Protein AF-A0A8H5HZA4-F1 (afdb_monomer_lite)

Radius of gyration: 41.43 Å; chains: 1; bounding box: 137×129×101 Å

Foldseek 3Di:
DPCPVVVVVVVVPPPPDPFAADFPLGFDADFLLQDPLNQAWEFVLCPTNFLCCNQVPCLAFPVCQFFAAADTALRHWWYFHAFDQAAPPHPDDDDDPVCNVVPPDPNRSVSNVRSQQDFRDQDPDPDPPPHFKTKTAGNDQDPWDKAFLDFFPCLCVPAPVNYQQQLSVLQLWAFFQDDDPPPPDDRDSPDDPPPVSVCSNVSVSCDLQSRIAIWGGQDDADPVPRRRGIDGKIWTWFWFQFVNFTAAIATLQQKIFGGKHADPPDPLQIKTKMKGQRFGGNRVQPHTSFDFLLQQLQCQQVQLLCVLLVAFAKHWGTKIWRQVHWDDDVHIGTTMITIIMDSDLAFLRSLCSQQPDPPRYDPPRNRDHHHHHVLSSLSVQCCCCCRVLNPPDDPFAARLLVLLQSLLLLLLLNLLSCLLFQKFQQTLIRSQQHSRNHRGDRDLIFHFFQQDQQDHSHPVPPVSCRGSVNVLVSSLVSSLSSQLSCQLQNLLCVVVVTHQDRPNCVPADPVSSVVSSVVSSVPRSVVSVCSSVVSNCVSNQVLVCLLLLFPDRDPCCCVQAVVLVSVLSNQQRFTPQVLSLLSLLDDPCCCVVDVCPQVLSLVVRNVRRPPVSNVVGDSVVSSVSSVVNSVSSVVVRVVRVVVVCVVVDPPDDPVVSSVSSSVSNLSSGFLADPGPVVSVVLSVLCRVDSSSSSSNSVNSSVCSNNRSDCALVVVVSNDPPPPPPPPDDDDPGDPSSQVSQLNSQHDPPNPPDPVDDPDPCPPPVVVVVPPDDDDDDDDDDDDDDDDDDDDDDDDDDDDDDDDDDDDDDPPDDDPVDDDPDDDPPDDDDDDDPDDDDDDDDDDDDDDDDDDDDDDDDDDDDDDVVVPPPPPDDDDDDDDDDDDDDDDDDDDDDPDPDDPPPCPVVPDDDDDPDDFDWDADPVGDIDGDDDDDDPDDDDDPVVVVVVDDDDPDDPDDDDDDDDDDDDPDFQDDDPNATLHDLVLLQVLLVQCQVVPPVSLVVQCVPPRHLSSNLSSLLNNLNNLLVVLVVLVVVVVPPPDDDDDDDDDDDDDDDDDDDDDDDDDDDDDDDDDDDDDDDDDDDQDPSNVSSVVSNVSSVCSNVVSVVVSVVSSVVVVVVVVVVVVVVVVPPPDDDDDDDDDDDDDDDDPVSVVVVVVVLVVVCVVPVDDDDPPDPPDDDDDDDDDDDDDDDDDDDDADWDADPVGDIDGDDDPVVVVVVVVVVVCVVVVND

InterPro domains:
  IPR003846 Protein adenylyltransferase SelO [PF02696] (229-690)
  IPR003846 Protein adenylyltransferase SelO [PTHR32057] (58-717)
  IPR019325 NEDD4/Bsd2 [PF10176] (976-1119)

Structure (mmCIF, N/CA/C/O backbone):
data_AF-A0A8H5HZA4-F1
#
_entry.id   AF-A0A8H5HZA4-F1
#
loop_
_atom_site.group_PDB
_atom_site.id
_atom_site.type_symbol
_atom_site.label_atom_id
_atom_site.label_alt_id
_atom_site.label_comp_id
_atom_site.label_asym_id
_atom_site.label_entity_id
_atom_site.label_seq_id
_atom_site.pdbx_PDB_ins_code
_atom_site.Cartn_x
_atom_site.Cartn_y
_atom_site.Cartn_z
_atom_site.occupancy
_atom_site.B_iso_or_equiv
_atom_site.auth_seq_id
_atom_site.auth_comp_id
_atom_site.auth_asym_id
_atom_site.auth_atom_id
_atom_site.pdbx_PDB_model_num
ATOM 1 N N . MET A 1 1 ? -32.537 -18.178 17.144 1.00 32.25 1 MET A N 1
ATOM 2 C CA . MET A 1 1 ? -31.673 -18.710 16.037 1.00 32.25 1 MET A CA 1
ATOM 3 C C . MET A 1 1 ? -32.353 -19.145 14.684 1.00 32.25 1 MET A C 1
ATOM 5 O O . MET A 1 1 ? -32.211 -20.299 14.296 1.00 32.25 1 MET A O 1
ATOM 9 N N . ARG A 1 2 ? -33.043 -18.310 13.860 1.00 21.94 2 ARG A N 1
ATOM 10 C CA . ARG A 1 2 ? -33.534 -18.752 12.497 1.00 21.94 2 ARG A CA 1
ATOM 11 C C . ARG A 1 2 ? -33.494 -17.719 11.341 1.00 21.94 2 ARG A C 1
ATOM 13 O O . ARG A 1 2 ? -34.143 -17.915 10.312 1.00 21.94 2 ARG A O 1
ATOM 20 N N . LEU A 1 3 ? -32.739 -16.624 11.480 1.00 23.77 3 LEU A N 1
ATOM 21 C CA . LEU A 1 3 ? -32.704 -15.520 10.496 1.00 23.77 3 LEU A CA 1
ATOM 22 C C . LEU A 1 3 ? -31.346 -15.308 9.792 1.00 23.77 3 LEU A C 1
ATOM 24 O O . LEU A 1 3 ? -31.331 -14.764 8.689 1.00 23.77 3 LEU A O 1
ATOM 28 N N . SER A 1 4 ? -30.231 -15.788 10.354 1.00 31.36 4 SER A N 1
ATOM 29 C CA . SER A 1 4 ? -28.880 -15.654 9.776 1.00 31.36 4 SER A CA 1
ATOM 30 C C . SER A 1 4 ? -28.693 -16.462 8.483 1.00 31.36 4 SER A C 1
ATOM 32 O O . SER A 1 4 ? -28.265 -15.914 7.469 1.00 31.36 4 SER A O 1
ATOM 34 N N . SER A 1 5 ? -29.116 -17.729 8.447 1.00 27.75 5 SER A N 1
ATOM 35 C CA . SER A 1 5 ? -29.052 -18.569 7.234 1.00 27.75 5 SER A CA 1
ATOM 36 C C . SER A 1 5 ? -29.871 -18.006 6.059 1.00 27.75 5 SER A C 1
ATOM 38 O O . SER A 1 5 ? -29.508 -18.175 4.893 1.00 27.75 5 SER A O 1
ATOM 40 N N . ARG A 1 6 ? -30.939 -17.249 6.350 1.00 26.78 6 ARG A N 1
ATOM 41 C CA . ARG A 1 6 ? -31.723 -16.520 5.340 1.00 26.78 6 ARG A CA 1
ATOM 42 C C . ARG A 1 6 ? -31.057 -15.232 4.841 1.00 26.78 6 ARG A C 1
ATOM 44 O O . ARG A 1 6 ? -31.402 -14.817 3.736 1.00 26.78 6 ARG A O 1
ATOM 51 N N . LYS A 1 7 ? -30.098 -14.629 5.567 1.00 32.81 7 LYS A N 1
ATOM 52 C CA . LYS A 1 7 ? -29.200 -13.603 4.989 1.00 32.81 7 LYS A CA 1
ATOM 53 C C . LYS A 1 7 ? -28.336 -14.252 3.901 1.00 32.81 7 LYS A C 1
ATOM 55 O O . LYS A 1 7 ? -28.416 -13.810 2.762 1.00 32.81 7 LYS A O 1
ATOM 60 N N . TRP A 1 8 ? -27.630 -15.348 4.198 1.00 32.84 8 TRP A N 1
ATOM 61 C CA . TRP A 1 8 ? -26.785 -16.065 3.223 1.00 32.84 8 TRP A CA 1
ATOM 62 C C . TRP A 1 8 ? -27.542 -16.484 1.950 1.00 32.84 8 TRP A C 1
ATOM 64 O O . TRP A 1 8 ? -27.091 -16.210 0.837 1.00 32.84 8 TRP A O 1
ATOM 74 N N . GLN A 1 9 ? -28.748 -17.052 2.080 1.00 28.55 9 GLN A N 1
ATOM 75 C CA . GLN A 1 9 ? -29.574 -17.382 0.908 1.00 28.55 9 GLN A CA 1
ATOM 76 C C . GLN A 1 9 ? -30.114 -16.155 0.147 1.00 28.55 9 GLN A C 1
ATOM 78 O O . GLN A 1 9 ? -30.371 -16.265 -1.051 1.00 28.55 9 GLN A O 1
ATOM 83 N N . LYS A 1 10 ? -30.269 -14.987 0.791 1.00 26.47 10 LYS A N 1
ATOM 84 C CA . LYS A 1 10 ? -30.625 -13.737 0.095 1.00 26.47 10 LYS A CA 1
ATOM 85 C C . LYS A 1 10 ? -29.431 -13.034 -0.542 1.00 26.47 10 LYS A C 1
ATOM 87 O O . LYS A 1 10 ? -29.624 -12.451 -1.600 1.00 26.47 10 LYS A O 1
ATOM 92 N N . VAL A 1 11 ? -28.224 -13.118 0.021 1.00 33.41 11 VAL A N 1
ATOM 93 C CA . VAL A 1 11 ? -26.993 -12.600 -0.614 1.00 33.41 11 VAL A CA 1
ATOM 94 C C . VAL A 1 11 ? -26.768 -13.295 -1.963 1.00 33.41 11 VAL A C 1
ATOM 96 O O . VAL A 1 11 ? -26.573 -12.619 -2.970 1.00 33.41 11 VAL A O 1
ATOM 99 N N . ARG A 1 12 ? -27.010 -14.616 -2.035 1.00 33.62 12 ARG A N 1
ATOM 100 C CA . ARG A 1 12 ? -27.085 -15.384 -3.298 1.00 33.62 12 ARG A CA 1
ATOM 101 C C . ARG A 1 12 ? -28.128 -14.886 -4.322 1.00 33.62 12 ARG A C 1
ATOM 103 O O . ARG A 1 12 ? -28.130 -15.377 -5.445 1.00 33.62 12 ARG A O 1
ATOM 110 N N . MET A 1 13 ? -29.006 -13.940 -3.971 1.00 31.75 13 MET A N 1
ATOM 111 C CA . MET A 1 13 ? -30.012 -13.336 -4.858 1.00 31.75 13 MET A CA 1
ATOM 112 C C . MET A 1 13 ? -30.105 -11.797 -4.743 1.00 31.75 13 MET A C 1
ATOM 114 O O . MET A 1 13 ? -31.182 -11.227 -4.916 1.00 31.75 13 MET A O 1
ATOM 118 N N . VAL A 1 14 ? -28.979 -11.100 -4.526 1.00 32.34 14 VAL A N 1
ATOM 119 C CA . VAL A 1 14 ? -28.851 -9.660 -4.868 1.00 32.34 14 VAL A CA 1
ATOM 120 C C . VAL A 1 14 ? -27.739 -9.424 -5.901 1.00 32.34 14 VAL A C 1
ATOM 122 O O . VAL A 1 14 ? -27.047 -8.410 -5.896 1.00 32.34 14 VAL A O 1
ATOM 125 N N . ALA A 1 15 ? -27.612 -10.344 -6.861 1.00 35.81 15 ALA A N 1
ATOM 126 C CA . ALA A 1 15 ? -26.884 -10.122 -8.110 1.00 35.81 15 ALA A CA 1
ATOM 127 C C . ALA A 1 15 ? -27.676 -9.161 -9.024 1.00 35.81 15 ALA A C 1
ATOM 129 O O . ALA A 1 15 ? -28.201 -9.560 -10.060 1.00 35.81 15 ALA A O 1
ATOM 130 N N . ASN A 1 16 ? -27.829 -7.902 -8.597 1.00 36.34 16 ASN A N 1
ATOM 131 C CA . ASN A 1 16 ? -28.676 -6.911 -9.262 1.00 36.34 16 ASN A CA 1
ATOM 132 C C . ASN A 1 16 ? -27.873 -5.734 -9.840 1.00 36.34 16 ASN A C 1
ATOM 134 O O . ASN A 1 16 ? -28.154 -4.565 -9.582 1.00 36.34 16 ASN A O 1
ATOM 138 N N . SER A 1 17 ? -26.883 -6.065 -10.668 1.00 41.50 17 SER A N 1
ATOM 139 C CA . SER A 1 17 ? -26.506 -5.234 -11.810 1.00 41.50 17 SER A CA 1
ATOM 140 C C . SER A 1 17 ? -26.549 -6.111 -13.062 1.00 41.50 17 SER A C 1
ATOM 142 O O . SER A 1 17 ? -26.114 -7.260 -13.046 1.00 41.50 17 SER A O 1
ATOM 144 N N . SER A 1 18 ? -27.097 -5.597 -14.163 1.00 49.00 18 SER A N 1
ATOM 145 C CA . SER A 1 18 ? -27.238 -6.329 -15.433 1.00 49.00 18 SER A CA 1
ATOM 146 C C . SER A 1 18 ? -25.932 -6.381 -16.245 1.00 49.00 18 SER A C 1
ATOM 148 O O . SER A 1 18 ? -25.948 -6.431 -17.476 1.00 49.00 18 SER A O 1
ATOM 150 N N . ALA A 1 19 ? -24.785 -6.339 -15.562 1.00 64.00 19 ALA A N 1
ATOM 151 C CA . ALA A 1 19 ? -23.471 -6.344 -16.184 1.00 64.00 19 ALA A CA 1
ATOM 152 C C . ALA A 1 19 ? -23.151 -7.730 -16.762 1.00 64.00 19 ALA A C 1
ATOM 154 O O . ALA A 1 19 ? -23.230 -8.748 -16.073 1.00 64.00 19 ALA A O 1
ATOM 155 N N . LYS A 1 20 ? -22.744 -7.769 -18.036 1.00 84.25 20 LYS A N 1
ATOM 156 C CA . LYS A 1 20 ? -22.230 -8.988 -18.666 1.00 84.25 20 LYS A CA 1
ATOM 157 C C . LYS A 1 20 ? -20.977 -9.455 -17.912 1.00 84.25 20 LYS A C 1
ATOM 159 O O . LYS A 1 20 ? -20.039 -8.678 -17.746 1.00 84.25 20 LYS A O 1
ATOM 164 N N . LYS A 1 21 ? -20.974 -10.717 -17.479 1.00 90.50 21 LYS A N 1
ATOM 165 C CA . LYS A 1 21 ? -19.803 -11.395 -16.911 1.00 90.50 21 LYS A CA 1
ATOM 166 C C . LYS A 1 21 ? -18.845 -11.856 -18.017 1.00 90.50 21 LYS A C 1
ATOM 168 O O . LYS A 1 21 ? -19.286 -12.200 -19.117 1.00 90.50 21 LYS A O 1
ATOM 173 N N . PHE A 1 22 ? -17.546 -11.863 -17.724 1.00 91.88 22 PHE A N 1
ATOM 174 C CA . PHE A 1 22 ? -16.477 -12.278 -18.636 1.00 91.88 22 PHE A CA 1
ATOM 175 C C . PHE A 1 22 ? -15.438 -13.128 -17.897 1.00 91.88 22 PHE A C 1
ATOM 177 O O . PHE A 1 22 ? -14.946 -12.706 -16.852 1.00 91.88 22 PHE A O 1
ATOM 184 N N . ARG A 1 23 ? -15.041 -14.275 -18.466 1.00 91.88 23 ARG A N 1
ATOM 185 C CA . ARG A 1 23 ? -13.844 -15.016 -18.020 1.00 91.88 23 ARG A CA 1
ATOM 186 C C . ARG A 1 23 ? -12.604 -14.115 -18.073 1.00 91.88 23 ARG A C 1
ATOM 188 O O . ARG A 1 23 ? -12.575 -13.173 -18.866 1.00 91.88 23 ARG A O 1
ATOM 195 N N . ILE A 1 24 ? -11.578 -14.407 -17.275 1.00 92.62 24 ILE A N 1
ATOM 196 C CA . ILE A 1 24 ? -10.406 -13.530 -17.106 1.00 92.62 24 ILE A CA 1
ATOM 197 C C . ILE A 1 24 ? -9.680 -13.194 -18.427 1.00 92.62 24 ILE A C 1
ATOM 199 O O . ILE A 1 24 ? -9.264 -12.053 -18.612 1.00 92.62 24 ILE A O 1
ATOM 203 N N . SER A 1 25 ? -9.611 -14.119 -19.392 1.00 88.62 25 SER A N 1
ATOM 204 C CA . SER A 1 25 ? -9.053 -13.875 -20.738 1.00 88.62 25 SER A CA 1
ATOM 205 C C . SER A 1 25 ? -9.931 -13.017 -21.658 1.00 88.62 25 SER A C 1
ATOM 207 O O . SER A 1 25 ? -9.454 -12.503 -22.670 1.00 88.62 25 SER A O 1
ATOM 209 N N . LEU A 1 26 ? -11.211 -12.861 -21.315 1.00 88.56 26 LEU A N 1
ATOM 210 C CA . LEU A 1 26 ? -12.222 -12.119 -22.068 1.00 88.56 26 LEU A CA 1
ATOM 211 C C . LEU A 1 26 ? -12.581 -10.775 -21.417 1.00 88.56 26 LEU A C 1
ATOM 213 O O . LEU A 1 26 ? -13.453 -10.075 -21.935 1.00 88.56 26 LEU A O 1
ATOM 217 N N . LEU A 1 27 ? -11.930 -10.411 -20.306 1.00 89.38 27 LEU A N 1
ATOM 218 C CA . LEU A 1 27 ? -12.060 -9.085 -19.709 1.00 89.38 27 LEU A CA 1
ATOM 219 C C . LEU A 1 27 ? -11.682 -7.991 -20.730 1.00 89.38 27 LEU A C 1
ATOM 221 O O . LEU A 1 27 ? -10.754 -8.177 -21.524 1.00 89.38 27 LEU A O 1
ATOM 225 N N . PRO A 1 28 ? -12.380 -6.842 -20.726 1.00 87.38 28 PRO A N 1
ATOM 226 C CA . PRO A 1 28 ? -12.023 -5.723 -21.585 1.00 87.38 28 PRO A CA 1
ATOM 227 C C . PRO A 1 28 ? -10.636 -5.180 -21.218 1.00 87.38 28 PRO A C 1
ATOM 229 O O . PRO A 1 28 ? -10.328 -4.979 -20.048 1.00 87.38 28 PRO A O 1
ATOM 232 N N . ILE A 1 29 ? -9.823 -4.884 -22.230 1.00 85.62 29 ILE A N 1
ATOM 233 C CA . ILE A 1 29 ? -8.587 -4.105 -22.077 1.00 85.62 29 ILE A CA 1
ATOM 234 C C . ILE A 1 29 ? -8.968 -2.617 -22.195 1.00 85.62 29 ILE A C 1
ATOM 236 O O . ILE A 1 29 ? -9.758 -2.287 -23.088 1.00 85.62 29 ILE A O 1
ATOM 240 N N . PRO A 1 30 ? -8.447 -1.699 -21.360 1.00 87.62 30 PRO A N 1
ATOM 241 C CA . PRO A 1 30 ? -8.616 -0.270 -21.607 1.00 87.62 30 PRO A CA 1
ATOM 242 C C . PRO A 1 30 ? -7.850 0.157 -22.881 1.00 87.62 30 PRO A C 1
ATOM 244 O O . PRO A 1 30 ? -6.928 -0.543 -23.311 1.00 87.62 30 PRO A O 1
ATOM 247 N N . PRO A 1 31 ? -8.210 1.290 -23.515 1.00 85.12 31 PRO A N 1
ATOM 248 C CA . PRO A 1 31 ? -7.537 1.770 -24.723 1.00 85.12 31 PRO A CA 1
ATOM 249 C C . PRO A 1 31 ? -6.045 2.032 -24.481 1.00 85.12 31 PRO A C 1
ATOM 251 O O . PRO A 1 31 ? -5.623 2.306 -23.357 1.00 85.12 31 PRO A O 1
ATOM 254 N N . SER A 1 32 ? -5.233 2.034 -25.544 1.00 84.94 32 SER A N 1
ATOM 255 C CA . SER A 1 32 ? -3.780 2.257 -25.427 1.00 84.94 32 SER A CA 1
ATOM 256 C C . SER A 1 32 ? -3.419 3.584 -24.743 1.00 84.94 32 SER A C 1
ATOM 258 O O . SER A 1 32 ? -2.400 3.673 -24.065 1.00 84.94 32 SER A O 1
ATOM 260 N N . SER A 1 33 ? -4.285 4.597 -24.830 1.00 85.94 33 SER A N 1
ATOM 261 C CA . SER A 1 33 ? -4.158 5.871 -24.106 1.00 85.94 33 SER A CA 1
ATOM 262 C C . SER A 1 33 ? -4.417 5.783 -22.585 1.00 85.94 33 SER A C 1
ATOM 264 O O . SER A 1 33 ? -4.350 6.798 -21.890 1.00 85.94 33 SER A O 1
ATOM 266 N N . GLN A 1 34 ? -4.732 4.600 -22.053 1.00 87.62 34 GLN A N 1
ATOM 267 C CA . GLN A 1 34 ? -4.917 4.277 -20.630 1.00 87.62 34 GLN A CA 1
ATOM 268 C C . GLN A 1 34 ? -4.023 3.103 -20.164 1.00 87.62 34 GLN A C 1
ATOM 270 O O . GLN A 1 34 ? -4.008 2.789 -18.978 1.00 87.62 34 GLN A O 1
ATOM 275 N N . LEU A 1 35 ? -3.215 2.503 -21.049 1.00 89.19 35 LEU A N 1
ATOM 276 C CA . LEU A 1 35 ? -2.254 1.448 -20.701 1.00 89.19 35 LEU A CA 1
ATOM 277 C C . LEU A 1 35 ? -0.855 2.014 -20.425 1.00 89.19 35 LEU A C 1
ATOM 279 O O . LEU A 1 35 ? -0.213 2.585 -21.307 1.00 89.19 35 LEU A O 1
ATOM 283 N N . LEU A 1 36 ? -0.338 1.777 -19.219 1.00 93.00 36 LEU A N 1
ATOM 284 C CA . LEU A 1 36 ? 0.992 2.227 -18.793 1.00 93.00 36 LEU A CA 1
ATOM 285 C C . LEU A 1 36 ? 2.112 1.769 -19.745 1.00 93.00 36 LEU A C 1
ATOM 287 O O . LEU A 1 36 ? 2.979 2.566 -20.107 1.00 93.00 36 LEU A O 1
ATOM 291 N N . ILE A 1 37 ? 2.033 0.523 -20.225 1.00 92.44 37 ILE A N 1
ATOM 292 C CA . ILE A 1 37 ? 3.007 -0.097 -21.141 1.00 92.44 37 ILE A CA 1
ATOM 293 C C . ILE A 1 37 ? 3.097 0.554 -22.537 1.00 92.44 37 ILE A C 1
ATOM 295 O O . ILE A 1 37 ? 3.925 0.152 -23.352 1.00 92.44 37 ILE A O 1
ATOM 299 N N . HIS A 1 38 ? 2.258 1.551 -22.838 1.00 90.62 38 HIS A N 1
ATOM 300 C CA . HIS A 1 38 ? 2.288 2.311 -24.098 1.00 90.62 38 HIS A CA 1
ATOM 301 C C . HIS A 1 38 ? 2.582 3.803 -23.913 1.00 90.62 38 HIS A C 1
ATOM 303 O O . HIS A 1 38 ? 2.677 4.527 -24.901 1.00 90.62 38 HIS A O 1
ATOM 309 N N . ASN A 1 39 ? 2.718 4.264 -22.666 1.00 93.56 39 ASN A N 1
ATOM 310 C CA . ASN A 1 39 ? 2.882 5.681 -22.337 1.00 93.56 39 ASN A CA 1
ATOM 311 C C . ASN A 1 39 ? 4.124 5.962 -21.471 1.00 93.56 39 ASN A C 1
ATOM 313 O O . ASN A 1 39 ? 4.565 7.105 -21.420 1.00 93.56 39 ASN A O 1
ATOM 317 N N . LEU A 1 40 ? 4.714 4.944 -20.830 1.00 96.44 40 LEU A N 1
ATOM 318 C CA . LEU A 1 40 ? 6.017 5.029 -20.156 1.00 96.44 40 LEU A CA 1
ATOM 319 C C . LEU A 1 40 ? 7.112 4.294 -20.949 1.00 96.44 40 LEU A C 1
ATOM 321 O O . LEU A 1 40 ? 6.820 3.449 -21.793 1.00 96.44 40 LEU A O 1
ATOM 325 N N . VAL A 1 41 ? 8.383 4.598 -20.663 1.00 96.94 41 VAL A N 1
ATOM 326 C CA . VAL A 1 41 ? 9.540 4.010 -21.369 1.00 96.94 41 VAL A CA 1
ATOM 327 C C . VAL A 1 41 ? 9.850 2.590 -20.847 1.00 96.94 41 VAL A C 1
ATOM 329 O O . VAL A 1 41 ? 10.160 2.455 -19.656 1.00 96.94 41 VAL A O 1
ATOM 332 N N . PRO A 1 42 ? 9.807 1.548 -21.701 1.00 95.94 42 PRO A N 1
ATOM 333 C CA . PRO A 1 42 ? 10.172 0.171 -21.355 1.00 95.94 42 PRO A CA 1
ATOM 334 C C . PRO A 1 42 ? 11.689 -0.067 -21.353 1.00 95.94 42 PRO A C 1
ATOM 336 O O . PRO A 1 42 ? 12.437 0.585 -22.078 1.00 95.94 42 PRO A O 1
ATOM 339 N N . ASP A 1 43 ? 12.127 -1.087 -20.617 1.00 95.88 43 ASP A N 1
ATOM 340 C CA . ASP A 1 43 ? 13.478 -1.647 -20.694 1.00 95.88 43 ASP A CA 1
ATOM 341 C C . ASP A 1 43 ? 13.796 -2.189 -22.099 1.00 95.88 43 ASP A C 1
ATOM 343 O O . ASP A 1 43 ? 13.157 -3.114 -22.610 1.00 95.88 43 ASP A O 1
ATOM 347 N N . HIS A 1 44 ? 14.855 -1.657 -22.708 1.00 92.81 44 HIS A N 1
ATOM 348 C CA . HIS A 1 44 ? 15.304 -2.064 -24.039 1.00 92.81 44 HIS A CA 1
ATOM 349 C C . HIS A 1 44 ? 15.714 -3.547 -24.128 1.00 92.81 44 HIS A C 1
ATOM 351 O O . HIS A 1 44 ? 15.589 -4.147 -25.196 1.00 92.81 44 HIS A O 1
ATOM 357 N N . ALA A 1 45 ? 16.168 -4.163 -23.029 1.00 93.00 45 ALA A N 1
ATOM 358 C CA . ALA A 1 45 ? 16.624 -5.555 -23.029 1.00 93.00 45 ALA A CA 1
ATOM 359 C C . ALA A 1 45 ? 15.474 -6.587 -23.037 1.00 93.00 45 ALA A C 1
ATOM 361 O O . ALA A 1 45 ? 15.665 -7.709 -23.503 1.00 93.00 45 ALA A O 1
ATOM 362 N N . THR A 1 46 ? 14.273 -6.212 -22.586 1.00 91.94 46 THR A N 1
ATOM 363 C CA . THR A 1 46 ? 13.045 -7.034 -22.626 1.00 91.94 46 THR A CA 1
ATOM 364 C C . THR A 1 46 ? 12.151 -6.703 -23.828 1.00 91.94 46 THR A C 1
ATOM 366 O O . THR A 1 46 ? 10.946 -6.917 -23.801 1.00 91.94 46 THR A O 1
ATOM 369 N N . GLY A 1 47 ? 12.752 -6.236 -24.928 1.00 79.81 47 GLY A N 1
ATOM 370 C CA . GLY A 1 47 ? 12.077 -5.982 -26.210 1.00 79.81 47 GLY A CA 1
ATOM 371 C C . GLY A 1 47 ? 11.743 -4.513 -26.480 1.00 79.81 47 GLY A C 1
ATOM 372 O O . GLY A 1 47 ? 11.332 -4.181 -27.595 1.00 79.81 47 GLY A O 1
ATOM 373 N N . GLY A 1 48 ? 11.965 -3.623 -25.506 1.00 86.94 48 GLY A N 1
ATOM 374 C CA . GLY A 1 48 ? 11.662 -2.202 -25.637 1.00 86.94 48 GLY A CA 1
ATOM 375 C C . GLY A 1 48 ? 10.183 -1.971 -25.951 1.00 86.94 48 GLY A C 1
ATOM 376 O O . GLY A 1 48 ? 9.306 -2.571 -25.341 1.00 86.94 48 GLY A O 1
ATOM 377 N N . THR A 1 49 ? 9.895 -1.099 -26.918 1.00 81.56 49 THR A N 1
ATOM 378 C CA . THR A 1 49 ? 8.522 -0.720 -27.298 1.00 81.56 49 THR A CA 1
ATOM 379 C C . THR A 1 49 ? 7.772 -1.769 -28.130 1.00 81.56 49 THR A C 1
ATOM 381 O O . THR A 1 49 ? 6.597 -1.563 -28.424 1.00 81.56 49 THR A O 1
ATOM 384 N N . SER A 1 50 ? 8.408 -2.885 -28.512 1.00 87.31 50 SER A N 1
ATOM 385 C CA . SER A 1 50 ? 7.772 -3.952 -29.296 1.00 87.31 50 SER A CA 1
ATOM 386 C C . SER A 1 50 ? 7.478 -5.175 -28.430 1.00 87.31 50 SER A C 1
ATOM 388 O O . SER A 1 50 ? 8.337 -6.026 -28.185 1.00 87.31 50 SER A O 1
ATOM 390 N N . VAL A 1 51 ? 6.211 -5.311 -28.039 1.00 89.06 51 VAL A N 1
ATOM 391 C CA . VAL A 1 51 ? 5.690 -6.507 -27.362 1.00 89.06 51 VAL A CA 1
ATOM 392 C C . VAL A 1 51 ? 5.872 -7.764 -28.222 1.00 89.06 51 VAL A C 1
ATOM 394 O O . VAL A 1 51 ? 6.172 -8.835 -27.700 1.00 89.06 51 VAL A O 1
ATOM 397 N N . SER A 1 52 ? 5.787 -7.652 -29.549 1.00 88.88 52 SER A N 1
ATOM 398 C CA . SER A 1 52 ? 6.053 -8.784 -30.450 1.00 88.88 52 SER A CA 1
ATOM 399 C C . SER A 1 52 ? 7.527 -9.210 -30.390 1.00 88.88 52 SER A C 1
ATOM 401 O O . SER A 1 52 ? 7.834 -10.395 -30.448 1.00 88.88 52 SER A O 1
ATOM 403 N N . THR A 1 53 ? 8.456 -8.269 -30.182 1.00 91.31 53 THR A N 1
ATOM 404 C CA . THR A 1 53 ? 9.879 -8.581 -29.956 1.00 91.31 53 THR A CA 1
ATOM 405 C C . THR A 1 53 ? 10.110 -9.274 -28.610 1.00 91.31 53 THR A C 1
ATOM 407 O O . THR A 1 53 ? 10.909 -10.210 -28.551 1.00 91.31 53 THR A O 1
ATOM 410 N N . PHE A 1 54 ? 9.394 -8.885 -27.549 1.00 94.25 54 PHE A N 1
ATOM 411 C CA . PHE A 1 54 ? 9.416 -9.617 -26.277 1.00 94.25 54 PHE A CA 1
ATOM 412 C C . PHE A 1 54 ? 8.952 -11.071 -26.463 1.00 94.25 54 PHE A C 1
ATOM 414 O O . PHE A 1 54 ? 9.695 -12.011 -26.175 1.00 94.25 54 PHE A O 1
ATOM 421 N N . ILE A 1 55 ? 7.755 -11.260 -27.023 1.00 92.00 55 ILE A N 1
ATOM 422 C CA . ILE A 1 55 ? 7.119 -12.576 -27.142 1.00 92.00 55 ILE A CA 1
ATOM 423 C C . ILE A 1 55 ? 7.874 -13.496 -28.112 1.00 92.00 55 ILE A C 1
ATOM 425 O O . ILE A 1 55 ? 8.179 -14.637 -27.768 1.00 92.00 55 ILE A O 1
ATOM 429 N N . ASP A 1 56 ? 8.183 -13.012 -29.317 1.00 90.62 56 ASP A N 1
ATOM 430 C CA . ASP A 1 56 ? 8.663 -13.858 -30.416 1.00 90.62 56 ASP A CA 1
ATOM 431 C C . ASP A 1 56 ? 10.204 -13.933 -30.500 1.00 90.62 56 ASP A C 1
ATOM 433 O O . ASP A 1 56 ? 10.734 -14.708 -31.297 1.00 90.62 56 ASP A O 1
ATOM 437 N N . LYS A 1 57 ? 10.945 -13.159 -29.682 1.00 92.69 57 LYS A N 1
ATOM 438 C CA . LYS A 1 57 ? 12.421 -13.237 -29.589 1.00 92.69 57 LYS A CA 1
ATOM 439 C C . LYS A 1 57 ? 12.954 -13.357 -28.163 1.00 92.69 57 LYS A C 1
ATOM 441 O O . LYS A 1 57 ? 13.805 -14.210 -27.930 1.00 92.69 57 LYS A O 1
ATOM 446 N N . VAL A 1 58 ? 12.507 -12.535 -27.207 1.00 95.06 58 VAL A N 1
ATOM 447 C CA . VAL A 1 58 ? 13.082 -12.560 -25.843 1.00 95.06 58 VAL A CA 1
ATOM 448 C C . VAL A 1 58 ? 12.739 -13.869 -25.135 1.00 95.06 58 VAL A C 1
ATOM 450 O O . VAL A 1 58 ? 13.660 -14.571 -24.727 1.00 95.06 58 VAL A O 1
ATOM 453 N N . LEU A 1 59 ? 11.457 -14.256 -25.088 1.00 95.00 59 LEU A N 1
ATOM 454 C CA . LEU A 1 59 ? 11.027 -15.530 -24.485 1.00 95.00 59 LEU A CA 1
ATOM 455 C C . LEU A 1 59 ? 11.597 -16.768 -25.202 1.00 95.00 59 LEU A C 1
ATOM 457 O O . LEU A 1 59 ? 11.666 -17.838 -24.609 1.00 95.00 59 LEU A O 1
ATOM 461 N N . VAL A 1 60 ? 11.981 -16.634 -26.478 1.00 93.88 60 VAL A N 1
ATOM 462 C CA . VAL A 1 60 ? 12.494 -17.735 -27.310 1.00 93.88 60 VAL A CA 1
ATOM 463 C C . VAL A 1 60 ? 14.006 -17.913 -27.154 1.00 93.88 60 VAL A C 1
ATOM 465 O O . VAL A 1 60 ? 14.458 -19.045 -26.992 1.00 93.88 60 VAL A O 1
ATOM 468 N N . SER A 1 61 ? 14.773 -16.818 -27.221 1.00 92.75 61 SER A N 1
ATOM 469 C CA . SER A 1 61 ? 16.234 -16.842 -27.400 1.00 92.75 61 SER A CA 1
ATOM 470 C C . SER A 1 61 ? 17.043 -16.358 -26.194 1.00 92.75 61 SER A C 1
ATOM 472 O O . SER A 1 61 ? 18.194 -16.759 -26.071 1.00 92.75 61 SER A O 1
ATOM 474 N N . ASN A 1 62 ? 16.498 -15.472 -25.349 1.00 94.50 62 ASN A N 1
ATOM 475 C CA . ASN A 1 62 ? 17.213 -14.887 -24.200 1.00 94.50 62 ASN A CA 1
ATOM 476 C C . ASN A 1 62 ? 16.332 -14.753 -22.928 1.00 94.50 62 ASN A C 1
ATOM 478 O O . ASN A 1 62 ? 16.393 -13.711 -22.261 1.00 94.50 62 ASN A O 1
ATOM 482 N N . PRO A 1 63 ? 15.474 -15.733 -22.575 1.00 95.31 63 PRO A N 1
ATOM 483 C CA . PRO A 1 63 ? 14.521 -15.605 -21.467 1.00 95.31 63 PRO A CA 1
ATOM 484 C C . PRO A 1 63 ? 15.171 -15.344 -20.099 1.00 95.31 63 PRO A C 1
ATOM 486 O O . PRO A 1 63 ? 14.525 -14.801 -19.204 1.00 95.31 63 PRO A O 1
ATOM 489 N N . SER A 1 64 ? 16.460 -15.631 -19.906 1.00 94.88 64 SER A N 1
ATOM 490 C CA . SER A 1 64 ? 17.149 -15.294 -18.658 1.00 94.88 64 SER A CA 1
ATOM 491 C C . SER A 1 64 ? 17.230 -13.782 -18.376 1.00 94.88 64 SER A C 1
ATOM 493 O O . SER A 1 64 ? 17.448 -13.399 -17.224 1.00 94.88 64 SER A O 1
ATOM 495 N N . ILE A 1 65 ? 17.041 -12.901 -19.371 1.00 94.88 65 ILE A N 1
ATOM 496 C CA . ILE A 1 65 ? 17.153 -11.436 -19.202 1.00 94.88 65 ILE A CA 1
ATOM 497 C C . ILE A 1 65 ? 16.041 -10.827 -18.327 1.00 94.88 65 ILE A C 1
ATOM 499 O O . ILE A 1 65 ? 16.221 -9.744 -17.762 1.00 94.88 65 ILE A O 1
ATOM 503 N N . GLN A 1 66 ? 14.917 -11.540 -18.184 1.00 94.44 66 GLN A N 1
ATOM 504 C CA . GLN A 1 66 ? 13.834 -11.222 -17.244 1.00 94.44 66 GLN A CA 1
ATOM 505 C C . GLN A 1 66 ? 13.996 -11.914 -15.874 1.00 94.44 66 GLN A C 1
ATOM 507 O O . GLN A 1 66 ? 13.303 -11.548 -14.935 1.00 94.44 66 GLN A O 1
ATOM 512 N N . ARG A 1 67 ? 14.915 -12.884 -15.723 1.00 93.44 67 ARG A N 1
ATOM 513 C CA . ARG A 1 67 ? 15.118 -13.664 -14.477 1.00 93.44 67 ARG A CA 1
ATOM 514 C C . ARG A 1 67 ? 16.375 -13.266 -13.693 1.00 93.44 67 ARG A C 1
ATOM 516 O O . ARG A 1 67 ? 16.424 -13.415 -12.468 1.00 93.44 67 ARG A O 1
ATOM 523 N N . ARG A 1 68 ? 17.407 -12.791 -14.397 1.00 90.69 68 ARG A N 1
ATOM 524 C CA . ARG A 1 68 ? 18.668 -12.302 -13.823 1.00 90.69 68 ARG A CA 1
ATOM 525 C C . ARG A 1 68 ? 18.473 -10.899 -13.252 1.00 90.69 68 ARG A C 1
ATOM 527 O O . ARG A 1 68 ? 18.043 -9.999 -13.969 1.00 90.69 68 ARG A O 1
ATOM 534 N N . ALA A 1 69 ? 18.834 -10.712 -11.983 1.00 90.19 69 ALA A N 1
ATOM 535 C CA . ALA A 1 69 ? 18.830 -9.390 -11.369 1.00 90.19 69 ALA A CA 1
ATOM 536 C C . ALA A 1 69 ? 19.879 -8.488 -12.036 1.00 90.19 69 ALA A C 1
ATOM 538 O O . ALA A 1 69 ? 21.020 -8.910 -12.236 1.00 90.19 69 ALA A O 1
ATOM 539 N N . ARG A 1 70 ? 19.491 -7.262 -12.398 1.00 91.44 70 ARG A N 1
ATOM 540 C CA . ARG A 1 70 ? 20.347 -6.325 -13.138 1.00 91.44 70 ARG A CA 1
ATOM 541 C C . ARG A 1 70 ? 19.936 -4.874 -12.923 1.00 91.44 70 ARG A C 1
ATOM 543 O O . ARG A 1 70 ? 18.782 -4.568 -12.626 1.00 91.44 70 ARG A O 1
ATOM 550 N N . LEU A 1 71 ? 20.882 -3.973 -13.162 1.00 90.38 71 LEU A N 1
ATOM 551 C CA . LEU A 1 71 ? 20.551 -2.575 -13.403 1.00 90.38 71 LEU A CA 1
ATOM 552 C C . LEU A 1 71 ? 19.921 -2.462 -14.797 1.00 90.38 71 LEU A C 1
ATOM 554 O O . LEU A 1 71 ? 20.450 -3.006 -15.768 1.00 90.38 71 LEU A O 1
ATOM 558 N N . VAL A 1 72 ? 18.778 -1.786 -14.882 1.00 92.25 72 VAL A N 1
ATOM 559 C CA . VAL A 1 72 ? 18.198 -1.336 -16.155 1.00 92.25 72 VAL A CA 1
ATOM 560 C C . VAL A 1 72 ? 18.811 0.014 -16.548 1.00 92.25 72 VAL A C 1
ATOM 562 O O . VAL A 1 72 ? 19.641 0.569 -15.821 1.00 92.25 72 VAL A O 1
ATOM 565 N N . SER A 1 73 ? 18.439 0.555 -17.703 1.00 92.56 73 SER A N 1
ATOM 566 C CA . SER A 1 73 ? 18.916 1.873 -18.122 1.00 92.56 73 SER A CA 1
ATOM 567 C C . SER A 1 73 ? 18.213 3.016 -17.354 1.00 92.56 73 SER A C 1
ATOM 569 O O . SER A 1 73 ? 17.076 2.833 -16.903 1.00 92.56 73 SER A O 1
ATOM 571 N N . PRO A 1 74 ? 18.858 4.186 -17.150 1.00 92.94 74 PRO A N 1
ATOM 572 C CA . PRO A 1 74 ? 18.311 5.281 -16.335 1.00 92.94 74 PRO A CA 1
ATOM 573 C C . PRO A 1 74 ? 16.947 5.822 -16.786 1.00 92.94 74 PRO A C 1
ATOM 575 O O . PRO A 1 74 ? 16.186 6.329 -15.964 1.00 92.94 74 PRO A O 1
ATOM 578 N N . GLU A 1 75 ? 16.620 5.693 -18.068 1.00 94.62 75 GLU A N 1
ATOM 579 C CA . GLU A 1 75 ? 15.365 6.124 -18.680 1.00 94.62 75 GLU A CA 1
ATOM 580 C C . GLU A 1 75 ? 14.192 5.144 -18.484 1.00 94.62 75 GLU A C 1
ATOM 582 O O . GLU A 1 75 ? 13.033 5.540 -18.639 1.00 94.62 75 GLU A O 1
ATOM 587 N N . THR A 1 76 ? 14.473 3.887 -18.116 1.00 96.06 76 THR A N 1
ATOM 588 C CA . THR A 1 76 ? 13.487 2.800 -17.971 1.00 96.06 76 THR A CA 1
ATOM 589 C C . THR A 1 76 ? 12.499 3.049 -16.823 1.00 96.06 76 THR A C 1
ATOM 591 O O . THR A 1 76 ? 12.909 3.415 -15.722 1.00 96.06 76 THR A O 1
ATOM 594 N N . HIS A 1 77 ? 11.216 2.728 -17.027 1.00 97.94 77 HIS A N 1
ATOM 595 C CA . HIS A 1 77 ? 10.167 2.731 -15.989 1.00 97.94 77 HIS A CA 1
ATOM 596 C C . HIS A 1 77 ? 9.690 1.322 -15.593 1.00 97.94 77 HIS A C 1
ATOM 598 O O . HIS A 1 77 ? 9.251 1.108 -14.463 1.00 97.94 77 HIS A O 1
ATOM 604 N N . PHE A 1 78 ? 9.748 0.357 -16.512 1.00 97.81 78 PHE A N 1
ATOM 605 C CA . PHE A 1 78 ? 9.317 -1.027 -16.298 1.00 97.81 78 PHE A CA 1
ATOM 606 C C . PHE A 1 78 ? 10.073 -1.985 -17.227 1.00 97.81 78 PHE A C 1
ATOM 608 O O . PHE A 1 78 ? 10.585 -1.566 -18.264 1.00 97.81 78 PHE A O 1
ATOM 615 N N . SER A 1 79 ? 10.103 -3.272 -16.885 1.00 97.69 79 SER A N 1
ATOM 616 C CA . SER A 1 79 ? 10.541 -4.346 -17.793 1.00 97.69 79 SER A CA 1
ATOM 617 C C . SER A 1 79 ? 9.372 -5.258 -18.131 1.00 97.69 79 SER A C 1
ATOM 619 O O . SER A 1 79 ? 8.563 -5.538 -17.243 1.00 97.69 79 SER A O 1
ATOM 621 N N . HIS A 1 80 ? 9.303 -5.768 -19.363 1.00 97.38 80 HIS A N 1
ATOM 622 C CA . HIS A 1 80 ? 8.375 -6.854 -19.682 1.00 97.38 80 HIS A CA 1
ATOM 623 C C . HIS A 1 80 ? 8.870 -8.153 -19.039 1.00 97.38 80 HIS A C 1
ATOM 625 O O . HIS A 1 80 ? 10.031 -8.536 -19.193 1.00 97.38 80 HIS A O 1
ATOM 631 N N . VAL A 1 81 ? 7.996 -8.791 -18.259 1.00 96.88 81 VAL A N 1
ATOM 632 C CA . VAL A 1 81 ? 8.317 -9.973 -17.451 1.00 96.88 81 VAL A CA 1
ATOM 633 C C . VAL A 1 81 ? 7.088 -10.860 -17.373 1.00 96.88 81 VAL A C 1
ATOM 635 O O . VAL A 1 81 ? 6.032 -10.416 -16.945 1.00 96.88 81 VAL A O 1
ATOM 638 N N . THR A 1 82 ? 7.226 -12.124 -17.748 1.00 96.81 82 THR A N 1
ATOM 639 C CA . THR A 1 82 ? 6.175 -13.142 -17.586 1.00 96.81 82 THR A CA 1
ATOM 640 C C . THR A 1 82 ? 6.221 -13.756 -16.179 1.00 96.81 82 THR A C 1
ATOM 642 O O . THR A 1 82 ? 7.317 -13.927 -15.642 1.00 96.81 82 THR A O 1
ATOM 645 N N . PRO A 1 83 ? 5.087 -14.127 -15.557 1.00 96.31 83 PRO A N 1
ATOM 646 C CA . PRO A 1 83 ? 5.085 -14.999 -14.378 1.00 96.31 83 PRO A CA 1
ATOM 647 C C . PRO A 1 83 ? 5.867 -16.301 -14.619 1.00 96.31 83 PRO A C 1
ATOM 649 O O . PRO A 1 83 ? 5.751 -16.890 -15.691 1.00 96.31 83 PRO A O 1
ATOM 652 N N . LEU A 1 84 ? 6.656 -16.734 -13.632 1.00 94.75 84 LEU A N 1
ATOM 653 C CA . LEU A 1 84 ? 7.333 -18.038 -13.601 1.00 94.75 84 LEU A CA 1
ATOM 654 C C . LEU A 1 84 ? 7.651 -18.421 -12.140 1.00 94.75 84 LEU A C 1
ATOM 656 O O . LEU A 1 84 ? 8.796 -18.276 -11.699 1.00 94.75 84 LEU A O 1
ATOM 660 N N . PRO A 1 85 ? 6.648 -18.856 -11.355 1.00 93.94 85 PRO A N 1
ATOM 661 C CA . PRO A 1 85 ? 6.870 -19.320 -9.991 1.00 93.94 85 PRO A CA 1
ATOM 662 C C . PRO A 1 85 ? 7.590 -20.673 -10.020 1.00 93.94 85 PRO A C 1
ATOM 664 O O . PRO A 1 85 ? 6.996 -21.697 -10.341 1.00 93.94 85 PRO A O 1
ATOM 667 N N . LEU A 1 86 ? 8.883 -20.657 -9.705 1.00 91.50 86 LEU A N 1
ATOM 668 C CA . LEU A 1 86 ? 9.744 -21.829 -9.552 1.00 91.50 86 LEU A CA 1
ATOM 669 C C . LEU A 1 86 ? 10.665 -21.603 -8.350 1.00 91.50 86 LEU A C 1
ATOM 671 O O . LEU A 1 86 ? 11.057 -20.464 -8.083 1.00 91.50 86 LEU A O 1
ATOM 675 N N . ALA A 1 87 ? 11.049 -22.682 -7.667 1.00 90.19 87 ALA A N 1
ATOM 676 C CA . ALA A 1 87 ? 12.049 -22.631 -6.603 1.00 90.19 87 ALA A CA 1
ATOM 677 C C . ALA A 1 87 ? 13.375 -22.025 -7.108 1.00 90.19 87 ALA A C 1
ATOM 679 O O . ALA A 1 87 ? 13.794 -22.268 -8.244 1.00 90.19 87 ALA A O 1
ATOM 680 N N . PHE A 1 88 ? 14.042 -21.242 -6.255 1.00 88.44 88 PHE A N 1
ATOM 681 C CA . PHE A 1 88 ? 15.330 -20.617 -6.555 1.00 88.44 88 PHE A CA 1
ATOM 682 C C . PHE A 1 88 ? 16.375 -20.978 -5.477 1.00 88.44 88 PHE A C 1
ATOM 684 O O . PHE A 1 88 ? 16.045 -20.864 -4.297 1.00 88.44 88 PHE A O 1
ATOM 691 N N . PRO A 1 89 ? 17.628 -21.345 -5.828 1.00 89.19 89 PRO A N 1
ATOM 692 C CA . PRO A 1 89 ? 18.206 -21.423 -7.176 1.00 89.19 89 PRO A CA 1
ATOM 693 C C . PRO A 1 89 ? 17.498 -22.444 -8.074 1.00 89.19 89 PRO A C 1
ATOM 695 O O . PRO A 1 89 ? 17.047 -23.483 -7.605 1.00 89.19 89 PRO A O 1
ATOM 698 N N . TYR A 1 90 ? 17.371 -22.126 -9.367 1.00 89.81 90 TYR A N 1
ATOM 699 C CA . TYR A 1 90 ? 16.692 -23.009 -10.317 1.00 89.81 90 TYR A CA 1
ATOM 700 C C . TYR A 1 90 ? 17.437 -24.343 -10.419 1.00 89.81 90 TYR A C 1
ATOM 702 O O . TYR A 1 90 ? 18.621 -24.357 -10.766 1.00 89.81 90 TYR A O 1
ATOM 710 N N . ASN A 1 91 ? 16.745 -25.454 -10.158 1.00 85.94 91 ASN A N 1
ATOM 711 C CA . ASN A 1 91 ? 17.310 -26.788 -10.329 1.00 85.94 91 ASN A CA 1
ATOM 712 C C . ASN A 1 91 ? 17.382 -27.141 -11.825 1.00 85.94 91 ASN A C 1
ATOM 714 O O . ASN A 1 91 ? 16.432 -27.663 -12.410 1.00 85.94 91 ASN A O 1
ATOM 718 N N . ILE A 1 92 ? 18.501 -26.782 -12.454 1.00 87.69 92 ILE A N 1
ATOM 719 C CA . ILE A 1 92 ? 18.803 -27.088 -13.853 1.00 87.69 92 ILE A CA 1
ATOM 720 C C . ILE A 1 92 ? 19.687 -28.335 -13.869 1.00 87.69 92 ILE A C 1
ATOM 722 O O . ILE A 1 92 ? 20.889 -28.251 -13.614 1.00 87.69 92 ILE A O 1
ATOM 726 N N . GLU A 1 93 ? 19.087 -29.486 -14.169 1.00 83.12 93 GLU A N 1
ATOM 727 C CA . GLU A 1 93 ? 19.826 -30.737 -14.343 1.00 83.12 93 GLU A CA 1
ATOM 728 C C . GLU A 1 93 ? 20.880 -30.602 -15.461 1.00 83.12 93 GLU A C 1
ATOM 730 O O . GLU A 1 93 ? 20.616 -29.960 -16.487 1.00 83.12 93 GLU A O 1
ATOM 735 N N . PRO A 1 94 ? 22.086 -31.175 -15.289 1.00 74.12 94 PRO A N 1
ATOM 736 C CA . PRO A 1 94 ? 23.085 -31.192 -16.348 1.00 74.12 94 PRO A CA 1
ATOM 737 C C . PRO A 1 94 ? 22.598 -32.051 -17.530 1.00 74.12 94 PRO A C 1
ATOM 739 O O . PRO A 1 94 ? 21.902 -33.043 -17.307 1.00 74.12 94 PRO A O 1
ATOM 742 N N . PRO A 1 95 ? 22.980 -31.725 -18.781 1.00 75.75 95 PRO A N 1
ATOM 743 C CA . PRO A 1 95 ? 22.663 -32.568 -19.931 1.00 75.75 95 PRO A CA 1
ATOM 744 C C . PRO A 1 95 ? 23.189 -33.993 -19.722 1.00 75.75 95 PRO A C 1
ATOM 746 O O . PRO A 1 95 ? 24.276 -34.183 -19.165 1.00 75.75 95 PRO A O 1
ATOM 749 N N . SER A 1 96 ? 22.435 -34.985 -20.204 1.00 77.00 96 SER A N 1
ATOM 750 C CA . SER A 1 96 ? 22.848 -36.395 -20.171 1.00 77.00 96 SER A CA 1
ATOM 751 C C . SER A 1 96 ? 24.205 -36.596 -20.872 1.00 77.00 96 SER A C 1
ATOM 753 O O . SER A 1 96 ? 24.562 -35.769 -21.710 1.00 77.00 96 SER A O 1
ATOM 755 N N . PRO A 1 97 ? 24.989 -37.661 -20.593 1.00 71.56 97 PRO A N 1
ATOM 756 C CA . PRO A 1 97 ? 26.316 -37.836 -21.198 1.00 71.56 97 PRO A CA 1
ATOM 757 C C . PRO A 1 97 ? 26.311 -37.682 -22.727 1.00 71.56 97 PRO A C 1
ATOM 759 O O . PRO A 1 97 ? 27.058 -36.859 -23.262 1.00 71.56 97 PRO A O 1
ATOM 762 N N . ASP A 1 98 ? 25.367 -38.345 -23.397 1.00 69.44 98 ASP A N 1
ATOM 763 C CA . ASP A 1 98 ? 25.175 -38.288 -24.849 1.00 69.44 98 ASP A CA 1
ATOM 764 C C . ASP A 1 98 ? 24.786 -36.887 -25.359 1.00 69.44 98 ASP A C 1
ATOM 766 O O . ASP A 1 98 ? 25.028 -36.564 -26.521 1.00 69.44 98 ASP A O 1
ATOM 770 N N . GLU A 1 99 ? 24.160 -36.040 -24.542 1.00 66.00 99 GLU A N 1
ATOM 771 C CA . GLU A 1 99 ? 23.866 -34.639 -24.871 1.00 66.00 99 GLU A CA 1
ATOM 772 C C . GLU A 1 99 ? 25.002 -33.694 -24.473 1.00 66.00 99 GLU A C 1
ATOM 774 O O . GLU A 1 99 ? 25.169 -32.649 -25.099 1.00 66.00 99 GLU A O 1
ATOM 779 N N . SER A 1 100 ? 25.799 -34.045 -23.464 1.00 64.25 100 SER A N 1
ATOM 780 C CA . SER A 1 100 ? 26.921 -33.243 -22.974 1.00 64.25 100 SER A CA 1
ATOM 781 C C . SER A 1 100 ? 28.032 -33.152 -24.024 1.00 64.25 100 SER A C 1
ATOM 783 O O . SER A 1 100 ? 28.521 -32.057 -24.289 1.00 64.25 100 SER A O 1
ATOM 785 N N . GLU A 1 101 ? 28.299 -34.247 -24.750 1.00 63.75 101 GLU A N 1
ATOM 786 C CA . GLU A 1 101 ? 29.165 -34.261 -25.942 1.00 63.75 101 GLU A CA 1
ATOM 787 C C . GLU A 1 101 ? 28.628 -33.393 -27.097 1.00 63.75 101 GLU A C 1
ATOM 789 O O . GLU A 1 101 ? 29.371 -33.045 -28.011 1.00 63.75 101 GLU A O 1
ATOM 794 N N . LYS A 1 102 ? 27.338 -33.025 -27.067 1.00 62.66 102 LYS A N 1
ATOM 795 C CA . LYS A 1 102 ? 26.668 -32.172 -28.065 1.00 62.66 102 LYS A CA 1
ATOM 796 C C . LYS A 1 102 ? 26.415 -30.740 -27.566 1.00 62.66 102 LYS A C 1
ATOM 798 O O . LYS A 1 102 ? 25.893 -29.920 -28.322 1.00 62.66 102 LYS A O 1
ATOM 803 N N . THR A 1 103 ? 26.739 -30.429 -26.308 1.00 64.19 103 THR A N 1
ATOM 804 C CA . THR A 1 103 ? 26.378 -29.168 -25.635 1.00 64.19 103 THR A CA 1
ATOM 805 C C . THR A 1 103 ? 27.636 -28.372 -25.290 1.00 64.19 103 THR A C 1
ATOM 807 O O . THR A 1 103 ? 28.016 -28.232 -24.129 1.00 64.19 103 THR A O 1
ATOM 810 N N . GLU A 1 104 ? 28.284 -27.831 -26.325 1.00 62.94 104 GLU A N 1
ATOM 811 C CA . GLU A 1 104 ? 29.500 -27.013 -26.187 1.00 62.94 104 GLU A CA 1
ATOM 812 C C . GLU A 1 104 ? 29.262 -25.710 -25.395 1.00 62.94 104 GLU A C 1
ATOM 814 O O . GLU A 1 104 ? 30.160 -25.244 -24.694 1.00 62.94 104 GLU A O 1
ATOM 819 N N . ASP A 1 105 ? 28.050 -25.137 -25.458 1.00 82.75 105 ASP A N 1
ATOM 820 C CA . ASP A 1 105 ? 27.678 -23.919 -24.728 1.00 82.75 105 ASP A CA 1
ATOM 821 C C . ASP A 1 105 ? 26.634 -24.171 -23.624 1.00 82.75 105 ASP A C 1
ATOM 823 O O . ASP A 1 105 ? 25.458 -24.456 -23.874 1.00 82.75 105 ASP A O 1
ATOM 827 N N . LYS A 1 106 ? 27.068 -23.970 -22.375 1.00 82.75 106 LYS A N 1
ATOM 828 C CA . LYS A 1 106 ? 26.220 -24.020 -21.174 1.00 82.75 106 LYS A CA 1
ATOM 829 C C . LYS A 1 106 ? 25.231 -22.848 -21.097 1.00 82.75 106 LYS A C 1
ATOM 831 O O . LYS A 1 106 ? 24.177 -22.993 -20.484 1.00 82.75 106 LYS A O 1
ATOM 836 N N . GLY A 1 107 ? 25.542 -21.705 -21.714 1.00 87.06 107 GLY A N 1
ATOM 837 C CA . GLY A 1 107 ? 24.653 -20.546 -21.797 1.00 87.06 107 GLY A CA 1
ATOM 838 C C . GLY A 1 107 ? 23.406 -20.857 -22.621 1.00 87.06 107 GLY A C 1
ATOM 839 O O . GLY A 1 107 ? 22.292 -20.791 -22.102 1.00 87.06 107 GLY A O 1
ATOM 840 N N . ALA A 1 108 ? 23.587 -21.295 -23.869 1.00 87.75 108 ALA A N 1
ATOM 841 C CA . ALA A 1 108 ? 22.502 -21.739 -24.743 1.00 87.75 108 ALA A CA 1
ATOM 842 C C . ALA A 1 108 ? 21.653 -22.877 -24.143 1.00 87.75 108 ALA A C 1
ATOM 844 O O . ALA A 1 108 ? 20.448 -22.933 -24.397 1.00 87.75 108 ALA A O 1
ATOM 845 N N . PHE A 1 109 ? 22.240 -23.765 -23.329 1.00 88.75 109 PHE A N 1
ATOM 846 C CA . PHE A 1 109 ? 21.483 -24.782 -22.590 1.00 88.75 109 PHE A CA 1
ATOM 847 C C . PHE A 1 109 ? 20.531 -24.161 -21.553 1.00 88.75 109 PHE A C 1
ATOM 849 O O . PHE A 1 109 ? 19.348 -24.500 -21.532 1.00 88.75 109 PHE A O 1
ATOM 856 N N . ILE A 1 110 ? 21.006 -23.203 -20.747 1.00 91.06 110 ILE A N 1
ATOM 857 C CA . ILE A 1 110 ? 20.185 -22.498 -19.745 1.00 91.06 110 ILE A CA 1
ATOM 858 C C . ILE A 1 110 ? 19.069 -21.681 -20.414 1.00 91.06 110 ILE A C 1
ATOM 860 O O . ILE A 1 110 ? 17.920 -21.746 -19.975 1.00 91.06 110 ILE A O 1
ATOM 864 N N . GLU A 1 111 ? 19.368 -20.953 -21.496 1.00 94.44 111 GLU A N 1
ATOM 865 C CA . GLU A 1 111 ? 18.344 -20.195 -22.234 1.00 94.44 111 GLU A CA 1
ATOM 866 C C . GLU A 1 111 ? 17.280 -21.129 -22.842 1.00 94.44 111 GLU A C 1
ATOM 868 O O . GLU A 1 111 ? 16.094 -20.806 -22.806 1.00 94.44 111 GLU A O 1
ATOM 873 N N . ARG A 1 112 ? 17.662 -22.324 -23.323 1.00 92.25 112 ARG A N 1
ATOM 874 C CA . ARG A 1 112 ? 16.720 -23.352 -23.809 1.00 92.25 112 ARG A CA 1
ATOM 875 C C . ARG A 1 112 ? 15.845 -23.915 -22.683 1.00 92.25 112 ARG A C 1
ATOM 877 O O . ARG A 1 112 ? 14.627 -23.963 -22.844 1.00 92.25 112 ARG A O 1
ATOM 884 N N . TRP A 1 113 ? 16.447 -24.296 -21.553 1.00 92.81 113 TRP A N 1
ATOM 885 C CA . TRP A 1 113 ? 15.747 -24.842 -20.379 1.00 92.81 113 TRP A CA 1
ATOM 886 C C . TRP A 1 113 ? 14.714 -23.858 -19.815 1.00 92.81 113 TRP A C 1
ATOM 888 O O . TRP A 1 113 ? 13.607 -24.261 -19.444 1.00 92.81 113 TRP A O 1
ATOM 898 N N . LEU A 1 114 ? 15.060 -22.564 -19.795 1.00 94.31 114 LEU A N 1
ATOM 899 C CA . LEU A 1 114 ? 14.144 -21.479 -19.446 1.00 94.31 114 LEU A CA 1
ATOM 900 C C . LEU A 1 114 ? 13.066 -21.303 -20.518 1.00 94.31 114 LEU A C 1
ATOM 902 O O . LEU A 1 114 ? 11.887 -21.313 -20.187 1.00 94.31 114 LEU A O 1
ATOM 906 N N . SER A 1 115 ? 13.438 -21.211 -21.799 1.00 94.62 115 SER A N 1
ATOM 907 C CA . SER A 1 115 ? 12.506 -20.988 -22.916 1.00 94.62 115 SER A CA 1
ATOM 908 C C . SER A 1 115 ? 11.390 -22.034 -22.955 1.00 94.62 115 SER A C 1
ATOM 910 O O . SER A 1 115 ? 10.225 -21.690 -23.153 1.00 94.62 115 SER A O 1
ATOM 912 N N . GLN A 1 116 ? 11.695 -23.307 -22.682 1.00 93.44 116 GLN A N 1
ATOM 913 C CA . GLN A 1 116 ? 10.709 -24.395 -22.562 1.00 93.44 116 GLN A CA 1
ATOM 914 C C . GLN A 1 116 ? 9.682 -24.192 -21.431 1.00 93.44 116 GLN A C 1
ATOM 916 O O . GLN A 1 116 ? 8.562 -24.698 -21.513 1.00 93.44 116 GLN A O 1
ATOM 921 N N . ARG A 1 117 ? 10.034 -23.426 -20.396 1.00 93.56 117 ARG A N 1
ATOM 922 C CA . ARG A 1 117 ? 9.173 -23.091 -19.252 1.00 93.56 117 ARG A CA 1
ATOM 923 C C . ARG A 1 117 ? 8.492 -21.725 -19.393 1.00 93.56 117 ARG A C 1
ATOM 925 O O . ARG A 1 117 ? 7.505 -21.478 -18.712 1.00 93.56 117 ARG A O 1
ATOM 932 N N . GLU A 1 118 ? 8.951 -20.866 -20.303 1.00 94.12 118 GLU A N 1
ATOM 933 C CA . GLU A 1 118 ? 8.287 -19.592 -20.598 1.00 94.12 118 GLU A CA 1
ATOM 934 C C . GLU A 1 118 ? 6.971 -19.779 -21.388 1.00 94.12 118 GLU A C 1
ATOM 936 O O . GLU A 1 118 ? 6.883 -20.648 -22.266 1.00 94.12 118 GLU A O 1
ATOM 941 N N . PRO A 1 119 ? 5.939 -18.946 -21.141 1.00 92.56 119 PRO A N 1
ATOM 942 C CA . PRO A 1 119 ? 4.597 -19.118 -21.697 1.00 92.56 119 PRO A CA 1
ATOM 943 C C . PRO A 1 119 ? 4.517 -18.700 -23.176 1.00 92.56 119 PRO A C 1
ATOM 945 O O . PRO A 1 119 ? 4.095 -17.594 -23.526 1.00 92.56 119 PRO A O 1
ATOM 948 N N . ARG A 1 120 ? 4.925 -19.604 -24.072 1.00 89.38 120 ARG A N 1
ATOM 949 C CA . ARG A 1 120 ? 4.969 -19.383 -25.527 1.00 89.38 120 ARG A CA 1
ATOM 950 C C . ARG A 1 120 ? 3.799 -20.007 -26.293 1.00 89.38 120 ARG A C 1
ATOM 952 O O . ARG A 1 120 ? 3.367 -19.411 -27.283 1.00 89.38 120 ARG A O 1
ATOM 959 N N . ILE A 1 121 ? 3.280 -21.166 -25.880 1.00 89.12 121 ILE A N 1
ATOM 960 C CA . ILE A 1 121 ? 2.339 -21.979 -26.671 1.00 89.12 121 ILE A CA 1
ATOM 961 C C . ILE A 1 121 ? 0.902 -21.461 -26.566 1.00 89.12 121 ILE A C 1
ATOM 963 O O . ILE A 1 121 ? 0.366 -21.291 -25.476 1.00 89.12 121 ILE A O 1
ATOM 967 N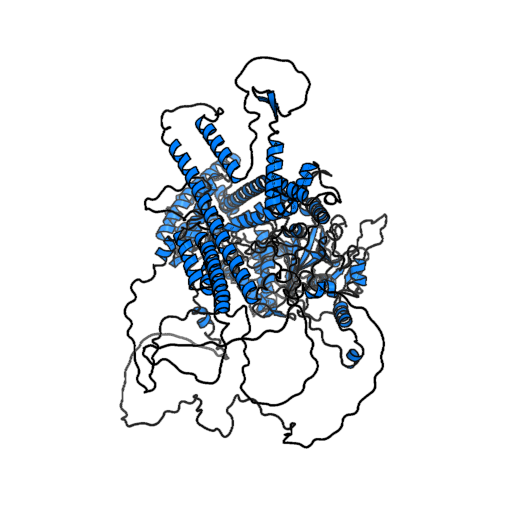 N . LEU A 1 122 ? 0.243 -21.284 -27.714 1.00 84.31 122 LEU A N 1
ATOM 968 C CA . LEU A 1 122 ? -1.199 -21.041 -27.806 1.00 84.31 122 LEU A CA 1
ATOM 969 C C . LEU A 1 122 ? -1.952 -22.380 -27.782 1.00 84.31 122 LEU A C 1
ATOM 971 O O . LEU A 1 122 ? -1.834 -23.168 -28.720 1.00 84.31 122 LEU A O 1
ATOM 975 N N . LYS A 1 123 ? -2.741 -22.640 -26.732 1.00 67.50 123 LYS A N 1
ATOM 976 C CA . LYS A 1 123 ? -3.538 -23.874 -26.614 1.00 67.50 123 LYS A CA 1
ATOM 977 C C . LYS A 1 123 ? -4.844 -23.744 -27.411 1.00 67.50 123 LYS A C 1
ATOM 979 O O . LYS A 1 123 ? -5.573 -22.761 -27.270 1.00 67.50 123 LYS A O 1
ATOM 984 N N . ALA A 1 124 ? -5.136 -24.721 -28.269 1.00 46.41 124 ALA A N 1
ATOM 985 C CA . ALA A 1 124 ? -6.350 -24.723 -29.086 1.00 46.41 124 ALA A CA 1
ATOM 986 C C . ALA A 1 124 ? -7.620 -24.878 -28.222 1.00 46.41 124 ALA A C 1
ATOM 988 O O . ALA A 1 124 ? -7.595 -25.552 -27.195 1.00 46.41 124 ALA A O 1
ATOM 989 N N . GLY A 1 125 ? -8.726 -24.257 -28.651 1.00 51.47 125 GLY A N 1
ATOM 990 C CA . GLY A 1 125 ? -10.042 -24.316 -27.989 1.00 51.47 125 GLY A CA 1
ATOM 991 C C . GLY A 1 125 ? -10.521 -22.989 -27.383 1.00 51.47 125 GLY A C 1
ATOM 992 O O . GLY A 1 125 ? -11.715 -22.717 -27.383 1.00 51.47 125 GLY A O 1
ATOM 993 N N . PHE A 1 126 ? -9.611 -22.107 -26.955 1.00 50.69 126 PHE A N 1
ATOM 994 C CA . PHE A 1 126 ? -9.959 -20.851 -26.259 1.00 50.69 126 PHE A CA 1
ATOM 995 C C . PHE A 1 126 ? -10.152 -19.633 -27.190 1.00 50.69 126 PHE A C 1
ATOM 997 O O . PHE A 1 126 ? -10.265 -18.495 -26.737 1.00 50.69 126 PHE A O 1
ATOM 1004 N N . THR A 1 127 ? -10.206 -19.841 -28.506 1.00 42.00 127 THR A N 1
ATOM 1005 C CA . THR A 1 127 ? -10.281 -18.766 -29.507 1.00 42.00 127 THR A CA 1
ATOM 1006 C C . THR A 1 127 ? -11.703 -18.228 -29.701 1.00 42.00 127 THR A C 1
ATOM 1008 O O . THR A 1 127 ? -12.376 -18.582 -30.669 1.00 42.00 127 THR A O 1
ATOM 1011 N N . SER A 1 128 ? -12.142 -17.305 -28.838 1.00 42.31 128 SER A N 1
ATOM 1012 C CA . SER A 1 128 ? -13.155 -16.323 -29.259 1.00 42.31 128 SER A CA 1
ATOM 1013 C C . SER A 1 128 ? -12.484 -15.303 -30.190 1.00 42.31 128 SER A C 1
ATOM 1015 O O . SER A 1 128 ? -11.402 -14.809 -29.876 1.00 42.31 128 SER A O 1
ATOM 1017 N N . ALA A 1 129 ? -13.079 -15.008 -31.347 1.00 42.81 129 ALA A N 1
ATOM 1018 C CA . ALA A 1 129 ? -12.411 -14.238 -32.405 1.00 42.81 129 ALA A CA 1
ATOM 1019 C C . ALA A 1 129 ? -12.399 -12.707 -32.187 1.00 42.81 129 ALA A C 1
ATOM 1021 O O . ALA A 1 129 ? -11.890 -11.975 -33.035 1.00 42.81 129 ALA A O 1
ATOM 1022 N N . GLU A 1 130 ? -12.973 -12.210 -31.086 1.00 47.53 130 GLU A N 1
ATOM 1023 C CA . GLU A 1 130 ? -13.337 -10.791 -30.936 1.00 47.53 130 GLU A CA 1
ATOM 1024 C C . GLU A 1 130 ? -12.502 -10.022 -29.891 1.00 47.53 130 GLU A C 1
ATOM 1026 O O . GLU A 1 130 ? -12.304 -8.810 -30.050 1.00 47.53 130 GLU A O 1
ATOM 1031 N N . CYS A 1 131 ? -11.964 -10.703 -28.867 1.00 49.38 131 CYS A N 1
ATOM 1032 C CA . CYS A 1 131 ? -11.122 -10.090 -27.829 1.00 49.38 131 CYS A CA 1
ATOM 1033 C C . CYS A 1 131 ? -9.616 -10.247 -28.122 1.00 49.38 131 CYS A C 1
ATOM 1035 O O . CYS A 1 131 ? -9.191 -11.185 -28.793 1.00 49.38 131 CYS A O 1
ATOM 1037 N N . GLY A 1 132 ? -8.807 -9.289 -27.657 1.00 62.06 132 GLY A N 1
ATOM 1038 C CA . GLY A 1 132 ? -7.420 -9.116 -28.105 1.00 62.06 132 GLY A CA 1
ATOM 1039 C C . GLY A 1 132 ? -6.368 -9.988 -27.411 1.00 62.06 132 GLY A C 1
ATOM 1040 O O . GLY A 1 132 ? -5.319 -10.231 -28.012 1.00 62.06 132 GLY A O 1
ATOM 1041 N N . LEU A 1 133 ? -6.619 -10.441 -26.179 1.00 81.31 133 LEU A N 1
ATOM 1042 C CA . LEU A 1 133 ? -5.682 -11.254 -25.396 1.00 81.31 133 LEU A CA 1
ATOM 1043 C C . LEU A 1 133 ? -5.767 -12.731 -25.784 1.00 81.31 133 LEU A C 1
ATOM 1045 O O . LEU A 1 133 ? -6.838 -13.254 -26.083 1.00 81.31 133 LEU A O 1
ATOM 1049 N N . LYS A 1 134 ? -4.625 -13.418 -25.743 1.00 85.31 134 LYS A N 1
ATOM 1050 C CA . LYS A 1 134 ? -4.533 -14.866 -25.931 1.00 85.31 134 LYS A CA 1
ATOM 1051 C C . LYS A 1 134 ? -3.872 -15.495 -24.709 1.00 85.31 134 LYS A C 1
ATOM 1053 O O . LYS A 1 134 ? -2.836 -15.013 -24.253 1.00 85.31 134 LYS A O 1
ATOM 1058 N N . LEU A 1 135 ? -4.452 -16.587 -24.217 1.00 90.12 135 LEU A N 1
ATOM 1059 C CA . LEU A 1 135 ? -3.828 -17.445 -23.211 1.00 90.12 135 LEU A CA 1
ATOM 1060 C C . LEU A 1 135 ? -2.626 -18.162 -23.838 1.00 90.12 135 LEU A C 1
ATOM 1062 O O . LEU A 1 135 ? -2.779 -18.880 -24.832 1.00 90.12 135 LEU A O 1
ATOM 1066 N N . ARG A 1 136 ? -1.442 -17.970 -23.255 1.00 92.25 136 ARG A N 1
ATOM 1067 C CA . ARG A 1 136 ? -0.235 -18.738 -23.568 1.00 92.25 136 ARG A CA 1
ATOM 1068 C C . ARG A 1 136 ? 0.202 -19.580 -22.371 1.00 92.25 136 ARG A C 1
ATOM 1070 O O . ARG A 1 136 ? 0.076 -19.152 -21.227 1.00 92.25 136 ARG A O 1
ATOM 1077 N N . TYR A 1 137 ? 0.730 -20.759 -22.673 1.00 92.62 137 TYR A N 1
ATOM 1078 C CA . TYR A 1 137 ? 1.202 -21.773 -21.730 1.00 92.62 137 TYR A CA 1
ATOM 1079 C C . TYR A 1 137 ? 2.668 -22.114 -22.021 1.00 92.62 137 TYR A C 1
ATOM 1081 O O . TYR A 1 137 ? 3.170 -21.842 -23.118 1.00 92.62 137 TYR A O 1
ATOM 1089 N N . SER A 1 138 ? 3.358 -22.702 -21.048 1.00 92.38 138 SER A N 1
ATOM 1090 C CA . SER A 1 138 ? 4.701 -23.255 -21.231 1.00 92.38 138 SER A CA 1
ATOM 1091 C C . SER A 1 138 ? 4.712 -24.440 -22.213 1.00 92.38 138 SER A C 1
ATOM 1093 O O . SER A 1 138 ? 3.669 -25.006 -22.545 1.00 92.38 138 SER A O 1
ATOM 1095 N N . GLU A 1 139 ? 5.895 -24.802 -22.715 1.00 90.81 139 GLU A N 1
ATOM 1096 C CA . GLU A 1 139 ? 6.089 -25.995 -23.557 1.00 90.81 139 GLU A CA 1
ATOM 1097 C C . GLU A 1 139 ? 6.182 -27.265 -22.703 1.00 90.81 139 GLU A C 1
ATOM 1099 O O . GLU A 1 139 ? 5.588 -28.284 -23.046 1.00 90.81 139 GLU A O 1
ATOM 1104 N N . ILE A 1 140 ? 6.850 -27.165 -21.551 1.00 86.94 140 ILE A N 1
ATOM 1105 C CA . ILE A 1 140 ? 6.789 -28.144 -20.463 1.00 86.94 140 ILE A CA 1
ATOM 1106 C C . ILE A 1 140 ? 5.744 -27.640 -19.454 1.00 86.94 140 ILE A C 1
ATOM 1108 O O . ILE A 1 140 ? 5.974 -26.584 -18.852 1.00 86.94 140 ILE A O 1
ATOM 1112 N N . PRO A 1 141 ? 4.599 -28.322 -19.260 1.00 77.06 141 PRO A N 1
ATOM 1113 C CA . PRO A 1 141 ? 3.653 -27.977 -18.204 1.00 77.06 141 PRO A CA 1
ATOM 1114 C C . PRO A 1 141 ? 4.324 -28.011 -16.828 1.00 77.06 141 PRO A C 1
ATOM 1116 O O . PRO A 1 141 ? 5.166 -28.862 -16.561 1.00 77.06 141 PRO A O 1
ATOM 1119 N N . SER A 1 142 ? 3.938 -27.089 -15.951 1.00 77.38 142 SER A N 1
ATOM 1120 C CA . SER A 1 142 ? 4.270 -27.179 -14.528 1.00 77.38 142 SER A CA 1
ATOM 1121 C C . SER A 1 142 ? 3.398 -28.273 -13.904 1.00 77.38 142 SER A C 1
ATOM 1123 O O . SER A 1 142 ? 2.173 -28.220 -14.018 1.00 77.38 142 SER A O 1
ATOM 1125 N N . GLU A 1 143 ? 4.039 -29.269 -13.289 1.00 75.69 143 GLU A N 1
ATOM 1126 C CA . GLU A 1 143 ? 3.378 -30.351 -12.536 1.00 75.69 143 GLU A CA 1
ATOM 1127 C C . GLU A 1 143 ? 2.978 -29.901 -11.115 1.00 75.69 143 GLU A C 1
ATOM 1129 O O . GLU A 1 143 ? 2.339 -30.646 -10.378 1.00 75.69 143 GLU A O 1
ATOM 1134 N N . ASP A 1 144 ? 3.328 -28.664 -10.744 1.00 82.81 144 ASP A N 1
ATOM 1135 C CA . ASP A 1 144 ? 3.041 -28.050 -9.451 1.00 82.81 144 ASP A CA 1
ATOM 1136 C C . ASP A 1 144 ? 1.537 -27.879 -9.210 1.00 82.81 144 ASP A C 1
ATOM 1138 O O . ASP A 1 144 ? 0.819 -27.256 -10.006 1.00 82.81 144 ASP A O 1
ATOM 1142 N N . GLU A 1 145 ? 1.080 -28.372 -8.061 1.00 89.69 145 GLU A N 1
ATOM 1143 C CA . GLU A 1 145 ? -0.293 -28.198 -7.599 1.00 89.69 145 GLU A CA 1
ATOM 1144 C C . GLU A 1 145 ? -0.604 -26.712 -7.340 1.00 89.69 145 GLU A C 1
ATOM 1146 O O . GLU A 1 145 ? 0.232 -25.946 -6.858 1.00 89.69 145 GLU A O 1
ATOM 1151 N N . ARG A 1 146 ? -1.826 -26.287 -7.683 1.00 92.62 146 ARG A N 1
ATOM 1152 C CA . ARG A 1 146 ? -2.265 -24.881 -7.675 1.00 92.62 146 ARG A CA 1
ATOM 1153 C C . ARG A 1 146 ? -3.572 -24.743 -6.904 1.00 92.62 146 ARG A C 1
ATOM 1155 O O . ARG A 1 146 ? -4.650 -24.669 -7.492 1.00 92.62 146 ARG A O 1
ATOM 1162 N N . VAL A 1 147 ? -3.471 -24.730 -5.577 1.00 93.38 147 VAL A N 1
ATOM 1163 C CA . VAL A 1 147 ? -4.627 -24.775 -4.669 1.00 93.38 147 VAL A CA 1
ATOM 1164 C C . VAL A 1 147 ? -5.165 -23.366 -4.421 1.00 93.38 147 VAL A C 1
ATOM 1166 O O . VAL A 1 147 ? -4.503 -22.545 -3.786 1.00 93.38 147 VAL A O 1
ATOM 1169 N N . LEU A 1 148 ? -6.375 -23.066 -4.898 1.00 95.19 148 LEU A N 1
ATOM 1170 C CA . LEU A 1 148 ? -7.073 -21.825 -4.551 1.00 95.19 148 LEU A CA 1
ATOM 1171 C C . LEU A 1 148 ? -7.548 -21.901 -3.092 1.00 95.19 148 LEU A C 1
ATOM 1173 O O . LEU A 1 148 ? -8.471 -22.650 -2.783 1.00 95.19 148 LEU A O 1
ATOM 1177 N N . ILE A 1 149 ? -6.938 -21.104 -2.213 1.00 95.50 149 ILE A N 1
ATOM 1178 C CA . ILE A 1 149 ? -7.236 -21.086 -0.767 1.00 95.50 149 ILE A CA 1
ATOM 1179 C C . ILE A 1 149 ? -8.004 -19.831 -0.320 1.00 95.50 149 ILE A C 1
ATOM 1181 O O . ILE A 1 149 ? -8.497 -19.778 0.803 1.00 95.50 149 ILE A O 1
ATOM 1185 N N . GLY A 1 150 ? -8.132 -18.817 -1.183 1.00 96.06 150 GLY A N 1
ATOM 1186 C CA . GLY A 1 150 ? -8.891 -17.603 -0.877 1.00 96.06 150 GLY A CA 1
ATOM 1187 C C . GLY A 1 150 ? -9.292 -16.805 -2.116 1.00 96.06 150 GLY A C 1
ATOM 1188 O O . GLY A 1 150 ? -8.544 -16.736 -3.093 1.00 96.06 150 GLY A O 1
ATOM 1189 N N . LEU A 1 151 ? -10.473 -16.188 -2.054 1.00 97.06 151 LEU A N 1
ATOM 1190 C CA . LEU A 1 151 ? -11.028 -15.265 -3.045 1.00 97.06 151 LEU A CA 1
ATOM 1191 C C . LEU A 1 151 ? -11.844 -14.184 -2.308 1.00 97.06 151 LEU A C 1
ATOM 1193 O O . LEU A 1 151 ? -12.734 -14.518 -1.525 1.00 97.06 151 LEU A O 1
ATOM 1197 N N . SER A 1 152 ? -11.549 -12.902 -2.538 1.00 96.88 152 SER A N 1
ATOM 1198 C CA . SER A 1 152 ? -12.235 -11.774 -1.890 1.00 96.88 152 SER A CA 1
ATOM 1199 C C . SER A 1 152 ? -13.512 -11.396 -2.644 1.00 96.88 152 SER A C 1
ATOM 1201 O O . SER A 1 152 ? -13.456 -10.982 -3.804 1.00 96.88 152 SER A O 1
ATOM 1203 N N . GLU A 1 153 ? -14.669 -11.489 -1.980 1.00 94.50 153 GLU A N 1
ATOM 1204 C CA . GLU A 1 153 ? -15.944 -11.023 -2.542 1.00 94.50 153 GLU A CA 1
ATOM 1205 C C . GLU A 1 153 ? -15.974 -9.494 -2.678 1.00 94.50 153 GLU A C 1
ATOM 1207 O O . GLU A 1 153 ? -16.368 -8.987 -3.728 1.00 94.50 153 GLU A O 1
ATOM 1212 N N . ASN A 1 154 ? -15.498 -8.756 -1.669 1.00 93.31 154 ASN A N 1
ATOM 1213 C CA . ASN A 1 154 ? -15.446 -7.294 -1.714 1.00 93.31 154 ASN A CA 1
ATOM 1214 C C . ASN A 1 154 ? -14.457 -6.795 -2.780 1.00 93.31 154 ASN A C 1
ATOM 1216 O O . ASN A 1 154 ? -14.805 -5.919 -3.566 1.00 93.31 154 ASN A O 1
ATOM 1220 N N . GLY A 1 155 ? -13.260 -7.380 -2.874 1.00 95.19 155 GLY A N 1
ATOM 1221 C CA . GLY A 1 155 ? -12.268 -7.015 -3.891 1.00 95.19 155 GLY A CA 1
ATOM 1222 C C . GLY A 1 155 ? -12.781 -7.273 -5.311 1.00 95.19 155 GLY A C 1
ATOM 1223 O O . GLY A 1 155 ? -12.695 -6.400 -6.176 1.00 95.19 155 GLY A O 1
ATOM 1224 N N . LEU A 1 156 ? -13.394 -8.441 -5.544 1.00 96.31 156 LEU A N 1
ATOM 1225 C CA . LEU A 1 156 ? -14.067 -8.764 -6.805 1.00 96.31 156 LEU A CA 1
ATOM 1226 C C . LEU A 1 156 ? -15.165 -7.742 -7.139 1.00 96.31 156 LEU A C 1
ATOM 1228 O O . LEU A 1 156 ? -15.224 -7.244 -8.260 1.00 96.31 156 LEU A O 1
ATOM 1232 N N . LYS A 1 157 ? -16.032 -7.430 -6.173 1.00 94.38 157 LYS A N 1
ATOM 1233 C CA . LYS A 1 157 ? -17.200 -6.552 -6.324 1.00 94.38 157 LYS A CA 1
ATOM 1234 C C . LYS A 1 157 ? -16.840 -5.083 -6.557 1.00 94.38 157 LYS A C 1
ATOM 1236 O O . LYS A 1 157 ? -17.522 -4.425 -7.338 1.00 94.38 157 LYS A O 1
ATOM 1241 N N . ASP A 1 158 ? -15.806 -4.579 -5.890 1.00 93.81 158 ASP A N 1
ATOM 1242 C CA . ASP A 1 158 ? -15.456 -3.156 -5.904 1.00 93.81 158 ASP A CA 1
ATOM 1243 C C . ASP A 1 158 ? -14.468 -2.794 -7.027 1.00 93.81 158 ASP A C 1
ATOM 1245 O O . ASP A 1 158 ? -14.448 -1.650 -7.474 1.00 93.81 158 ASP A O 1
ATOM 1249 N N . CYS A 1 159 ? -13.637 -3.744 -7.480 1.00 95.94 159 CYS A N 1
ATOM 1250 C CA . CYS A 1 159 ? -12.601 -3.488 -8.489 1.00 95.94 159 CYS A CA 1
ATOM 1251 C C . CYS A 1 159 ? -12.924 -4.075 -9.868 1.00 95.94 159 CYS A C 1
ATOM 1253 O O . CYS A 1 159 ? -12.627 -3.456 -10.889 1.00 95.94 159 CYS A O 1
ATOM 1255 N N . ILE A 1 160 ? -13.512 -5.273 -9.929 1.00 95.50 160 ILE A N 1
ATOM 1256 C CA . ILE A 1 160 ? -13.753 -5.994 -11.190 1.00 95.50 160 ILE A CA 1
ATOM 1257 C C . ILE A 1 160 ? -15.082 -6.782 -11.179 1.00 95.50 160 ILE A C 1
ATOM 1259 O O . ILE A 1 160 ? -15.092 -7.978 -11.480 1.00 95.50 160 ILE A O 1
ATOM 1263 N N . PRO A 1 161 ? -16.241 -6.152 -10.879 1.00 95.44 161 PRO A N 1
ATOM 1264 C CA . PRO A 1 161 ? -17.515 -6.862 -10.702 1.00 95.44 161 PRO A CA 1
ATOM 1265 C C . PRO A 1 161 ? -18.023 -7.591 -11.958 1.00 95.44 161 PRO A C 1
ATOM 1267 O O . PRO A 1 161 ? -18.923 -8.428 -11.867 1.00 95.44 161 PRO A O 1
ATOM 1270 N N . HIS A 1 162 ? -17.449 -7.318 -13.130 1.00 94.44 162 HIS A N 1
ATOM 1271 C CA . HIS A 1 162 ? -17.685 -8.009 -14.401 1.00 94.44 162 HIS A CA 1
ATOM 1272 C C . HIS A 1 162 ? -16.823 -9.267 -14.614 1.00 94.44 162 HIS A C 1
ATOM 1274 O O . HIS A 1 162 ? -17.113 -10.021 -15.542 1.00 94.44 162 HIS A O 1
ATOM 1280 N N . LEU A 1 163 ? -15.824 -9.553 -13.770 1.00 95.69 163 LEU A N 1
ATOM 1281 C CA . LEU A 1 163 ? -15.082 -10.820 -13.816 1.00 95.69 163 LEU A CA 1
ATOM 1282 C C . LEU A 1 163 ? -15.996 -11.995 -13.443 1.00 95.69 163 LEU A C 1
ATOM 1284 O O . LEU A 1 163 ? -16.667 -11.990 -12.407 1.00 95.69 163 LEU A O 1
ATOM 1288 N N . ASP A 1 164 ? -16.010 -13.007 -14.300 1.00 95.06 164 ASP A N 1
ATOM 1289 C CA . ASP A 1 164 ? -16.546 -14.332 -14.026 1.00 95.06 164 ASP A CA 1
ATOM 1290 C C . ASP A 1 164 ? -15.494 -15.172 -13.293 1.00 95.06 164 ASP A C 1
ATOM 1292 O O . ASP A 1 164 ? -14.356 -15.289 -13.748 1.00 95.06 164 ASP A O 1
ATOM 1296 N N . VAL A 1 165 ? -15.886 -15.746 -12.159 1.00 95.00 165 VAL A N 1
ATOM 1297 C CA . VAL A 1 165 ? -15.045 -16.623 -11.329 1.00 95.00 165 VAL A CA 1
ATOM 1298 C C . VAL A 1 165 ? -15.555 -18.068 -11.328 1.00 95.00 165 VAL A C 1
ATOM 1300 O O . VAL A 1 165 ? -15.061 -18.896 -10.562 1.00 95.00 165 VAL A O 1
ATOM 1303 N N . GLY A 1 166 ? -16.566 -18.374 -12.149 1.00 93.50 166 GLY A N 1
ATOM 1304 C CA . GLY A 1 166 ? -17.238 -19.665 -12.140 1.00 93.50 166 GLY A CA 1
ATOM 1305 C C . GLY A 1 166 ? -17.817 -19.990 -10.763 1.00 93.50 166 GLY A C 1
ATOM 1306 O O . GLY A 1 166 ? -18.503 -19.180 -10.139 1.00 93.50 166 GLY A O 1
ATOM 1307 N N . ASP A 1 167 ? -17.502 -21.183 -10.272 1.00 91.44 167 ASP A N 1
ATOM 1308 C CA . ASP A 1 167 ? -17.883 -21.698 -8.958 1.00 91.44 167 ASP A CA 1
ATOM 1309 C C . ASP A 1 167 ? -16.749 -21.604 -7.917 1.00 91.44 167 ASP A C 1
ATOM 1311 O O . ASP A 1 167 ? -16.808 -22.271 -6.885 1.00 91.44 167 ASP A O 1
ATOM 1315 N N . ALA A 1 168 ? -15.735 -20.755 -8.134 1.00 92.38 168 ALA A N 1
ATOM 1316 C CA . ALA A 1 168 ? -14.582 -20.620 -7.235 1.00 92.38 168 ALA A CA 1
ATOM 1317 C C . ALA A 1 168 ? -14.975 -20.437 -5.752 1.00 92.38 168 ALA A C 1
ATOM 1319 O O . ALA A 1 168 ? -14.456 -21.145 -4.890 1.00 92.38 168 ALA A O 1
ATOM 1320 N N . PHE A 1 169 ? -15.959 -19.582 -5.445 1.00 91.75 169 PHE A N 1
ATOM 1321 C CA . PHE A 1 169 ? -16.478 -19.421 -4.076 1.00 91.75 169 PHE A CA 1
ATOM 1322 C C . PHE A 1 169 ? -17.120 -20.695 -3.499 1.00 91.75 169 PHE A C 1
ATOM 1324 O O . PHE A 1 169 ? -17.064 -20.902 -2.293 1.00 91.75 169 PHE A O 1
ATOM 1331 N N . ALA A 1 170 ? -17.717 -21.561 -4.325 1.00 87.44 170 ALA A N 1
ATOM 1332 C CA . ALA A 1 170 ? -18.260 -22.843 -3.868 1.00 87.44 170 ALA A CA 1
ATOM 1333 C C . ALA A 1 170 ? -17.155 -23.885 -3.617 1.00 87.44 170 ALA A C 1
ATOM 1335 O O . ALA A 1 170 ? -17.307 -24.728 -2.738 1.00 87.44 170 ALA A O 1
ATOM 1336 N N . SER A 1 171 ? -16.028 -23.796 -4.335 1.00 85.62 171 SER A N 1
ATOM 1337 C CA . SER A 1 171 ? -14.850 -24.652 -4.113 1.00 85.62 171 SER A CA 1
ATOM 1338 C C . SER A 1 171 ? -14.049 -24.310 -2.844 1.00 85.62 171 SER A C 1
ATOM 1340 O O . SER A 1 171 ? -13.253 -25.128 -2.384 1.00 85.62 171 SER A O 1
ATOM 1342 N N . LEU A 1 172 ? -14.285 -23.134 -2.248 1.00 87.44 172 LEU A N 1
ATOM 1343 C CA . LEU A 1 172 ? -13.723 -22.717 -0.955 1.00 87.44 172 LEU A CA 1
ATOM 1344 C C . LEU A 1 172 ? -14.558 -23.182 0.257 1.00 87.44 172 LEU A C 1
ATOM 1346 O O . LEU A 1 172 ? -14.092 -23.080 1.391 1.00 87.44 172 LEU A O 1
ATOM 1350 N N . GLY A 1 173 ? -15.763 -23.713 0.033 1.00 83.69 173 GLY A N 1
ATOM 1351 C CA . GLY A 1 173 ? -16.677 -24.154 1.089 1.00 83.69 173 GLY A CA 1
ATOM 1352 C C . GLY A 1 173 ? -17.423 -23.011 1.789 1.00 83.69 173 GLY A C 1
ATOM 1353 O O . GLY A 1 173 ? -17.314 -21.839 1.430 1.00 83.69 173 GLY A O 1
ATOM 1354 N N . VAL A 1 174 ? -18.233 -23.353 2.798 1.00 85.06 174 VAL A N 1
ATOM 1355 C CA . VAL A 1 174 ? -19.000 -22.362 3.579 1.00 85.06 174 VAL A CA 1
ATOM 1356 C C . VAL A 1 174 ? -18.112 -21.753 4.676 1.00 85.06 174 VAL A C 1
ATOM 1358 O O . VAL A 1 174 ? -17.606 -22.521 5.504 1.00 85.06 174 VAL A O 1
ATOM 1361 N N . PRO A 1 175 ? -17.952 -20.415 4.740 1.00 90.38 175 PRO A N 1
ATOM 1362 C CA . PRO A 1 175 ? -17.162 -19.756 5.779 1.00 90.38 175 PRO A CA 1
ATOM 1363 C C . PRO A 1 175 ? -17.682 -20.044 7.193 1.00 90.38 175 PRO A C 1
ATOM 1365 O O . PRO A 1 175 ? -18.843 -19.766 7.492 1.00 90.38 175 PRO A O 1
ATOM 1368 N N . SER A 1 176 ? -16.812 -20.572 8.053 1.00 91.19 176 SER A N 1
ATOM 1369 C CA . SER A 1 176 ? -17.068 -20.844 9.476 1.00 91.19 176 SER A CA 1
ATOM 1370 C C . SER A 1 176 ? -15.739 -20.844 10.234 1.00 91.19 176 SER A C 1
ATOM 1372 O O . SER A 1 176 ? -14.736 -21.266 9.661 1.00 91.19 176 SER A O 1
ATOM 1374 N N . LEU A 1 177 ? -15.721 -20.393 11.488 1.00 90.75 177 LEU A N 1
ATOM 1375 C CA . LEU A 1 177 ? -14.578 -20.560 12.393 1.00 90.75 177 LEU A CA 1
ATOM 1376 C C . LEU A 1 177 ? -14.553 -21.980 12.978 1.00 90.75 177 LEU A C 1
ATOM 1378 O O . LEU A 1 177 ? -13.484 -22.579 13.075 1.00 90.75 177 LEU A O 1
ATOM 1382 N N . VAL A 1 178 ? -15.723 -22.542 13.297 1.00 88.81 178 VAL A N 1
ATOM 1383 C CA . VAL A 1 178 ? -15.868 -23.919 13.791 1.00 88.81 178 VAL A CA 1
ATOM 1384 C C . VAL A 1 178 ? -16.026 -24.888 12.616 1.00 88.81 178 VAL A C 1
ATOM 1386 O O . VAL A 1 178 ? -16.847 -24.677 11.721 1.00 88.81 178 VAL A O 1
ATOM 1389 N N . VAL A 1 179 ? -15.221 -25.954 12.600 1.00 76.75 179 VAL A N 1
ATOM 1390 C CA . VAL A 1 179 ? -15.211 -26.968 11.534 1.00 76.75 179 VAL A CA 1
ATOM 1391 C C . VAL A 1 179 ? -15.138 -28.365 12.159 1.00 76.75 179 VAL A C 1
ATOM 1393 O O . VAL A 1 179 ? -14.058 -28.930 12.315 1.00 76.75 179 VAL A O 1
ATOM 1396 N N . ASP A 1 180 ? -16.304 -28.898 12.531 1.00 62.47 180 ASP A N 1
ATOM 1397 C CA . ASP A 1 180 ? -16.447 -30.205 13.186 1.00 62.47 180 ASP A CA 1
ATOM 1398 C C . ASP A 1 180 ? -15.943 -31.355 12.298 1.00 62.47 180 ASP A C 1
ATOM 1400 O O . ASP A 1 180 ? -16.257 -31.406 11.101 1.00 62.47 180 ASP A O 1
ATOM 1404 N N . SER A 1 181 ? -15.218 -32.307 12.895 1.00 53.59 181 SER A N 1
ATOM 1405 C CA . SER A 1 181 ? -14.676 -33.500 12.224 1.00 53.59 181 SER A CA 1
ATOM 1406 C C . SER A 1 181 ? -15.757 -34.386 11.603 1.00 53.59 181 SER A C 1
ATOM 1408 O O . SER A 1 181 ? -15.591 -34.868 10.486 1.00 53.59 181 SER A O 1
ATOM 1410 N N . ASP A 1 182 ? -16.881 -34.543 12.300 1.00 44.34 182 ASP A N 1
ATOM 1411 C CA . ASP A 1 182 ? -17.855 -35.611 12.045 1.00 44.34 182 ASP A CA 1
ATOM 1412 C C . ASP A 1 182 ? -19.035 -35.144 11.170 1.00 44.34 182 ASP A C 1
ATOM 1414 O O . ASP A 1 182 ? -20.051 -35.826 11.038 1.00 44.34 182 ASP A O 1
ATOM 1418 N N . SER A 1 183 ? -18.924 -33.960 10.557 1.00 47.22 183 SER A N 1
ATOM 1419 C CA . SER A 1 183 ? -19.979 -33.356 9.730 1.00 47.22 183 SER A CA 1
ATOM 1420 C C . SER A 1 183 ? -20.054 -33.932 8.301 1.00 47.22 183 SER A C 1
ATOM 1422 O O . SER A 1 183 ? -20.182 -33.198 7.313 1.00 47.22 183 SER A O 1
ATOM 1424 N N . GLU A 1 184 ? -20.021 -35.265 8.178 1.00 46.81 184 GLU A N 1
ATOM 1425 C CA . GLU A 1 184 ? -20.293 -35.957 6.916 1.00 46.81 184 GLU A CA 1
ATOM 1426 C C . GLU A 1 184 ? -21.680 -35.574 6.366 1.00 46.81 184 GLU A C 1
ATOM 1428 O O . GLU A 1 184 ? -22.717 -35.764 7.001 1.00 46.81 184 GLU A O 1
ATOM 1433 N N . GLY A 1 185 ? -21.709 -35.069 5.128 1.00 42.94 185 GLY A N 1
ATOM 1434 C CA . GLY A 1 185 ? -22.942 -34.954 4.346 1.00 42.94 185 GLY A CA 1
ATOM 1435 C C . GLY A 1 185 ? -23.800 -33.706 4.590 1.00 42.94 185 GLY A C 1
ATOM 1436 O O . GLY A 1 185 ? -24.941 -33.823 5.027 1.00 42.94 185 GLY A O 1
ATOM 1437 N N . ASN A 1 186 ? -23.297 -32.524 4.204 1.00 39.31 186 ASN A N 1
ATOM 1438 C CA . ASN A 1 186 ? -24.060 -31.471 3.481 1.00 39.31 186 ASN A CA 1
ATOM 1439 C C . ASN A 1 186 ? -23.208 -30.224 3.160 1.00 39.31 186 ASN A C 1
ATOM 1441 O O . ASN A 1 186 ? -23.572 -29.433 2.294 1.00 39.31 186 ASN A O 1
ATOM 1445 N N . GLY A 1 187 ? -22.066 -30.038 3.832 1.00 44.19 187 GLY A N 1
ATOM 1446 C CA . GLY A 1 187 ? -21.117 -28.945 3.570 1.00 44.19 187 GLY A CA 1
ATOM 1447 C C . GLY A 1 187 ? -20.206 -29.157 2.354 1.00 44.19 187 GLY A C 1
ATOM 1448 O O . GLY A 1 187 ? -19.171 -28.502 2.260 1.00 44.19 187 GLY A O 1
ATOM 1449 N N . THR A 1 188 ? -20.544 -30.087 1.456 1.00 45.66 188 THR A N 1
ATOM 1450 C CA . THR A 1 188 ? -19.719 -30.475 0.306 1.00 45.66 188 THR A CA 1
ATOM 1451 C C . THR A 1 188 ? -19.355 -29.280 -0.571 1.00 45.66 188 THR A C 1
ATOM 1453 O O . THR A 1 188 ? -20.227 -28.488 -0.938 1.00 45.66 188 THR A O 1
ATOM 1456 N N . ASN A 1 189 ? -18.078 -29.201 -0.969 1.00 54.06 189 ASN A N 1
ATOM 1457 C CA . ASN A 1 189 ? -17.592 -28.303 -2.019 1.00 54.06 189 ASN A CA 1
ATOM 1458 C C . ASN A 1 189 ? -18.279 -28.678 -3.342 1.00 54.06 189 ASN A C 1
ATOM 1460 O O . ASN A 1 189 ? -17.743 -29.455 -4.131 1.00 54.06 189 ASN A O 1
ATOM 1464 N N . HIS A 1 190 ? -19.493 -28.168 -3.560 1.00 57.19 190 HIS A N 1
ATOM 1465 C CA . HIS A 1 190 ? -20.283 -28.394 -4.766 1.00 57.19 190 HIS A CA 1
ATOM 1466 C C . HIS A 1 190 ? -19.651 -27.653 -5.943 1.00 57.19 190 HIS A C 1
ATOM 1468 O O . HIS A 1 190 ? -20.105 -26.579 -6.347 1.00 57.19 190 HIS A O 1
ATOM 1474 N N . GLN A 1 191 ? -18.598 -28.261 -6.484 1.00 67.69 191 GLN A N 1
ATOM 1475 C CA . GLN A 1 191 ? -18.153 -27.994 -7.836 1.00 67.69 191 GLN A CA 1
ATOM 1476 C C . GLN A 1 191 ? -19.323 -28.263 -8.789 1.00 67.69 191 GLN A C 1
ATOM 1478 O O . GLN A 1 191 ? -20.112 -29.187 -8.585 1.00 67.69 191 GLN A O 1
ATOM 1483 N N . SER A 1 192 ? -19.473 -27.416 -9.795 1.00 79.19 192 SER A N 1
ATOM 1484 C CA . SER A 1 192 ? -20.545 -27.516 -10.771 1.00 79.19 192 SER A CA 1
ATOM 1485 C C . SER A 1 192 ? -20.186 -28.525 -11.856 1.00 79.19 192 SER A C 1
ATOM 1487 O O . SER A 1 192 ? -19.118 -28.428 -12.442 1.00 79.19 192 SER A O 1
ATOM 1489 N N . ASP A 1 193 ? -21.111 -29.409 -12.229 1.00 80.12 193 ASP A N 1
ATOM 1490 C CA . ASP A 1 193 ? -20.960 -30.244 -13.434 1.00 80.12 193 ASP A CA 1
ATOM 1491 C C . ASP A 1 193 ? -21.110 -29.432 -14.745 1.00 80.12 193 ASP A C 1
ATOM 1493 O O . ASP A 1 193 ? -21.025 -29.971 -15.849 1.00 80.12 193 ASP A O 1
ATOM 1497 N N . ILE A 1 194 ? -21.376 -28.122 -14.651 1.00 85.56 194 ILE A N 1
ATOM 1498 C CA . ILE A 1 194 ? -21.542 -27.233 -15.803 1.00 85.56 194 ILE A CA 1
ATOM 1499 C C . ILE A 1 194 ? -20.158 -26.830 -16.324 1.00 85.56 194 ILE A C 1
ATOM 1501 O O . ILE A 1 194 ? -19.532 -25.910 -15.801 1.00 85.56 194 ILE A O 1
ATOM 1505 N N . GLU A 1 195 ? -19.723 -27.471 -17.411 1.00 86.50 195 GLU A N 1
ATOM 1506 C CA . GLU A 1 195 ? -18.435 -27.255 -18.097 1.00 86.50 195 GLU A CA 1
ATOM 1507 C C . GLU A 1 195 ? -18.023 -25.772 -18.193 1.00 86.50 195 GLU A C 1
ATOM 1509 O O . GLU A 1 195 ? -16.917 -25.406 -17.806 1.00 86.50 195 GLU A O 1
ATOM 1514 N N . ALA A 1 196 ? -18.923 -24.885 -18.632 1.00 84.56 196 ALA A N 1
ATOM 1515 C CA . ALA A 1 196 ? -18.628 -23.455 -18.779 1.00 84.56 196 ALA A CA 1
ATOM 1516 C C . ALA A 1 196 ? -18.279 -22.740 -17.453 1.00 84.56 196 ALA A C 1
ATOM 1518 O O . ALA A 1 196 ? -17.515 -21.775 -17.464 1.00 84.56 196 ALA A O 1
ATOM 1519 N N . VAL A 1 197 ? -18.823 -23.211 -16.326 1.00 88.00 197 VAL A N 1
ATOM 1520 C CA . VAL A 1 197 ? -18.565 -22.686 -14.974 1.00 88.00 197 VAL A CA 1
ATOM 1521 C C . VAL A 1 197 ? -17.222 -23.205 -14.455 1.00 88.00 197 VAL A C 1
ATOM 1523 O O . VAL A 1 197 ? -16.420 -22.423 -13.945 1.00 88.00 197 VAL A O 1
ATOM 1526 N N . VAL A 1 198 ? -16.936 -24.494 -14.668 1.00 89.44 198 VAL A N 1
ATOM 1527 C CA . VAL A 1 198 ? -15.642 -25.115 -14.333 1.00 89.44 198 VAL A CA 1
ATOM 1528 C C . VAL A 1 198 ? -14.506 -24.462 -15.115 1.00 89.44 198 VAL A C 1
ATOM 1530 O O . VAL A 1 198 ? -13.524 -24.027 -14.520 1.00 89.44 198 VAL A O 1
ATOM 1533 N N . VAL A 1 199 ? -14.669 -24.288 -16.430 1.00 90.50 199 VAL A N 1
ATOM 1534 C CA . VAL A 1 199 ? -13.678 -23.630 -17.297 1.00 90.50 199 VAL A CA 1
ATOM 1535 C C . VAL A 1 199 ? -13.407 -22.188 -16.854 1.00 90.50 199 VAL A C 1
ATOM 1537 O O . VAL A 1 199 ? -12.264 -21.741 -16.929 1.00 90.50 199 VAL A O 1
ATOM 1540 N N . ALA A 1 200 ? -14.408 -21.455 -16.350 1.00 91.00 200 ALA A N 1
ATOM 1541 C CA . ALA A 1 200 ? -14.195 -20.116 -15.795 1.00 91.00 200 ALA A CA 1
ATOM 1542 C C . ALA A 1 200 ? -13.336 -20.141 -14.513 1.00 91.00 200 ALA A C 1
ATOM 1544 O O . ALA A 1 200 ? -12.409 -19.338 -14.393 1.00 91.00 200 ALA A O 1
ATOM 1545 N N . ARG A 1 201 ? -13.585 -21.089 -13.594 1.00 94.00 201 ARG A N 1
ATOM 1546 C CA . ARG A 1 201 ? -12.760 -21.301 -12.389 1.00 94.00 201 ARG A CA 1
ATOM 1547 C C . ARG A 1 201 ? -11.333 -21.734 -12.744 1.00 94.00 201 ARG A C 1
ATOM 1549 O O . ARG A 1 201 ? -10.374 -21.195 -12.199 1.00 94.00 201 ARG A O 1
ATOM 1556 N N . GLU A 1 202 ? -11.173 -22.701 -13.641 1.00 92.75 202 GLU A N 1
ATOM 1557 C CA . GLU A 1 202 ? -9.859 -23.231 -14.024 1.00 92.75 202 GLU A CA 1
ATOM 1558 C C . GLU A 1 202 ? -9.008 -22.184 -14.745 1.00 92.75 202 GLU A C 1
ATOM 1560 O O . GLU A 1 202 ? -7.832 -22.020 -14.425 1.00 92.75 202 GLU A O 1
ATOM 1565 N N . GLU A 1 203 ? -9.598 -21.419 -15.667 1.00 93.06 203 GLU A N 1
ATOM 1566 C CA . GLU A 1 203 ? -8.919 -20.311 -16.342 1.00 93.06 203 GLU A CA 1
ATOM 1567 C C . GLU A 1 203 ? -8.475 -19.228 -15.345 1.00 93.06 203 GLU A C 1
ATOM 1569 O O . GLU A 1 203 ? -7.348 -18.736 -15.435 1.00 93.06 203 GLU A O 1
ATOM 1574 N N . LEU A 1 204 ? -9.320 -18.908 -14.354 1.00 96.00 204 LEU A N 1
ATOM 1575 C CA . LEU A 1 204 ? -8.984 -17.996 -13.261 1.00 96.00 204 LEU A CA 1
ATOM 1576 C C . LEU A 1 204 ? -7.773 -18.499 -12.460 1.00 96.00 204 LEU A C 1
ATOM 1578 O O . LEU A 1 204 ? -6.810 -17.755 -12.289 1.00 96.00 204 LEU A O 1
ATOM 1582 N N . ILE A 1 205 ? -7.788 -19.755 -12.000 1.00 96.06 205 ILE A N 1
ATOM 1583 C CA . ILE A 1 205 ? -6.693 -20.335 -11.202 1.00 96.06 205 ILE A CA 1
ATOM 1584 C C . ILE A 1 205 ? -5.398 -20.405 -12.020 1.00 96.06 205 ILE A C 1
ATOM 1586 O O . ILE A 1 205 ? -4.329 -20.058 -11.515 1.00 96.06 205 ILE A O 1
ATOM 1590 N N . GLN A 1 206 ? -5.469 -20.797 -13.294 1.00 94.44 206 GLN A N 1
ATOM 1591 C CA . GLN A 1 206 ? -4.299 -20.872 -14.170 1.00 94.44 206 GLN A CA 1
ATOM 1592 C C . GLN A 1 206 ? -3.673 -19.493 -14.418 1.00 94.44 206 GLN A C 1
ATOM 1594 O O . GLN A 1 206 ? -2.454 -19.360 -14.312 1.00 94.44 206 GLN A O 1
ATOM 1599 N N . VAL A 1 207 ? -4.473 -18.452 -14.674 1.00 96.00 207 VAL A N 1
ATOM 1600 C CA . VAL A 1 207 ? -3.950 -17.087 -14.870 1.00 96.00 207 VAL A CA 1
ATOM 1601 C C . VAL A 1 207 ? -3.432 -16.482 -13.564 1.00 96.00 207 VAL A C 1
ATOM 1603 O O . VAL A 1 207 ? -2.323 -15.951 -13.538 1.00 96.00 207 VAL A O 1
ATOM 1606 N N . LEU A 1 208 ? -4.179 -16.595 -12.461 1.00 97.38 208 LEU A N 1
ATOM 1607 C CA . LEU A 1 208 ? -3.799 -15.991 -11.177 1.00 97.38 208 LEU A CA 1
ATOM 1608 C C . LEU A 1 208 ? -2.673 -16.738 -10.437 1.00 97.38 208 LEU A C 1
ATOM 1610 O O . LEU A 1 208 ? -2.121 -16.209 -9.479 1.00 97.38 208 LEU A O 1
ATOM 1614 N N . SER A 1 209 ? -2.283 -17.928 -10.903 1.00 95.50 209 SER A N 1
ATOM 1615 C CA . SER A 1 209 ? -1.076 -18.640 -10.453 1.00 95.50 209 SER A CA 1
ATOM 1616 C C . SER A 1 209 ? 0.085 -18.599 -11.459 1.00 95.50 209 SER A C 1
ATOM 1618 O O . SER A 1 209 ? 1.119 -19.229 -11.237 1.00 95.50 209 SER A O 1
ATOM 1620 N N . GLY A 1 210 ? -0.069 -17.898 -12.588 1.00 93.50 210 GLY A N 1
ATOM 1621 C CA . GLY A 1 210 ? 0.950 -17.819 -13.639 1.00 93.50 210 GLY A CA 1
ATOM 1622 C C . GLY A 1 210 ? 1.190 -19.115 -14.430 1.00 93.50 210 GLY A C 1
ATOM 1623 O O . GLY A 1 210 ? 2.175 -19.190 -15.156 1.00 93.50 210 GLY A O 1
ATOM 1624 N N . GLY A 1 211 ? 0.319 -20.126 -14.311 1.00 92.69 211 GLY A N 1
ATOM 1625 C CA . GLY A 1 211 ? 0.347 -21.338 -15.149 1.00 92.69 211 GLY A CA 1
ATOM 1626 C C . GLY A 1 211 ? -0.160 -21.093 -16.580 1.00 92.69 211 GLY A C 1
ATOM 1627 O O . GLY A 1 211 ? 0.236 -21.780 -17.522 1.00 92.69 211 GLY A O 1
ATOM 1628 N N . ALA A 1 212 ? -0.977 -20.051 -16.756 1.00 93.19 212 ALA A N 1
ATOM 1629 C CA . ALA A 1 212 ? -1.313 -19.445 -18.038 1.00 93.19 212 ALA A CA 1
ATOM 1630 C C . ALA A 1 212 ? -1.041 -17.938 -17.986 1.00 93.19 212 ALA A C 1
ATOM 1632 O O . ALA A 1 212 ? -1.200 -17.307 -16.943 1.00 93.19 212 ALA A O 1
ATOM 1633 N N . VAL A 1 213 ? -0.667 -17.336 -19.115 1.00 95.00 213 VAL A N 1
ATOM 1634 C CA . VAL A 1 213 ? -0.345 -15.903 -19.182 1.00 95.00 213 VAL A CA 1
ATOM 1635 C C . VAL A 1 213 ? -1.058 -15.238 -20.356 1.00 95.00 213 VAL A C 1
ATOM 1637 O O . VAL A 1 213 ? -1.065 -15.752 -21.474 1.00 95.00 213 VAL A O 1
ATOM 1640 N N . LEU A 1 214 ? -1.676 -14.084 -20.093 1.00 92.81 214 LEU A N 1
ATOM 1641 C CA . LEU A 1 214 ? -2.420 -13.300 -21.077 1.00 92.81 214 LEU A CA 1
ATOM 1642 C C . LEU A 1 214 ? -1.474 -12.388 -21.860 1.00 92.81 214 LEU A C 1
ATOM 1644 O O . LEU A 1 214 ? -0.875 -11.477 -21.294 1.00 92.81 214 LEU A O 1
ATOM 1648 N N . MET A 1 215 ? -1.349 -12.618 -23.169 1.00 91.56 215 MET A N 1
ATOM 1649 C CA . MET A 1 215 ? -0.522 -11.790 -24.054 1.00 91.56 215 MET A CA 1
ATOM 1650 C C . MET A 1 215 ? -1.160 -11.590 -25.433 1.00 91.56 215 MET A C 1
ATOM 1652 O O . MET A 1 215 ? -1.887 -12.451 -25.933 1.00 91.56 215 MET A O 1
ATOM 1656 N N . SER A 1 216 ? -0.841 -10.477 -26.092 1.00 86.56 216 SER A N 1
ATOM 1657 C CA . SER A 1 216 ? -1.188 -10.212 -27.490 1.00 86.56 216 SER A CA 1
ATOM 1658 C C . SER A 1 216 ? -0.000 -9.627 -28.253 1.00 86.56 216 SER A C 1
ATOM 1660 O O . SER A 1 216 ? 0.744 -8.800 -27.737 1.00 86.56 216 SER A O 1
ATOM 1662 N N . GLN A 1 217 ? 0.171 -10.048 -29.506 1.00 79.75 217 GLN A N 1
ATOM 1663 C CA . GLN A 1 217 ? 1.095 -9.388 -30.434 1.00 79.75 217 GLN A CA 1
ATOM 1664 C C . GLN A 1 217 ? 0.543 -8.012 -30.838 1.00 79.75 217 GLN A C 1
ATOM 1666 O O . GLN A 1 217 ? -0.645 -7.732 -30.659 1.00 79.75 217 GLN A O 1
ATOM 1671 N N . GLU A 1 218 ? 1.402 -7.160 -31.391 1.00 73.00 218 GLU A N 1
ATOM 1672 C CA . GLU A 1 218 ? 0.983 -5.890 -31.989 1.00 73.00 218 GLU A CA 1
ATOM 1673 C C . GLU A 1 218 ? 0.055 -6.154 -33.185 1.00 73.00 218 GLU A C 1
ATOM 1675 O O . GLU A 1 218 ? 0.392 -6.932 -34.081 1.00 73.00 218 GLU A O 1
ATOM 1680 N N . TYR A 1 219 ? -1.118 -5.514 -33.220 1.00 62.06 219 TYR A N 1
ATOM 1681 C CA . TYR A 1 219 ? -2.015 -5.624 -34.369 1.00 62.06 219 TYR A CA 1
ATOM 1682 C C . TYR A 1 219 ? -1.623 -4.605 -35.451 1.00 62.06 219 TYR A C 1
ATOM 1684 O O . TYR A 1 219 ? -1.220 -3.483 -35.126 1.00 62.06 219 TYR A O 1
ATOM 1692 N N . PRO A 1 220 ? -1.769 -4.938 -36.749 1.00 54.03 220 PRO A N 1
ATOM 1693 C CA . PRO A 1 220 ? -1.630 -3.946 -37.805 1.00 54.03 220 PRO A CA 1
ATOM 1694 C C . PRO A 1 220 ? -2.675 -2.841 -37.608 1.00 54.03 220 PRO A C 1
ATOM 1696 O O . PRO A 1 220 ? -3.866 -3.119 -37.440 1.00 54.03 220 PRO A O 1
ATOM 1699 N N . LYS A 1 221 ? -2.228 -1.580 -37.633 1.00 51.12 221 LYS A N 1
ATOM 1700 C CA . LYS A 1 221 ? -3.120 -0.418 -37.536 1.00 51.12 221 LYS A CA 1
ATOM 1701 C C . LYS A 1 221 ? -4.149 -0.469 -38.667 1.00 51.12 221 LYS A C 1
ATOM 1703 O O . LYS A 1 221 ? -3.791 -0.690 -39.821 1.00 51.12 221 LYS A O 1
ATOM 1708 N N . SER A 1 222 ? -5.411 -0.239 -38.324 1.00 50.38 222 SER A N 1
ATOM 1709 C CA . SER A 1 222 ? -6.520 -0.142 -39.275 1.00 50.38 222 SER A CA 1
ATOM 1710 C C . SER A 1 222 ? -7.342 1.104 -38.975 1.00 50.38 222 SER A C 1
ATOM 1712 O O . SER A 1 222 ? -7.485 1.483 -37.810 1.00 50.38 222 SER A O 1
ATOM 1714 N N . ASP A 1 223 ? -7.910 1.718 -40.011 1.00 44.69 223 ASP A N 1
ATOM 1715 C CA . ASP A 1 223 ? -8.671 2.971 -39.891 1.00 44.69 223 ASP A CA 1
ATOM 1716 C C . ASP A 1 223 ? -9.914 2.823 -38.991 1.00 44.69 223 ASP A C 1
ATOM 1718 O O . ASP A 1 223 ? -10.375 3.785 -38.383 1.00 44.69 223 ASP A O 1
ATOM 1722 N N . SER A 1 224 ? -10.426 1.595 -38.849 1.00 48.69 224 SER A N 1
ATOM 1723 C CA . SER A 1 224 ? -11.532 1.225 -37.960 1.00 48.69 224 SER A CA 1
ATOM 1724 C C . SER A 1 224 ? -11.114 0.857 -36.529 1.00 48.69 224 SER A C 1
ATOM 1726 O O . SER A 1 224 ? -11.979 0.623 -35.686 1.00 48.69 224 SER A O 1
ATOM 1728 N N . SER A 1 225 ? -9.819 0.703 -36.233 1.00 47.41 225 SER A N 1
ATOM 1729 C CA . SER A 1 225 ? -9.314 0.279 -34.913 1.00 47.41 225 SER A CA 1
ATOM 1730 C C . SER A 1 225 ? -7.849 0.706 -34.691 1.00 47.41 225 SER A C 1
ATOM 1732 O O . SER A 1 225 ? -6.958 -0.147 -34.629 1.00 47.41 225 SER A O 1
ATOM 1734 N N . PRO A 1 226 ? -7.566 2.017 -34.550 1.00 44.75 226 PRO A N 1
ATOM 1735 C CA . PRO A 1 226 ? -6.197 2.532 -34.443 1.00 44.75 226 PRO A CA 1
ATOM 1736 C C . PRO A 1 226 ? -5.490 2.223 -33.107 1.00 44.75 226 PRO A C 1
ATOM 1738 O O . PRO A 1 226 ? -4.270 2.345 -33.035 1.00 44.75 226 PRO A O 1
ATOM 1741 N N . GLU A 1 227 ? -6.222 1.819 -32.059 1.00 51.50 227 GLU A N 1
ATOM 1742 C CA . GLU A 1 227 ? -5.704 1.664 -30.684 1.00 51.50 227 GLU A CA 1
ATOM 1743 C C . GLU A 1 227 ? -5.321 0.225 -30.268 1.00 51.50 227 GLU A C 1
ATOM 1745 O O . GLU A 1 227 ? -5.020 -0.000 -29.094 1.00 51.50 227 GLU A O 1
ATOM 1750 N N . ARG A 1 228 ? -5.316 -0.765 -31.176 1.00 59.25 228 ARG A N 1
ATOM 1751 C CA . ARG A 1 228 ? -4.963 -2.167 -30.846 1.00 59.25 228 ARG A CA 1
ATOM 1752 C C . ARG A 1 228 ? -3.441 -2.408 -30.797 1.00 59.25 228 ARG A C 1
ATOM 1754 O O . ARG A 1 228 ? -2.879 -3.101 -31.642 1.00 59.25 228 ARG A O 1
ATOM 1761 N N . ALA A 1 229 ? -2.768 -1.847 -29.795 1.00 67.81 229 ALA A N 1
ATOM 1762 C CA . ALA A 1 229 ? -1.385 -2.208 -29.473 1.00 67.81 229 ALA A CA 1
ATOM 1763 C C . ALA A 1 229 ? -1.278 -3.641 -28.893 1.00 67.81 229 ALA A C 1
ATOM 1765 O O . ALA A 1 229 ? -2.283 -4.261 -28.534 1.00 67.81 229 ALA A O 1
ATOM 1766 N N . GLY A 1 230 ? -0.060 -4.192 -28.857 1.00 84.69 230 GLY A N 1
ATOM 1767 C CA . GLY A 1 230 ? 0.217 -5.504 -28.255 1.00 84.69 230 GLY A CA 1
ATOM 1768 C C . GLY A 1 230 ? 0.310 -5.425 -26.730 1.00 84.69 230 GLY A C 1
ATOM 1769 O O . GLY A 1 230 ? 0.688 -4.391 -26.200 1.00 84.69 230 GLY A O 1
ATOM 1770 N N . PHE A 1 231 ? 0.007 -6.508 -26.019 1.00 91.00 231 PHE A N 1
ATOM 1771 C CA . PHE A 1 231 ? -0.009 -6.556 -24.557 1.00 91.00 231 PHE A CA 1
ATOM 1772 C C . PHE A 1 231 ? 0.894 -7.675 -24.029 1.00 91.00 231 PHE A C 1
ATOM 1774 O O . PHE A 1 231 ? 0.780 -8.825 -24.459 1.00 91.00 231 PHE A O 1
ATOM 1781 N N . ALA A 1 232 ? 1.751 -7.357 -23.060 1.00 94.06 232 ALA A N 1
ATOM 1782 C CA . ALA A 1 232 ? 2.477 -8.345 -22.270 1.00 94.06 232 ALA A CA 1
ATOM 1783 C C . ALA A 1 232 ? 2.647 -7.863 -20.818 1.00 94.06 232 ALA A C 1
ATOM 1785 O O . ALA A 1 232 ? 2.830 -6.660 -20.610 1.00 94.06 232 ALA A O 1
ATOM 1786 N N . PRO A 1 233 ? 2.632 -8.780 -19.831 1.00 96.81 233 PRO A N 1
ATOM 1787 C CA . PRO A 1 233 ? 2.913 -8.472 -18.432 1.00 96.81 233 PRO A CA 1
ATOM 1788 C C . PRO A 1 233 ? 4.244 -7.743 -18.197 1.00 96.81 233 PRO A C 1
ATOM 1790 O O . PRO A 1 233 ? 5.175 -7.810 -19.011 1.00 96.81 233 PRO A O 1
ATOM 1793 N N . TRP A 1 234 ? 4.332 -7.024 -17.079 1.00 97.94 234 TRP A N 1
ATOM 1794 C CA . TRP A 1 234 ? 5.494 -6.209 -16.715 1.00 97.94 234 TRP A CA 1
ATOM 1795 C C . TRP A 1 234 ? 5.760 -6.201 -15.206 1.00 97.94 234 TRP A C 1
ATOM 1797 O O . TRP A 1 234 ? 4.971 -6.690 -14.406 1.00 97.94 234 TRP A O 1
ATOM 1807 N N . SER A 1 235 ? 6.890 -5.618 -14.816 1.00 97.75 235 SER A N 1
ATOM 1808 C CA . SER A 1 235 ? 7.240 -5.317 -13.420 1.00 97.75 235 SER A CA 1
ATOM 1809 C C . SER A 1 235 ? 7.862 -3.918 -13.357 1.00 97.75 235 SER A C 1
ATOM 1811 O O . SER A 1 235 ? 8.595 -3.539 -14.281 1.00 97.75 235 SER A O 1
ATOM 1813 N N . HIS A 1 236 ? 7.551 -3.120 -12.332 1.00 96.81 236 HIS A N 1
ATOM 1814 C CA . HIS A 1 236 ? 8.026 -1.736 -12.251 1.00 96.81 236 HIS A CA 1
ATOM 1815 C C . HIS A 1 236 ? 9.474 -1.621 -11.786 1.00 96.81 236 HIS A C 1
ATOM 1817 O O . HIS A 1 236 ? 9.920 -2.332 -10.889 1.00 96.81 236 HIS A O 1
ATOM 1823 N N . ARG A 1 237 ? 10.181 -0.625 -12.326 1.00 96.25 237 ARG A N 1
ATOM 1824 C CA . ARG A 1 237 ? 11.390 -0.067 -11.719 1.00 96.25 237 ARG A CA 1
ATOM 1825 C C . ARG A 1 237 ? 10.984 1.035 -10.738 1.00 96.25 237 ARG A C 1
ATOM 1827 O O . ARG A 1 237 ? 10.165 1.894 -11.057 1.00 96.25 237 ARG A O 1
ATOM 1834 N N . TYR A 1 238 ? 11.616 1.050 -9.575 1.00 96.81 238 TYR A N 1
ATOM 1835 C CA . TYR A 1 238 ? 11.632 2.183 -8.651 1.00 96.81 238 TYR A CA 1
ATOM 1836 C C . TYR A 1 238 ? 12.941 2.156 -7.849 1.00 96.81 238 TYR A C 1
ATOM 1838 O O . TYR A 1 238 ? 13.728 1.219 -7.977 1.00 96.81 238 TYR A O 1
ATOM 1846 N N . SER A 1 239 ? 13.175 3.185 -7.046 1.00 94.94 239 SER A N 1
ATOM 1847 C CA . SER A 1 239 ? 14.264 3.299 -6.066 1.00 94.94 239 SER A CA 1
ATOM 1848 C C . SER A 1 239 ? 13.658 3.729 -4.723 1.00 94.94 239 SER A C 1
ATOM 1850 O O . SER A 1 239 ? 12.435 3.777 -4.612 1.00 94.94 239 SER A O 1
ATOM 1852 N N . GLY A 1 240 ? 14.463 4.055 -3.710 1.00 94.06 240 GLY A N 1
ATOM 1853 C CA . GLY A 1 240 ? 13.939 4.727 -2.516 1.00 94.06 240 GLY A CA 1
ATOM 1854 C C . GLY A 1 240 ? 14.930 4.876 -1.365 1.00 94.06 240 GLY A C 1
ATOM 1855 O O . GLY A 1 240 ? 15.981 4.229 -1.336 1.00 94.06 240 GLY A O 1
ATOM 1856 N N . PHE A 1 241 ? 14.571 5.716 -0.394 1.00 92.81 241 PHE A N 1
ATOM 1857 C CA . PHE A 1 241 ? 15.176 5.731 0.933 1.00 92.81 241 PHE A CA 1
ATOM 1858 C C . PHE A 1 241 ? 14.580 4.608 1.785 1.00 92.81 241 PHE A C 1
ATOM 1860 O O . PHE A 1 241 ? 13.407 4.662 2.164 1.00 92.81 241 PHE A O 1
ATOM 1867 N N . GLN A 1 242 ? 15.414 3.632 2.141 1.00 91.00 242 GLN A N 1
ATOM 1868 C CA . GLN A 1 242 ? 15.076 2.562 3.076 1.00 91.00 242 GLN A CA 1
ATOM 1869 C C . GLN A 1 242 ? 15.674 2.897 4.448 1.00 91.00 242 GLN A C 1
ATOM 1871 O O . GLN A 1 242 ? 16.866 3.187 4.549 1.00 91.00 242 GLN A O 1
ATOM 1876 N N . PHE A 1 243 ? 14.832 2.976 5.486 1.00 89.00 243 PHE A N 1
ATOM 1877 C CA . PHE A 1 243 ? 15.199 3.460 6.833 1.00 89.00 243 PHE A CA 1
ATOM 1878 C C . PHE A 1 243 ? 15.924 4.831 6.860 1.00 89.00 243 PHE A C 1
ATOM 1880 O O . PHE A 1 243 ? 16.609 5.178 7.819 1.00 89.00 243 PHE A O 1
ATOM 1887 N N . GLY A 1 244 ? 15.746 5.650 5.815 1.00 87.00 244 GLY A N 1
ATOM 1888 C CA . GLY A 1 244 ? 16.398 6.957 5.654 1.00 87.00 244 GLY A CA 1
ATOM 1889 C C . GLY A 1 244 ? 17.713 6.956 4.861 1.00 87.00 244 GLY A C 1
ATOM 1890 O O . GLY A 1 244 ? 18.263 8.031 4.647 1.00 87.00 244 GLY A O 1
ATOM 1891 N N . THR A 1 245 ? 18.194 5.807 4.372 1.00 88.19 245 THR A N 1
ATOM 1892 C CA . THR A 1 245 ? 19.370 5.707 3.478 1.00 88.19 245 THR A CA 1
ATOM 1893 C C . THR A 1 245 ? 18.936 5.371 2.051 1.00 88.19 245 THR A C 1
ATOM 1895 O O . THR A 1 245 ? 18.109 4.483 1.856 1.00 88.19 245 THR A O 1
ATOM 1898 N N . PHE A 1 246 ? 19.480 6.049 1.035 1.00 90.62 246 PHE A N 1
ATOM 1899 C CA . PHE A 1 246 ? 19.105 5.789 -0.360 1.00 90.62 246 PHE A CA 1
ATOM 1900 C C . PHE A 1 246 ? 19.673 4.448 -0.858 1.00 90.62 246 PHE A C 1
ATOM 1902 O O . PHE A 1 246 ? 20.889 4.251 -0.896 1.00 90.62 246 PHE A O 1
ATOM 1909 N N . ALA A 1 247 ? 18.787 3.532 -1.255 1.00 89.44 247 ALA A N 1
ATOM 1910 C CA . ALA A 1 247 ? 19.112 2.134 -1.557 1.00 89.44 247 ALA A CA 1
ATOM 1911 C C . ALA A 1 247 ? 19.506 1.861 -3.026 1.00 89.44 247 ALA A C 1
ATOM 1913 O O . ALA A 1 247 ? 19.717 0.707 -3.406 1.00 89.44 247 ALA A O 1
ATOM 1914 N N . GLY A 1 248 ? 19.590 2.898 -3.867 1.00 90.00 248 GLY A N 1
ATOM 1915 C CA . GLY A 1 248 ? 19.801 2.744 -5.309 1.00 90.00 248 GLY A CA 1
ATOM 1916 C C . GLY A 1 248 ? 18.595 2.096 -6.002 1.00 90.00 248 GLY A C 1
ATOM 1917 O O . GLY A 1 248 ? 17.459 2.244 -5.550 1.00 90.00 248 GLY A O 1
ATOM 1918 N N . GLN A 1 249 ? 18.833 1.398 -7.117 1.00 91.88 249 GLN A N 1
ATOM 1919 C CA . GLN A 1 249 ? 17.764 0.716 -7.855 1.00 91.88 249 GLN A CA 1
ATOM 1920 C C . GLN A 1 249 ? 17.116 -0.421 -7.041 1.00 91.88 249 GLN A C 1
ATOM 1922 O O . GLN A 1 249 ? 17.781 -1.376 -6.633 1.00 91.88 249 GLN A O 1
ATOM 1927 N N . LEU A 1 250 ? 15.792 -0.350 -6.916 1.00 93.94 250 LEU A N 1
ATOM 1928 C CA . LEU A 1 250 ? 14.898 -1.390 -6.412 1.00 93.94 250 LEU A CA 1
ATOM 1929 C C . LEU A 1 250 ? 14.013 -1.885 -7.578 1.00 93.94 250 LEU A C 1
ATOM 1931 O O . LEU A 1 250 ? 14.549 -2.300 -8.608 1.00 93.94 250 LEU A O 1
ATOM 1935 N N . GLY A 1 251 ? 12.685 -1.829 -7.438 1.00 95.19 251 GLY A N 1
ATOM 1936 C CA . GLY A 1 251 ? 11.703 -2.351 -8.391 1.00 95.19 251 GLY A CA 1
ATOM 1937 C C . GLY A 1 251 ? 10.921 -3.550 -7.846 1.00 95.19 251 GLY A C 1
ATOM 1938 O O . GLY A 1 251 ? 11.241 -4.080 -6.780 1.00 95.19 251 GLY A O 1
ATOM 1939 N N . ASP A 1 252 ? 9.904 -3.985 -8.592 1.00 97.62 252 ASP A N 1
ATOM 1940 C CA . ASP A 1 252 ? 9.010 -5.101 -8.259 1.00 97.62 252 ASP A CA 1
ATOM 1941 C C . ASP A 1 252 ? 9.771 -6.446 -8.326 1.00 97.62 252 ASP A C 1
ATOM 1943 O O . ASP A 1 252 ? 9.644 -7.248 -9.251 1.00 97.62 252 ASP A O 1
ATOM 1947 N N . GLY A 1 253 ? 10.620 -6.703 -7.329 1.00 95.38 253 GLY A N 1
ATOM 1948 C CA . GLY A 1 253 ? 11.535 -7.848 -7.288 1.00 95.38 253 GLY A CA 1
ATOM 1949 C C . GLY A 1 253 ? 10.881 -9.213 -7.054 1.00 95.38 253 GLY A C 1
ATOM 1950 O O . GLY A 1 253 ? 11.568 -10.230 -7.091 1.00 95.38 253 GLY A O 1
ATOM 1951 N N . ARG A 1 254 ? 9.573 -9.240 -6.791 1.00 95.75 254 ARG A N 1
ATOM 1952 C CA . ARG A 1 254 ? 8.748 -10.446 -6.593 1.00 95.75 254 ARG A CA 1
ATOM 1953 C C . ARG A 1 254 ? 7.289 -10.213 -6.990 1.00 95.75 254 ARG A C 1
ATOM 1955 O O . ARG A 1 254 ? 6.386 -10.790 -6.387 1.00 95.75 254 ARG A O 1
ATOM 1962 N N . ALA A 1 255 ? 7.045 -9.297 -7.926 1.00 97.56 255 ALA A N 1
ATOM 1963 C CA . ALA A 1 255 ? 5.700 -8.960 -8.368 1.00 97.56 255 ALA A CA 1
ATOM 1964 C C . ALA A 1 255 ? 5.652 -8.731 -9.883 1.00 97.56 255 ALA A C 1
ATOM 1966 O O . ALA A 1 255 ? 6.592 -8.194 -10.466 1.00 97.56 255 ALA A O 1
ATOM 1967 N N . VAL A 1 256 ? 4.564 -9.172 -10.516 1.00 98.50 256 VAL A N 1
ATOM 1968 C CA . VAL A 1 256 ? 4.352 -9.070 -11.966 1.00 98.50 256 VAL A CA 1
ATOM 1969 C C . VAL A 1 256 ? 2.917 -8.628 -12.234 1.00 98.50 256 VAL A C 1
ATOM 1971 O O . VAL A 1 256 ? 1.967 -9.295 -11.822 1.00 98.50 256 VAL A O 1
ATOM 1974 N N . SER A 1 257 ? 2.755 -7.500 -12.918 1.00 98.44 257 SER A N 1
ATOM 1975 C CA . SER A 1 257 ? 1.467 -6.951 -13.340 1.00 98.44 257 SER A CA 1
ATOM 1976 C C . SER A 1 257 ? 1.004 -7.662 -14.611 1.00 98.44 257 SER A C 1
ATOM 1978 O O . SER A 1 257 ? 1.685 -7.613 -15.635 1.00 98.44 257 SER A O 1
ATOM 1980 N N . ILE A 1 258 ? -0.124 -8.374 -14.529 1.00 97.38 258 ILE A N 1
ATOM 1981 C CA . ILE A 1 258 ? -0.573 -9.353 -15.537 1.00 97.38 258 ILE A CA 1
ATOM 1982 C C . ILE A 1 258 ? -1.744 -8.888 -16.407 1.00 97.38 258 ILE A C 1
ATOM 1984 O O . ILE A 1 258 ? -1.947 -9.442 -17.485 1.00 97.38 258 ILE A O 1
ATOM 1988 N N . LEU A 1 259 ? -2.531 -7.909 -15.952 1.00 95.50 259 LEU A N 1
ATOM 1989 C CA . LEU A 1 259 ? -3.720 -7.418 -16.652 1.00 95.50 259 LEU A CA 1
ATOM 1990 C C . LEU A 1 259 ? -4.062 -5.989 -16.208 1.00 95.50 259 LEU A C 1
ATOM 1992 O O . LEU A 1 259 ? -3.840 -5.631 -15.053 1.00 95.50 259 LEU A O 1
ATOM 1996 N N . VAL A 1 260 ? -4.666 -5.203 -17.102 1.00 95.12 260 VAL A N 1
ATOM 1997 C CA . VAL A 1 260 ? -5.461 -4.020 -16.735 1.00 95.12 260 VAL A CA 1
ATOM 1998 C C . VAL A 1 260 ? -6.851 -4.173 -17.340 1.00 95.12 260 VAL A C 1
ATOM 2000 O O . VAL A 1 260 ? -6.965 -4.529 -18.511 1.00 95.12 260 VAL A O 1
ATOM 2003 N N . THR A 1 261 ? -7.895 -3.868 -16.573 1.00 93.81 261 THR A N 1
ATOM 2004 C CA . THR A 1 261 ? -9.285 -3.790 -17.056 1.00 93.81 261 THR A CA 1
ATOM 2005 C C . THR A 1 261 ? -9.929 -2.478 -16.599 1.00 93.81 261 THR A C 1
ATOM 2007 O O . THR A 1 261 ? -9.685 -2.056 -15.468 1.00 93.81 261 THR A O 1
ATOM 2010 N N . PRO A 1 262 ? -10.780 -1.821 -17.413 1.00 93.06 262 PRO A N 1
ATOM 2011 C CA . PRO A 1 262 ? -11.633 -0.746 -16.926 1.00 93.06 262 PRO A CA 1
ATOM 2012 C C . PRO A 1 262 ? -12.661 -1.273 -15.915 1.00 93.06 262 PRO A C 1
ATOM 2014 O O . PRO A 1 262 ? -13.049 -2.446 -15.962 1.00 93.06 262 PRO A O 1
ATOM 2017 N N . HIS A 1 263 ? -13.129 -0.396 -15.029 1.00 93.75 263 HIS A N 1
ATOM 2018 C CA . HIS A 1 263 ? -14.280 -0.654 -14.168 1.00 93.75 263 HIS A CA 1
ATOM 2019 C C . HIS A 1 263 ? -15.587 -0.477 -14.971 1.00 93.75 263 HIS A C 1
ATOM 2021 O O . HIS A 1 263 ? -15.734 0.522 -15.679 1.00 93.75 263 HIS A O 1
ATOM 2027 N N . PRO A 1 264 ? -16.578 -1.384 -14.873 1.00 90.38 264 PRO A N 1
ATOM 2028 C CA . PRO A 1 264 ? -17.722 -1.396 -15.788 1.00 90.38 264 PRO A CA 1
ATOM 2029 C C . PRO A 1 264 ? -18.749 -0.283 -15.523 1.00 90.38 264 PRO A C 1
ATOM 2031 O O . PRO A 1 264 ? -19.611 -0.047 -16.366 1.00 90.38 264 PRO A O 1
ATOM 2034 N N . SER A 1 265 ? -18.678 0.401 -14.373 1.00 88.44 265 SER A N 1
ATOM 2035 C CA . SER A 1 265 ? -19.611 1.478 -13.998 1.00 88.44 265 SER A CA 1
ATOM 2036 C C . SER A 1 265 ? -18.952 2.782 -13.529 1.00 88.44 265 SER A C 1
ATOM 2038 O O . SER A 1 265 ? -19.669 3.696 -13.129 1.00 88.44 265 SER A O 1
ATOM 2040 N N . ILE A 1 266 ? -17.616 2.894 -13.560 1.00 87.75 266 ILE A N 1
ATOM 2041 C CA . ILE A 1 266 ? -16.897 4.129 -13.192 1.00 87.75 266 ILE A CA 1
ATOM 2042 C C . ILE A 1 266 ? -16.041 4.550 -14.401 1.00 87.75 266 ILE A C 1
ATOM 2044 O O . ILE A 1 266 ? -15.031 3.904 -14.684 1.00 87.75 266 ILE A O 1
ATOM 2048 N N . PRO A 1 267 ? -16.440 5.591 -15.159 1.00 82.75 267 PRO A N 1
ATOM 2049 C CA . PRO A 1 267 ? -15.738 5.993 -16.376 1.00 82.75 267 PRO A CA 1
ATOM 2050 C C . PRO A 1 267 ? -14.276 6.385 -16.131 1.00 82.75 267 PRO A C 1
ATOM 2052 O O . PRO A 1 267 ? -13.982 7.188 -15.249 1.00 82.75 267 PRO A O 1
ATOM 2055 N N . ASN A 1 268 ? -13.374 5.868 -16.971 1.00 83.69 268 ASN A N 1
ATOM 2056 C CA . ASN A 1 268 ? -11.915 6.052 -16.890 1.00 83.69 268 ASN A CA 1
ATOM 2057 C C . ASN A 1 268 ? -11.242 5.495 -15.620 1.00 83.69 268 ASN A C 1
ATOM 2059 O O . ASN A 1 268 ? -10.054 5.744 -15.419 1.00 83.69 268 ASN A O 1
ATOM 2063 N N . GLU A 1 269 ? -11.959 4.731 -14.793 1.00 90.00 269 GLU A N 1
ATOM 2064 C CA . GLU A 1 269 ? -11.347 3.934 -13.734 1.00 90.00 269 GLU A CA 1
ATOM 2065 C C . GLU A 1 269 ? -10.837 2.615 -14.314 1.00 90.00 269 GLU A C 1
ATOM 2067 O O . GLU A 1 269 ? -11.532 1.963 -15.097 1.00 90.00 269 GLU A O 1
ATOM 2072 N N . THR A 1 270 ? -9.622 2.222 -13.944 1.00 94.56 270 THR A N 1
ATOM 2073 C CA . THR A 1 270 ? -8.947 1.026 -14.462 1.00 94.56 270 THR A CA 1
ATOM 2074 C C . THR A 1 270 ? -8.203 0.338 -13.338 1.00 94.56 270 THR A C 1
ATOM 2076 O O . THR A 1 270 ? -7.402 0.990 -12.679 1.00 94.56 270 THR A O 1
ATOM 2079 N N . TYR A 1 271 ? -8.410 -0.964 -13.153 1.00 97.31 271 TYR A N 1
ATOM 2080 C CA . TYR A 1 271 ? -7.691 -1.747 -12.153 1.00 97.31 271 TYR A CA 1
ATOM 2081 C C . TYR A 1 271 ? -6.594 -2.582 -12.807 1.00 97.31 271 TYR A C 1
ATOM 2083 O O . TYR A 1 271 ? -6.842 -3.360 -13.732 1.00 97.31 271 TYR A O 1
ATOM 2091 N N . GLU A 1 272 ? -5.380 -2.396 -12.304 1.00 97.75 272 GLU A N 1
ATOM 2092 C CA . GLU A 1 272 ? -4.193 -3.192 -12.581 1.00 97.75 272 GLU A CA 1
ATOM 2093 C C . GLU A 1 272 ? -4.184 -4.405 -11.639 1.00 97.75 272 GLU A C 1
ATOM 2095 O O . GLU A 1 272 ? -4.323 -4.250 -10.423 1.00 97.75 272 GLU A O 1
ATOM 2100 N N . LEU A 1 273 ? -4.044 -5.612 -12.193 1.00 98.31 273 LEU A N 1
ATOM 2101 C CA . LEU A 1 273 ? -3.933 -6.866 -11.445 1.00 98.31 273 LEU A CA 1
ATOM 2102 C C . LEU A 1 273 ? -2.461 -7.281 -11.389 1.00 98.31 273 LEU A C 1
ATOM 2104 O O . LEU A 1 273 ? -1.839 -7.496 -12.433 1.00 98.31 273 LEU A O 1
ATOM 2108 N N . GLN A 1 274 ? -1.921 -7.436 -10.181 1.00 98.44 274 GLN A N 1
ATOM 2109 C CA . GLN A 1 274 ? -0.514 -7.756 -9.950 1.00 98.44 274 GLN A CA 1
ATOM 2110 C C . GLN A 1 274 ? -0.358 -9.008 -9.080 1.00 98.44 274 GLN A C 1
ATOM 2112 O O . GLN A 1 274 ? -0.852 -9.058 -7.955 1.00 98.44 274 GLN A O 1
ATOM 2117 N N . LEU A 1 275 ? 0.365 -10.007 -9.588 1.00 98.69 275 LEU A N 1
ATOM 2118 C CA . LEU A 1 275 ? 0.696 -11.232 -8.862 1.00 98.69 275 LEU A CA 1
ATOM 2119 C C . LEU A 1 275 ? 1.968 -11.024 -8.038 1.00 98.69 275 LEU A C 1
ATOM 2121 O O . LEU A 1 275 ? 3.044 -10.827 -8.604 1.00 98.69 275 LEU A O 1
ATOM 2125 N N . LYS A 1 276 ? 1.863 -11.098 -6.711 1.00 98.44 276 LYS A N 1
ATOM 2126 C CA . LYS A 1 276 ? 2.993 -11.064 -5.773 1.00 98.44 276 LYS A CA 1
ATOM 2127 C C . LYS A 1 276 ? 3.375 -12.496 -5.391 1.00 98.44 276 LYS A C 1
ATOM 2129 O O . LYS A 1 276 ? 2.512 -13.282 -5.018 1.00 98.44 276 LYS A O 1
ATOM 2134 N N . GLY A 1 277 ? 4.661 -12.825 -5.511 1.00 97.00 277 GLY A N 1
ATOM 2135 C CA . GLY A 1 277 ? 5.202 -14.186 -5.398 1.00 97.00 277 GLY A CA 1
ATOM 2136 C C . GLY A 1 277 ? 5.362 -14.935 -6.728 1.00 97.00 277 GLY A C 1
ATOM 2137 O O . GLY A 1 277 ? 5.707 -16.111 -6.721 1.00 97.00 277 GLY A O 1
ATOM 2138 N N . ALA A 1 278 ? 5.140 -14.274 -7.868 1.00 95.06 278 ALA A N 1
ATOM 2139 C CA . ALA A 1 278 ? 5.100 -14.889 -9.200 1.00 95.06 278 ALA A CA 1
ATOM 2140 C C . ALA A 1 278 ? 6.472 -15.234 -9.833 1.00 95.06 278 ALA A C 1
ATOM 2142 O O . ALA A 1 278 ? 6.546 -15.451 -11.046 1.00 95.06 278 ALA A O 1
ATOM 2143 N N . GLY A 1 279 ? 7.551 -15.278 -9.045 1.00 95.00 279 GLY A N 1
ATOM 2144 C CA . GLY A 1 279 ? 8.903 -15.621 -9.495 1.00 95.00 279 GLY A CA 1
ATOM 2145 C C . GLY A 1 279 ? 9.809 -14.420 -9.791 1.00 95.00 279 GLY A C 1
ATOM 2146 O O . GLY A 1 279 ? 9.469 -13.260 -9.539 1.00 95.00 279 GLY A O 1
ATOM 2147 N N . ARG A 1 280 ? 11.017 -14.706 -10.297 1.00 96.00 280 ARG A N 1
ATOM 2148 C CA . ARG A 1 280 ? 12.077 -13.697 -10.474 1.00 96.00 280 ARG A CA 1
ATOM 2149 C C . ARG A 1 280 ? 11.795 -12.700 -11.596 1.00 96.00 280 ARG A C 1
ATOM 2151 O O . ARG A 1 280 ? 11.351 -13.073 -12.685 1.00 96.00 280 ARG A O 1
ATOM 2158 N N . THR A 1 281 ? 12.196 -11.459 -11.332 1.00 97.06 281 THR A N 1
ATOM 2159 C CA . THR A 1 281 ? 12.186 -10.303 -12.238 1.00 97.06 281 THR A CA 1
ATOM 2160 C C . THR A 1 281 ? 13.609 -9.705 -12.327 1.00 97.06 281 THR A C 1
ATOM 2162 O O . THR A 1 281 ? 14.487 -10.081 -11.536 1.00 97.06 281 THR A O 1
ATOM 2165 N N . PRO A 1 282 ? 13.887 -8.725 -13.214 1.00 95.50 282 PRO A N 1
ATOM 2166 C CA . PRO A 1 282 ? 15.157 -7.984 -13.217 1.00 95.50 282 PRO A CA 1
ATOM 2167 C C . PRO A 1 282 ? 15.473 -7.273 -11.891 1.00 95.50 282 PRO A C 1
ATOM 2169 O O . PRO A 1 282 ? 16.626 -6.920 -11.637 1.00 95.50 282 PRO A O 1
ATOM 2172 N N . TYR A 1 283 ? 14.463 -7.082 -11.039 1.00 95.62 283 TYR A N 1
ATOM 2173 C CA . TYR A 1 283 ? 14.524 -6.301 -9.807 1.00 95.62 283 TYR A CA 1
ATOM 2174 C C . TYR A 1 283 ? 14.680 -7.162 -8.540 1.00 95.62 283 TYR A C 1
ATOM 2176 O O . TYR A 1 283 ? 14.804 -6.622 -7.444 1.00 95.62 283 TYR A O 1
ATOM 2184 N N . SER A 1 284 ? 14.719 -8.499 -8.651 1.00 93.62 284 SER A N 1
ATOM 2185 C CA . SER A 1 284 ? 14.774 -9.411 -7.488 1.00 93.62 284 SER A CA 1
ATOM 2186 C C . SER A 1 284 ? 16.026 -9.277 -6.608 1.00 93.62 284 SER A C 1
ATOM 2188 O O . SER A 1 284 ? 16.035 -9.782 -5.487 1.00 93.62 284 SER A O 1
ATOM 2190 N N . ARG A 1 285 ? 17.091 -8.609 -7.081 1.00 90.12 285 ARG A N 1
ATOM 2191 C CA . ARG A 1 285 ? 18.419 -8.594 -6.432 1.00 90.12 285 ARG A CA 1
ATOM 2192 C C . ARG A 1 285 ? 18.856 -10.039 -6.102 1.00 90.12 285 ARG A C 1
ATOM 2194 O O . ARG A 1 285 ? 18.753 -10.920 -6.960 1.00 90.12 285 ARG A O 1
ATOM 2201 N N . SER A 1 286 ? 19.320 -10.299 -4.882 1.00 87.50 286 SER A N 1
ATOM 2202 C CA . SER A 1 286 ? 19.661 -11.640 -4.387 1.00 87.50 286 SER A CA 1
ATOM 2203 C C . SER A 1 286 ? 18.447 -12.530 -4.072 1.00 87.50 286 SER A C 1
ATOM 2205 O O . SER A 1 286 ? 18.605 -13.746 -4.029 1.00 87.50 286 SER A O 1
ATOM 2207 N N . ALA A 1 287 ? 17.249 -11.966 -3.879 1.00 90.94 287 ALA A N 1
ATOM 2208 C CA . ALA A 1 287 ? 16.061 -12.713 -3.462 1.00 90.94 287 ALA A CA 1
ATOM 2209 C C . ALA A 1 287 ? 15.492 -13.615 -4.574 1.00 90.94 287 ALA A C 1
ATOM 2211 O O . ALA A 1 287 ? 15.759 -13.418 -5.758 1.00 90.94 287 ALA A O 1
ATOM 2212 N N . ASP A 1 288 ? 14.686 -14.598 -4.175 1.00 94.06 288 ASP A N 1
ATOM 2213 C CA . ASP A 1 288 ? 14.095 -15.654 -5.016 1.00 94.06 288 ASP A CA 1
ATOM 2214 C C . ASP A 1 288 ? 12.934 -15.219 -5.927 1.00 94.06 288 ASP A C 1
ATOM 2216 O O . ASP A 1 288 ? 12.600 -15.936 -6.865 1.00 94.06 288 ASP A O 1
ATOM 2220 N N . GLY A 1 289 ? 12.318 -14.061 -5.682 1.00 95.56 289 GLY A N 1
ATOM 2221 C CA . GLY A 1 289 ? 11.117 -13.623 -6.404 1.00 95.56 289 GLY A CA 1
ATOM 2222 C C . GLY A 1 289 ? 9.802 -14.235 -5.893 1.00 95.56 289 GLY A C 1
ATOM 2223 O O . GLY A 1 289 ? 8.753 -14.016 -6.499 1.00 95.56 289 GLY A O 1
ATOM 2224 N N . LEU A 1 290 ? 9.833 -14.971 -4.779 1.00 96.69 290 LEU A N 1
ATOM 2225 C CA . LEU A 1 290 ? 8.688 -15.694 -4.227 1.00 96.69 290 LEU A CA 1
ATOM 2226 C C . LEU A 1 290 ? 8.091 -14.993 -2.992 1.00 96.69 290 LEU A C 1
ATOM 2228 O O . LEU A 1 290 ? 8.719 -14.170 -2.310 1.00 96.69 290 LEU A O 1
ATOM 2232 N N . ALA A 1 291 ? 6.840 -15.340 -2.701 1.00 96.94 291 ALA A N 1
ATOM 2233 C CA . ALA A 1 291 ? 6.129 -14.998 -1.475 1.00 96.94 291 ALA A CA 1
ATOM 2234 C C . ALA A 1 291 ? 5.662 -16.292 -0.796 1.00 96.94 291 ALA A C 1
ATOM 2236 O O . ALA A 1 291 ? 5.564 -17.337 -1.439 1.00 96.94 291 ALA A O 1
ATOM 2237 N N . VAL A 1 292 ? 5.428 -16.223 0.513 1.00 96.31 292 VAL A N 1
ATOM 2238 C CA . VAL A 1 292 ? 5.105 -17.385 1.354 1.00 96.31 292 VAL A CA 1
ATOM 2239 C C . VAL A 1 292 ? 3.678 -17.290 1.874 1.00 96.31 292 VAL A C 1
ATOM 2241 O O . VAL A 1 292 ? 3.126 -16.189 1.979 1.00 96.31 292 VAL A O 1
ATOM 2244 N N . LEU A 1 293 ? 3.081 -18.434 2.204 1.00 95.38 293 LEU A N 1
ATOM 2245 C CA . LEU A 1 293 ? 1.704 -18.559 2.688 1.00 95.38 293 LEU A CA 1
ATOM 2246 C C . LEU A 1 293 ? 1.395 -17.569 3.830 1.00 95.38 293 LEU A C 1
ATOM 2248 O O . LEU A 1 293 ? 0.530 -16.704 3.675 1.00 95.38 293 LEU A O 1
ATOM 2252 N N . ARG A 1 294 ? 2.213 -17.586 4.893 1.00 94.69 294 ARG A N 1
ATOM 2253 C CA . ARG A 1 294 ? 2.203 -16.633 6.019 1.00 94.69 294 ARG A CA 1
ATOM 2254 C C . ARG A 1 294 ? 2.126 -15.163 5.588 1.00 94.69 294 ARG A C 1
ATOM 2256 O O . ARG A 1 294 ? 1.259 -14.429 6.058 1.00 94.69 294 ARG A O 1
ATOM 2263 N N . SER A 1 295 ? 3.012 -14.699 4.702 1.00 94.44 295 SER A N 1
ATOM 2264 C CA . SER A 1 295 ? 3.039 -13.282 4.303 1.00 94.44 295 SER A CA 1
ATOM 2265 C C . SER A 1 295 ? 1.869 -12.914 3.390 1.00 94.44 295 SER A C 1
ATOM 2267 O O . SER A 1 295 ? 1.366 -11.794 3.446 1.00 94.44 295 SER A O 1
ATOM 2269 N N . SER A 1 296 ? 1.433 -13.860 2.558 1.00 97.81 296 SER A N 1
ATOM 2270 C CA . SER A 1 296 ? 0.363 -13.656 1.580 1.00 97.81 296 SER A CA 1
ATOM 2271 C C . SER A 1 296 ? -1.008 -13.579 2.261 1.00 97.81 296 SER A C 1
ATOM 2273 O O . SER A 1 296 ? -1.791 -12.695 1.927 1.00 97.81 296 SER A O 1
ATOM 2275 N N . ILE A 1 297 ? -1.265 -14.411 3.281 1.00 97.81 297 ILE A N 1
ATOM 2276 C CA . ILE A 1 297 ? -2.482 -14.351 4.114 1.00 97.81 297 ILE A CA 1
ATOM 2277 C C . ILE A 1 297 ? -2.610 -13.003 4.837 1.00 97.81 297 ILE A C 1
ATOM 2279 O O . ILE A 1 297 ? -3.687 -12.404 4.818 1.00 97.81 297 ILE A O 1
ATOM 2283 N N . ARG A 1 298 ? -1.516 -12.497 5.430 1.00 97.62 298 ARG A N 1
ATOM 2284 C CA . ARG A 1 298 ? -1.493 -11.186 6.108 1.00 97.62 298 ARG A CA 1
ATOM 2285 C C . ARG A 1 298 ? -1.938 -10.060 5.171 1.00 97.62 298 ARG A C 1
ATOM 2287 O O . ARG A 1 298 ? -2.882 -9.337 5.475 1.00 97.62 298 ARG A O 1
ATOM 2294 N N . GLU A 1 299 ? -1.296 -9.937 4.011 1.00 98.25 299 GLU A N 1
ATOM 2295 C CA . GLU A 1 299 ? -1.619 -8.887 3.038 1.00 98.25 299 GLU A CA 1
ATOM 2296 C C . GLU A 1 299 ? -3.017 -9.065 2.424 1.00 98.25 299 GLU A C 1
ATOM 2298 O O . GLU A 1 299 ? -3.764 -8.094 2.329 1.00 98.25 299 GLU A O 1
ATOM 2303 N N . TYR A 1 300 ? -3.421 -10.301 2.101 1.00 98.25 300 TYR A N 1
ATOM 2304 C CA . TYR A 1 300 ? -4.761 -10.625 1.597 1.00 98.25 300 TYR A CA 1
ATOM 2305 C C . TYR A 1 300 ? -5.873 -10.122 2.523 1.00 98.25 300 TYR A C 1
ATOM 2307 O O . TYR A 1 300 ? -6.778 -9.425 2.060 1.00 98.25 300 TYR A O 1
ATOM 2315 N N . LEU A 1 301 ? -5.790 -10.443 3.820 1.00 98.44 301 LEU A N 1
ATOM 2316 C CA . LEU A 1 301 ? -6.775 -10.032 4.822 1.00 98.44 301 LEU A CA 1
ATOM 2317 C C . LEU A 1 301 ? -6.696 -8.528 5.123 1.00 98.44 301 LEU A C 1
ATOM 2319 O O . LEU A 1 301 ? -7.729 -7.871 5.251 1.00 98.44 301 LEU A O 1
ATOM 2323 N N . CYS A 1 302 ? -5.489 -7.962 5.231 1.00 98.38 302 CYS A N 1
ATOM 2324 C CA . CYS A 1 302 ? -5.330 -6.577 5.669 1.00 98.38 302 CYS A CA 1
ATOM 2325 C C . CYS A 1 302 ? -5.663 -5.537 4.590 1.00 98.38 302 CYS A C 1
ATOM 2327 O O . CYS A 1 302 ? -6.109 -4.441 4.939 1.00 98.38 302 CYS A O 1
ATOM 2329 N N . SER A 1 303 ? -5.508 -5.875 3.305 1.00 98.12 303 SER A N 1
ATOM 2330 C CA . SER A 1 303 ? -6.034 -5.081 2.186 1.00 98.12 303 SER A CA 1
ATOM 2331 C C . SER A 1 303 ? -7.532 -4.816 2.346 1.00 98.12 303 SER A C 1
ATOM 2333 O O . SER A 1 303 ? -7.981 -3.672 2.298 1.00 98.12 303 SER A O 1
ATOM 2335 N N . GLU A 1 304 ? -8.315 -5.860 2.612 1.00 98.44 304 GLU A N 1
ATOM 2336 C CA . GLU A 1 304 ? -9.773 -5.738 2.692 1.00 98.44 304 GLU A CA 1
ATOM 2337 C C . GLU A 1 304 ? -10.232 -5.188 4.049 1.00 98.44 304 GLU A C 1
ATOM 2339 O O . GLU A 1 304 ? -11.180 -4.406 4.086 1.00 98.44 304 GLU A O 1
ATOM 2344 N N . ALA A 1 305 ? -9.514 -5.485 5.141 1.00 98.25 305 ALA A N 1
ATOM 2345 C CA . ALA A 1 305 ? -9.748 -4.860 6.446 1.00 98.25 305 ALA A CA 1
ATOM 2346 C C . ALA A 1 305 ? -9.596 -3.330 6.388 1.00 98.25 305 ALA A C 1
ATOM 2348 O O . ALA A 1 305 ? -10.460 -2.595 6.863 1.00 98.25 305 ALA A O 1
ATOM 2349 N N . MET A 1 306 ? -8.521 -2.832 5.769 1.00 98.56 306 MET A N 1
ATOM 2350 C CA . MET A 1 306 ? -8.276 -1.390 5.649 1.00 98.56 306 MET A CA 1
ATOM 2351 C C . MET A 1 306 ? -9.310 -0.719 4.737 1.00 98.56 306 MET A C 1
ATOM 2353 O O . MET A 1 306 ? -9.812 0.353 5.076 1.00 98.56 306 MET A O 1
ATOM 2357 N N . ALA A 1 307 ? -9.708 -1.380 3.643 1.00 98.31 307 ALA A N 1
ATOM 2358 C CA . ALA A 1 307 ? -10.788 -0.904 2.782 1.00 98.31 307 ALA A CA 1
ATOM 2359 C C . ALA A 1 307 ? -12.134 -0.831 3.530 1.00 98.31 307 ALA A C 1
ATOM 2361 O O . ALA A 1 307 ? -12.855 0.158 3.398 1.00 98.31 307 ALA A O 1
ATOM 2362 N N . ALA A 1 308 ? -12.451 -1.832 4.358 1.00 98.06 308 ALA A N 1
ATOM 2363 C CA . ALA A 1 308 ? -13.671 -1.867 5.163 1.00 98.06 308 ALA A CA 1
ATOM 2364 C C . ALA A 1 308 ? -13.691 -0.809 6.282 1.00 98.06 308 ALA A C 1
ATOM 2366 O O . ALA A 1 308 ? -14.756 -0.277 6.588 1.00 98.06 308 ALA A O 1
ATOM 2367 N N . LEU A 1 309 ? -12.529 -0.438 6.836 1.00 97.94 309 LEU A N 1
ATOM 2368 C CA . LEU A 1 309 ? -12.367 0.708 7.749 1.00 97.94 309 LEU A CA 1
ATOM 2369 C C . LEU A 1 309 ? -12.451 2.080 7.040 1.00 97.94 309 LEU A C 1
ATOM 2371 O O . LEU A 1 309 ? -12.368 3.124 7.691 1.00 97.94 309 LEU A O 1
ATOM 2375 N N . GLY A 1 310 ? -12.600 2.100 5.710 1.00 97.12 310 GLY A N 1
ATOM 2376 C CA . GLY A 1 310 ? -12.629 3.317 4.895 1.00 97.12 310 GLY A CA 1
ATOM 2377 C C . GLY A 1 310 ? -11.255 3.951 4.654 1.00 97.12 310 GLY A C 1
ATOM 2378 O O . GLY A 1 310 ? -11.185 5.096 4.206 1.00 97.12 310 GLY A O 1
ATOM 2379 N N . ILE A 1 311 ? -10.165 3.236 4.944 1.00 98.44 311 ILE A N 1
ATOM 2380 C CA . ILE A 1 311 ? -8.795 3.723 4.772 1.00 98.44 311 ILE A CA 1
ATOM 2381 C C . ILE A 1 311 ? -8.324 3.403 3.340 1.00 98.44 311 ILE A C 1
ATOM 2383 O O . ILE A 1 311 ? -8.374 2.241 2.927 1.00 98.44 311 ILE A O 1
ATOM 2387 N N . PRO A 1 312 ? -7.831 4.391 2.567 1.00 98.31 312 PRO A N 1
ATOM 2388 C CA . PRO A 1 312 ? -7.321 4.161 1.216 1.00 98.31 312 PRO A CA 1
ATOM 2389 C C . PRO A 1 312 ? -6.222 3.087 1.157 1.00 98.31 312 PRO A C 1
ATOM 2391 O O . PRO A 1 312 ? -5.221 3.148 1.880 1.00 98.31 312 PRO A O 1
ATOM 2394 N N . THR A 1 313 ? -6.394 2.091 0.283 1.00 98.75 313 THR A N 1
ATOM 2395 C CA . THR A 1 313 ? -5.509 0.919 0.212 1.00 98.75 313 THR A CA 1
ATOM 2396 C C . THR A 1 313 ? -5.536 0.196 -1.139 1.00 98.75 313 THR A C 1
ATOM 2398 O O . THR A 1 313 ? -6.486 0.315 -1.916 1.00 98.75 313 THR A O 1
ATOM 2401 N N . THR A 1 314 ? -4.477 -0.567 -1.406 1.00 98.56 314 THR A N 1
ATOM 2402 C CA . THR A 1 314 ? -4.456 -1.645 -2.402 1.00 98.56 314 THR A CA 1
ATOM 2403 C C . THR A 1 314 ? -5.368 -2.798 -1.971 1.00 98.56 314 THR A C 1
ATOM 2405 O O . THR A 1 314 ? -5.394 -3.192 -0.806 1.00 98.56 314 THR A O 1
ATOM 2408 N N . ARG A 1 315 ? -6.130 -3.350 -2.916 1.00 98.38 315 ARG A N 1
ATOM 2409 C CA . ARG A 1 315 ? -7.139 -4.395 -2.679 1.00 98.38 315 ARG A CA 1
ATOM 2410 C C . ARG A 1 315 ? -6.572 -5.782 -2.961 1.00 98.38 315 ARG A C 1
ATOM 2412 O O . ARG A 1 315 ? -5.634 -5.916 -3.751 1.00 98.38 315 ARG A O 1
ATOM 2419 N N . SER A 1 316 ? -7.149 -6.819 -2.361 1.00 97.94 316 SER A N 1
ATOM 2420 C CA . SER A 1 316 ? -6.788 -8.212 -2.649 1.00 97.94 316 SER A CA 1
ATOM 2421 C C . SER A 1 316 ? -7.874 -8.905 -3.476 1.00 97.94 316 SER A C 1
ATOM 2423 O O . SER A 1 316 ? -9.060 -8.605 -3.348 1.00 97.94 316 SER A O 1
ATOM 2425 N N . LEU A 1 317 ? -7.471 -9.817 -4.369 1.00 98.38 317 LEU A N 1
ATOM 2426 C CA . LEU A 1 317 ? -8.399 -10.654 -5.134 1.00 98.38 317 LEU A CA 1
ATOM 2427 C C . LEU A 1 317 ? -8.344 -12.107 -4.677 1.00 98.38 317 LEU A C 1
ATOM 2429 O O . LEU A 1 317 ? -9.378 -12.647 -4.306 1.00 98.38 317 LEU A O 1
ATOM 2433 N N . SER A 1 318 ? -7.175 -12.751 -4.707 1.00 98.25 318 SER A N 1
ATOM 2434 C CA . SER A 1 318 ? -7.066 -14.196 -4.469 1.00 98.25 318 SER A CA 1
ATOM 2435 C C . SER A 1 318 ? -5.743 -14.622 -3.840 1.00 98.25 318 SER A C 1
ATOM 2437 O O . SER A 1 318 ? -4.736 -13.920 -3.949 1.00 98.25 318 SER A O 1
ATOM 2439 N N . LEU A 1 319 ? -5.758 -15.819 -3.251 1.00 97.94 319 LEU A N 1
ATOM 2440 C CA . LEU A 1 319 ? -4.589 -16.561 -2.792 1.00 97.94 319 LEU A CA 1
ATOM 2441 C C . LEU A 1 319 ? -4.547 -17.939 -3.456 1.00 97.94 319 LEU A C 1
ATOM 2443 O O . LEU A 1 319 ? -5.509 -18.705 -3.347 1.00 97.94 319 LEU A O 1
ATOM 2447 N N . VAL A 1 320 ? -3.421 -18.270 -4.091 1.00 97.50 320 VAL A N 1
ATOM 2448 C CA . VAL A 1 320 ? -3.137 -19.620 -4.601 1.00 97.50 320 VAL A CA 1
ATOM 2449 C C . VAL A 1 320 ? -1.892 -20.169 -3.906 1.00 97.50 320 VAL A C 1
ATOM 2451 O O . VAL A 1 320 ? -0.818 -19.575 -3.998 1.00 97.50 320 VAL A O 1
ATOM 2454 N N . SER A 1 321 ? -2.039 -21.284 -3.193 1.00 95.94 321 SER A N 1
ATOM 2455 C CA . SER A 1 321 ? -0.932 -22.031 -2.585 1.00 95.94 321 SER A CA 1
ATOM 2456 C C . SER A 1 321 ? -0.259 -22.923 -3.631 1.00 95.94 321 SER A C 1
ATOM 2458 O O . SER A 1 321 ? -0.942 -23.479 -4.496 1.00 95.94 321 SER A O 1
ATOM 2460 N N . LEU A 1 322 ? 1.066 -23.051 -3.551 1.00 95.12 322 LEU A N 1
ATOM 2461 C CA . LEU A 1 322 ? 1.897 -23.883 -4.427 1.00 95.12 322 LEU A CA 1
ATOM 2462 C C . LEU A 1 322 ? 2.690 -24.885 -3.559 1.00 95.12 322 LEU A C 1
ATOM 2464 O O . LEU A 1 322 ? 3.876 -24.662 -3.307 1.00 95.12 322 LEU A O 1
ATOM 2468 N N . PRO A 1 323 ? 2.050 -25.953 -3.037 1.00 92.56 323 PRO A N 1
ATOM 2469 C CA . PRO A 1 323 ? 2.631 -26.818 -2.002 1.00 92.56 323 PRO A CA 1
ATOM 2470 C C . PRO A 1 323 ? 3.890 -27.587 -2.430 1.00 92.56 323 PRO A C 1
ATOM 2472 O O . PRO A 1 323 ? 4.694 -27.939 -1.573 1.00 92.56 323 PRO A O 1
ATOM 2475 N N . SER A 1 324 ? 4.113 -27.798 -3.730 1.00 91.81 324 SER A N 1
ATOM 2476 C CA . SER A 1 324 ? 5.354 -28.385 -4.263 1.00 91.81 324 SER A CA 1
ATOM 2477 C C . SER A 1 324 ? 6.566 -27.444 -4.209 1.00 91.81 324 SER A C 1
ATOM 2479 O O . SER A 1 324 ? 7.700 -27.902 -4.356 1.00 91.81 324 SER A O 1
ATOM 2481 N N . ILE A 1 325 ? 6.361 -26.135 -4.015 1.00 93.44 325 ILE A N 1
ATOM 2482 C CA . ILE A 1 325 ? 7.421 -25.123 -4.074 1.00 93.44 325 ILE A CA 1
ATOM 2483 C C . ILE A 1 325 ? 7.769 -24.652 -2.658 1.00 93.44 325 ILE A C 1
ATOM 2485 O O . ILE A 1 325 ? 7.183 -23.713 -2.113 1.00 93.44 325 ILE A O 1
ATOM 2489 N N . THR A 1 326 ? 8.780 -25.291 -2.074 1.00 91.81 326 THR A N 1
ATOM 2490 C CA . THR A 1 326 ? 9.369 -24.889 -0.792 1.00 91.81 326 THR A CA 1
ATOM 2491 C C . THR A 1 326 ? 10.173 -23.593 -0.931 1.00 91.81 326 THR A C 1
ATOM 2493 O O . THR A 1 326 ? 10.973 -23.432 -1.854 1.00 91.81 326 THR A O 1
ATOM 2496 N N . VAL A 1 327 ? 10.013 -22.681 0.028 1.00 94.06 327 VAL A N 1
ATOM 2497 C CA . VAL A 1 327 ? 10.723 -21.398 0.107 1.00 94.06 327 VAL A CA 1
ATOM 2498 C C . VAL A 1 327 ? 11.521 -21.336 1.406 1.00 94.06 327 VAL A C 1
ATOM 2500 O O . VAL A 1 327 ? 10.979 -21.580 2.480 1.00 94.06 327 VAL A O 1
ATOM 2503 N N . GLN A 1 328 ? 12.805 -20.978 1.338 1.00 92.06 328 GLN A N 1
ATOM 2504 C CA . GLN A 1 328 ? 13.635 -20.812 2.534 1.00 92.06 328 GLN A CA 1
ATOM 2505 C C . GLN A 1 328 ? 13.540 -19.377 3.079 1.00 92.06 328 GLN A C 1
ATOM 2507 O O . GLN A 1 328 ? 13.812 -18.404 2.369 1.00 92.06 328 GLN A O 1
ATOM 2512 N N . ARG A 1 329 ? 13.148 -19.245 4.346 1.00 91.12 329 ARG A N 1
ATOM 2513 C CA . ARG A 1 329 ? 13.154 -18.012 5.150 1.00 91.12 329 ARG A CA 1
ATOM 2514 C C . ARG A 1 329 ? 13.888 -18.309 6.463 1.00 91.12 329 ARG A C 1
ATOM 2516 O O . ARG A 1 329 ? 14.913 -18.983 6.430 1.00 91.12 329 ARG A O 1
ATOM 2523 N N . GLU A 1 330 ? 13.370 -17.850 7.600 1.00 90.56 330 GLU A N 1
ATOM 2524 C CA . GLU A 1 330 ? 13.843 -18.264 8.930 1.00 90.56 330 GLU A CA 1
ATOM 2525 C C . GLU A 1 330 ? 13.584 -19.767 9.172 1.00 90.56 330 GLU A C 1
ATOM 2527 O O . GLU A 1 330 ? 14.359 -20.451 9.834 1.00 90.56 330 GLU A O 1
ATOM 2532 N N . ARG A 1 331 ? 12.509 -20.286 8.563 1.00 92.12 331 ARG A N 1
ATOM 2533 C CA . ARG A 1 331 ? 12.165 -21.709 8.408 1.00 92.12 331 ARG A CA 1
ATOM 2534 C C . ARG A 1 331 ? 11.907 -22.016 6.925 1.00 92.12 331 ARG A C 1
ATOM 2536 O O . ARG A 1 331 ? 11.878 -21.102 6.098 1.00 92.12 331 ARG A O 1
ATOM 2543 N N . PHE A 1 332 ? 11.679 -23.280 6.575 1.00 93.06 332 PHE A N 1
ATOM 2544 C CA . PHE A 1 332 ? 11.058 -23.613 5.288 1.00 93.06 332 PHE A CA 1
ATOM 2545 C C . PHE A 1 332 ? 9.556 -23.294 5.335 1.00 93.06 332 PHE A C 1
ATOM 2547 O O . PHE A 1 332 ? 8.886 -23.622 6.311 1.00 93.06 332 PHE A O 1
ATOM 2554 N N . GLU A 1 333 ? 9.036 -22.637 4.298 1.00 94.62 333 GLU A N 1
ATOM 2555 C CA . GLU A 1 333 ? 7.634 -22.218 4.186 1.00 94.62 333 GLU A CA 1
ATOM 2556 C C . GLU A 1 333 ? 7.082 -22.496 2.781 1.00 94.62 333 GLU A C 1
ATOM 2558 O O . GLU A 1 333 ? 7.814 -22.446 1.792 1.00 94.62 333 GLU A O 1
ATOM 2563 N N . THR A 1 334 ? 5.778 -22.746 2.679 1.00 94.38 334 THR A N 1
ATOM 2564 C CA . THR A 1 334 ? 5.086 -22.985 1.404 1.00 94.38 334 THR A CA 1
ATOM 2565 C C . THR A 1 334 ? 4.998 -21.713 0.559 1.00 94.38 334 THR A C 1
ATOM 2567 O O . THR A 1 334 ? 4.591 -20.657 1.063 1.00 94.38 334 THR A O 1
ATOM 2570 N N . ALA A 1 335 ? 5.328 -21.797 -0.735 1.00 96.19 335 ALA A N 1
ATOM 2571 C CA . ALA A 1 335 ? 5.113 -20.699 -1.674 1.00 96.19 335 ALA A CA 1
ATOM 2572 C C . ALA A 1 335 ? 3.619 -20.394 -1.861 1.00 96.19 335 ALA A C 1
ATOM 2574 O O . ALA A 1 335 ? 2.775 -21.286 -1.946 1.00 96.19 335 ALA A O 1
ATOM 2575 N N . CYS A 1 336 ? 3.286 -19.112 -1.981 1.00 96.94 336 CYS A N 1
ATOM 2576 C CA . CYS A 1 336 ? 1.927 -18.663 -2.254 1.00 96.94 336 CYS A CA 1
ATOM 2577 C C . CYS A 1 336 ? 1.946 -17.426 -3.155 1.00 96.94 336 CYS A C 1
ATOM 2579 O O . CYS A 1 336 ? 2.785 -16.539 -2.985 1.00 96.94 336 CYS A O 1
ATOM 2581 N N . ILE A 1 337 ? 1.016 -17.371 -4.111 1.00 98.44 337 ILE A N 1
ATOM 2582 C CA . ILE A 1 337 ? 0.788 -16.204 -4.961 1.00 98.44 337 ILE A CA 1
ATOM 2583 C C . ILE A 1 337 ? -0.439 -15.450 -4.457 1.00 98.44 337 ILE A C 1
ATOM 2585 O O . ILE A 1 337 ? -1.536 -16.004 -4.364 1.00 98.44 337 ILE A O 1
ATOM 2589 N N . LEU A 1 338 ? -0.244 -14.160 -4.192 1.00 98.62 338 LEU A N 1
ATOM 2590 C CA . LEU A 1 338 ? -1.302 -13.200 -3.903 1.00 98.62 338 LEU A CA 1
ATOM 2591 C C . LEU A 1 338 ? -1.598 -12.363 -5.149 1.00 98.62 338 LEU A C 1
ATOM 2593 O O . LEU A 1 338 ? -0.711 -11.675 -5.660 1.00 98.62 338 LEU A O 1
ATOM 2597 N N . THR A 1 339 ? -2.857 -12.336 -5.583 1.00 98.75 339 THR A N 1
ATOM 2598 C CA . THR A 1 339 ? -3.319 -11.352 -6.570 1.00 98.75 339 THR A CA 1
ATOM 2599 C C . THR A 1 339 ? -3.735 -10.063 -5.866 1.00 98.75 339 THR A C 1
ATOM 2601 O O . THR A 1 339 ? -4.710 -10.050 -5.110 1.00 98.75 339 THR A O 1
ATOM 2604 N N . ARG A 1 340 ? -3.025 -8.968 -6.148 1.00 98.31 340 ARG A N 1
ATOM 2605 C CA . ARG A 1 340 ? -3.333 -7.601 -5.697 1.00 98.31 340 ARG A CA 1
ATOM 2606 C C . ARG A 1 340 ? -4.019 -6.804 -6.805 1.00 98.31 340 ARG A C 1
ATOM 2608 O O . ARG A 1 340 ? -3.790 -7.062 -7.985 1.00 98.31 340 ARG A O 1
ATOM 2615 N N . MET A 1 341 ? -4.813 -5.806 -6.424 1.00 98.44 341 MET A N 1
ATOM 2616 C CA . MET A 1 341 ? -5.497 -4.882 -7.331 1.00 98.44 341 MET A CA 1
ATOM 2617 C C . MET A 1 341 ? -5.328 -3.431 -6.875 1.00 98.44 341 MET A C 1
ATOM 2619 O O . MET A 1 341 ? -5.512 -3.112 -5.699 1.00 98.44 341 MET A O 1
ATOM 2623 N N . ALA A 1 342 ? -5.021 -2.534 -7.810 1.00 98.19 342 ALA A N 1
ATOM 2624 C CA . ALA A 1 342 ? -4.961 -1.094 -7.561 1.00 98.19 342 ALA A CA 1
ATOM 2625 C C . ALA A 1 342 ? -5.262 -0.299 -8.843 1.00 98.19 342 ALA A C 1
ATOM 2627 O O . ALA A 1 342 ? -5.050 -0.825 -9.936 1.00 98.19 342 ALA A O 1
ATOM 2628 N N . PRO A 1 343 ? -5.682 0.977 -8.750 1.00 96.81 343 PRO A N 1
ATOM 2629 C CA . PRO A 1 343 ? -5.726 1.860 -9.916 1.00 96.81 343 PRO A CA 1
ATOM 2630 C C . PRO A 1 343 ? -4.337 2.181 -10.495 1.00 96.81 343 PRO A C 1
ATOM 2632 O O . PRO A 1 343 ? -4.210 2.518 -11.669 1.00 96.81 343 PRO A O 1
ATOM 2635 N N . SER A 1 344 ? -3.288 2.090 -9.668 1.00 96.56 344 SER A N 1
ATOM 2636 C CA . SER A 1 344 ? -1.883 2.074 -10.085 1.00 96.56 344 SER A CA 1
ATOM 2637 C C . SER A 1 344 ? -0.984 1.625 -8.928 1.00 96.56 344 SER A C 1
ATOM 2639 O O . SER A 1 344 ? -1.214 2.027 -7.785 1.00 96.56 344 SER A O 1
ATOM 2641 N N . PHE A 1 345 ? 0.077 0.868 -9.225 1.00 98.00 345 PHE A N 1
ATOM 2642 C CA . PHE A 1 345 ? 1.149 0.543 -8.268 1.00 98.00 345 PHE A CA 1
ATOM 2643 C C . PHE A 1 345 ? 2.340 1.531 -8.304 1.00 98.00 345 PHE A C 1
ATOM 2645 O O . PHE A 1 345 ? 3.395 1.246 -7.739 1.00 98.00 345 PHE A O 1
ATOM 2652 N N . ILE A 1 346 ? 2.196 2.708 -8.938 1.00 98.12 346 ILE A N 1
ATOM 2653 C CA . ILE A 1 346 ? 3.232 3.760 -8.942 1.00 98.12 346 ILE A CA 1
ATOM 2654 C C . ILE A 1 346 ? 3.447 4.334 -7.529 1.00 98.12 346 ILE A C 1
ATOM 2656 O O . ILE A 1 346 ? 2.507 4.590 -6.768 1.00 98.12 346 ILE A O 1
ATOM 2660 N N . ARG A 1 347 ? 4.720 4.563 -7.196 1.00 98.00 347 ARG A N 1
ATOM 2661 C CA . ARG A 1 347 ? 5.210 4.880 -5.848 1.00 98.00 347 ARG A CA 1
ATOM 2662 C C . ARG A 1 347 ? 5.986 6.195 -5.855 1.00 98.00 347 ARG A C 1
ATOM 2664 O O . ARG A 1 347 ? 6.423 6.646 -6.913 1.00 98.00 347 ARG A O 1
ATOM 2671 N N . LEU A 1 348 ? 6.230 6.791 -4.690 1.00 98.38 348 LEU A N 1
ATOM 2672 C CA . LEU A 1 348 ? 7.097 7.975 -4.593 1.00 98.38 348 LEU A CA 1
ATOM 2673 C C . LEU A 1 348 ? 8.523 7.641 -5.075 1.00 98.38 348 LEU A C 1
ATOM 2675 O O . LEU A 1 348 ? 9.075 8.349 -5.919 1.00 98.38 348 LEU A O 1
ATOM 2679 N N . GLY A 1 349 ? 9.026 6.463 -4.693 1.00 96.88 349 GLY A N 1
ATOM 2680 C CA . GLY A 1 349 ? 10.267 5.876 -5.206 1.00 96.88 349 GLY A CA 1
ATOM 2681 C C . GLY A 1 349 ? 10.369 5.697 -6.732 1.00 96.88 349 GLY A C 1
ATOM 2682 O O . GLY A 1 349 ? 11.473 5.556 -7.264 1.00 96.88 349 GLY A O 1
ATOM 2683 N N . SER A 1 350 ? 9.256 5.734 -7.479 1.00 97.94 350 SER A N 1
ATOM 2684 C CA . SER A 1 350 ? 9.282 5.721 -8.952 1.00 97.94 350 SER A CA 1
ATOM 2685 C C . SER A 1 350 ? 9.852 7.022 -9.534 1.00 97.94 350 SER A C 1
ATOM 2687 O O . SER A 1 350 ? 10.501 6.986 -10.576 1.00 97.94 350 SER A O 1
ATOM 2689 N N . PHE A 1 351 ? 9.670 8.159 -8.851 1.00 98.38 351 PHE A N 1
ATOM 2690 C CA . PHE A 1 351 ? 10.252 9.447 -9.246 1.00 98.38 351 PHE A CA 1
ATOM 2691 C C . PHE A 1 351 ? 11.727 9.542 -8.840 1.00 98.38 351 PHE A C 1
ATOM 2693 O O . PHE A 1 351 ? 12.558 10.017 -9.612 1.00 98.38 351 PHE A O 1
ATOM 2700 N N . GLU A 1 352 ? 12.084 9.009 -7.670 1.00 95.75 352 GLU A N 1
ATOM 2701 C CA . GLU A 1 352 ? 13.470 8.965 -7.180 1.00 95.75 352 GLU A CA 1
ATOM 2702 C C . GLU A 1 352 ? 14.387 8.075 -8.036 1.00 95.75 352 GLU A C 1
ATOM 2704 O O . GLU A 1 352 ? 15.596 8.286 -8.085 1.00 95.75 352 GLU A O 1
ATOM 2709 N N . ALA A 1 353 ? 13.829 7.103 -8.766 1.00 94.94 353 ALA A N 1
ATOM 2710 C CA . ALA A 1 353 ? 14.568 6.347 -9.779 1.00 94.94 353 ALA A CA 1
ATOM 2711 C C . ALA A 1 353 ? 14.991 7.207 -10.988 1.00 94.94 353 ALA A C 1
ATOM 2713 O O . ALA A 1 353 ? 15.953 6.871 -11.679 1.00 94.94 353 ALA A O 1
ATOM 2714 N N . LEU A 1 354 ? 14.280 8.308 -11.247 1.00 96.50 354 LEU A N 1
ATOM 2715 C CA . LEU A 1 354 ? 14.481 9.202 -12.391 1.00 96.50 354 LEU A CA 1
ATOM 2716 C C . LEU A 1 354 ? 15.166 10.520 -11.993 1.00 96.50 354 LEU A C 1
ATOM 2718 O O . LEU A 1 354 ? 15.779 11.168 -12.839 1.00 96.50 354 LEU A O 1
ATOM 2722 N N . SER A 1 355 ? 15.120 10.894 -10.711 1.00 94.88 355 SER A N 1
ATOM 2723 C CA . SER A 1 355 ? 15.909 11.980 -10.117 1.00 94.88 355 SER A CA 1
ATOM 2724 C C . SER A 1 355 ? 16.442 11.580 -8.728 1.00 94.88 355 SER A C 1
ATOM 2726 O O . SER A 1 355 ? 15.896 12.001 -7.705 1.00 94.88 355 SER A O 1
ATOM 2728 N N . PRO A 1 356 ? 17.483 10.728 -8.664 1.00 91.44 356 PRO A N 1
ATOM 2729 C CA . PRO A 1 356 ? 18.056 10.274 -7.399 1.00 91.44 356 PRO A CA 1
ATOM 2730 C C . PRO A 1 356 ? 18.843 11.387 -6.676 1.00 91.44 356 PRO A C 1
ATOM 2732 O O . PRO A 1 356 ? 19.371 12.299 -7.323 1.00 91.44 356 PRO A O 1
ATOM 2735 N N . PRO A 1 357 ? 18.984 11.310 -5.338 1.00 86.25 357 PRO A N 1
ATOM 2736 C CA . PRO A 1 357 ? 19.703 12.307 -4.548 1.00 86.25 357 PRO A CA 1
ATOM 2737 C C . PRO A 1 357 ? 21.205 12.343 -4.877 1.00 86.25 357 PRO A C 1
ATOM 2739 O O . PRO A 1 357 ? 21.871 11.309 -5.009 1.00 86.25 357 PRO A O 1
ATOM 2742 N N . LYS A 1 358 ? 21.771 13.555 -4.967 1.00 75.88 358 LYS A N 1
ATOM 2743 C CA . LYS A 1 358 ? 23.211 13.758 -5.189 1.00 75.88 358 LYS A CA 1
ATOM 2744 C C . LYS A 1 358 ? 24.019 13.234 -3.993 1.00 75.88 358 LYS A C 1
ATOM 2746 O O . LYS A 1 358 ? 23.751 13.602 -2.855 1.00 75.88 358 LYS A O 1
ATOM 2751 N N . GLY A 1 359 ? 25.026 12.398 -4.257 1.00 63.19 359 GLY A N 1
ATOM 2752 C CA . GLY A 1 359 ? 26.050 11.996 -3.279 1.00 63.19 359 GLY A CA 1
ATOM 2753 C C . GLY A 1 359 ? 25.616 11.070 -2.129 1.00 63.19 359 GLY A C 1
ATOM 2754 O O . GLY A 1 359 ? 26.428 10.828 -1.245 1.00 63.19 359 GLY A O 1
ATOM 2755 N N . GLN A 1 360 ? 24.380 10.553 -2.117 1.00 59.38 360 GLN A N 1
ATOM 2756 C CA . GLN A 1 360 ? 23.810 9.819 -0.968 1.00 59.38 360 GLN A CA 1
ATOM 2757 C C . GLN A 1 360 ? 23.601 8.304 -1.175 1.00 59.38 360 GLN A C 1
ATOM 2759 O O . GLN A 1 360 ? 22.982 7.659 -0.330 1.00 59.38 360 GLN A O 1
ATOM 2764 N N . SER A 1 361 ? 24.091 7.704 -2.267 1.00 54.34 361 SER A N 1
ATOM 2765 C CA . SER A 1 361 ? 23.934 6.256 -2.484 1.00 54.34 361 SER A CA 1
ATOM 2766 C C . SER A 1 361 ? 25.044 5.452 -1.812 1.00 54.34 361 SER A C 1
ATOM 2768 O O . SER A 1 361 ? 26.224 5.633 -2.110 1.00 54.34 361 SER A O 1
ATOM 2770 N N . MET A 1 362 ? 24.656 4.471 -0.999 1.00 52.19 362 MET A N 1
ATOM 2771 C CA . MET A 1 362 ? 25.530 3.343 -0.673 1.00 52.19 362 MET A CA 1
ATOM 2772 C C . MET A 1 362 ? 25.633 2.415 -1.891 1.00 52.19 362 MET A C 1
ATOM 2774 O O . MET A 1 362 ? 24.640 2.189 -2.582 1.00 52.19 362 MET A O 1
ATOM 2778 N N . VAL A 1 363 ? 26.818 1.853 -2.150 1.00 51.06 363 VAL A N 1
ATOM 2779 C CA . VAL A 1 363 ? 27.024 0.803 -3.167 1.00 51.06 363 VAL A CA 1
ATOM 2780 C C . VAL A 1 363 ? 27.074 -0.549 -2.454 1.00 51.06 363 VAL A C 1
ATOM 2782 O O . VAL A 1 363 ? 28.133 -1.148 -2.289 1.00 51.06 363 VAL A O 1
ATOM 2785 N N . PHE A 1 364 ? 25.918 -0.998 -1.964 1.00 45.25 364 PHE A N 1
ATOM 2786 C CA . PHE A 1 364 ? 25.777 -2.239 -1.198 1.00 45.25 364 PHE A CA 1
ATOM 2787 C C . PHE A 1 364 ? 24.644 -3.119 -1.752 1.00 45.25 364 PHE A C 1
ATOM 2789 O O . PHE A 1 364 ? 23.628 -2.632 -2.243 1.00 45.25 364 PHE A O 1
ATOM 2796 N N . PHE A 1 365 ? 24.843 -4.439 -1.686 1.00 46.09 365 PHE A N 1
ATOM 2797 C CA . PHE A 1 365 ? 23.857 -5.479 -2.034 1.00 46.09 365 PHE A CA 1
ATOM 2798 C C . PHE A 1 365 ? 23.189 -5.351 -3.422 1.00 46.09 365 PHE A C 1
ATOM 2800 O O . PHE A 1 365 ? 22.018 -5.684 -3.605 1.00 46.09 365 PHE A O 1
ATOM 2807 N N . GLY A 1 366 ? 23.946 -4.897 -4.426 1.00 47.75 366 GLY A N 1
ATOM 2808 C CA . GLY A 1 366 ? 23.516 -4.879 -5.832 1.00 47.75 366 GLY A CA 1
ATOM 2809 C C . GLY A 1 366 ? 22.564 -3.741 -6.218 1.00 47.75 366 GLY A C 1
ATOM 2810 O O . GLY A 1 366 ? 22.214 -3.630 -7.392 1.00 47.75 366 GLY A O 1
ATOM 2811 N N . GLY A 1 367 ? 22.186 -2.873 -5.273 1.00 53.88 367 GLY A N 1
ATOM 2812 C CA . GLY A 1 367 ? 21.598 -1.573 -5.587 1.00 53.88 367 GLY A CA 1
ATOM 2813 C C . GLY A 1 367 ? 22.668 -0.662 -6.190 1.00 53.88 367 GLY A C 1
ATOM 2814 O O . GLY A 1 367 ? 23.667 -0.353 -5.544 1.00 53.88 367 GLY A O 1
ATOM 2815 N N . GLY A 1 368 ? 22.490 -0.265 -7.449 1.00 63.91 368 GLY A N 1
ATOM 2816 C CA . GLY A 1 368 ? 23.379 0.674 -8.136 1.00 63.91 368 GLY A CA 1
ATOM 2817 C C . GLY A 1 368 ? 22.774 2.071 -8.196 1.00 63.91 368 GLY A C 1
ATOM 2818 O O . GLY A 1 368 ? 21.562 2.208 -8.386 1.00 63.91 368 GLY A O 1
ATOM 2819 N N . GLN A 1 369 ? 23.608 3.108 -8.081 1.00 68.12 369 GLN A N 1
ATOM 2820 C CA . GLN A 1 369 ? 23.180 4.472 -8.381 1.00 68.12 369 GLN A CA 1
ATOM 2821 C C . GLN A 1 369 ? 23.122 4.671 -9.900 1.00 68.12 369 GLN A C 1
ATOM 2823 O O . GLN A 1 369 ? 24.108 4.470 -10.607 1.00 68.12 369 GLN A O 1
ATOM 2828 N N . GLN A 1 370 ? 21.955 5.073 -10.395 1.00 77.06 370 GLN A N 1
ATOM 2829 C CA . GLN A 1 370 ? 21.749 5.501 -11.778 1.00 77.06 370 GLN A CA 1
ATOM 2830 C C . GLN A 1 370 ? 21.836 7.032 -11.864 1.00 77.06 370 GLN A C 1
ATOM 2832 O O . GLN A 1 370 ? 21.691 7.727 -10.857 1.00 77.06 370 GLN A O 1
ATOM 2837 N N . GLN A 1 371 ? 22.095 7.559 -13.060 1.00 86.50 371 GLN A N 1
ATOM 2838 C CA . GLN A 1 371 ? 22.055 9.004 -13.305 1.00 86.50 371 GLN A CA 1
ATOM 2839 C C . GLN A 1 371 ? 20.597 9.493 -13.412 1.00 86.50 371 GLN A C 1
ATOM 2841 O O . GLN A 1 371 ? 19.721 8.688 -13.735 1.00 86.50 371 GLN A O 1
ATOM 2846 N N . PRO A 1 372 ? 20.307 10.785 -13.172 1.00 92.31 372 PRO A N 1
ATOM 2847 C CA . PRO A 1 372 ? 18.991 11.353 -13.456 1.00 92.31 372 PRO A CA 1
ATOM 2848 C C . PRO A 1 372 ? 18.613 11.241 -14.942 1.00 92.31 372 PRO A C 1
ATOM 2850 O O . PRO A 1 372 ? 19.477 11.368 -15.810 1.00 92.31 372 PRO A O 1
ATOM 2853 N N . HIS A 1 373 ? 17.323 11.065 -15.241 1.00 95.19 373 HIS A N 1
ATOM 2854 C CA . HIS A 1 373 ? 16.794 11.082 -16.609 1.00 95.19 373 HIS A CA 1
ATOM 2855 C C . HIS A 1 373 ? 15.549 11.977 -16.722 1.00 95.19 373 HIS A C 1
ATOM 2857 O O . HIS A 1 373 ? 14.406 11.544 -16.557 1.00 95.19 373 HIS A O 1
ATOM 2863 N N . TRP A 1 374 ? 15.795 13.258 -17.000 1.00 96.06 374 TRP A N 1
ATOM 2864 C CA . TRP A 1 374 ? 14.824 14.357 -16.917 1.00 96.06 374 TRP A CA 1
ATOM 2865 C C . TRP A 1 374 ? 13.619 14.241 -17.860 1.00 96.06 374 TRP A C 1
ATOM 2867 O O . TRP A 1 374 ? 12.516 14.657 -17.507 1.00 96.06 374 TRP A O 1
ATOM 2877 N N . GLU A 1 375 ? 13.807 13.655 -19.043 1.00 96.69 375 GLU A N 1
ATOM 2878 C CA . GLU A 1 375 ? 12.717 13.424 -19.998 1.00 96.69 375 GLU A CA 1
ATOM 2879 C C . GLU A 1 375 ? 11.813 12.265 -19.544 1.00 96.69 375 GLU A C 1
ATOM 2881 O O . GLU A 1 375 ? 10.592 12.370 -19.626 1.00 96.69 375 GLU A O 1
ATOM 2886 N N . SER A 1 376 ? 12.377 11.208 -18.944 1.00 96.94 376 SER A N 1
ATOM 2887 C CA . SER A 1 376 ? 11.567 10.157 -18.304 1.00 96.94 376 SER A CA 1
ATOM 2888 C C . SER A 1 376 ? 10.815 10.693 -17.087 1.00 96.94 376 SER A C 1
ATOM 2890 O O . SER A 1 376 ? 9.643 10.378 -16.913 1.00 96.94 376 SER A O 1
ATOM 2892 N N . LEU A 1 377 ? 11.447 11.545 -16.269 1.00 98.12 377 LEU A N 1
ATOM 2893 C CA . LEU A 1 377 ? 10.790 12.201 -15.132 1.00 98.12 377 LEU A CA 1
ATOM 2894 C C . LEU A 1 377 ? 9.563 13.018 -15.584 1.00 98.12 377 LEU A C 1
ATOM 2896 O O . LEU A 1 377 ? 8.510 12.944 -14.950 1.00 98.12 377 LEU A O 1
ATOM 2900 N N . ARG A 1 378 ? 9.683 13.743 -16.707 1.00 97.88 378 ARG A N 1
ATOM 2901 C CA . ARG A 1 378 ? 8.573 14.469 -17.342 1.00 97.88 378 ARG A CA 1
ATOM 2902 C C . ARG A 1 378 ? 7.470 13.516 -17.812 1.00 97.88 378 ARG A C 1
ATOM 2904 O O . ARG A 1 378 ? 6.313 13.722 -17.461 1.00 97.88 378 ARG A O 1
ATOM 2911 N N . ILE A 1 379 ? 7.823 12.458 -18.546 1.00 98.00 379 ILE A N 1
ATOM 2912 C CA . ILE A 1 379 ? 6.878 11.447 -19.055 1.00 98.00 379 ILE A CA 1
ATOM 2913 C C . ILE A 1 379 ? 6.106 10.769 -17.908 1.00 98.00 379 ILE A C 1
ATOM 2915 O O . ILE A 1 379 ? 4.878 10.674 -17.968 1.00 98.00 379 ILE A O 1
ATOM 2919 N N . LEU A 1 380 ? 6.791 10.353 -16.834 1.00 98.56 380 LEU A N 1
ATOM 2920 C CA . LEU A 1 380 ? 6.153 9.778 -15.646 1.00 98.56 380 LEU A CA 1
ATOM 2921 C C . LEU A 1 380 ? 5.211 10.778 -14.969 1.00 98.56 380 LEU A C 1
ATOM 2923 O O . LEU A 1 380 ? 4.092 10.415 -14.613 1.00 98.56 380 LEU A O 1
ATOM 2927 N N . GLY A 1 381 ? 5.649 12.023 -14.781 1.00 97.81 381 GLY A N 1
ATOM 2928 C CA . GLY A 1 381 ? 4.857 13.050 -14.109 1.00 97.81 381 GLY A CA 1
ATOM 2929 C C . GLY A 1 381 ? 3.613 13.474 -14.893 1.00 97.81 381 GLY A C 1
ATOM 2930 O O . GLY A 1 381 ? 2.537 13.582 -14.306 1.00 97.81 381 GLY A O 1
ATOM 2931 N N . GLU A 1 382 ? 3.708 13.599 -16.218 1.00 96.62 382 GLU A N 1
ATOM 2932 C CA . GLU A 1 382 ? 2.557 13.847 -17.096 1.00 96.62 382 GLU A CA 1
ATOM 2933 C C . GLU A 1 382 ? 1.571 12.675 -17.093 1.00 96.62 382 GLU A C 1
ATOM 2935 O O . GLU A 1 382 ? 0.359 12.887 -16.991 1.00 96.62 382 GLU A O 1
ATOM 2940 N N . TRP A 1 383 ? 2.070 11.435 -17.145 1.00 96.50 383 TRP A N 1
ATOM 2941 C CA . TRP A 1 383 ? 1.239 10.236 -17.022 1.00 96.50 383 TRP A CA 1
ATOM 2942 C C . TRP A 1 383 ? 0.507 10.192 -15.674 1.00 96.50 383 TRP A C 1
ATOM 2944 O O . TRP A 1 383 ? -0.718 10.041 -15.625 1.00 96.50 383 TRP A O 1
ATOM 2954 N N . VAL A 1 384 ? 1.241 10.382 -14.575 1.00 97.62 384 VAL A N 1
ATOM 2955 C CA . VAL A 1 384 ? 0.691 10.388 -13.216 1.00 97.62 384 VAL A CA 1
ATOM 2956 C C . VAL A 1 384 ? -0.333 11.507 -13.051 1.00 97.62 384 VAL A C 1
ATOM 2958 O O . VAL A 1 384 ? -1.458 11.229 -12.641 1.00 97.62 384 VAL A O 1
ATOM 2961 N N . GLY A 1 385 ? -0.003 12.744 -13.426 1.00 96.44 385 GLY A N 1
ATOM 2962 C CA . GLY A 1 385 ? -0.914 13.883 -13.332 1.00 96.44 385 GLY A CA 1
ATOM 2963 C C . GLY A 1 385 ? -2.202 13.673 -14.133 1.00 96.44 385 GLY A C 1
ATOM 2964 O O . GLY A 1 385 ? -3.297 13.821 -13.592 1.00 96.44 385 GLY A O 1
ATOM 2965 N N . LYS A 1 386 ? -2.087 13.258 -15.402 1.00 93.81 386 LYS A N 1
ATOM 2966 C CA . LYS A 1 386 ? -3.218 13.171 -16.343 1.00 93.81 386 LYS A CA 1
ATOM 2967 C C . LYS A 1 386 ? -4.089 11.920 -16.183 1.00 93.81 386 LYS A C 1
ATOM 2969 O O . LYS A 1 386 ? -5.260 11.961 -16.554 1.00 93.81 386 LYS A O 1
ATOM 2974 N N . LYS A 1 387 ? -3.545 10.799 -15.690 1.00 92.56 387 LYS A N 1
ATOM 2975 C CA . LYS A 1 387 ? -4.241 9.491 -15.685 1.00 92.56 387 LYS A CA 1
ATOM 2976 C C . LYS A 1 387 ? -4.422 8.881 -14.298 1.00 92.56 387 LYS A C 1
ATOM 2978 O O . LYS A 1 387 ? -5.496 8.349 -14.023 1.00 92.56 387 LYS A O 1
ATOM 2983 N N . VAL A 1 388 ? -3.408 8.984 -13.437 1.00 95.25 388 VAL A N 1
ATOM 2984 C CA . VAL A 1 388 ? -3.405 8.361 -12.100 1.00 95.25 388 VAL A CA 1
ATOM 2985 C C . VAL A 1 388 ? -4.053 9.285 -11.066 1.00 95.25 388 VAL A C 1
ATOM 2987 O O . VAL A 1 388 ? -5.023 8.911 -10.415 1.00 95.25 388 VAL A O 1
ATOM 2990 N N . LEU A 1 389 ? -3.574 10.526 -10.950 1.00 95.88 389 LEU A N 1
ATOM 2991 C CA . LEU A 1 389 ? -4.159 11.541 -10.070 1.00 95.88 389 LEU A CA 1
ATOM 2992 C C . LEU A 1 389 ? -5.411 12.187 -10.671 1.00 95.88 389 LEU A C 1
ATOM 2994 O O . LEU A 1 389 ? -6.319 12.526 -9.913 1.00 95.88 389 LEU A O 1
ATOM 2998 N N . ARG A 1 390 ? -5.459 12.308 -12.008 1.00 94.12 390 ARG A N 1
ATOM 2999 C CA . ARG A 1 390 ? -6.520 12.976 -12.789 1.00 94.12 390 ARG A CA 1
ATOM 3000 C C . ARG A 1 390 ? -6.681 14.450 -12.396 1.00 94.12 390 ARG A C 1
ATOM 3002 O O . ARG A 1 390 ? -7.776 14.908 -12.090 1.00 94.12 390 ARG A O 1
ATOM 3009 N N . LEU A 1 391 ? -5.560 15.174 -12.385 1.00 95.38 391 LEU A N 1
ATOM 3010 C CA . LEU A 1 391 ? -5.513 16.611 -12.112 1.00 95.38 391 LEU A CA 1
ATOM 3011 C C . LEU A 1 391 ? -6.310 17.382 -13.177 1.00 95.38 391 LEU A C 1
ATOM 3013 O O . LEU A 1 391 ? -6.075 17.201 -14.373 1.00 95.38 391 LEU A O 1
ATOM 3017 N N . ASP A 1 392 ? -7.212 18.262 -12.742 1.00 93.06 392 ASP A N 1
ATOM 3018 C CA . ASP A 1 392 ? -7.969 19.152 -13.628 1.00 93.06 392 ASP A CA 1
ATOM 3019 C C . ASP A 1 392 ? -7.088 20.338 -14.054 1.00 93.06 392 ASP A C 1
ATOM 3021 O O . ASP A 1 392 ? -7.006 21.365 -13.379 1.00 93.06 392 ASP A O 1
ATOM 3025 N N . LEU A 1 393 ? -6.335 20.140 -15.140 1.00 90.81 393 LEU A N 1
ATOM 3026 C CA . LEU A 1 393 ? -5.378 21.102 -15.682 1.00 90.81 393 LEU A CA 1
ATOM 3027 C C . LEU A 1 393 ? -5.575 21.262 -17.190 1.00 90.81 393 LEU A C 1
ATOM 3029 O O . LEU A 1 393 ? -5.607 20.285 -17.941 1.00 90.81 393 LEU A O 1
ATOM 3033 N N . ALA A 1 394 ? -5.647 22.515 -17.641 1.00 90.31 394 ALA A N 1
ATOM 3034 C CA . ALA A 1 394 ? -5.647 22.841 -19.062 1.00 90.31 394 ALA A CA 1
ATOM 3035 C C . ALA A 1 394 ? -4.293 22.502 -19.714 1.00 90.31 394 ALA A C 1
ATOM 3037 O O . ALA A 1 394 ? -3.242 22.522 -19.070 1.00 90.31 394 ALA A O 1
ATOM 3038 N N . GLU A 1 395 ? -4.310 22.208 -21.013 1.00 87.19 395 GLU A N 1
ATOM 3039 C CA . GLU A 1 395 ? -3.109 21.815 -21.753 1.00 87.19 395 GLU A CA 1
ATOM 3040 C C . GLU A 1 395 ? -2.019 22.903 -21.699 1.00 87.19 395 GLU A C 1
ATOM 3042 O O . GLU A 1 395 ? -2.282 24.088 -21.903 1.00 87.19 395 GLU A O 1
ATOM 3047 N N . GLY A 1 396 ? -0.788 22.493 -21.378 1.00 88.88 396 GLY A N 1
ATOM 3048 C CA . GLY A 1 396 ? 0.355 23.392 -21.195 1.00 88.88 396 GLY A CA 1
ATOM 3049 C C . GLY A 1 396 ? 0.445 24.095 -19.832 1.00 88.88 396 GLY A C 1
ATOM 3050 O O . GLY A 1 396 ? 1.426 24.802 -19.607 1.00 88.88 396 GLY A O 1
ATOM 3051 N N . GLN A 1 397 ? -0.506 23.915 -18.907 1.00 94.50 397 GLN A N 1
ATOM 3052 C CA . GLN A 1 397 ? -0.383 24.452 -17.541 1.00 94.50 397 GLN A CA 1
ATOM 3053 C C . GLN A 1 397 ? 0.677 23.697 -16.715 1.00 94.50 397 GLN A C 1
ATOM 3055 O O . GLN A 1 397 ? 0.769 22.476 -16.855 1.00 94.50 397 GLN A O 1
ATOM 3060 N N . PRO A 1 398 ? 1.436 24.379 -15.829 1.00 95.88 398 PRO A N 1
ATOM 3061 C CA . PRO A 1 398 ? 2.371 23.730 -14.908 1.00 95.88 398 PRO A CA 1
ATOM 3062 C C . PRO A 1 398 ? 1.697 22.648 -14.058 1.00 95.88 398 PRO A C 1
ATOM 3064 O O . PRO A 1 398 ? 0.723 22.930 -13.351 1.00 95.88 398 PRO A O 1
ATOM 3067 N N . TRP A 1 399 ? 2.218 21.422 -14.094 1.00 97.25 399 TRP A N 1
ATOM 3068 C CA . TRP A 1 399 ? 1.629 20.279 -13.387 1.00 97.25 399 TRP A CA 1
ATOM 3069 C C . TRP A 1 399 ? 2.450 19.820 -12.180 1.00 97.25 399 TRP A C 1
ATOM 3071 O O . TRP A 1 399 ? 1.878 19.234 -11.258 1.00 97.25 399 TRP A O 1
ATOM 3081 N N . GLY A 1 400 ? 3.754 20.109 -12.128 1.00 97.88 400 GLY A N 1
ATOM 3082 C CA . GLY A 1 400 ? 4.678 19.544 -11.142 1.00 97.88 400 GLY A CA 1
ATOM 3083 C C . GLY A 1 400 ? 4.293 19.863 -9.698 1.00 97.88 400 GLY A C 1
ATOM 3084 O O . GLY A 1 400 ? 4.181 18.958 -8.870 1.00 97.88 400 GLY A O 1
ATOM 3085 N N . LYS A 1 401 ? 3.990 21.134 -9.395 1.00 97.75 401 LYS A N 1
ATOM 3086 C CA . LYS A 1 401 ? 3.553 21.523 -8.041 1.00 97.75 401 LYS A CA 1
ATOM 3087 C C . LYS A 1 401 ? 2.173 20.967 -7.666 1.00 97.75 401 LYS A C 1
ATOM 3089 O O . LYS A 1 401 ? 1.950 20.600 -6.517 1.00 97.75 401 LYS A O 1
ATOM 3094 N N . GLN A 1 402 ? 1.259 20.864 -8.634 1.00 98.19 402 GLN A N 1
ATOM 3095 C CA . GLN A 1 402 ? -0.106 20.382 -8.394 1.00 98.19 402 GLN A CA 1
ATOM 3096 C C . GLN A 1 402 ? -0.129 18.872 -8.132 1.00 98.19 402 GLN A C 1
ATOM 3098 O O . GLN A 1 402 ? -0.885 18.413 -7.277 1.00 98.19 402 GLN A O 1
ATOM 3103 N N . LEU A 1 403 ? 0.755 18.122 -8.800 1.00 98.62 403 LEU A N 1
ATOM 3104 C CA . LEU A 1 403 ? 1.050 16.724 -8.495 1.00 98.62 403 LEU A CA 1
ATOM 3105 C C . LEU A 1 403 ? 1.526 16.589 -7.043 1.00 98.62 403 LEU A C 1
ATOM 3107 O O . LEU A 1 403 ? 0.896 15.863 -6.279 1.00 98.62 403 LEU A O 1
ATOM 3111 N N . VAL A 1 404 ? 2.576 17.315 -6.636 1.00 98.75 404 VAL A N 1
ATOM 3112 C CA . VAL A 1 404 ? 3.121 17.243 -5.264 1.00 98.75 404 VAL A CA 1
ATOM 3113 C C . VAL A 1 404 ? 2.050 17.546 -4.210 1.00 98.75 404 VAL A C 1
ATOM 3115 O O . VAL A 1 404 ? 1.883 16.768 -3.269 1.00 98.75 404 VAL A O 1
ATOM 3118 N N . PHE A 1 405 ? 1.278 18.624 -4.383 1.00 98.75 405 PHE A N 1
ATOM 3119 C CA . PHE A 1 405 ? 0.212 18.970 -3.442 1.00 98.75 405 PHE A CA 1
ATOM 3120 C C . PHE A 1 405 ? -0.883 17.907 -3.379 1.00 98.75 405 PHE A C 1
ATOM 3122 O O . PHE A 1 405 ? -1.294 17.537 -2.284 1.00 98.75 405 PHE A O 1
ATOM 3129 N N . GLU A 1 406 ? -1.346 17.375 -4.511 1.00 98.75 406 GLU A N 1
ATOM 3130 C CA . GLU A 1 406 ? -2.410 16.366 -4.512 1.00 98.75 406 GLU A CA 1
ATOM 3131 C C . GLU A 1 406 ? -1.969 15.032 -3.892 1.00 98.75 406 GLU A C 1
ATOM 3133 O O . GLU A 1 406 ? -2.726 14.423 -3.132 1.00 98.75 406 GLU A O 1
ATOM 3138 N N . VAL A 1 407 ? -0.719 14.617 -4.123 1.00 98.81 407 VAL A N 1
ATOM 3139 C CA . VAL A 1 407 ? -0.126 13.457 -3.439 1.00 98.81 407 VAL A CA 1
ATOM 3140 C C . VAL A 1 407 ? -0.072 13.692 -1.926 1.00 98.81 407 VAL A C 1
ATOM 3142 O O . VAL A 1 407 ? -0.391 12.775 -1.163 1.00 98.81 407 VAL A O 1
ATOM 3145 N N . ALA A 1 408 ? 0.254 14.913 -1.481 1.00 98.88 408 ALA A N 1
ATOM 3146 C CA . ALA A 1 408 ? 0.229 15.280 -0.066 1.00 98.88 408 ALA A CA 1
ATOM 3147 C C . ALA A 1 408 ? -1.189 15.198 0.532 1.00 98.88 408 ALA A C 1
ATOM 3149 O O . ALA A 1 408 ? -1.349 14.598 1.594 1.00 98.88 408 ALA A O 1
ATOM 3150 N N . ARG A 1 409 ? -2.235 15.686 -0.162 1.00 98.88 409 ARG A N 1
ATOM 3151 C CA . ARG A 1 409 ? -3.636 15.585 0.316 1.00 98.88 409 ARG A CA 1
ATOM 3152 C C . ARG A 1 409 ? -4.077 14.140 0.525 1.00 98.88 409 ARG A C 1
ATOM 3154 O O . ARG A 1 409 ? -4.710 13.830 1.534 1.00 98.88 409 ARG A O 1
ATOM 3161 N N . ARG A 1 410 ? -3.757 13.249 -0.419 1.00 98.81 410 ARG A N 1
ATOM 3162 C CA . ARG A 1 410 ? -4.159 11.833 -0.347 1.00 98.81 410 ARG A CA 1
ATOM 3163 C C . ARG A 1 410 ? -3.404 11.089 0.752 1.00 98.81 410 ARG A C 1
ATOM 3165 O O . ARG A 1 410 ? -4.023 10.391 1.551 1.00 98.81 410 ARG A O 1
ATOM 3172 N N . ASN A 1 411 ? -2.092 11.304 0.855 1.00 98.81 411 ASN A N 1
ATOM 3173 C CA . ASN A 1 411 ? -1.272 10.687 1.898 1.00 98.81 411 ASN A CA 1
ATOM 3174 C C . ASN A 1 411 ? -1.600 11.212 3.310 1.00 98.81 411 ASN A C 1
ATOM 3176 O O . ASN A 1 411 ? -1.597 10.420 4.251 1.00 98.81 411 ASN A O 1
ATOM 3180 N N . ALA A 1 412 ? -1.967 12.491 3.461 1.00 98.81 412 ALA A N 1
ATOM 3181 C CA . ALA A 1 412 ? -2.465 13.049 4.723 1.00 98.81 412 ALA A CA 1
ATOM 3182 C C . ALA A 1 412 ? -3.723 12.315 5.219 1.00 98.81 412 ALA A C 1
ATOM 3184 O O . ALA A 1 412 ? -3.789 11.912 6.378 1.00 98.81 412 ALA A O 1
ATOM 3185 N N . LYS A 1 413 ? -4.698 12.068 4.333 1.00 98.75 413 LYS A N 1
ATOM 3186 C CA . LYS A 1 413 ? -5.919 11.318 4.677 1.00 98.75 413 LYS A CA 1
ATOM 3187 C C . LYS A 1 413 ? -5.652 9.851 4.998 1.00 98.75 413 LYS A C 1
ATOM 3189 O O . LYS A 1 413 ? -6.228 9.321 5.943 1.00 98.75 413 LYS A O 1
ATOM 3194 N N . MET A 1 414 ? -4.768 9.208 4.237 1.00 98.75 414 MET A N 1
ATOM 3195 C CA . MET A 1 414 ? -4.349 7.826 4.478 1.00 98.75 414 MET A CA 1
ATOM 3196 C C . MET A 1 414 ? -3.754 7.660 5.883 1.00 98.75 414 MET A C 1
ATOM 3198 O O . MET A 1 414 ? -4.230 6.825 6.650 1.00 98.75 414 MET A O 1
ATOM 3202 N N . VAL A 1 415 ? -2.765 8.486 6.248 1.00 98.75 415 VAL A N 1
ATOM 3203 C CA . VAL A 1 415 ? -2.091 8.371 7.551 1.00 98.75 415 VAL A CA 1
ATOM 3204 C C . VAL A 1 415 ? -2.952 8.880 8.710 1.00 98.75 415 VAL A C 1
ATOM 3206 O O . VAL A 1 415 ? -2.896 8.302 9.791 1.00 98.75 415 VAL A O 1
ATOM 3209 N N . ALA A 1 416 ? -3.830 9.865 8.491 1.00 98.56 416 ALA A N 1
ATOM 3210 C CA . ALA A 1 416 ? -4.874 10.218 9.456 1.00 98.56 416 ALA A CA 1
ATOM 3211 C C . ALA A 1 416 ? -5.816 9.033 9.736 1.00 98.56 416 ALA A C 1
ATOM 3213 O O . ALA A 1 416 ? -6.168 8.789 10.887 1.00 98.56 416 ALA A O 1
ATOM 3214 N N . GLY A 1 417 ? -6.160 8.248 8.708 1.00 98.50 417 GLY A N 1
ATOM 3215 C CA . GLY A 1 417 ? -6.861 6.973 8.861 1.00 98.50 417 GLY A CA 1
ATOM 3216 C C . GLY A 1 417 ? -6.066 5.947 9.675 1.00 98.50 417 GLY A C 1
ATOM 3217 O O . GLY A 1 417 ? -6.640 5.288 10.540 1.00 98.50 417 GLY A O 1
ATOM 3218 N N . TRP A 1 418 ? -4.748 5.844 9.457 1.00 98.62 418 TRP A N 1
ATOM 3219 C CA . TRP A 1 418 ? -3.881 4.955 10.244 1.00 98.62 418 TRP A CA 1
ATOM 3220 C C . TRP A 1 418 ? -3.859 5.337 11.728 1.00 98.62 418 TRP A C 1
ATOM 3222 O O . TRP A 1 418 ? -4.021 4.463 12.573 1.00 98.62 418 TRP A O 1
ATOM 3232 N N . GLN A 1 419 ? -3.719 6.627 12.053 1.00 97.88 419 GLN A N 1
ATOM 3233 C CA . GLN A 1 419 ? -3.770 7.112 13.438 1.00 97.88 419 GLN A CA 1
ATOM 3234 C C . GLN A 1 419 ? -5.162 6.877 14.054 1.00 97.88 419 GLN A C 1
ATOM 3236 O O . GLN A 1 419 ? -5.296 6.163 15.045 1.00 97.88 419 GLN A O 1
ATOM 3241 N N . ALA A 1 420 ? -6.228 7.370 13.418 1.00 97.50 420 ALA A N 1
ATOM 3242 C CA . ALA A 1 420 ? -7.590 7.277 13.948 1.00 97.50 420 ALA A CA 1
ATOM 3243 C C . ALA A 1 420 ? -8.097 5.835 14.163 1.00 97.50 420 ALA A C 1
ATOM 3245 O O . ALA A 1 420 ? -9.052 5.635 14.919 1.00 97.50 420 ALA A O 1
ATOM 3246 N N . TYR A 1 421 ? -7.469 4.831 13.539 1.00 98.12 421 TYR A N 1
ATOM 3247 C CA . TYR A 1 421 ? -7.758 3.403 13.723 1.00 98.12 421 TYR A CA 1
ATOM 3248 C C . TYR A 1 421 ? -6.582 2.571 14.266 1.00 98.12 421 TYR A C 1
ATOM 3250 O O . TYR A 1 421 ? -6.663 1.348 14.236 1.00 98.12 421 TYR A O 1
ATOM 3258 N N . GLY A 1 422 ? -5.522 3.183 14.805 1.00 97.19 422 GLY A N 1
ATOM 3259 C CA . GLY A 1 422 ? -4.443 2.444 15.476 1.00 97.19 422 GLY A CA 1
ATOM 3260 C C . GLY A 1 422 ? -3.649 1.493 14.567 1.00 97.19 422 GLY A C 1
ATOM 3261 O O . GLY A 1 422 ? -3.055 0.536 15.056 1.00 97.19 422 GLY A O 1
ATOM 3262 N N . PHE A 1 423 ? -3.651 1.703 13.249 1.00 98.44 423 PHE A N 1
ATOM 3263 C CA . PHE A 1 423 ? -2.871 0.894 12.312 1.00 98.44 423 PHE A CA 1
ATOM 3264 C C . PHE A 1 423 ? -1.412 1.358 12.278 1.00 98.44 423 PHE A C 1
ATOM 3266 O O . PHE A 1 423 ? -1.117 2.557 12.249 1.00 98.44 423 PHE A O 1
ATOM 3273 N N . MET A 1 424 ? -0.493 0.398 12.238 1.00 97.38 424 MET A N 1
ATOM 3274 C CA . MET A 1 424 ? 0.948 0.621 12.208 1.00 97.38 424 MET A CA 1
ATOM 3275 C C . MET A 1 424 ? 1.565 -0.156 11.049 1.00 97.38 424 MET A C 1
ATOM 3277 O O . MET A 1 424 ? 1.452 -1.376 10.995 1.00 97.38 424 MET A O 1
ATOM 3281 N N . HIS A 1 425 ? 2.219 0.540 10.119 1.00 97.62 425 HIS A N 1
ATOM 3282 C CA . HIS A 1 425 ? 2.741 -0.055 8.883 1.00 97.62 425 HIS A CA 1
ATOM 3283 C C . HIS A 1 425 ? 4.106 -0.753 9.055 1.00 97.62 425 HIS A C 1
ATOM 3285 O O . HIS A 1 425 ? 4.432 -1.685 8.315 1.00 97.62 425 HIS A O 1
ATOM 3291 N N . GLY A 1 426 ? 4.949 -0.259 9.966 1.00 93.62 426 GLY A N 1
ATOM 3292 C CA . GLY A 1 426 ? 6.260 -0.832 10.309 1.00 93.62 426 GLY A CA 1
ATOM 3293 C C . GLY A 1 426 ? 7.405 -0.630 9.300 1.00 93.62 426 GLY A C 1
ATOM 3294 O O . GLY A 1 426 ? 8.566 -0.790 9.671 1.00 93.62 426 GLY A O 1
ATOM 3295 N N . VAL A 1 427 ? 7.121 -0.269 8.039 1.00 95.19 427 VAL A N 1
ATOM 3296 C CA . VAL A 1 427 ? 8.139 -0.055 6.983 1.00 95.19 427 VAL A CA 1
ATOM 3297 C C . VAL A 1 427 ? 7.731 1.084 6.034 1.00 95.19 427 VAL A C 1
ATOM 3299 O O . VAL A 1 427 ? 7.437 0.860 4.857 1.00 95.19 427 VAL A O 1
ATOM 3302 N N . ILE A 1 428 ? 7.714 2.326 6.528 1.00 96.88 428 ILE A N 1
ATOM 3303 C CA . ILE A 1 428 ? 7.388 3.521 5.721 1.00 96.88 428 ILE A CA 1
ATOM 3304 C C . ILE A 1 428 ? 8.655 4.017 4.995 1.00 96.88 428 ILE A C 1
ATOM 3306 O O . ILE A 1 428 ? 9.171 5.115 5.218 1.00 96.88 428 ILE A O 1
ATOM 3310 N N . ASN A 1 429 ? 9.208 3.157 4.141 1.00 96.25 429 ASN A N 1
ATOM 3311 C CA . ASN A 1 429 ? 10.214 3.554 3.157 1.00 96.25 429 ASN A CA 1
ATOM 3312 C C . ASN A 1 429 ? 9.536 4.319 2.008 1.00 96.25 429 ASN A C 1
ATOM 3314 O O . ASN A 1 429 ? 8.349 4.117 1.747 1.00 96.25 429 ASN A O 1
ATOM 3318 N N . THR A 1 430 ? 10.272 5.143 1.259 1.00 97.06 430 THR A N 1
ATOM 3319 C CA . THR A 1 430 ? 9.687 5.881 0.119 1.00 97.06 430 THR A CA 1
ATOM 3320 C C . THR A 1 430 ? 9.260 4.972 -1.041 1.00 97.06 430 THR A C 1
ATOM 3322 O O . THR A 1 430 ? 8.351 5.321 -1.799 1.00 97.06 430 THR A O 1
ATOM 3325 N N . ASP A 1 431 ? 9.831 3.766 -1.133 1.00 95.38 431 ASP A N 1
ATOM 3326 C CA . ASP A 1 431 ? 9.375 2.702 -2.030 1.00 95.38 431 ASP A CA 1
ATOM 3327 C C . ASP A 1 431 ? 8.108 1.968 -1.550 1.00 95.38 431 ASP A C 1
ATOM 3329 O O . ASP A 1 431 ? 7.560 1.171 -2.305 1.00 95.38 431 ASP A O 1
ATOM 3333 N N . ASN A 1 432 ? 7.584 2.284 -0.361 1.00 97.31 432 ASN A N 1
ATOM 3334 C CA . ASN A 1 432 ? 6.304 1.785 0.163 1.00 97.31 432 ASN A CA 1
ATOM 3335 C C . ASN A 1 432 ? 5.230 2.885 0.295 1.00 97.31 432 ASN A C 1
ATOM 3337 O O . ASN A 1 432 ? 4.151 2.625 0.816 1.00 97.31 432 ASN A O 1
ATOM 3341 N N . VAL A 1 433 ? 5.478 4.111 -0.186 1.00 98.56 433 VAL A N 1
ATOM 3342 C CA . VAL A 1 433 ? 4.448 5.164 -0.229 1.00 98.56 433 VAL A CA 1
ATOM 3343 C C . VAL A 1 433 ? 3.866 5.250 -1.640 1.00 98.56 433 VAL A C 1
ATOM 3345 O O . VAL A 1 433 ? 4.585 5.478 -2.617 1.00 98.56 433 VAL A O 1
ATOM 3348 N N . SER A 1 434 ? 2.551 5.057 -1.760 1.00 98.69 434 SER A N 1
ATOM 3349 C CA . SER A 1 434 ? 1.835 5.128 -3.038 1.00 98.69 434 SER A CA 1
ATOM 3350 C C . SER A 1 434 ? 1.615 6.574 -3.489 1.00 98.69 434 SER A C 1
ATOM 3352 O O . SER A 1 434 ? 1.228 7.442 -2.700 1.00 98.69 434 SER A O 1
ATOM 3354 N N . ILE A 1 435 ? 1.753 6.821 -4.796 1.00 98.38 435 ILE A N 1
ATOM 3355 C CA . ILE A 1 435 ? 1.440 8.128 -5.395 1.00 98.38 435 ILE A CA 1
ATOM 3356 C C . ILE A 1 435 ? -0.053 8.483 -5.271 1.00 98.38 435 ILE A C 1
ATOM 3358 O O . ILE A 1 435 ? -0.424 9.650 -5.271 1.00 98.38 435 ILE A O 1
ATOM 3362 N N . LEU A 1 436 ? -0.920 7.478 -5.120 1.00 98.31 436 LEU A N 1
ATOM 3363 C CA . LEU A 1 436 ? -2.358 7.649 -4.911 1.00 98.31 436 LEU A CA 1
ATOM 3364 C C . LEU A 1 436 ? -2.736 7.878 -3.438 1.00 98.31 436 LEU A C 1
ATOM 3366 O O . LEU A 1 436 ? -3.911 8.107 -3.163 1.00 98.31 436 LEU A O 1
ATOM 3370 N N . GLY A 1 437 ? -1.782 7.798 -2.501 1.00 98.38 437 GLY A N 1
ATOM 3371 C CA . GLY A 1 437 ? -2.073 7.752 -1.065 1.00 98.38 437 GLY A CA 1
ATOM 3372 C C . GLY A 1 437 ? -2.823 6.481 -0.659 1.00 98.38 437 GLY A C 1
ATOM 3373 O O . GLY A 1 437 ? -3.760 6.552 0.124 1.00 98.38 437 GLY A O 1
ATOM 3374 N N . LEU A 1 438 ? -2.456 5.334 -1.240 1.00 98.69 438 LEU A N 1
ATOM 3375 C CA . LEU A 1 438 ? -2.950 4.007 -0.861 1.00 98.69 438 LEU A CA 1
ATOM 3376 C C . LEU A 1 438 ? -1.960 3.298 0.070 1.00 98.69 438 LEU A C 1
ATOM 3378 O O . LEU A 1 438 ? -0.763 3.260 -0.214 1.00 98.69 438 LEU A O 1
ATOM 3382 N N . THR A 1 439 ? -2.483 2.644 1.106 1.00 98.75 439 THR A N 1
ATOM 3383 C CA . THR A 1 439 ? -1.759 1.645 1.907 1.00 98.75 439 THR A CA 1
ATOM 3384 C C . THR A 1 439 ? -1.316 0.480 1.000 1.00 9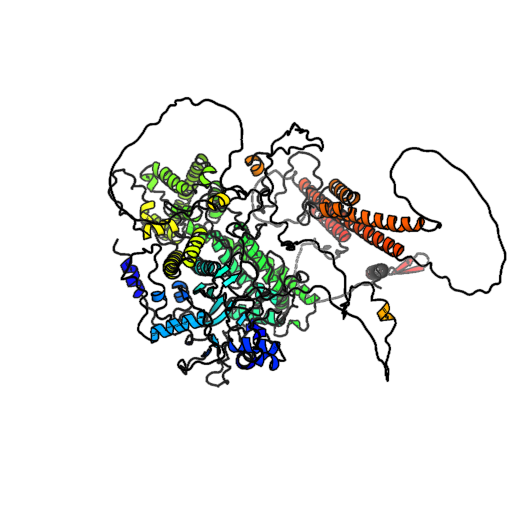8.75 439 THR A C 1
ATOM 3386 O O . THR A 1 439 ? -2.120 -0.042 0.220 1.00 98.75 439 THR A O 1
ATOM 3389 N N . ILE A 1 440 ? -0.035 0.098 1.039 1.00 97.31 440 ILE A N 1
ATOM 3390 C CA . ILE A 1 440 ? 0.593 -0.817 0.066 1.00 97.31 440 ILE A CA 1
ATOM 3391 C C . ILE A 1 440 ? 1.768 -1.584 0.697 1.00 97.31 440 ILE A C 1
ATOM 3393 O O . ILE A 1 440 ? 2.435 -1.072 1.581 1.00 97.31 440 ILE A O 1
ATOM 3397 N N . ASP A 1 441 ? 2.050 -2.800 0.215 1.00 92.81 441 ASP A N 1
ATOM 3398 C CA . ASP A 1 441 ? 3.180 -3.634 0.665 1.00 92.81 441 ASP A CA 1
ATOM 3399 C C . ASP A 1 441 ? 3.199 -3.899 2.185 1.00 92.81 441 ASP A C 1
ATOM 3401 O O . ASP A 1 441 ? 4.185 -3.710 2.899 1.00 92.81 441 ASP A O 1
ATOM 3405 N N . TYR A 1 442 ? 2.075 -4.444 2.651 1.00 94.31 442 TYR A N 1
ATOM 3406 C CA . TYR A 1 442 ? 1.889 -4.986 3.992 1.00 94.31 442 TYR A CA 1
ATOM 3407 C C . TYR A 1 442 ? 2.964 -6.034 4.335 1.00 94.31 442 TYR A C 1
ATOM 3409 O O . TYR A 1 442 ? 3.049 -7.094 3.713 1.00 94.31 442 TYR A O 1
ATOM 3417 N N . GLY A 1 443 ? 3.776 -5.735 5.352 1.00 86.06 443 GLY A N 1
ATOM 3418 C CA . GLY A 1 443 ? 4.802 -6.630 5.893 1.00 86.06 443 GLY A CA 1
ATOM 3419 C C . GLY A 1 443 ? 4.622 -6.827 7.404 1.00 86.06 443 GLY A C 1
ATOM 3420 O O . GLY A 1 443 ? 3.621 -7.426 7.814 1.00 86.06 443 GLY A O 1
ATOM 3421 N N . PRO A 1 444 ? 5.542 -6.320 8.247 1.00 92.56 444 PRO A N 1
ATOM 3422 C CA . PRO A 1 444 ? 5.431 -6.353 9.705 1.00 92.56 444 PRO A CA 1
ATOM 3423 C C . PRO A 1 444 ? 4.492 -5.242 10.217 1.00 92.56 444 PRO A C 1
ATOM 3425 O O . PRO A 1 444 ? 4.873 -4.429 11.052 1.00 92.56 444 PRO A O 1
ATOM 3428 N N . TYR A 1 445 ? 3.274 -5.170 9.671 1.00 96.38 445 TYR A N 1
ATOM 3429 C CA . TYR A 1 445 ? 2.238 -4.271 10.181 1.00 96.38 445 TYR A CA 1
ATOM 3430 C C . TYR A 1 445 ? 1.581 -4.858 11.439 1.00 96.38 445 TYR A C 1
ATOM 3432 O O . TYR A 1 445 ? 1.563 -6.081 11.614 1.00 96.38 445 TYR A O 1
ATOM 3440 N N . ALA A 1 446 ? 0.950 -4.004 12.244 1.00 95.56 446 ALA A N 1
ATOM 3441 C CA . ALA A 1 446 ? 0.035 -4.402 13.313 1.00 95.56 446 ALA A CA 1
ATOM 3442 C C . ALA A 1 446 ? -1.156 -3.431 13.431 1.00 95.56 446 ALA A C 1
ATOM 3444 O O . ALA A 1 446 ? -1.110 -2.306 12.930 1.00 95.56 446 ALA A O 1
ATOM 3445 N N . PHE A 1 447 ? -2.209 -3.865 14.122 1.00 96.31 447 PHE A N 1
ATOM 3446 C CA . PHE A 1 447 ? -3.216 -2.977 14.712 1.00 96.31 447 PHE A CA 1
ATOM 3447 C C . PHE A 1 447 ? -2.938 -2.837 16.212 1.00 96.31 447 PHE A C 1
ATOM 3449 O O . PHE A 1 447 ? -2.388 -3.752 16.822 1.00 96.31 447 PHE A O 1
ATOM 3456 N N . MET A 1 448 ? -3.306 -1.697 16.790 1.00 94.31 448 MET A N 1
ATOM 3457 C CA . MET A 1 448 ? -3.091 -1.388 18.202 1.00 94.31 448 MET A CA 1
ATOM 3458 C C . MET A 1 448 ? -3.988 -2.254 19.096 1.00 94.31 448 MET A C 1
ATOM 3460 O O . MET A 1 448 ? -5.206 -2.088 19.087 1.00 94.31 448 MET A O 1
ATOM 3464 N N . ASP A 1 449 ? -3.394 -3.151 19.885 1.00 90.25 449 ASP A N 1
ATOM 3465 C CA . ASP A 1 449 ? -4.119 -3.922 20.899 1.00 90.25 449 ASP A CA 1
ATOM 3466 C C . ASP A 1 449 ? -4.347 -3.050 22.152 1.00 90.25 449 ASP A C 1
ATOM 3468 O O . ASP A 1 449 ? -5.370 -2.371 22.265 1.00 90.25 449 ASP A O 1
ATOM 3472 N N . VAL A 1 450 ? -3.370 -3.005 23.064 1.00 92.00 450 VAL A N 1
ATOM 3473 C CA . VAL A 1 450 ? -3.274 -1.982 24.123 1.00 92.00 450 VAL A CA 1
ATOM 3474 C C . VAL A 1 450 ? -2.735 -0.694 23.511 1.00 92.00 450 VAL A C 1
ATOM 3476 O O . VAL A 1 450 ? -1.822 -0.757 22.692 1.00 92.00 450 VAL A O 1
ATOM 3479 N N . PHE A 1 451 ? -3.272 0.467 23.892 1.00 94.75 451 PHE A N 1
ATOM 3480 C CA . PHE A 1 451 ? -2.776 1.741 23.369 1.00 94.75 451 PHE A CA 1
ATOM 3481 C C . PHE A 1 451 ? -1.383 2.099 23.926 1.00 94.75 451 PHE A C 1
ATOM 3483 O O . PHE A 1 451 ? -1.199 2.234 25.134 1.00 94.75 451 PHE A O 1
ATOM 3490 N N . ASP A 1 452 ? -0.419 2.276 23.022 1.00 93.69 452 ASP A N 1
ATOM 3491 C CA . ASP A 1 452 ? 0.961 2.702 23.285 1.00 93.69 452 ASP A CA 1
ATOM 3492 C C . ASP A 1 452 ? 1.393 3.662 22.164 1.00 93.69 452 ASP A C 1
ATOM 3494 O O . ASP A 1 452 ? 1.480 3.282 20.992 1.00 93.69 452 ASP A O 1
ATOM 3498 N N . SER A 1 453 ? 1.661 4.926 22.500 1.00 94.06 453 SER A N 1
ATOM 3499 C CA . SER A 1 453 ? 2.028 5.957 21.523 1.00 94.06 453 SER A CA 1
ATOM 3500 C C . SER A 1 453 ? 3.370 5.669 20.840 1.00 94.06 453 SER A C 1
ATOM 3502 O O . SER A 1 453 ? 3.617 6.114 19.713 1.00 94.06 453 SER A O 1
ATOM 3504 N N . ALA A 1 454 ? 4.255 4.938 21.519 1.00 94.56 454 ALA A N 1
ATOM 3505 C CA . ALA A 1 454 ? 5.603 4.609 21.087 1.00 94.56 454 ALA A CA 1
ATOM 3506 C C . ALA A 1 454 ? 5.707 3.236 20.403 1.00 94.56 454 ALA A C 1
ATOM 3508 O O . ALA A 1 454 ? 6.815 2.859 20.023 1.00 94.56 454 ALA A O 1
ATOM 3509 N N . HIS A 1 455 ? 4.597 2.514 20.216 1.00 92.12 455 HIS A N 1
ATOM 3510 C CA . HIS A 1 455 ? 4.619 1.121 19.774 1.00 92.12 455 HIS A CA 1
ATOM 3511 C C . HIS A 1 455 ? 5.360 0.906 18.444 1.00 92.12 455 HIS A C 1
ATOM 3513 O O . HIS A 1 455 ? 5.087 1.582 17.445 1.00 92.12 455 HIS A O 1
ATOM 3519 N N . ILE A 1 456 ? 6.252 -0.090 18.419 1.00 93.31 456 ILE A N 1
ATOM 3520 C CA . ILE A 1 456 ? 7.049 -0.499 17.255 1.00 93.31 456 ILE A CA 1
ATOM 3521 C C . ILE A 1 456 ? 6.602 -1.900 16.821 1.00 93.31 456 ILE A C 1
ATOM 3523 O O . ILE A 1 456 ? 6.978 -2.902 17.421 1.00 93.31 456 ILE A O 1
ATOM 3527 N N . CYS A 1 457 ? 5.821 -1.977 15.743 1.00 91.00 457 CYS A N 1
ATOM 3528 C CA . CYS A 1 457 ? 5.329 -3.249 15.194 1.00 91.00 457 CYS A CA 1
ATOM 3529 C C . CYS A 1 457 ? 6.380 -4.041 14.388 1.00 91.00 457 CYS A C 1
ATOM 3531 O O . CYS A 1 457 ? 6.196 -5.232 14.131 1.00 91.00 457 CYS A O 1
ATOM 3533 N N . ASN A 1 458 ? 7.485 -3.402 13.986 1.00 89.62 458 ASN A N 1
ATOM 3534 C CA . ASN A 1 458 ? 8.546 -4.032 13.209 1.00 89.62 458 ASN A CA 1
ATOM 3535 C C . ASN A 1 458 ? 9.767 -4.378 14.075 1.00 89.62 458 ASN A C 1
ATOM 3537 O O . ASN A 1 458 ? 10.492 -3.496 14.525 1.00 89.62 458 ASN A O 1
ATOM 3541 N N . HIS A 1 459 ? 10.049 -5.673 14.214 1.00 84.56 459 HIS A N 1
ATOM 3542 C CA . HIS A 1 459 ? 11.204 -6.189 14.954 1.00 84.56 459 HIS A CA 1
ATOM 3543 C C . HIS A 1 459 ? 12.573 -5.799 14.357 1.00 84.56 459 HIS A C 1
ATOM 3545 O O . HIS A 1 459 ? 13.579 -5.983 15.030 1.00 84.56 459 HIS A O 1
ATOM 3551 N N . THR A 1 460 ? 12.637 -5.270 13.126 1.00 84.31 460 THR A N 1
ATOM 3552 C CA . THR A 1 460 ? 13.881 -4.743 12.522 1.00 84.31 460 THR A CA 1
ATOM 3553 C C . THR A 1 460 ? 14.036 -3.221 12.658 1.00 84.31 460 THR A C 1
ATOM 3555 O O . THR A 1 460 ? 14.896 -2.640 11.997 1.00 84.31 460 THR A O 1
ATOM 3558 N N . ASP A 1 461 ? 13.166 -2.547 13.414 1.00 88.12 461 ASP A N 1
ATOM 3559 C CA . ASP A 1 461 ? 13.176 -1.091 13.604 1.00 88.12 461 ASP A CA 1
ATOM 3560 C C . ASP A 1 461 ? 13.625 -0.725 15.028 1.00 88.12 461 ASP A C 1
ATOM 3562 O O . ASP A 1 461 ? 12.890 -0.117 15.802 1.00 88.12 461 ASP A O 1
ATOM 3566 N N . ASP A 1 462 ? 14.852 -1.110 15.393 1.00 84.44 462 ASP A N 1
ATOM 3567 C CA . ASP A 1 462 ? 15.401 -0.911 16.746 1.00 84.44 462 ASP A CA 1
ATOM 3568 C C . ASP A 1 462 ? 15.419 0.550 17.220 1.00 84.44 462 ASP A C 1
ATOM 3570 O O . ASP A 1 462 ? 15.382 0.807 18.425 1.00 84.44 462 ASP A O 1
ATOM 3574 N N . GLY A 1 463 ? 15.471 1.497 16.277 1.00 85.81 463 GLY A N 1
ATOM 3575 C CA . GLY A 1 463 ? 15.403 2.938 16.530 1.00 85.81 463 GLY A CA 1
ATOM 3576 C C . GLY A 1 463 ? 13.984 3.520 16.554 1.00 85.81 463 GLY A C 1
ATOM 3577 O O . GLY A 1 463 ? 13.842 4.726 16.741 1.00 85.81 463 GLY A O 1
ATOM 3578 N N . GLY A 1 464 ? 12.944 2.708 16.333 1.00 90.06 464 GLY A N 1
ATOM 3579 C CA . GLY A 1 464 ? 11.542 3.133 16.346 1.00 90.06 464 GLY A CA 1
ATOM 3580 C C . GLY A 1 464 ? 11.176 4.175 15.287 1.00 90.06 464 GLY A C 1
ATOM 3581 O O . GLY A 1 464 ? 10.261 4.972 15.502 1.00 90.06 464 GLY A O 1
ATOM 3582 N N . ARG A 1 465 ? 11.869 4.194 14.141 1.00 91.31 465 ARG A N 1
ATOM 3583 C CA . ARG A 1 465 ? 11.651 5.159 13.050 1.00 91.31 465 ARG A CA 1
ATOM 3584 C C . ARG A 1 465 ? 10.205 5.142 12.541 1.00 91.31 465 ARG A C 1
ATOM 3586 O O . ARG A 1 465 ? 9.682 6.179 12.135 1.00 91.31 465 ARG A O 1
ATOM 3593 N N . TYR A 1 466 ? 9.573 3.973 12.563 1.00 94.94 466 TYR A N 1
ATOM 3594 C CA . TYR A 1 466 ? 8.218 3.696 12.096 1.00 94.94 466 TYR A CA 1
ATOM 3595 C C . TYR A 1 466 ? 7.240 3.391 13.241 1.00 94.94 466 TYR A C 1
ATOM 3597 O O . TYR A 1 466 ? 6.167 2.833 12.994 1.00 94.94 466 TYR A O 1
ATOM 3605 N N . ALA A 1 467 ? 7.579 3.790 14.474 1.00 95.50 467 ALA A N 1
ATOM 3606 C CA . ALA A 1 467 ? 6.679 3.723 15.622 1.00 95.50 467 ALA A CA 1
ATOM 3607 C C . ALA A 1 467 ? 5.370 4.494 15.375 1.00 95.50 467 ALA A C 1
ATOM 3609 O O . ALA A 1 467 ? 5.346 5.475 14.623 1.00 95.50 467 ALA A O 1
ATOM 3610 N N . TYR A 1 468 ? 4.291 4.083 16.048 1.00 96.75 468 TYR A N 1
ATOM 3611 C CA . TYR A 1 468 ? 2.926 4.574 15.820 1.00 96.75 468 TYR A CA 1
ATOM 3612 C C . TYR A 1 468 ? 2.813 6.105 15.664 1.00 96.75 468 TYR A C 1
ATOM 3614 O O . TYR A 1 468 ? 2.290 6.564 14.642 1.00 96.75 468 TYR A O 1
ATOM 3622 N N . LYS A 1 469 ? 3.354 6.884 16.614 1.00 95.56 469 LYS A N 1
ATOM 3623 C CA . LYS A 1 469 ? 3.332 8.363 16.603 1.00 95.56 469 LYS A CA 1
ATOM 3624 C C . LYS A 1 469 ? 4.184 9.035 15.520 1.00 95.56 469 LYS A C 1
ATOM 3626 O O . LYS A 1 469 ? 3.949 10.194 15.194 1.00 95.56 469 LYS A O 1
ATOM 3631 N N . TYR A 1 470 ? 5.172 8.343 14.948 1.00 96.69 470 TYR A N 1
ATOM 3632 C CA . TYR A 1 470 ? 6.070 8.911 13.932 1.00 96.69 470 TYR A CA 1
ATOM 3633 C C . TYR A 1 470 ? 5.614 8.651 12.491 1.00 96.69 470 TYR A C 1
ATOM 3635 O O . TYR A 1 470 ? 6.195 9.208 11.557 1.00 96.69 470 TYR A O 1
ATOM 3643 N N . GLN A 1 471 ? 4.548 7.870 12.280 1.00 97.94 471 GLN A N 1
ATOM 3644 C CA . GLN A 1 471 ? 4.045 7.571 10.937 1.00 97.94 471 GLN A CA 1
ATOM 3645 C C . GLN A 1 471 ? 3.693 8.828 10.107 1.00 97.94 471 GLN A C 1
ATOM 3647 O O . GLN A 1 471 ? 4.130 8.885 8.954 1.00 97.94 471 GLN A O 1
ATOM 3652 N N . PRO A 1 472 ? 3.016 9.873 10.641 1.00 98.12 472 PRO A N 1
ATOM 3653 C CA . PRO A 1 472 ? 2.780 11.112 9.889 1.00 98.12 472 PRO A CA 1
ATOM 3654 C C . PRO A 1 472 ? 4.085 11.813 9.478 1.00 98.12 472 PRO A C 1
ATOM 3656 O O . PRO A 1 472 ? 4.221 12.260 8.340 1.00 98.12 472 PRO A O 1
ATOM 3659 N N . THR A 1 473 ? 5.083 11.837 10.366 1.00 96.88 473 THR A N 1
ATOM 3660 C CA . THR A 1 473 ? 6.413 12.419 10.116 1.00 96.88 473 THR A CA 1
ATOM 3661 C C . THR A 1 473 ? 7.190 11.649 9.044 1.00 96.88 473 THR A C 1
ATOM 3663 O O . THR A 1 473 ? 7.883 12.255 8.227 1.00 96.88 473 THR A O 1
ATOM 3666 N N . MET A 1 474 ? 7.061 10.320 8.993 1.00 97.88 474 MET A N 1
ATOM 3667 C CA . MET A 1 474 ? 7.706 9.497 7.960 1.00 97.88 474 MET A CA 1
ATOM 3668 C C . MET A 1 474 ? 7.024 9.615 6.593 1.00 97.88 474 MET A C 1
ATOM 3670 O O . MET A 1 474 ? 7.709 9.642 5.570 1.00 97.88 474 MET A O 1
ATOM 3674 N N . ILE A 1 475 ? 5.700 9.788 6.559 1.00 98.56 475 ILE A N 1
ATOM 3675 C CA . ILE A 1 475 ? 4.990 10.166 5.330 1.00 98.56 475 ILE A CA 1
ATOM 3676 C C . ILE A 1 475 ? 5.421 11.569 4.867 1.00 98.56 475 ILE A C 1
ATOM 3678 O O . ILE A 1 475 ? 5.695 11.756 3.682 1.00 98.56 475 ILE A O 1
ATOM 3682 N N . MET A 1 476 ? 5.593 12.533 5.780 1.00 98.38 476 MET A N 1
ATOM 3683 C CA . MET A 1 476 ? 6.136 13.856 5.444 1.00 98.38 476 MET A CA 1
ATOM 3684 C C . MET A 1 476 ? 7.561 13.776 4.870 1.00 98.38 476 MET A C 1
ATOM 3686 O O . MET A 1 476 ? 7.865 14.426 3.870 1.00 98.38 476 MET A O 1
ATOM 3690 N N . PHE A 1 477 ? 8.433 12.945 5.450 1.00 98.00 477 PHE A N 1
ATOM 3691 C CA . PHE A 1 477 ? 9.770 12.676 4.907 1.00 98.00 477 PHE A CA 1
ATOM 3692 C C . PHE A 1 477 ? 9.702 12.146 3.464 1.00 98.00 477 PHE A C 1
ATOM 3694 O O . PHE A 1 477 ? 10.449 12.613 2.604 1.00 98.00 477 PHE A O 1
ATOM 3701 N N . ALA A 1 478 ? 8.765 11.241 3.166 1.00 98.38 478 ALA A N 1
ATOM 3702 C CA . ALA A 1 478 ? 8.561 10.746 1.807 1.00 98.38 478 ALA A CA 1
ATOM 3703 C C . ALA A 1 478 ? 8.046 11.834 0.846 1.00 98.38 478 ALA A C 1
ATOM 3705 O O . ALA A 1 478 ? 8.548 11.948 -0.272 1.00 98.38 478 ALA A O 1
ATOM 3706 N N . LEU A 1 479 ? 7.109 12.685 1.275 1.00 98.75 479 LEU A N 1
ATOM 3707 C CA . LEU A 1 479 ? 6.623 13.817 0.472 1.00 98.75 479 LEU A CA 1
ATOM 3708 C C . LEU A 1 479 ? 7.745 14.822 0.153 1.00 98.75 479 LEU A C 1
ATOM 3710 O O . LEU A 1 479 ? 7.864 15.265 -0.989 1.00 98.75 479 LEU A O 1
ATOM 3714 N N . ARG A 1 480 ? 8.637 15.103 1.115 1.00 98.12 480 ARG A N 1
ATOM 3715 C CA . ARG A 1 480 ? 9.860 15.897 0.891 1.00 98.12 480 ARG A CA 1
ATOM 3716 C C . ARG A 1 480 ? 10.800 15.239 -0.132 1.00 98.12 480 ARG A C 1
ATOM 3718 O O . ARG A 1 480 ? 11.377 15.946 -0.956 1.00 98.12 480 ARG A O 1
ATOM 3725 N N . ALA A 1 481 ? 10.929 13.909 -0.130 1.00 96.81 481 ALA A N 1
ATOM 3726 C CA . ALA A 1 481 ? 11.714 13.178 -1.132 1.00 96.81 481 ALA A CA 1
ATOM 3727 C C . ALA A 1 481 ? 11.093 13.260 -2.543 1.00 96.81 481 ALA A C 1
ATOM 3729 O O . ALA A 1 481 ? 11.813 13.533 -3.506 1.00 96.81 481 ALA A O 1
ATOM 3730 N N . LEU A 1 482 ? 9.764 13.132 -2.670 1.00 98.50 482 LEU A N 1
ATOM 3731 C CA . LEU A 1 482 ? 9.045 13.347 -3.936 1.00 98.50 482 LEU A CA 1
ATOM 3732 C C . LEU A 1 482 ? 9.235 14.775 -4.466 1.00 98.50 482 LEU A C 1
ATOM 3734 O O . LEU A 1 482 ? 9.536 14.955 -5.647 1.00 98.50 482 LEU A O 1
ATOM 3738 N N . LEU A 1 483 ? 9.090 15.784 -3.598 1.00 98.50 483 LEU A N 1
ATOM 3739 C CA . LEU A 1 483 ? 9.341 17.178 -3.959 1.00 98.50 483 LEU A CA 1
ATOM 3740 C C . LEU A 1 483 ? 10.782 17.354 -4.452 1.00 98.50 483 LEU A C 1
ATOM 3742 O O . LEU A 1 483 ? 10.977 17.919 -5.519 1.00 98.50 483 LEU A O 1
ATOM 3746 N N . ASN A 1 484 ? 11.782 16.814 -3.750 1.00 96.31 484 ASN A N 1
ATOM 3747 C CA . ASN A 1 484 ? 13.183 16.889 -4.174 1.00 96.31 484 ASN A CA 1
ATOM 3748 C C . ASN A 1 484 ? 13.429 16.198 -5.534 1.00 96.31 484 ASN A C 1
ATOM 3750 O O . ASN A 1 484 ? 14.177 16.721 -6.360 1.00 96.31 484 ASN A O 1
ATOM 3754 N N . ALA A 1 485 ? 12.776 15.067 -5.817 1.00 96.81 485 ALA A N 1
ATOM 3755 C CA . ALA A 1 485 ? 12.875 14.408 -7.122 1.00 96.81 485 ALA A CA 1
ATOM 3756 C C . ALA A 1 485 ? 12.296 15.275 -8.263 1.00 96.81 485 ALA A C 1
ATOM 3758 O O . ALA A 1 485 ? 12.875 15.344 -9.346 1.00 96.81 485 ALA A O 1
ATOM 3759 N N . LEU A 1 486 ? 11.182 15.976 -8.021 1.00 98.31 486 LEU A N 1
ATOM 3760 C CA . LEU A 1 486 ? 10.518 16.841 -9.008 1.00 98.31 486 LEU A CA 1
ATOM 3761 C C . LEU A 1 486 ? 11.035 18.291 -9.042 1.00 98.31 486 LEU A C 1
ATOM 3763 O O . LEU A 1 486 ? 10.774 19.002 -10.011 1.00 98.31 486 LEU A O 1
ATOM 3767 N N . ALA A 1 487 ? 11.775 18.743 -8.028 1.00 97.75 487 ALA A N 1
ATOM 3768 C CA . ALA A 1 487 ? 12.141 20.147 -7.840 1.00 97.75 487 ALA A CA 1
ATOM 3769 C C . ALA A 1 487 ? 12.850 20.811 -9.045 1.00 97.75 487 ALA A C 1
ATOM 3771 O O . ALA A 1 487 ? 12.477 21.938 -9.365 1.00 97.75 487 ALA A O 1
ATOM 3772 N N . PRO A 1 488 ? 13.789 20.171 -9.777 1.00 96.88 488 PRO A N 1
ATOM 3773 C CA . PRO A 1 488 ? 14.383 20.786 -10.971 1.00 96.88 488 PRO A CA 1
ATOM 3774 C C . PRO A 1 488 ? 13.357 21.058 -12.081 1.00 96.88 488 PRO A C 1
ATOM 3776 O O . PRO A 1 488 ? 13.406 22.099 -12.730 1.00 96.88 488 PRO A O 1
ATOM 3779 N N . LEU A 1 489 ? 12.393 20.148 -12.265 1.00 98.00 489 LEU A N 1
ATOM 3780 C CA . LEU A 1 489 ? 11.313 20.297 -13.242 1.00 98.00 489 LEU A CA 1
ATOM 3781 C C . LEU A 1 489 ? 10.342 21.401 -12.813 1.00 98.00 489 LEU A C 1
ATOM 3783 O O . LEU A 1 489 ? 9.984 22.250 -13.623 1.00 98.00 489 LEU A O 1
ATOM 3787 N N . ILE A 1 490 ? 9.970 21.436 -11.530 1.00 98.44 490 ILE A N 1
ATOM 3788 C CA . ILE A 1 490 ? 9.102 22.483 -10.971 1.00 98.44 490 ILE A CA 1
ATOM 3789 C C . ILE A 1 490 ? 9.774 23.863 -11.076 1.00 98.44 490 ILE A C 1
ATOM 3791 O O . ILE A 1 490 ? 9.114 24.838 -11.423 1.00 98.44 490 ILE A O 1
ATOM 3795 N N . GLY A 1 491 ? 11.084 23.960 -10.833 1.00 97.94 491 GLY A N 1
ATOM 3796 C CA . GLY A 1 491 ? 11.833 25.213 -10.957 1.00 97.94 491 GLY A CA 1
ATOM 3797 C C . GLY A 1 491 ? 11.881 25.736 -12.395 1.00 97.94 491 GLY A C 1
ATOM 3798 O O . GLY A 1 491 ? 11.709 26.940 -12.603 1.00 97.94 491 GLY A O 1
ATOM 3799 N N . ALA A 1 492 ? 12.008 24.835 -13.376 1.00 97.88 492 ALA A N 1
ATOM 3800 C CA . ALA A 1 492 ? 11.874 25.160 -14.794 1.00 97.88 492 ALA A CA 1
ATOM 3801 C C . ALA A 1 492 ? 10.437 25.587 -15.157 1.00 97.88 492 ALA A C 1
ATOM 3803 O O . ALA A 1 492 ? 10.255 26.628 -15.787 1.00 97.88 492 ALA A O 1
ATOM 3804 N N . GLU A 1 493 ? 9.398 24.867 -14.709 1.00 97.88 493 GLU A N 1
ATOM 3805 C CA . GLU A 1 493 ? 7.995 25.284 -14.906 1.00 97.88 493 GLU A CA 1
ATOM 3806 C C . GLU A 1 493 ? 7.716 26.684 -14.320 1.00 97.88 493 GLU A C 1
ATOM 3808 O O . GLU A 1 493 ? 7.019 27.492 -14.937 1.00 97.88 493 GLU A O 1
ATOM 3813 N N . MET A 1 494 ? 8.287 26.994 -13.149 1.00 96.94 494 MET A N 1
ATOM 3814 C CA . MET A 1 494 ? 8.174 28.297 -12.477 1.00 96.94 494 MET A CA 1
ATOM 3815 C C . MET A 1 494 ? 8.911 29.434 -13.199 1.00 96.94 494 MET A C 1
ATOM 3817 O O . MET A 1 494 ? 8.559 30.595 -13.009 1.00 96.94 494 MET A O 1
ATOM 3821 N N . GLU A 1 495 ? 9.940 29.134 -13.990 1.00 96.12 495 GLU A N 1
ATOM 3822 C CA . GLU A 1 495 ? 10.676 30.125 -14.785 1.00 96.12 495 GLU A CA 1
ATOM 3823 C C . GLU A 1 495 ? 10.038 30.353 -16.158 1.00 96.12 495 GLU A C 1
ATOM 3825 O O . GLU A 1 495 ? 9.883 31.491 -16.593 1.00 96.12 495 GLU A O 1
ATOM 3830 N N . ILE A 1 496 ? 9.625 29.271 -16.820 1.00 94.81 496 ILE A N 1
ATOM 3831 C CA . ILE A 1 496 ? 9.041 29.305 -18.165 1.00 94.81 496 ILE A CA 1
ATOM 3832 C C . ILE A 1 496 ? 7.549 29.715 -18.106 1.00 94.81 496 ILE A C 1
ATOM 3834 O O . ILE A 1 496 ? 6.993 30.186 -19.100 1.00 94.81 496 ILE A O 1
ATOM 3838 N N . GLY A 1 497 ? 6.888 29.560 -16.951 1.00 94.56 497 GLY A N 1
ATOM 3839 C CA . GLY A 1 497 ? 5.489 29.949 -16.715 1.00 94.56 497 GLY A CA 1
ATOM 3840 C C . GLY A 1 497 ? 4.446 28.987 -17.300 1.00 94.56 497 GLY A C 1
ATOM 3841 O O . GLY A 1 497 ? 3.273 29.337 -17.414 1.00 94.56 497 GLY A O 1
ATOM 3842 N N . LYS A 1 498 ? 4.872 27.787 -17.703 1.00 95.94 498 LYS A N 1
ATOM 3843 C CA . LYS A 1 498 ? 4.072 26.731 -18.346 1.00 95.94 498 LYS A CA 1
ATOM 3844 C C . LYS A 1 498 ? 4.714 25.364 -18.088 1.00 95.94 498 LYS A C 1
ATOM 3846 O O . LYS A 1 498 ? 5.851 25.307 -17.623 1.00 95.94 498 LYS A O 1
ATOM 3851 N N . ALA A 1 499 ? 4.017 24.283 -18.434 1.00 95.69 499 ALA A N 1
ATOM 3852 C CA . ALA A 1 499 ? 4.598 22.942 -18.434 1.00 95.69 499 ALA A CA 1
ATOM 3853 C C . ALA A 1 499 ? 5.893 22.888 -19.265 1.00 95.69 499 ALA A C 1
ATOM 3855 O O . ALA A 1 499 ? 5.985 23.489 -20.345 1.00 95.69 499 ALA A O 1
ATOM 3856 N N . VAL A 1 500 ? 6.880 22.137 -18.773 1.00 95.56 500 VAL A N 1
ATOM 3857 C CA . VAL A 1 500 ? 8.105 21.826 -19.521 1.00 95.56 500 VAL A CA 1
ATOM 3858 C C . VAL A 1 500 ? 7.779 21.035 -20.792 1.00 95.56 500 VAL A C 1
ATOM 3860 O O . VAL A 1 500 ? 6.915 20.161 -20.796 1.00 95.56 500 VAL A O 1
ATOM 3863 N N . SER A 1 501 ? 8.466 21.334 -21.895 1.00 93.94 501 SER A N 1
ATOM 3864 C CA . SER A 1 501 ? 8.323 20.574 -23.141 1.00 93.94 501 SER A CA 1
ATOM 3865 C C . SER A 1 501 ? 9.117 19.267 -23.100 1.00 93.94 501 SER A C 1
ATOM 3867 O O . SER A 1 501 ? 9.948 19.054 -22.216 1.00 93.94 501 SER A O 1
ATOM 3869 N N . LYS A 1 502 ? 8.949 18.433 -24.135 1.00 94.12 502 LYS A N 1
ATOM 3870 C CA . LYS A 1 502 ? 9.979 17.458 -24.518 1.00 94.12 502 LYS A CA 1
ATOM 3871 C C . LYS A 1 502 ? 11.354 18.147 -24.560 1.00 94.12 502 LYS A C 1
ATOM 3873 O O . LYS A 1 502 ? 11.433 19.313 -24.959 1.00 94.12 502 LYS A O 1
ATOM 3878 N N . ASP A 1 503 ? 12.395 17.434 -24.139 1.00 91.69 503 ASP A N 1
ATOM 3879 C CA . ASP A 1 503 ? 13.811 17.837 -24.250 1.00 91.69 503 ASP A CA 1
ATOM 3880 C C . ASP A 1 503 ? 14.201 19.104 -23.453 1.00 91.69 503 ASP A C 1
ATOM 3882 O O . ASP A 1 503 ? 15.300 19.634 -23.610 1.00 91.69 503 ASP A O 1
ATOM 3886 N N . TRP A 1 504 ? 13.340 19.566 -22.533 1.00 93.69 504 TRP A N 1
ATOM 3887 C CA . TRP A 1 504 ? 13.524 20.784 -21.717 1.00 93.69 504 TRP A CA 1
ATOM 3888 C C . TRP A 1 504 ? 14.870 20.892 -20.983 1.00 93.69 504 TRP A C 1
ATOM 3890 O O . TRP A 1 504 ? 15.322 21.993 -20.678 1.00 93.69 504 TRP A O 1
ATOM 3900 N N . ALA A 1 505 ? 15.488 19.751 -20.682 1.00 93.19 505 ALA A N 1
ATOM 3901 C CA . ALA A 1 505 ? 16.716 19.646 -19.912 1.00 93.19 505 ALA A CA 1
ATOM 3902 C C . ALA A 1 505 ? 18.002 19.635 -20.761 1.00 93.19 505 ALA A C 1
ATOM 3904 O O . ALA A 1 505 ? 19.079 19.747 -20.184 1.00 93.19 505 ALA A O 1
ATOM 3905 N N . GLU A 1 506 ? 17.932 19.491 -22.093 1.00 90.06 506 GLU A N 1
ATOM 3906 C CA . GLU A 1 506 ? 19.134 19.307 -22.934 1.00 90.06 506 GLU A CA 1
ATOM 3907 C C . GLU A 1 506 ? 20.082 20.517 -22.927 1.00 90.06 506 GLU A C 1
ATOM 3909 O O . GLU A 1 506 ? 21.294 20.356 -23.051 1.00 90.06 506 GLU A O 1
ATOM 3914 N N . ALA A 1 507 ? 19.536 21.726 -22.774 1.00 87.88 507 ALA A N 1
ATOM 3915 C CA . ALA A 1 507 ? 20.297 22.976 -22.758 1.00 87.88 507 ALA A CA 1
ATOM 3916 C C . ALA A 1 507 ? 20.656 23.475 -21.344 1.00 87.88 507 ALA A C 1
ATOM 3918 O O . ALA A 1 507 ? 21.347 24.486 -21.219 1.00 87.88 507 ALA A O 1
ATOM 3919 N N . ALA A 1 508 ? 20.175 22.809 -20.289 1.00 92.25 508 ALA A N 1
ATOM 3920 C CA . ALA A 1 508 ? 20.320 23.267 -18.910 1.00 92.25 508 ALA A CA 1
ATOM 3921 C C . ALA A 1 508 ? 21.640 22.791 -18.287 1.00 92.25 508 ALA A C 1
ATOM 3923 O O . ALA A 1 508 ? 22.017 21.623 -18.412 1.00 92.25 508 ALA A O 1
ATOM 3924 N N . THR A 1 509 ? 22.340 23.679 -17.577 1.00 93.81 509 THR A N 1
ATOM 3925 C CA . THR A 1 509 ? 23.595 23.316 -16.899 1.00 93.81 509 THR A CA 1
ATOM 3926 C C . THR A 1 509 ? 23.344 22.622 -15.554 1.00 93.81 509 THR A C 1
ATOM 3928 O O . THR A 1 509 ? 22.227 22.615 -15.026 1.00 93.81 509 THR A O 1
ATOM 3931 N N . ALA A 1 510 ? 24.390 22.031 -14.968 1.00 90.06 510 ALA A N 1
ATOM 3932 C CA . ALA A 1 510 ? 24.296 21.393 -13.653 1.00 90.06 510 ALA A CA 1
ATOM 3933 C C . ALA A 1 510 ? 23.960 22.404 -12.540 1.00 90.06 510 ALA A C 1
ATOM 3935 O O . ALA A 1 510 ? 23.254 22.063 -11.591 1.00 90.06 510 ALA A O 1
ATOM 3936 N N . GLU A 1 511 ? 24.437 23.640 -12.693 1.00 93.69 511 GLU A N 1
ATOM 3937 C CA . GLU A 1 511 ? 24.194 24.781 -11.813 1.00 93.69 511 GLU A CA 1
ATOM 3938 C C . GLU A 1 511 ? 22.746 25.268 -11.950 1.00 93.69 511 GLU A C 1
ATOM 3940 O O . GLU A 1 511 ? 22.063 25.417 -10.941 1.00 93.69 511 GLU A O 1
ATOM 3945 N N . GLN A 1 512 ? 22.239 25.420 -13.181 1.00 95.00 512 GLN A N 1
ATOM 3946 C CA . GLN A 1 512 ? 20.846 25.812 -13.434 1.00 95.00 512 GLN A CA 1
ATOM 3947 C C . GLN A 1 512 ? 19.852 24.775 -12.883 1.00 95.00 512 GLN A C 1
ATOM 3949 O O . GLN A 1 512 ? 18.845 25.133 -12.273 1.00 95.00 512 GLN A O 1
ATOM 3954 N N . MET A 1 513 ? 20.165 23.481 -13.011 1.00 94.44 513 MET A N 1
ATOM 3955 C CA . MET A 1 513 ? 19.384 22.397 -12.402 1.00 94.44 513 MET A CA 1
ATOM 3956 C C . MET A 1 513 ? 19.354 22.456 -10.866 1.00 94.44 513 MET A C 1
ATOM 3958 O O . MET A 1 513 ? 18.346 22.077 -10.265 1.00 94.44 513 MET A O 1
ATOM 3962 N N . ASP A 1 514 ? 20.424 22.929 -10.221 1.00 94.00 514 ASP A N 1
ATOM 3963 C CA . ASP A 1 514 ? 20.466 23.120 -8.766 1.00 94.00 514 ASP A CA 1
ATOM 3964 C C . ASP A 1 514 ? 19.809 24.437 -8.323 1.00 94.00 514 ASP A C 1
ATOM 3966 O O . ASP A 1 514 ? 19.167 24.459 -7.272 1.00 94.00 514 ASP A O 1
ATOM 3970 N N . GLU A 1 515 ? 19.871 25.504 -9.125 1.00 96.50 515 GLU A N 1
ATOM 3971 C CA . GLU A 1 515 ? 19.103 26.734 -8.893 1.00 96.50 515 GLU A CA 1
ATOM 3972 C C . GLU A 1 515 ? 17.596 26.458 -8.970 1.00 96.50 515 GLU A C 1
ATOM 3974 O O . GLU A 1 515 ? 16.858 26.787 -8.039 1.00 96.50 515 GLU A O 1
ATOM 3979 N N . TRP A 1 516 ? 17.137 25.772 -10.022 1.00 97.50 516 TRP A N 1
ATOM 3980 C CA . TRP A 1 516 ? 15.750 25.322 -10.156 1.00 97.50 516 TRP A CA 1
ATOM 3981 C C . TRP A 1 516 ? 15.324 24.425 -8.993 1.00 97.50 516 TRP A C 1
ATOM 3983 O O . TRP A 1 516 ? 14.268 24.661 -8.402 1.00 97.50 516 TRP A O 1
ATOM 3993 N N . ARG A 1 517 ? 16.164 23.452 -8.606 1.00 96.31 517 ARG A N 1
ATOM 3994 C CA . ARG A 1 517 ? 15.935 22.603 -7.427 1.00 96.31 517 ARG A CA 1
ATOM 3995 C C . ARG A 1 517 ? 15.751 23.442 -6.165 1.00 96.31 517 ARG A C 1
ATOM 3997 O O . ARG A 1 517 ? 14.776 23.234 -5.445 1.00 96.31 517 ARG A O 1
ATOM 4004 N N . LYS A 1 518 ? 16.661 24.382 -5.899 1.00 96.56 518 LYS A N 1
ATOM 4005 C CA . LYS A 1 518 ? 16.626 25.253 -4.719 1.00 96.56 518 LYS A CA 1
ATOM 4006 C C . LYS A 1 518 ? 15.353 26.105 -4.706 1.00 96.56 518 LYS A C 1
ATOM 4008 O O . LYS A 1 518 ? 14.553 25.976 -3.786 1.00 96.56 518 LYS A O 1
ATOM 4013 N N . LYS A 1 519 ? 15.121 26.877 -5.771 1.00 97.38 519 LYS A N 1
ATOM 4014 C CA . LYS A 1 519 ? 13.968 27.774 -5.969 1.00 97.38 519 LYS A CA 1
ATOM 4015 C C . LYS A 1 519 ? 12.629 27.057 -5.782 1.00 97.38 519 LYS A C 1
ATOM 4017 O O . LYS A 1 519 ? 11.755 27.558 -5.074 1.00 97.38 519 LYS A O 1
ATOM 4022 N N . ALA A 1 520 ? 12.470 25.870 -6.371 1.00 97.38 520 ALA A N 1
ATOM 4023 C CA . ALA A 1 520 ? 11.267 25.060 -6.200 1.00 97.38 520 ALA A CA 1
ATOM 4024 C C . ALA A 1 520 ? 11.130 24.510 -4.774 1.00 97.38 520 ALA A C 1
ATOM 4026 O O . ALA A 1 520 ? 10.040 24.561 -4.211 1.00 97.38 520 ALA A O 1
ATOM 4027 N N . THR A 1 521 ? 12.217 24.025 -4.169 1.00 96.50 521 THR A N 1
ATOM 4028 C CA . THR A 1 521 ? 12.190 23.487 -2.798 1.00 96.50 521 THR A CA 1
ATOM 4029 C C . THR A 1 521 ? 11.807 24.575 -1.793 1.00 96.50 521 THR A C 1
ATOM 4031 O O . THR A 1 521 ? 10.865 24.387 -1.030 1.00 96.50 521 THR A O 1
ATOM 4034 N N . GLU A 1 522 ? 12.465 25.736 -1.843 1.00 96.88 522 GLU A N 1
ATOM 4035 C CA . GLU A 1 522 ? 12.212 26.875 -0.946 1.00 96.88 522 GLU A CA 1
ATOM 4036 C C . GLU A 1 522 ? 10.791 27.446 -1.099 1.00 96.88 522 GLU A C 1
ATOM 4038 O O . GLU A 1 522 ? 10.188 27.853 -0.109 1.00 96.88 522 GLU A O 1
ATOM 4043 N N . THR A 1 523 ? 10.228 27.434 -2.314 1.00 97.25 523 THR A N 1
ATOM 4044 C CA . THR A 1 523 ? 8.876 27.966 -2.571 1.00 97.25 523 THR A CA 1
ATOM 4045 C C . THR A 1 523 ? 7.764 26.969 -2.228 1.00 97.25 523 THR A C 1
ATOM 4047 O O . THR A 1 523 ? 6.740 27.358 -1.674 1.00 97.25 523 THR A O 1
ATOM 4050 N N . ILE A 1 524 ? 7.928 25.690 -2.581 1.00 98.19 524 ILE A N 1
ATOM 4051 C CA . ILE A 1 524 ? 6.838 24.696 -2.570 1.00 98.19 524 ILE A CA 1
ATOM 4052 C C . ILE A 1 524 ? 6.801 23.877 -1.274 1.00 98.19 524 ILE A C 1
ATOM 4054 O O . ILE A 1 524 ? 5.727 23.419 -0.883 1.00 98.19 524 ILE A O 1
ATOM 4058 N N . MET A 1 525 ? 7.933 23.705 -0.577 1.00 97.88 525 MET A N 1
ATOM 4059 C CA . MET A 1 525 ? 7.983 22.920 0.663 1.00 97.88 525 MET A CA 1
ATOM 4060 C C . MET A 1 525 ? 7.058 23.480 1.763 1.00 97.88 525 MET A C 1
ATOM 4062 O O . MET A 1 525 ? 6.268 22.693 2.282 1.00 97.88 525 MET A O 1
ATOM 4066 N N . PRO A 1 526 ? 7.035 24.793 2.082 1.00 98.25 526 PRO A N 1
ATOM 4067 C CA . PRO A 1 526 ? 6.162 25.305 3.143 1.00 98.25 526 PRO A CA 1
ATOM 4068 C C . PRO A 1 526 ? 4.666 25.130 2.835 1.00 98.25 526 PRO A C 1
ATOM 4070 O O . PRO A 1 526 ? 3.894 24.763 3.719 1.00 98.25 526 PRO A O 1
ATOM 4073 N N . GLU A 1 527 ? 4.256 25.337 1.577 1.00 98.31 527 GLU A N 1
ATOM 4074 C CA . GLU A 1 527 ? 2.863 25.160 1.134 1.00 98.31 527 GLU A CA 1
ATOM 4075 C C . GLU A 1 527 ? 2.452 23.675 1.171 1.00 98.31 527 GLU A C 1
ATOM 4077 O O . GLU A 1 527 ? 1.385 23.338 1.684 1.00 98.31 527 GLU A O 1
ATOM 4082 N N . MET A 1 528 ? 3.326 22.766 0.716 1.00 98.62 528 MET A N 1
ATOM 4083 C CA . MET A 1 528 ? 3.110 21.315 0.791 1.00 98.62 528 MET A CA 1
ATOM 4084 C C . MET A 1 528 ? 2.946 20.835 2.240 1.00 98.62 528 MET A C 1
ATOM 4086 O O . MET A 1 528 ? 2.064 20.022 2.526 1.00 98.62 528 MET A O 1
ATOM 4090 N N . GLU A 1 529 ? 3.790 21.323 3.151 1.00 98.50 529 GLU A N 1
ATOM 4091 C CA . GLU A 1 529 ? 3.768 20.916 4.556 1.00 98.50 529 GLU A CA 1
ATOM 4092 C C . GLU A 1 529 ? 2.523 21.425 5.282 1.00 98.50 529 GLU A C 1
ATOM 4094 O O . GLU A 1 529 ? 1.886 20.647 5.994 1.00 98.50 529 GLU A O 1
ATOM 4099 N N . ALA A 1 530 ? 2.118 22.675 5.036 1.00 98.50 530 ALA A N 1
ATOM 4100 C CA . ALA A 1 530 ? 0.872 23.228 5.559 1.00 98.50 530 ALA A CA 1
ATOM 4101 C C . ALA A 1 530 ? -0.357 22.442 5.062 1.00 98.50 530 ALA A C 1
ATOM 4103 O O . ALA A 1 530 ? -1.175 22.014 5.875 1.00 98.50 530 ALA A O 1
ATOM 4104 N N . ILE A 1 531 ? -0.443 22.163 3.751 1.00 98.56 531 ILE A N 1
ATOM 4105 C CA . ILE A 1 531 ? -1.526 21.363 3.147 1.00 98.56 531 ILE A CA 1
ATOM 4106 C C . ILE A 1 531 ? -1.617 19.972 3.791 1.00 98.56 531 ILE A C 1
ATOM 4108 O O . ILE A 1 531 ? -2.715 19.487 4.072 1.00 98.56 531 ILE A O 1
ATOM 4112 N N . PHE A 1 532 ? -0.479 19.314 4.030 1.00 98.62 532 PHE A N 1
ATOM 4113 C CA . PHE A 1 532 ? -0.453 18.005 4.681 1.00 98.62 532 PHE A CA 1
ATOM 4114 C C . PHE A 1 532 ? -0.908 18.083 6.145 1.00 98.62 532 PHE A C 1
ATOM 4116 O O . PHE A 1 532 ? -1.749 17.287 6.558 1.00 98.62 532 PHE A O 1
ATOM 4123 N N . GLN A 1 533 ? -0.384 19.036 6.923 1.00 97.88 533 GLN A N 1
ATOM 4124 C CA . GLN A 1 533 ? -0.709 19.194 8.345 1.00 97.88 533 GLN A CA 1
ATOM 4125 C C . GLN A 1 533 ? -2.191 19.534 8.561 1.00 97.88 533 GLN A C 1
ATOM 4127 O O . GLN A 1 533 ? -2.854 18.881 9.370 1.00 97.88 533 GLN A O 1
ATOM 4132 N N . GLU A 1 534 ? -2.727 20.494 7.797 1.00 97.44 534 GLU A N 1
ATOM 4133 C CA . GLU A 1 534 ? -4.134 20.901 7.854 1.00 97.44 534 GLU A CA 1
ATOM 4134 C C . GLU A 1 534 ? -5.060 19.709 7.578 1.00 97.44 534 GLU A C 1
ATOM 4136 O O . GLU A 1 534 ? -5.939 19.400 8.385 1.00 97.44 534 GLU A O 1
ATOM 4141 N N . ILE A 1 535 ? -4.830 18.989 6.475 1.00 98.12 535 ILE A N 1
ATOM 4142 C CA . ILE A 1 535 ? -5.677 17.859 6.072 1.00 98.12 535 ILE A CA 1
ATOM 4143 C C . ILE A 1 535 ? -5.518 16.673 7.029 1.00 98.12 535 ILE A C 1
ATOM 4145 O O . ILE A 1 535 ? -6.511 16.013 7.334 1.00 98.12 535 ILE A O 1
ATOM 4149 N N . CYS A 1 536 ? -4.311 16.409 7.541 1.00 97.62 536 CYS A N 1
ATOM 4150 C CA . CYS A 1 536 ? -4.071 15.314 8.478 1.00 97.62 536 CYS A CA 1
ATOM 4151 C C . CYS A 1 536 ? -4.784 15.555 9.821 1.00 97.62 536 CYS A C 1
ATOM 4153 O O . CYS A 1 536 ? -5.481 14.660 10.298 1.00 97.62 536 CYS A O 1
ATOM 4155 N N . SER A 1 537 ? -4.687 16.760 10.406 1.00 94.69 537 SER A N 1
ATOM 4156 C CA . SER A 1 537 ? -5.443 17.111 11.624 1.00 94.69 537 SER A CA 1
ATOM 4157 C C . SER A 1 537 ? -6.952 17.143 11.360 1.00 94.69 537 SER A C 1
ATOM 4159 O O . SER A 1 537 ? -7.731 16.596 12.143 1.00 94.69 537 SER A O 1
ATOM 4161 N N . ALA A 1 538 ? -7.392 17.729 10.240 1.00 94.88 538 ALA A N 1
ATOM 4162 C CA . ALA A 1 538 ? -8.810 17.825 9.911 1.00 94.88 538 ALA A CA 1
ATOM 4163 C C . ALA A 1 538 ? -9.469 16.451 9.718 1.00 94.88 538 ALA A C 1
ATOM 4165 O O . ALA A 1 538 ? -10.554 16.224 10.257 1.00 94.88 538 ALA A O 1
ATOM 4166 N N . GLU A 1 539 ? -8.828 15.525 8.999 1.00 96.12 539 GLU A N 1
ATOM 4167 C CA . GLU A 1 539 ? -9.345 14.168 8.800 1.00 96.12 539 GLU A CA 1
ATOM 4168 C C . GLU A 1 539 ? -9.241 13.344 10.097 1.00 96.12 539 GLU A C 1
ATOM 4170 O O . GLU A 1 539 ? -10.237 12.745 10.497 1.00 96.12 539 GLU A O 1
ATOM 4175 N N . ASN A 1 540 ? -8.117 13.390 10.830 1.00 95.25 540 ASN A N 1
ATOM 4176 C CA . ASN A 1 540 ? -7.963 12.671 12.106 1.00 95.25 540 ASN A CA 1
ATOM 4177 C C . ASN A 1 540 ? -9.013 13.115 13.138 1.00 95.25 540 ASN A C 1
ATOM 4179 O O . ASN A 1 540 ? -9.740 12.288 13.687 1.00 95.25 540 ASN A O 1
ATOM 4183 N N . GLY A 1 541 ? -9.176 14.426 13.341 1.00 93.62 541 GLY A N 1
ATOM 4184 C CA . GLY A 1 541 ? -10.198 14.975 14.231 1.00 93.62 541 GLY A CA 1
ATOM 4185 C C . GLY A 1 541 ? -11.628 14.671 13.767 1.00 93.62 541 GLY A C 1
ATOM 4186 O O . GLY A 1 541 ? -12.513 14.452 14.597 1.00 93.62 541 GLY A O 1
ATOM 4187 N N . THR A 1 542 ? -11.871 14.596 12.453 1.00 94.38 542 THR A N 1
ATOM 4188 C CA . THR A 1 542 ? -13.169 14.185 11.887 1.00 94.38 542 THR A CA 1
ATOM 4189 C C . THR A 1 542 ? -13.456 12.705 12.147 1.00 94.38 542 THR A C 1
ATOM 4191 O O . THR A 1 542 ? -14.580 12.353 12.509 1.00 94.38 542 THR A O 1
ATOM 4194 N N . LEU A 1 543 ? -12.459 11.830 12.000 1.00 95.75 543 LEU A N 1
ATOM 4195 C CA . LEU A 1 543 ? -12.581 10.406 12.308 1.00 95.75 543 LEU A CA 1
ATOM 4196 C C . LEU A 1 543 ? -12.772 10.183 13.814 1.00 95.75 543 LEU A C 1
ATOM 4198 O O . LEU A 1 543 ? -13.718 9.501 14.197 1.00 95.75 543 LEU A O 1
ATOM 4202 N N . MET A 1 544 ? -11.981 10.827 14.675 1.00 94.94 544 MET A N 1
ATOM 4203 C CA . MET A 1 544 ? -12.132 10.705 16.131 1.00 94.94 544 MET A CA 1
ATOM 4204 C C . MET A 1 544 ? -13.472 11.265 16.637 1.00 94.94 544 MET A C 1
ATOM 4206 O O . MET A 1 544 ? -14.107 10.631 17.477 1.00 94.94 544 MET A O 1
ATOM 4210 N N . SER A 1 545 ? -13.984 12.361 16.060 1.00 93.31 545 SER A N 1
ATOM 4211 C CA . SER A 1 545 ? -15.343 12.852 16.362 1.00 93.31 545 SER A CA 1
ATOM 4212 C C . SER A 1 545 ? -16.414 11.806 16.017 1.00 93.31 545 SER A C 1
ATOM 4214 O O . SER A 1 545 ? -17.274 11.515 16.849 1.00 93.31 545 SER A O 1
ATOM 4216 N N . LYS A 1 546 ? -16.320 11.160 14.841 1.00 93.12 546 LYS A N 1
ATOM 4217 C CA . LYS A 1 546 ? -17.212 10.049 14.449 1.00 93.12 546 LYS A CA 1
ATOM 4218 C C . LYS A 1 546 ? -17.085 8.851 15.399 1.00 93.12 546 LYS A C 1
ATOM 4220 O O . LYS A 1 546 ? -18.105 8.294 15.795 1.00 93.12 546 LYS A O 1
ATOM 4225 N N . ARG A 1 547 ? -15.863 8.477 15.812 1.00 95.06 547 ARG A N 1
ATOM 4226 C CA . ARG A 1 547 ? -15.615 7.388 16.781 1.00 95.06 547 ARG A CA 1
ATOM 4227 C C . ARG A 1 547 ? -16.189 7.699 18.170 1.00 95.06 547 ARG A C 1
ATOM 4229 O O . ARG A 1 547 ? -16.684 6.792 18.830 1.00 95.06 547 ARG A O 1
ATOM 4236 N N . LEU A 1 548 ? -16.233 8.962 18.590 1.00 92.94 548 LEU A N 1
ATOM 4237 C CA . LEU A 1 548 ? -16.949 9.382 19.803 1.00 92.94 548 LEU A CA 1
ATOM 4238 C C . LEU A 1 548 ? -18.476 9.514 19.601 1.00 92.94 548 LEU A C 1
ATOM 4240 O O . LEU A 1 548 ? -19.225 9.634 20.575 1.00 92.94 548 LEU A O 1
ATOM 4244 N N . GLY A 1 549 ? -18.962 9.444 18.359 1.00 90.62 549 GLY A N 1
ATOM 4245 C CA . GLY A 1 549 ? -20.372 9.605 17.995 1.00 90.62 549 GLY A CA 1
ATOM 4246 C C . GLY A 1 549 ? -20.850 11.056 17.943 1.00 90.62 549 GLY A C 1
ATOM 4247 O O . GLY A 1 549 ? -22.057 11.278 17.962 1.00 90.62 549 GLY A O 1
ATOM 4248 N N . LEU A 1 550 ? -19.934 12.029 17.915 1.00 89.19 550 LEU A N 1
ATOM 4249 C CA . LEU A 1 550 ? -20.246 13.458 17.837 1.00 89.19 550 LEU A CA 1
ATOM 4250 C C . LEU A 1 550 ? -20.693 13.836 16.415 1.00 89.19 550 LEU A C 1
ATOM 4252 O O . LEU A 1 550 ? -20.115 13.388 15.423 1.00 89.19 550 LEU A O 1
ATOM 4256 N N . CYS A 1 551 ? -21.721 14.678 16.327 1.00 81.38 551 CYS A N 1
ATOM 4257 C CA . CYS A 1 551 ? -22.281 15.197 15.081 1.00 81.38 551 CYS A CA 1
ATOM 4258 C C . CYS A 1 551 ? -21.479 16.393 14.543 1.00 81.38 551 CYS A C 1
ATOM 4260 O O . CYS A 1 551 ? -21.409 16.579 13.328 1.00 81.38 551 CYS A O 1
ATOM 4262 N N . GLN A 1 552 ? -20.861 17.193 15.420 1.00 83.50 552 GLN A N 1
ATOM 4263 C CA . GLN A 1 552 ? -20.012 18.328 15.048 1.00 83.50 552 GLN A CA 1
ATOM 4264 C C . GLN A 1 552 ? -18.630 18.234 15.715 1.00 83.50 552 GLN A C 1
ATOM 4266 O O . GLN A 1 552 ? -18.536 18.129 16.935 1.00 83.50 552 GLN A O 1
ATOM 4271 N N . ARG A 1 553 ? -17.548 18.357 14.929 1.00 86.88 553 ARG A N 1
ATOM 4272 C CA . ARG A 1 553 ? -16.192 18.617 15.455 1.00 86.88 553 ARG A CA 1
ATOM 4273 C C . ARG A 1 553 ? -16.085 20.085 15.874 1.00 86.88 553 ARG A C 1
ATOM 4275 O O . ARG A 1 553 ? -16.313 20.970 15.047 1.00 86.88 553 ARG A O 1
ATOM 4282 N N . LYS A 1 554 ? -15.656 20.351 17.106 1.00 88.44 554 LYS A N 1
ATOM 4283 C CA . LYS A 1 554 ? -15.148 21.660 17.553 1.00 88.44 554 LYS A CA 1
ATOM 4284 C C . LYS A 1 554 ? -13.612 21.610 17.600 1.00 88.44 554 LYS A C 1
ATOM 4286 O O . LYS A 1 554 ? -13.064 20.564 17.940 1.00 88.44 554 LYS A O 1
ATOM 4291 N N . PRO A 1 555 ? -12.885 22.711 17.324 1.00 84.00 555 PRO A N 1
ATOM 4292 C CA . PRO A 1 555 ? -11.419 22.722 17.422 1.00 84.00 555 PRO A CA 1
ATOM 4293 C C . PRO A 1 555 ? -10.885 22.385 18.822 1.00 84.00 555 PRO A C 1
ATOM 4295 O O . PRO A 1 555 ? -9.796 21.840 18.946 1.00 84.00 555 PRO A O 1
ATOM 4298 N N . THR A 1 556 ? -11.656 22.673 19.875 1.00 89.19 556 THR A N 1
ATOM 4299 C CA . THR A 1 556 ? -11.285 22.354 21.260 1.00 89.19 556 THR A CA 1
ATOM 4300 C C . THR A 1 556 ? -11.444 20.875 21.612 1.00 89.19 556 THR A C 1
ATOM 4302 O O . THR A 1 556 ? -10.926 20.454 22.642 1.00 89.19 556 THR A O 1
ATOM 4305 N N . ASP A 1 557 ? -12.119 20.068 20.783 1.00 91.19 557 ASP A N 1
ATOM 4306 C CA . ASP A 1 557 ? -12.398 18.666 21.120 1.00 91.19 557 ASP A CA 1
ATOM 4307 C C . ASP A 1 557 ? -11.118 17.826 21.235 1.00 91.19 557 ASP A C 1
ATOM 4309 O O . ASP A 1 557 ? -11.051 16.874 22.015 1.00 91.19 557 ASP A O 1
ATOM 4313 N N . GLU A 1 558 ? -10.097 18.216 20.472 1.00 90.12 558 GLU A N 1
ATOM 4314 C CA . GLU A 1 558 ? -8.805 17.542 20.377 1.00 90.12 558 GLU A CA 1
ATOM 4315 C C . GLU A 1 558 ? -8.053 17.592 21.714 1.00 90.12 558 GLU A C 1
ATOM 4317 O O . GLU A 1 558 ? -7.669 16.550 22.238 1.00 90.12 558 GLU A O 1
ATOM 4322 N N . SER A 1 559 ? -7.945 18.775 22.330 1.00 91.00 559 SER A N 1
ATOM 4323 C CA . SER A 1 559 ? -7.271 18.964 23.622 1.00 91.00 559 SER A CA 1
ATOM 4324 C C . SER A 1 559 ? -8.166 18.739 24.846 1.00 91.00 559 SER A C 1
ATOM 4326 O O . SER A 1 559 ? -7.646 18.478 25.927 1.00 91.00 559 SER A O 1
ATOM 4328 N N . GLN A 1 560 ? -9.496 18.826 24.715 1.00 89.88 560 GLN A N 1
ATOM 4329 C CA . GLN A 1 560 ? -10.422 18.670 25.849 1.00 89.88 560 GLN A CA 1
ATOM 4330 C C . GLN A 1 560 ? -10.926 17.236 26.062 1.00 89.88 560 GLN A C 1
ATOM 4332 O O . GLN A 1 560 ? -11.240 16.885 27.200 1.00 89.88 560 GLN A O 1
ATOM 4337 N N . PHE A 1 561 ? -11.008 16.407 25.011 1.00 89.75 561 PHE A N 1
ATOM 4338 C CA . PHE A 1 561 ? -11.551 15.042 25.120 1.00 89.75 561 PHE A CA 1
ATOM 4339 C C . PHE A 1 561 ? -10.693 13.985 24.428 1.00 89.75 561 PHE A C 1
ATOM 4341 O O . PHE A 1 561 ? -10.512 12.915 25.005 1.00 89.75 561 PHE A O 1
ATOM 4348 N N . VAL A 1 562 ? -10.171 14.253 23.221 1.00 93.56 562 VAL A N 1
ATOM 4349 C CA . VAL A 1 562 ? -9.448 13.233 22.437 1.00 93.56 562 VAL A CA 1
ATOM 4350 C C . VAL A 1 562 ? -8.079 12.930 23.041 1.00 93.56 562 VAL A C 1
ATOM 4352 O O . VAL A 1 562 ? -7.839 11.775 23.376 1.00 93.56 562 VAL A O 1
ATOM 4355 N N . GLN A 1 563 ? -7.208 13.926 23.231 1.00 94.00 563 GLN A N 1
ATOM 4356 C CA . GLN A 1 563 ? -5.890 13.687 23.827 1.00 94.00 563 GLN A CA 1
ATOM 4357 C C . GLN A 1 563 ? -6.004 13.143 25.264 1.00 94.00 563 GLN A C 1
ATOM 4359 O O . GLN A 1 563 ? -5.457 12.068 25.491 1.00 94.00 563 GLN A O 1
ATOM 4364 N N . PRO A 1 564 ? -6.823 13.717 26.178 1.00 95.81 564 PRO A N 1
ATOM 4365 C CA . PRO A 1 564 ? -7.019 13.139 27.511 1.00 95.81 564 PRO A CA 1
ATOM 4366 C C . PRO A 1 564 ? -7.551 11.698 27.504 1.00 95.81 564 PRO A C 1
ATOM 4368 O O . PRO A 1 564 ? -7.222 10.927 28.401 1.00 95.81 564 PRO A O 1
ATOM 4371 N N . LEU A 1 565 ? -8.349 11.306 26.499 1.00 96.50 565 LEU A N 1
ATOM 4372 C CA . LEU A 1 565 ? -8.754 9.908 26.334 1.00 96.50 565 LEU A CA 1
ATOM 4373 C C . LEU A 1 565 ? -7.557 9.029 25.956 1.00 96.50 565 LEU A C 1
ATOM 4375 O O . LEU A 1 565 ? -7.373 7.983 26.565 1.00 96.50 565 LEU A O 1
ATOM 4379 N N . LEU A 1 566 ? -6.748 9.433 24.971 1.00 95.94 566 LEU A N 1
ATOM 4380 C CA . LEU A 1 566 ? -5.558 8.678 24.563 1.00 95.94 566 LEU A CA 1
ATOM 4381 C C . LEU A 1 566 ? -4.554 8.549 25.719 1.00 95.94 566 LEU A C 1
ATOM 4383 O O . LEU A 1 566 ? -4.091 7.442 25.988 1.00 95.94 566 LEU A O 1
ATOM 4387 N N . ASP A 1 567 ? -4.319 9.634 26.461 1.00 95.44 567 ASP A N 1
ATOM 4388 C CA . ASP A 1 567 ? -3.483 9.647 27.665 1.00 95.44 567 ASP A CA 1
ATOM 4389 C C . ASP A 1 567 ? -4.004 8.638 28.706 1.00 95.44 567 ASP A C 1
ATOM 4391 O O . ASP A 1 567 ? -3.231 7.884 29.295 1.00 95.44 567 ASP A O 1
ATOM 4395 N N . MET A 1 568 ? -5.322 8.573 28.929 1.00 95.12 568 MET A N 1
ATOM 4396 C CA . MET A 1 568 ? -5.934 7.588 29.831 1.00 95.12 568 MET A CA 1
ATOM 4397 C C . MET A 1 568 ? -5.810 6.147 29.322 1.00 95.12 568 MET A C 1
ATOM 4399 O O . MET A 1 568 ? -5.582 5.250 30.132 1.00 95.12 568 MET A O 1
ATOM 4403 N N . LEU A 1 569 ? -5.935 5.901 28.011 1.00 95.44 569 LEU A N 1
ATOM 4404 C CA . LEU A 1 569 ? -5.748 4.559 27.445 1.00 95.44 569 LEU A CA 1
ATOM 4405 C C . LEU A 1 569 ? -4.292 4.083 27.598 1.00 95.44 569 LEU A C 1
ATOM 4407 O O . LEU A 1 569 ? -4.077 2.903 27.874 1.00 95.44 569 LEU A O 1
ATOM 4411 N N . GLU A 1 570 ? -3.314 4.988 27.461 1.00 94.19 570 GLU A N 1
ATOM 4412 C CA . GLU A 1 570 ? -1.880 4.694 27.610 1.00 94.19 570 GLU A CA 1
ATOM 4413 C C . GLU A 1 570 ? -1.501 4.444 29.079 1.00 94.19 570 GLU A C 1
ATOM 4415 O O . GLU A 1 570 ? -0.887 3.421 29.398 1.00 94.19 570 GLU A O 1
ATOM 4420 N N . ASN A 1 571 ? -1.926 5.340 29.981 1.00 93.44 571 ASN A N 1
ATOM 4421 C CA . ASN A 1 571 ? -1.656 5.262 31.422 1.00 93.44 571 ASN A CA 1
ATOM 4422 C C . ASN A 1 571 ? -2.326 4.049 32.088 1.00 93.44 571 ASN A C 1
ATOM 4424 O O . ASN A 1 571 ? -1.710 3.390 32.924 1.00 93.44 571 ASN A O 1
ATOM 4428 N N . HIS A 1 572 ? -3.565 3.727 31.701 1.00 93.69 572 HIS A N 1
ATOM 4429 C CA . HIS A 1 572 ? -4.346 2.625 32.283 1.00 93.69 572 HIS A CA 1
ATOM 4430 C C . HIS A 1 572 ? -4.316 1.342 31.437 1.00 93.69 572 HIS A C 1
ATOM 4432 O O . HIS A 1 572 ? -5.138 0.452 31.647 1.00 93.69 572 HIS A O 1
ATOM 4438 N N . ARG A 1 573 ? -3.371 1.239 30.486 1.00 91.31 573 ARG A N 1
ATOM 4439 C CA . ARG A 1 573 ? -3.088 0.044 29.660 1.00 91.31 573 ARG A CA 1
ATOM 4440 C C . ARG A 1 573 ? -4.332 -0.595 29.029 1.00 91.31 573 ARG A C 1
ATOM 4442 O O . ARG A 1 573 ? -4.533 -1.810 29.068 1.00 91.31 573 ARG A O 1
ATOM 4449 N N . MET A 1 574 ? -5.188 0.234 28.443 1.00 92.00 574 MET A N 1
ATOM 4450 C CA . MET A 1 574 ? -6.501 -0.189 27.958 1.00 92.00 574 MET A CA 1
ATOM 4451 C C . MET A 1 574 ? -6.486 -0.598 26.482 1.00 92.00 574 MET A C 1
ATOM 4453 O O . MET A 1 574 ? -5.777 -0.015 25.660 1.00 92.00 574 MET A O 1
ATOM 4457 N N . ASP A 1 575 ? -7.331 -1.573 26.128 1.00 93.12 575 ASP A N 1
ATOM 4458 C CA . ASP A 1 575 ? -7.537 -1.982 24.736 1.00 93.12 575 ASP A CA 1
ATOM 4459 C C . ASP A 1 575 ? -8.151 -0.839 23.911 1.00 93.12 575 ASP A C 1
ATOM 4461 O O . ASP A 1 575 ? -9.253 -0.360 24.211 1.00 93.12 575 ASP A O 1
ATOM 4465 N N . PHE A 1 576 ? -7.445 -0.408 22.865 1.00 95.00 576 PHE A N 1
ATOM 4466 C CA . PHE A 1 576 ? -7.786 0.778 22.079 1.00 95.00 576 PHE A CA 1
ATOM 4467 C C . PHE A 1 576 ? -9.137 0.637 21.361 1.00 95.00 576 PHE A C 1
ATOM 4469 O O . PHE A 1 576 ? -9.963 1.556 21.352 1.00 95.00 576 PHE A O 1
ATOM 4476 N N . HIS A 1 577 ? -9.396 -0.527 20.764 1.00 95.12 577 HIS A N 1
ATOM 4477 C CA . HIS A 1 577 ? -10.596 -0.749 19.961 1.00 95.12 577 HIS A CA 1
ATOM 4478 C C . HIS A 1 577 ? -11.811 -1.117 20.814 1.00 95.12 577 HIS A C 1
ATOM 4480 O O . HIS A 1 577 ? -12.883 -0.540 20.615 1.00 95.12 577 HIS A O 1
ATOM 4486 N N . ARG A 1 578 ? -11.654 -2.020 21.790 1.00 91.88 578 ARG A N 1
ATOM 4487 C CA . ARG A 1 578 ? -12.740 -2.475 22.672 1.00 91.88 578 ARG A CA 1
ATOM 4488 C C . ARG A 1 578 ? -13.258 -1.331 23.540 1.00 91.88 578 ARG A C 1
ATOM 4490 O O . ARG A 1 578 ? -14.470 -1.190 23.684 1.00 91.88 578 ARG A O 1
ATOM 4497 N N . THR A 1 579 ? -12.380 -0.453 24.030 1.00 94.06 579 THR A N 1
ATOM 4498 C CA . THR A 1 579 ? -12.784 0.708 24.843 1.00 94.06 579 THR A CA 1
ATOM 4499 C C . THR A 1 579 ? -13.568 1.727 24.023 1.00 94.06 579 THR A C 1
ATOM 4501 O O . THR A 1 579 ? -14.666 2.116 24.419 1.00 94.06 579 THR A O 1
ATOM 4504 N N . LEU A 1 580 ? -13.097 2.078 22.823 1.00 95.38 580 LEU A N 1
ATOM 4505 C CA . LEU A 1 580 ? -13.840 2.967 21.925 1.00 95.38 580 LEU A CA 1
ATOM 4506 C C . LEU A 1 580 ? -15.153 2.336 21.403 1.00 95.38 580 LEU A C 1
ATOM 4508 O O . LEU A 1 580 ? -16.141 3.051 21.226 1.00 95.38 580 LEU A O 1
ATOM 4512 N N . ARG A 1 581 ? -15.234 1.003 21.237 1.00 94.19 581 ARG A N 1
ATOM 4513 C CA . ARG A 1 581 ? -16.503 0.301 20.950 1.00 94.19 581 ARG A CA 1
ATOM 4514 C C . ARG A 1 581 ? -17.458 0.333 22.149 1.00 94.19 581 ARG A C 1
ATOM 4516 O O . ARG A 1 581 ? -18.633 0.619 21.934 1.00 94.19 581 ARG A O 1
ATOM 4523 N N . LEU A 1 582 ? -17.002 0.129 23.391 1.00 91.94 582 LEU A N 1
ATOM 4524 C CA . LEU A 1 582 ? -17.865 0.263 24.579 1.00 91.94 582 LEU A CA 1
ATOM 4525 C C . LEU A 1 582 ? -18.373 1.701 24.773 1.00 91.94 582 LEU A C 1
ATOM 4527 O O . LEU A 1 582 ? -19.559 1.892 25.035 1.00 91.94 582 LEU A O 1
ATOM 4531 N N . LEU A 1 583 ? -17.533 2.718 24.546 1.00 93.12 583 LEU A N 1
ATOM 4532 C CA . LEU A 1 583 ? -17.927 4.135 24.611 1.00 93.12 583 LEU A CA 1
ATOM 4533 C C . LEU A 1 583 ? -19.050 4.516 23.627 1.00 93.12 583 LEU A C 1
ATOM 4535 O O . LEU A 1 583 ? -19.750 5.513 23.850 1.00 93.12 583 LEU A O 1
ATOM 4539 N N . SER A 1 584 ? -19.292 3.719 22.577 1.00 92.50 584 SER A N 1
ATOM 4540 C CA . SER A 1 584 ? -20.462 3.898 21.704 1.00 92.50 584 SER A CA 1
ATOM 4541 C C . SER A 1 584 ? -21.797 3.702 22.435 1.00 92.50 584 SER A C 1
ATOM 4543 O O . SER A 1 584 ? -22.773 4.338 22.055 1.00 92.50 584 SER A O 1
ATOM 4545 N N . PHE A 1 585 ? -21.830 2.918 23.521 1.00 88.56 585 PHE A N 1
ATOM 4546 C CA . PHE A 1 585 ? -23.031 2.590 24.304 1.00 88.56 585 PHE A CA 1
ATOM 4547 C C . PHE A 1 585 ? -23.249 3.473 25.544 1.00 88.56 585 PHE A C 1
ATOM 4549 O O . PHE A 1 585 ? -24.218 3.265 26.272 1.00 88.56 585 PHE A O 1
ATOM 4556 N N . PHE A 1 586 ? -22.374 4.453 25.798 1.00 88.12 586 PHE A N 1
ATOM 4557 C CA . PHE A 1 586 ? -22.555 5.405 26.899 1.00 88.12 586 PHE A CA 1
ATOM 4558 C C . PHE A 1 586 ? -23.819 6.262 26.696 1.00 88.12 586 PHE A C 1
ATOM 4560 O O . PHE A 1 586 ? -23.946 6.970 25.690 1.00 88.12 586 PHE A O 1
ATOM 4567 N N . ASP A 1 587 ? -24.735 6.203 27.662 1.00 83.31 587 ASP A N 1
ATOM 4568 C CA . ASP A 1 587 ? -26.022 6.899 27.671 1.00 83.31 587 ASP A CA 1
ATOM 4569 C C . ASP A 1 587 ? -26.151 7.739 28.959 1.00 83.31 587 ASP A C 1
ATOM 4571 O O . ASP A 1 587 ? -26.530 7.216 30.013 1.00 83.31 587 ASP A O 1
ATOM 4575 N N . PRO A 1 588 ? -25.856 9.053 28.908 1.00 77.81 588 PRO A N 1
ATOM 4576 C CA . PRO A 1 588 ? -25.891 9.912 30.088 1.00 77.81 588 PRO A CA 1
ATOM 4577 C C . PRO A 1 588 ? -27.298 10.146 30.661 1.00 77.81 588 PRO A C 1
ATOM 4579 O O . PRO A 1 588 ? -27.412 10.780 31.713 1.00 77.81 588 PRO A O 1
ATOM 4582 N N . PHE A 1 589 ? -28.363 9.643 30.024 1.00 71.75 589 PHE A N 1
ATOM 4583 C CA . PHE A 1 589 ? -29.732 9.756 30.531 1.00 71.75 589 PHE A CA 1
ATOM 4584 C C . PHE A 1 589 ? -30.131 8.585 31.433 1.00 71.75 589 PHE A C 1
ATOM 4586 O O . PHE A 1 589 ? -31.054 8.735 32.237 1.00 71.75 589 PHE A O 1
ATOM 4593 N N . GLN A 1 590 ? -29.391 7.470 31.430 1.00 71.00 590 GLN A N 1
ATOM 4594 C CA . GLN A 1 590 ? -29.609 6.377 32.391 1.00 71.00 590 GLN A CA 1
ATOM 4595 C C . GLN A 1 590 ? -29.231 6.759 33.829 1.00 71.00 590 GLN A C 1
ATOM 4597 O O . GLN A 1 590 ? -29.816 6.219 34.764 1.00 71.00 590 GLN A O 1
ATOM 4602 N N . LEU A 1 591 ? -28.405 7.796 34.015 1.00 64.62 591 LEU A N 1
ATOM 4603 C CA . LEU A 1 591 ? -28.200 8.467 35.309 1.00 64.62 591 LEU A CA 1
ATOM 4604 C C . LEU A 1 591 ? -29.512 8.901 35.985 1.00 64.62 591 LEU A C 1
ATOM 4606 O O . LEU A 1 591 ? -29.616 8.860 37.206 1.00 64.62 591 LEU A O 1
ATOM 4610 N N . SER A 1 592 ? -30.540 9.278 35.213 1.00 56.16 592 SER A N 1
ATOM 4611 C CA . SER A 1 592 ? -31.852 9.653 35.768 1.00 56.16 592 SER A CA 1
ATOM 4612 C C . SER A 1 592 ? -32.653 8.469 36.333 1.00 56.16 592 SER A C 1
ATOM 4614 O O . SER A 1 592 ? -33.661 8.680 37.005 1.00 56.16 592 SER A O 1
ATOM 4616 N N . LYS A 1 593 ? -32.210 7.231 36.073 1.00 55.91 593 LYS A N 1
ATOM 4617 C CA . LYS A 1 593 ? -32.830 5.984 36.545 1.00 55.91 593 LYS A CA 1
ATOM 4618 C C . LYS A 1 593 ? -32.093 5.347 37.732 1.00 55.91 593 LYS A C 1
ATOM 4620 O O . LYS A 1 593 ? -32.637 4.428 38.336 1.00 55.91 593 LYS A O 1
ATOM 4625 N N . GLY A 1 594 ? -30.896 5.824 38.081 1.00 57.47 594 GLY A N 1
ATOM 4626 C CA . GLY A 1 594 ? -30.141 5.365 39.249 1.00 57.47 594 GLY A CA 1
ATOM 4627 C C . GLY A 1 594 ? -28.672 5.794 39.219 1.00 57.47 594 GLY A C 1
ATOM 4628 O O . GLY A 1 594 ? -28.037 5.785 38.166 1.00 57.47 594 GLY A O 1
ATOM 4629 N N . GLU A 1 595 ? -28.125 6.136 40.388 1.00 61.56 595 GLU A N 1
ATOM 4630 C CA . GLU A 1 595 ? -26.751 6.650 40.536 1.00 61.56 595 GLU A CA 1
ATOM 4631 C C . GLU A 1 595 ? -25.693 5.626 40.069 1.00 61.56 595 GLU A C 1
ATOM 4633 O O . GLU A 1 595 ? -24.758 5.986 39.357 1.00 61.56 595 GLU A O 1
ATOM 4638 N N . PHE A 1 596 ? -25.926 4.332 40.327 1.00 76.25 596 PHE A N 1
ATOM 4639 C CA . PHE A 1 596 ? -25.035 3.209 39.988 1.00 76.25 596 PHE A CA 1
ATOM 4640 C C . PHE A 1 596 ? -24.774 2.966 38.482 1.00 76.25 596 PHE A C 1
ATOM 4642 O O . PHE A 1 596 ? -24.048 2.031 38.135 1.00 76.25 596 PHE A O 1
ATOM 4649 N N . TYR A 1 597 ? -25.371 3.739 37.561 1.00 82.88 597 TYR A N 1
ATOM 4650 C CA . TYR A 1 597 ? -25.139 3.554 36.120 1.00 82.88 597 TYR A CA 1
ATOM 4651 C C . TYR A 1 597 ? -23.683 3.837 35.722 1.00 82.88 597 TYR A C 1
ATOM 4653 O O . TYR A 1 597 ? -23.095 3.037 34.990 1.00 82.88 597 TYR A O 1
ATOM 4661 N N . ILE A 1 598 ? -23.095 4.944 36.202 1.00 84.88 598 ILE A N 1
ATOM 4662 C CA . ILE A 1 598 ? -21.695 5.276 35.889 1.00 84.88 598 ILE A CA 1
ATOM 4663 C C . ILE A 1 598 ? -20.769 4.204 36.457 1.00 84.88 598 ILE A C 1
ATOM 4665 O O . ILE A 1 598 ? -19.956 3.679 35.704 1.00 84.88 598 ILE A O 1
ATOM 4669 N N . ASP A 1 599 ? -20.950 3.805 37.716 1.00 86.31 599 ASP A N 1
ATOM 4670 C CA . ASP A 1 599 ? -20.131 2.786 38.375 1.00 86.31 599 ASP A CA 1
ATOM 4671 C C . ASP A 1 599 ? -20.111 1.483 37.564 1.00 86.31 599 ASP A C 1
ATOM 4673 O O . ASP A 1 599 ? -19.044 0.996 37.187 1.00 86.31 599 ASP A O 1
ATOM 4677 N N . LYS A 1 600 ? -21.291 0.949 37.204 1.00 86.19 600 LYS A N 1
ATOM 4678 C CA . LYS A 1 600 ? -21.396 -0.259 36.370 1.00 86.19 600 LYS A CA 1
ATOM 4679 C C . LYS A 1 600 ? -20.754 -0.074 34.990 1.00 86.19 600 LYS A C 1
ATOM 4681 O O . LYS A 1 600 ? -20.150 -1.015 34.474 1.00 86.19 600 LYS A O 1
ATOM 4686 N N . PHE A 1 601 ? -20.863 1.108 34.382 1.00 88.81 601 PHE A N 1
ATOM 4687 C CA . PHE A 1 601 ? -20.245 1.385 33.085 1.00 88.81 601 PHE A CA 1
ATOM 4688 C C . PHE A 1 601 ? -18.713 1.477 33.180 1.00 88.81 601 PHE A C 1
ATOM 4690 O O . PHE A 1 601 ? -18.021 0.892 32.349 1.00 88.81 601 PHE A O 1
ATOM 4697 N N . ILE A 1 602 ? -18.173 2.115 34.224 1.00 91.62 602 ILE A N 1
ATOM 4698 C CA . ILE A 1 602 ? -16.732 2.177 34.503 1.00 91.62 602 ILE A CA 1
ATOM 4699 C C . ILE A 1 602 ? -16.181 0.777 34.787 1.00 91.62 602 ILE A C 1
ATOM 4701 O O . ILE A 1 602 ? -15.162 0.413 34.209 1.00 91.62 602 ILE A O 1
ATOM 4705 N N . GLN A 1 603 ? -16.871 -0.058 35.570 1.00 89.56 603 GLN A N 1
ATOM 4706 C CA . GLN A 1 603 ? -16.453 -1.453 35.772 1.00 89.56 603 GLN A CA 1
ATOM 4707 C C . GLN A 1 603 ? -16.434 -2.248 34.450 1.00 89.56 603 GLN A C 1
ATOM 4709 O O . GLN A 1 603 ? -15.490 -3.000 34.206 1.00 89.56 603 GLN A O 1
ATOM 4714 N N . LYS A 1 604 ? -17.398 -2.031 33.535 1.00 87.94 604 LYS A N 1
ATOM 4715 C CA . LYS A 1 604 ? -17.346 -2.619 32.179 1.00 87.94 604 LYS A CA 1
ATOM 4716 C C . LYS A 1 604 ? -16.183 -2.074 31.330 1.00 87.94 604 LYS A C 1
ATOM 4718 O O . LYS A 1 604 ? -15.597 -2.849 30.581 1.00 87.94 604 LYS A O 1
ATOM 4723 N N . LEU A 1 605 ? -15.816 -0.792 31.450 1.00 90.75 605 LEU A N 1
ATOM 4724 C CA . LEU A 1 605 ? -14.638 -0.220 30.774 1.00 90.75 605 LEU A CA 1
ATOM 4725 C C . LEU A 1 605 ? -13.324 -0.791 31.327 1.00 90.75 605 LEU A C 1
ATOM 4727 O O . LEU A 1 605 ? -12.461 -1.186 30.549 1.00 90.75 605 LEU A O 1
ATOM 4731 N N . LEU A 1 606 ? -13.170 -0.877 32.651 1.00 90.50 606 LEU A N 1
ATOM 4732 C CA . LEU A 1 606 ? -11.981 -1.445 33.299 1.00 90.50 606 LEU A CA 1
ATOM 4733 C C . LEU A 1 606 ? -11.855 -2.957 33.036 1.00 90.50 606 LEU A C 1
ATOM 4735 O O . LEU A 1 606 ? -10.744 -3.461 32.905 1.00 90.50 606 LEU A O 1
ATOM 4739 N N . GLY A 1 607 ? -12.970 -3.657 32.799 1.00 85.38 607 GLY A N 1
ATOM 4740 C CA . GLY A 1 607 ? -13.007 -5.019 32.249 1.00 85.38 607 GLY A CA 1
ATOM 4741 C C . GLY A 1 607 ? -12.466 -5.179 30.812 1.00 85.38 607 GLY A C 1
ATOM 4742 O O . GLY A 1 607 ? -12.475 -6.294 30.279 1.00 85.38 607 GLY A O 1
ATOM 4743 N N . ASN A 1 608 ? -11.991 -4.100 30.174 1.00 84.69 608 ASN A N 1
ATOM 4744 C CA . ASN A 1 608 ? -11.186 -4.148 28.947 1.00 84.69 608 ASN A CA 1
ATOM 4745 C C . ASN A 1 608 ? -9.672 -4.176 29.200 1.00 84.69 608 ASN A C 1
ATOM 4747 O O . ASN A 1 608 ? -8.926 -4.398 28.246 1.00 84.69 608 ASN A O 1
ATOM 4751 N N . ILE A 1 609 ? -9.208 -3.919 30.429 1.00 87.12 609 ILE A N 1
ATOM 4752 C CA . ILE A 1 609 ? -7.784 -4.008 30.769 1.00 87.12 609 ILE A CA 1
ATOM 4753 C C . ILE A 1 609 ? -7.374 -5.485 30.657 1.00 87.12 609 ILE A C 1
ATOM 4755 O O . ILE A 1 609 ? -7.999 -6.337 31.296 1.00 87.12 609 ILE A O 1
ATOM 4759 N N . PRO A 1 610 ? -6.346 -5.829 29.861 1.00 82.56 610 PRO A N 1
ATOM 4760 C CA . PRO A 1 610 ? -5.899 -7.209 29.747 1.00 82.56 610 PRO A CA 1
ATOM 4761 C C . PRO A 1 610 ? -5.475 -7.790 31.106 1.00 82.56 610 PRO A C 1
ATOM 4763 O O . PRO A 1 610 ? -4.772 -7.107 31.853 1.00 82.56 610 PRO A O 1
ATOM 4766 N N . PRO A 1 611 ? -5.763 -9.070 31.418 1.00 81.38 611 PRO A N 1
ATOM 4767 C CA . PRO A 1 611 ? -5.404 -9.666 32.712 1.00 81.38 611 PRO A CA 1
ATOM 4768 C C . PRO A 1 611 ? -3.907 -9.619 33.071 1.00 81.38 611 PRO A C 1
ATOM 4770 O O . PRO A 1 611 ? -3.558 -9.702 34.244 1.00 81.38 611 PRO A O 1
ATOM 4773 N N . LYS A 1 612 ? -3.019 -9.476 32.075 1.00 80.12 612 LYS A N 1
ATOM 4774 C CA . LYS A 1 612 ? -1.571 -9.270 32.269 1.00 80.12 612 LYS A CA 1
ATOM 4775 C C . LYS A 1 612 ? -1.222 -7.828 32.652 1.00 80.12 612 LYS A C 1
ATOM 4777 O O . LYS A 1 612 ? -0.386 -7.620 33.523 1.00 80.12 612 LYS A O 1
ATOM 4782 N N . GLU A 1 613 ? -1.872 -6.854 32.019 1.00 82.81 613 GLU A N 1
ATOM 4783 C CA . GLU A 1 613 ? -1.657 -5.422 32.263 1.00 82.81 613 GLU A CA 1
ATOM 4784 C C . GLU A 1 613 ? -2.274 -4.969 33.589 1.00 82.81 613 GLU A C 1
ATOM 4786 O O . GLU A 1 613 ? -1.747 -4.073 34.240 1.00 82.81 613 GLU A O 1
ATOM 4791 N N . LEU A 1 614 ? -3.358 -5.623 34.027 1.00 84.12 614 LEU A N 1
ATOM 4792 C CA . LEU A 1 614 ? -4.100 -5.308 35.253 1.00 84.12 614 LEU A CA 1
ATOM 4793 C C . LEU A 1 614 ? -3.211 -5.229 36.509 1.00 84.12 614 LEU A C 1
ATOM 4795 O O . LEU A 1 614 ? -3.502 -4.460 37.419 1.00 84.12 614 LEU A O 1
ATOM 4799 N N . VAL A 1 615 ? -2.104 -5.978 36.541 1.00 84.19 615 VAL A N 1
ATOM 4800 C CA . VAL A 1 615 ? -1.111 -5.973 37.633 1.00 84.19 615 VAL A CA 1
ATOM 4801 C C . VAL A 1 615 ? -0.335 -4.646 37.721 1.00 84.19 615 VAL A C 1
ATOM 4803 O O . VAL A 1 615 ? 0.188 -4.310 38.780 1.00 84.19 615 VAL A O 1
ATOM 4806 N N . MET A 1 616 ? -0.263 -3.881 36.627 1.00 84.00 616 MET A N 1
ATOM 4807 C CA . MET A 1 616 ? 0.451 -2.601 36.533 1.00 84.00 616 MET A CA 1
ATOM 4808 C C . MET A 1 616 ? -0.466 -1.371 36.655 1.00 84.00 616 MET A C 1
ATOM 4810 O O . MET A 1 616 ? 0.038 -0.252 36.740 1.00 84.00 616 MET A O 1
ATOM 4814 N N . VAL A 1 617 ? -1.795 -1.546 36.666 1.00 88.12 617 VAL A N 1
ATOM 4815 C CA . VAL A 1 617 ? -2.766 -0.438 36.639 1.00 88.12 617 VAL A CA 1
ATOM 4816 C C . VAL A 1 617 ? -3.292 -0.114 38.038 1.00 88.12 617 VAL A C 1
ATOM 4818 O O . VAL A 1 617 ? -3.813 -0.973 38.748 1.00 88.12 617 VAL A O 1
ATOM 4821 N N . ASN A 1 618 ? -3.233 1.163 38.422 1.00 92.19 618 ASN A N 1
ATOM 4822 C CA . ASN A 1 618 ? -3.872 1.649 39.643 1.00 92.19 618 ASN A CA 1
ATOM 4823 C C . ASN A 1 618 ? -5.375 1.874 39.402 1.00 92.19 618 ASN A C 1
ATOM 4825 O O . ASN A 1 618 ? -5.787 2.945 38.951 1.00 92.19 618 ASN A O 1
ATOM 4829 N N . LEU A 1 619 ? -6.191 0.866 39.727 1.00 91.31 619 LEU A N 1
ATOM 4830 C CA . LEU A 1 619 ? -7.648 0.903 39.549 1.00 91.31 619 LEU A CA 1
ATOM 4831 C C . LEU A 1 619 ? -8.318 2.087 40.268 1.00 91.31 619 LEU A C 1
ATOM 4833 O O . LEU A 1 619 ? -9.210 2.709 39.695 1.00 91.31 619 LEU A O 1
ATOM 4837 N N . ASP A 1 620 ? -7.855 2.465 41.464 1.00 91.56 620 ASP A N 1
ATOM 4838 C CA . ASP A 1 620 ? -8.393 3.618 42.200 1.00 91.56 620 ASP A CA 1
ATOM 4839 C C . ASP A 1 620 ? -8.109 4.955 41.499 1.00 91.56 620 ASP A C 1
ATOM 4841 O O . ASP A 1 620 ? -8.839 5.922 41.723 1.00 91.56 620 ASP A O 1
ATOM 4845 N N . SER A 1 621 ? -7.053 5.048 40.684 1.00 93.25 621 SER A N 1
ATOM 4846 C CA . SER A 1 621 ? -6.822 6.204 39.806 1.00 93.25 621 SER A CA 1
ATOM 4847 C C . SER A 1 621 ? -7.694 6.106 38.559 1.00 93.25 621 SER A C 1
ATOM 4849 O O . SER A 1 621 ? -8.416 7.049 38.246 1.00 93.25 621 SER A O 1
ATOM 4851 N N . ALA A 1 622 ? -7.695 4.940 37.906 1.00 92.69 622 ALA A N 1
ATOM 4852 C CA . ALA A 1 622 ? -8.433 4.702 36.671 1.00 92.69 622 ALA A CA 1
ATOM 4853 C C . ALA A 1 622 ? -9.936 4.994 36.816 1.00 92.69 622 ALA A C 1
ATOM 4855 O O . ALA A 1 622 ? -10.514 5.633 35.942 1.00 92.69 622 ALA A O 1
ATOM 4856 N N . VAL A 1 623 ? -10.559 4.604 37.937 1.00 94.75 623 VAL A N 1
ATOM 4857 C CA . VAL A 1 623 ? -11.957 4.955 38.250 1.00 94.75 623 VAL A CA 1
ATOM 4858 C C . VAL A 1 623 ? -12.159 6.474 38.256 1.00 94.75 623 VAL A C 1
ATOM 4860 O O . VAL A 1 623 ? -13.030 6.962 37.543 1.00 94.75 623 VAL A O 1
ATOM 4863 N N . LYS A 1 624 ? -11.330 7.231 38.987 1.00 94.75 624 LYS A N 1
ATOM 4864 C CA . LYS A 1 624 ? -11.466 8.695 39.132 1.00 94.75 624 LYS A CA 1
ATOM 4865 C C . LYS A 1 624 ? -11.224 9.443 37.821 1.00 94.75 624 LYS A C 1
ATOM 4867 O O . LYS A 1 624 ? -11.903 10.428 37.527 1.00 94.75 624 LYS A O 1
ATOM 4872 N N . ASP A 1 625 ? -10.272 8.970 37.021 1.00 95.19 625 ASP A N 1
ATOM 4873 C CA . ASP A 1 625 ? -10.000 9.526 35.696 1.00 95.19 625 ASP A CA 1
ATOM 4874 C C . ASP A 1 625 ? -11.189 9.274 34.751 1.00 95.19 625 ASP A C 1
ATOM 4876 O O . ASP A 1 625 ? -11.624 10.191 34.050 1.00 95.19 625 ASP A O 1
ATOM 4880 N N . TRP A 1 626 ? -11.796 8.080 34.798 1.00 95.44 626 TRP A N 1
ATOM 4881 C CA . TRP A 1 626 ? -13.012 7.761 34.042 1.00 95.44 626 TRP A CA 1
ATOM 4882 C C . TRP A 1 626 ? -14.257 8.515 34.519 1.00 95.44 626 TRP A C 1
ATOM 4884 O O . TRP A 1 626 ? -14.993 9.013 33.670 1.00 95.44 626 TRP A O 1
ATOM 4894 N N . GLU A 1 627 ? -14.485 8.666 35.826 1.00 93.44 627 GLU A N 1
ATOM 4895 C CA . GLU A 1 627 ? -15.555 9.512 36.386 1.00 93.44 627 GLU A CA 1
ATOM 4896 C C . GLU A 1 627 ? -15.464 10.938 35.824 1.00 93.44 627 GLU A C 1
ATOM 4898 O O . GLU A 1 627 ? -16.433 11.479 35.280 1.00 93.44 627 GLU A O 1
ATOM 4903 N N . ARG A 1 628 ? -14.264 11.529 35.896 1.00 94.25 628 ARG A N 1
ATOM 4904 C CA . ARG A 1 628 ? -13.982 12.886 35.421 1.00 94.25 628 ARG A CA 1
ATOM 4905 C C . ARG A 1 628 ? -14.144 13.016 33.907 1.00 94.25 628 ARG A C 1
ATOM 4907 O O . ARG A 1 628 ? -14.765 13.973 33.440 1.00 94.25 628 ARG A O 1
ATOM 4914 N N . TRP A 1 629 ? -13.602 12.075 33.133 1.00 95.81 629 TRP A N 1
ATOM 4915 C CA . TRP A 1 629 ? -13.683 12.116 31.673 1.00 95.81 629 TRP A CA 1
ATOM 4916 C C . TRP A 1 629 ? -15.117 11.896 31.177 1.00 95.81 629 TRP A C 1
ATOM 4918 O O . TRP A 1 629 ? -15.577 12.642 30.316 1.00 95.81 629 TRP A O 1
ATOM 4928 N N . LEU A 1 630 ? -15.865 10.946 31.754 1.00 93.81 630 LEU A N 1
ATOM 4929 C CA . LEU A 1 630 ? -17.270 10.699 31.401 1.00 93.81 630 LEU A CA 1
ATOM 4930 C C . LEU A 1 630 ? -18.184 11.867 31.796 1.00 93.81 630 LEU A C 1
ATOM 4932 O O . LEU A 1 630 ? -19.121 12.165 31.055 1.00 93.81 630 LEU A O 1
ATOM 4936 N N . GLY A 1 631 ? -17.894 12.566 32.900 1.00 90.50 631 GLY A N 1
ATOM 4937 C CA . GLY A 1 631 ? -18.562 13.820 33.264 1.00 90.50 631 GLY A CA 1
ATOM 4938 C C . GLY A 1 631 ? -18.382 14.900 32.191 1.00 90.50 631 GLY A C 1
ATOM 4939 O O . GLY A 1 631 ? -19.363 15.380 31.621 1.00 90.50 631 GLY A O 1
ATOM 4940 N N . ASN A 1 632 ? -17.132 15.201 31.829 1.00 91.50 632 ASN A N 1
ATOM 4941 C CA . ASN A 1 632 ? -16.810 16.149 30.756 1.00 91.50 632 ASN A CA 1
ATOM 4942 C C . ASN A 1 632 ? -17.432 15.729 29.405 1.00 91.50 632 ASN A C 1
ATOM 4944 O O . ASN A 1 632 ? -17.961 16.554 28.656 1.00 91.50 632 ASN A O 1
ATOM 4948 N N . PHE A 1 633 ? -17.382 14.434 29.079 1.00 91.81 633 PHE A N 1
ATOM 4949 C CA . PHE A 1 633 ? -17.898 13.890 27.825 1.00 91.81 633 PHE A CA 1
ATOM 4950 C C . PHE A 1 633 ? -19.430 13.935 27.749 1.00 91.81 633 PHE A C 1
ATOM 4952 O O . PHE A 1 633 ? -19.976 14.204 26.678 1.00 91.81 633 PHE A O 1
ATOM 4959 N N . LYS A 1 634 ? -20.133 13.758 28.878 1.00 89.62 634 LYS A N 1
ATOM 4960 C CA . LYS A 1 634 ? -21.580 13.988 28.989 1.00 89.62 634 LYS A CA 1
ATOM 4961 C C . LYS A 1 634 ? -21.944 15.427 28.616 1.00 89.62 634 LYS A C 1
ATOM 4963 O O . LYS A 1 634 ? -22.779 15.615 27.734 1.00 89.62 634 LYS A O 1
ATOM 4968 N N . GLU A 1 635 ? -21.298 16.425 29.222 1.00 88.69 635 GLU A N 1
ATOM 4969 C CA . GLU A 1 635 ? -21.555 17.836 28.889 1.00 88.69 635 GLU A CA 1
ATOM 4970 C C . GLU A 1 635 ? -21.282 18.111 27.404 1.00 88.69 635 GLU A C 1
ATOM 4972 O O . GLU A 1 635 ? -22.047 18.797 26.723 1.00 88.69 635 GLU A O 1
ATOM 4977 N N . ARG A 1 636 ? -20.204 17.528 26.863 1.00 90.06 636 ARG A N 1
ATOM 4978 C CA . ARG A 1 636 ? -19.840 17.683 25.452 1.00 90.06 636 ARG A CA 1
ATOM 4979 C C . ARG A 1 636 ? -20.873 17.090 24.495 1.00 90.06 636 ARG A C 1
ATOM 4981 O O . ARG A 1 636 ? -21.123 17.690 23.446 1.00 90.06 636 ARG A O 1
ATOM 4988 N N . ILE A 1 637 ? -21.446 15.945 24.856 1.00 87.62 637 ILE A N 1
ATOM 4989 C CA . ILE A 1 637 ? -22.553 15.269 24.173 1.00 87.62 637 ILE A CA 1
ATOM 4990 C C . ILE A 1 637 ? -23.812 16.153 24.195 1.00 87.62 637 ILE A C 1
ATOM 4992 O O . ILE A 1 637 ? -24.391 16.420 23.144 1.00 87.62 637 ILE A O 1
ATOM 4996 N N . GLU A 1 638 ? -24.196 16.674 25.362 1.00 84.56 638 GLU A N 1
ATOM 4997 C CA . GLU A 1 638 ? -25.387 17.522 25.529 1.00 84.56 638 GLU A CA 1
ATOM 4998 C C . GLU A 1 638 ? -25.287 18.821 24.704 1.00 84.56 638 GLU A C 1
ATOM 5000 O O . GLU A 1 638 ? -26.222 19.175 23.981 1.00 84.56 638 GLU A O 1
ATOM 5005 N N . GLN A 1 639 ? -24.118 19.474 24.702 1.00 84.88 639 GLN A N 1
ATOM 5006 C CA . GLN A 1 639 ? -23.846 20.644 23.854 1.00 84.88 639 GLN A CA 1
ATOM 5007 C C . GLN A 1 639 ? -23.955 20.358 22.346 1.00 84.88 639 GLN A C 1
ATOM 5009 O O . GLN A 1 639 ? -24.303 21.254 21.575 1.00 84.88 639 GLN A O 1
ATOM 5014 N N . ASP A 1 640 ? -23.587 19.154 21.900 1.00 81.50 640 ASP A N 1
ATOM 5015 C CA . ASP A 1 640 ? -23.647 18.776 20.483 1.00 81.50 640 ASP A CA 1
ATOM 5016 C C . ASP A 1 640 ? -25.101 18.535 20.048 1.00 81.50 640 ASP A C 1
ATOM 5018 O O . ASP A 1 640 ? -25.518 18.948 18.962 1.00 81.50 640 ASP A O 1
ATOM 5022 N N . TRP A 1 641 ? -25.915 17.942 20.929 1.00 75.25 641 TRP A N 1
ATOM 5023 C CA . TRP A 1 641 ? -27.332 17.689 20.653 1.00 75.25 641 TRP A CA 1
ATOM 5024 C C . TRP A 1 641 ? -28.177 18.955 20.727 1.00 75.25 641 TRP A C 1
ATOM 5026 O O . TRP A 1 641 ? -29.129 19.079 19.961 1.00 75.25 641 TRP A O 1
ATOM 5036 N N . GLU A 1 642 ? -27.810 19.940 21.552 1.00 73.44 642 GLU A N 1
ATOM 5037 C CA . GLU A 1 642 ? -28.396 21.282 21.467 1.00 73.44 642 GLU A CA 1
ATOM 5038 C C . GLU A 1 642 ? -28.260 21.881 20.059 1.00 73.44 642 GLU A C 1
ATOM 5040 O O . GLU A 1 642 ? -29.176 22.555 19.584 1.00 73.44 642 GLU A O 1
ATOM 5045 N N . HIS A 1 643 ? -27.131 21.647 19.381 1.00 71.56 643 HIS A N 1
ATOM 5046 C CA . HIS A 1 643 ? -26.915 22.108 18.012 1.00 71.56 643 HIS A CA 1
ATOM 5047 C C . HIS A 1 643 ? -27.716 21.268 17.005 1.00 71.56 643 HIS A C 1
ATOM 5049 O O . HIS A 1 643 ? -28.442 21.829 16.183 1.00 71.56 643 HIS A O 1
ATOM 5055 N N . ALA A 1 644 ? -27.679 19.936 17.122 1.00 68.94 644 ALA A N 1
ATOM 5056 C CA . ALA A 1 644 ? -28.455 19.035 16.267 1.00 68.94 644 ALA A CA 1
ATOM 5057 C C . ALA A 1 644 ? -29.975 19.293 16.356 1.00 68.94 644 ALA A C 1
ATOM 5059 O O . ALA A 1 644 ? -30.653 19.366 15.329 1.00 68.94 644 ALA A O 1
ATOM 5060 N N . LYS A 1 645 ? -30.514 19.526 17.563 1.00 67.94 645 LYS A N 1
ATOM 5061 C CA . LYS A 1 645 ? -31.935 19.842 17.782 1.00 67.94 645 LYS A CA 1
ATOM 5062 C C . LYS A 1 645 ? -32.341 21.164 17.127 1.00 67.94 645 LYS A C 1
ATOM 5064 O O . LYS A 1 645 ? -33.408 21.242 16.526 1.00 67.94 645 LYS A O 1
ATOM 5069 N N . LYS A 1 646 ? -31.479 22.189 17.170 1.00 69.69 646 LYS A N 1
ATOM 5070 C CA . LYS A 1 646 ? -31.711 23.481 16.489 1.00 69.69 646 LYS A CA 1
ATOM 5071 C C . LYS A 1 646 ? -31.765 23.347 14.959 1.00 69.69 646 LYS A C 1
ATOM 5073 O O . LYS A 1 646 ? -32.367 24.198 14.313 1.00 69.69 646 LYS A O 1
ATOM 5078 N N . ILE A 1 647 ? -31.175 22.291 14.388 1.00 66.56 647 ILE A N 1
ATOM 5079 C CA . ILE A 1 647 ? -31.213 21.986 12.947 1.00 66.56 647 ILE A CA 1
ATOM 5080 C C . ILE A 1 647 ? -32.427 21.110 12.586 1.00 66.56 647 ILE A C 1
ATOM 5082 O O . ILE A 1 647 ? -33.072 21.355 11.570 1.00 66.56 647 ILE A O 1
ATOM 5086 N N . ALA A 1 648 ? -32.753 20.105 13.406 1.00 63.94 648 ALA A N 1
ATOM 5087 C CA . ALA A 1 648 ? -33.848 19.164 13.143 1.00 63.94 648 ALA A CA 1
ATOM 5088 C C . ALA A 1 648 ? -35.247 19.670 13.562 1.00 63.94 648 ALA A C 1
ATOM 5090 O O . ALA A 1 648 ? -36.256 19.178 13.058 1.00 63.94 648 ALA A O 1
ATOM 5091 N N . GLY A 1 649 ? -35.315 20.650 14.467 1.00 60.81 649 GLY A N 1
ATOM 5092 C CA . GLY A 1 649 ? -36.554 21.157 15.063 1.00 60.81 649 GLY A CA 1
ATOM 5093 C C . GLY A 1 649 ? -37.064 20.311 16.238 1.00 60.81 649 GLY A C 1
ATOM 5094 O O . GLY A 1 649 ? -36.594 19.204 16.497 1.00 60.81 649 GLY A O 1
ATOM 5095 N N . ASP A 1 650 ? -38.071 20.821 16.953 1.00 58.97 650 ASP A N 1
ATOM 5096 C CA . ASP A 1 650 ? -38.656 20.211 18.165 1.00 58.97 650 ASP A CA 1
ATOM 5097 C C . ASP A 1 650 ? -39.499 18.931 17.916 1.00 58.97 650 ASP A C 1
ATOM 5099 O O . ASP A 1 650 ? -40.406 18.627 18.684 1.00 58.97 650 ASP A O 1
ATOM 5103 N N . THR A 1 651 ? -39.233 18.175 16.845 1.00 62.91 651 THR A N 1
ATOM 5104 C CA . THR A 1 651 ? -40.006 16.968 16.462 1.00 62.91 651 THR A CA 1
ATOM 5105 C C . THR A 1 651 ? -39.277 15.638 16.672 1.00 62.91 651 THR A C 1
ATOM 5107 O O . THR A 1 651 ? -39.847 14.594 16.365 1.00 62.91 651 THR A O 1
ATOM 5110 N N . ILE A 1 652 ? -38.052 15.649 17.208 1.00 65.06 652 ILE A N 1
ATOM 5111 C CA . ILE A 1 652 ? -37.301 14.430 17.549 1.00 65.06 652 ILE A CA 1
ATOM 5112 C C . ILE A 1 652 ? -37.237 14.273 19.071 1.00 65.06 652 ILE A C 1
ATOM 5114 O O . ILE A 1 652 ? -36.792 15.184 19.773 1.00 65.06 652 ILE A O 1
ATOM 5118 N N . GLU A 1 653 ? -37.659 13.107 19.564 1.00 68.56 653 GLU A N 1
ATOM 5119 C CA . GLU A 1 653 ? -37.557 12.741 20.977 1.00 68.56 653 GLU A CA 1
ATOM 5120 C C . GLU A 1 653 ? -36.108 12.477 21.389 1.00 68.56 653 GLU A C 1
ATOM 5122 O O . GLU A 1 653 ? -35.294 11.955 20.624 1.00 68.56 653 GLU A O 1
ATOM 5127 N N . LEU A 1 654 ? -35.776 12.821 22.633 1.00 65.12 654 LEU A N 1
ATOM 5128 C CA . LEU A 1 654 ? -34.387 12.811 23.095 1.00 65.12 654 LEU A CA 1
ATOM 5129 C C . LEU A 1 654 ? -33.775 11.398 23.076 1.00 65.12 654 LEU A C 1
ATOM 5131 O O . LEU A 1 654 ? -32.603 11.247 22.735 1.00 65.12 654 LEU A O 1
ATOM 5135 N N . SER A 1 655 ? -34.570 10.356 23.342 1.00 68.25 655 SER A N 1
ATOM 5136 C CA . SER A 1 655 ? -34.147 8.955 23.225 1.00 68.25 655 SER A CA 1
ATOM 5137 C C . SER A 1 655 ? -33.671 8.580 21.820 1.00 68.25 655 SER A C 1
ATOM 5139 O O . SER A 1 655 ? -32.699 7.837 21.677 1.00 68.25 655 SER A O 1
ATOM 5141 N N . ASP A 1 656 ? -34.322 9.106 20.783 1.00 73.06 656 ASP A N 1
ATOM 5142 C CA . ASP A 1 656 ? -34.041 8.744 19.392 1.00 73.06 656 ASP A CA 1
ATOM 5143 C C . ASP A 1 656 ? -32.717 9.367 18.930 1.00 73.06 656 ASP A C 1
ATOM 5145 O O . ASP A 1 656 ? -31.963 8.748 18.175 1.00 73.06 656 ASP A O 1
ATOM 5149 N N . VAL A 1 657 ? -32.375 10.546 19.467 1.00 69.75 657 VAL A N 1
ATOM 5150 C CA . VAL A 1 657 ? -31.059 11.180 19.289 1.00 69.75 657 VAL A CA 1
ATOM 5151 C C . VAL A 1 657 ? -29.951 10.320 19.906 1.00 69.75 657 VAL A C 1
ATOM 5153 O O . VAL A 1 657 ? -28.923 10.100 19.264 1.00 69.75 657 VAL A O 1
ATOM 5156 N N . TYR A 1 658 ? -30.157 9.760 21.104 1.00 75.12 658 TYR A N 1
ATOM 5157 C CA . TYR A 1 658 ? -29.170 8.863 21.718 1.00 75.12 658 TYR A CA 1
ATOM 5158 C C . TYR A 1 658 ? -29.024 7.539 20.965 1.00 75.12 658 TYR A C 1
ATOM 5160 O O . TYR A 1 658 ? -27.896 7.101 20.737 1.00 75.12 658 TYR A O 1
ATOM 5168 N N . GLN A 1 659 ? -30.115 6.946 20.471 1.00 78.25 659 GLN A N 1
ATOM 5169 C CA . GLN A 1 659 ? -30.028 5.775 19.588 1.00 78.25 659 GLN A CA 1
ATOM 5170 C C . GLN A 1 659 ? -29.301 6.094 18.269 1.00 78.25 659 GLN A C 1
ATOM 5172 O O . GLN A 1 659 ? -28.519 5.274 17.781 1.00 78.25 659 GLN A O 1
ATOM 5177 N N . LEU A 1 660 ? -29.476 7.300 17.716 1.00 79.88 660 LEU A N 1
ATOM 5178 C CA . LEU A 1 660 ? -28.730 7.762 16.542 1.00 79.88 660 LEU A CA 1
ATOM 5179 C C . LEU A 1 660 ? -27.235 7.976 16.842 1.00 79.88 660 LEU A C 1
ATOM 5181 O O . LEU A 1 660 ? -26.403 7.574 16.023 1.00 79.88 660 LEU A O 1
ATOM 5185 N N . A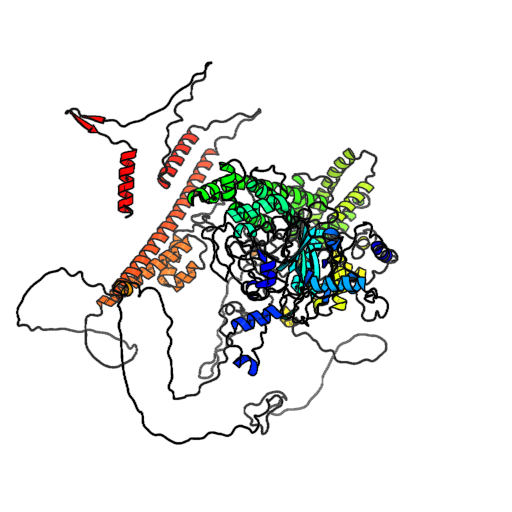RG A 1 661 ? -26.872 8.522 18.015 1.00 86.31 661 ARG A N 1
ATOM 5186 C CA . ARG A 1 661 ? -25.473 8.610 18.479 1.00 86.31 661 ARG A CA 1
ATOM 5187 C C . ARG A 1 661 ? -24.848 7.221 18.588 1.00 86.31 661 ARG A C 1
ATOM 5189 O O . ARG A 1 661 ? -23.805 6.989 17.980 1.00 86.31 661 ARG A O 1
ATOM 5196 N N . ILE A 1 662 ? -25.490 6.301 19.316 1.00 86.81 662 ILE A N 1
ATOM 5197 C CA . ILE A 1 662 ? -25.008 4.924 19.513 1.00 86.81 662 ILE A CA 1
ATOM 5198 C C . ILE A 1 662 ? -24.781 4.264 18.149 1.00 86.81 662 ILE A C 1
ATOM 5200 O O . ILE A 1 662 ? -23.685 3.789 17.864 1.00 86.81 662 ILE A O 1
ATOM 5204 N N . LYS A 1 663 ? -25.774 4.319 17.253 1.00 86.56 663 LYS A N 1
ATOM 5205 C CA . LYS A 1 663 ? -25.672 3.789 15.886 1.00 86.56 663 LYS A CA 1
ATOM 5206 C C . LYS A 1 663 ? -24.496 4.387 15.103 1.00 86.56 663 LYS A C 1
ATOM 5208 O O . LYS A 1 663 ? -23.753 3.639 14.473 1.00 86.56 663 LYS A O 1
ATOM 5213 N N . THR A 1 664 ? -24.307 5.705 15.161 1.00 87.88 664 THR A N 1
ATOM 5214 C CA . THR A 1 664 ? -23.217 6.404 14.457 1.00 87.88 664 THR A CA 1
ATOM 5215 C C . THR A 1 664 ? -21.849 5.993 15.008 1.00 87.88 664 THR A C 1
ATOM 5217 O O . THR A 1 664 ? -20.959 5.630 14.242 1.00 87.88 664 THR A O 1
ATOM 5220 N N . ALA A 1 665 ? -21.698 5.941 16.334 1.00 91.56 665 ALA A N 1
ATOM 5221 C CA . ALA A 1 665 ? -20.471 5.491 16.984 1.00 91.56 665 ALA A CA 1
ATOM 5222 C C . ALA A 1 665 ? -20.185 3.995 16.735 1.00 91.56 665 ALA A C 1
ATOM 5224 O O . ALA A 1 665 ? -19.029 3.629 16.527 1.00 91.56 665 ALA A O 1
ATOM 5225 N N . LYS A 1 666 ? -21.201 3.121 16.672 1.00 92.69 666 LYS A N 1
ATOM 5226 C CA . LYS A 1 666 ? -21.035 1.711 16.257 1.00 92.69 666 LYS A CA 1
ATOM 5227 C C . LYS A 1 666 ? -20.592 1.581 14.795 1.00 92.69 666 LYS A C 1
ATOM 5229 O O . LYS A 1 666 ? -19.811 0.692 14.481 1.00 92.69 666 LYS A O 1
ATOM 5234 N N . GLN A 1 667 ? -21.042 2.473 13.912 1.00 93.75 667 GLN A N 1
ATOM 5235 C CA . GLN A 1 667 ? -20.607 2.521 12.508 1.00 93.75 667 GLN A CA 1
ATOM 5236 C C . GLN A 1 667 ? -19.204 3.128 12.316 1.00 93.75 667 GLN A C 1
ATOM 5238 O O . GLN A 1 667 ? -18.652 3.021 11.225 1.00 93.75 667 GLN A O 1
ATOM 5243 N N . ALA A 1 668 ? -18.617 3.730 13.357 1.00 95.81 668 ALA A N 1
ATOM 5244 C CA . ALA A 1 668 ? -17.254 4.266 13.349 1.00 95.81 668 ALA A CA 1
ATOM 5245 C C . ALA A 1 668 ? -16.257 3.445 14.191 1.00 95.81 668 ALA A C 1
ATOM 5247 O O . ALA A 1 668 ? -15.052 3.557 13.989 1.00 95.81 668 ALA A O 1
ATOM 5248 N N . ASN A 1 669 ? -16.716 2.594 15.115 1.00 97.19 669 ASN A N 1
ATOM 5249 C CA . ASN A 1 669 ? -15.852 1.744 15.940 1.00 97.19 669 ASN A CA 1
ATOM 5250 C C . ASN A 1 669 ? -15.983 0.271 15.555 1.00 97.19 669 ASN A C 1
ATOM 5252 O O . ASN A 1 669 ? -17.074 -0.277 15.718 1.00 97.19 669 ASN A O 1
ATOM 5256 N N . PRO A 1 670 ? -14.913 -0.399 15.097 1.00 96.75 670 PRO A N 1
ATOM 5257 C CA . PRO A 1 670 ? -14.977 -1.820 14.779 1.00 96.75 670 PRO A CA 1
ATOM 5258 C C . PRO A 1 670 ? -15.227 -2.675 16.036 1.00 96.75 670 PRO A C 1
ATOM 5260 O O . PRO A 1 670 ? -14.713 -2.382 17.114 1.00 96.75 670 PRO A O 1
ATOM 5263 N N . ARG A 1 671 ? -16.016 -3.743 15.880 1.00 94.62 671 ARG A N 1
ATOM 5264 C CA . ARG A 1 671 ? -16.181 -4.857 16.833 1.00 94.62 671 ARG A CA 1
ATOM 5265 C C . ARG A 1 671 ? -15.163 -5.965 16.562 1.00 94.62 671 ARG A C 1
ATOM 5267 O O . ARG A 1 671 ? -14.692 -6.589 17.505 1.00 94.62 671 ARG A O 1
ATOM 5274 N N . PHE A 1 672 ? -14.804 -6.193 15.297 1.00 96.38 672 PHE A N 1
ATOM 5275 C CA . PHE A 1 672 ? -13.711 -7.080 14.895 1.00 96.38 672 PHE A CA 1
ATOM 5276 C C . PHE A 1 672 ? -12.537 -6.278 14.322 1.00 96.38 672 PHE A C 1
ATOM 5278 O O . PHE A 1 672 ? -12.734 -5.372 13.515 1.00 96.38 672 PHE A O 1
ATOM 5285 N N . VAL A 1 673 ? -11.315 -6.636 14.717 1.00 95.62 673 VAL A N 1
ATOM 5286 C CA . VAL A 1 673 ? -10.061 -6.036 14.241 1.00 95.62 673 VAL A CA 1
ATOM 5287 C C . VAL A 1 673 ? -9.088 -7.162 13.918 1.00 95.62 673 VAL A C 1
ATOM 5289 O O . VAL A 1 673 ? -9.037 -8.165 14.628 1.00 95.62 673 VAL A O 1
ATOM 5292 N N . LEU A 1 674 ? -8.301 -6.995 12.855 1.00 96.12 674 LEU A N 1
ATOM 5293 C CA . LEU A 1 674 ? -7.349 -7.993 12.369 1.00 96.12 674 LEU A CA 1
ATOM 5294 C C . LEU A 1 674 ? -6.057 -7.995 13.216 1.00 96.12 674 LEU A C 1
ATOM 5296 O O . LEU A 1 674 ? -4.983 -7.618 12.746 1.00 96.12 674 LEU A O 1
ATOM 5300 N N . ARG A 1 675 ? -6.195 -8.368 14.493 1.00 93.94 675 ARG A N 1
ATOM 5301 C CA . ARG A 1 675 ? -5.125 -8.393 15.505 1.00 93.94 675 ARG A CA 1
ATOM 5302 C C . ARG A 1 675 ? -4.032 -9.410 15.152 1.00 93.94 675 ARG A C 1
ATOM 5304 O O . ARG A 1 675 ? -4.283 -10.393 14.452 1.00 93.94 675 ARG A O 1
ATOM 5311 N N . GLN A 1 676 ? -2.821 -9.204 15.674 1.00 91.44 676 GLN A N 1
ATOM 5312 C CA . GLN A 1 676 ? -1.649 -10.033 15.355 1.00 91.44 676 GLN A CA 1
ATOM 5313 C C . GLN A 1 676 ? -1.872 -11.524 15.670 1.00 91.44 676 GLN A C 1
ATOM 5315 O O . GLN A 1 676 ? -1.567 -12.374 14.836 1.00 91.44 676 GLN A O 1
ATOM 5320 N N . TRP A 1 677 ? -2.463 -11.845 16.825 1.00 90.81 677 TRP A N 1
ATOM 5321 C CA . TRP A 1 677 ? -2.707 -13.235 17.224 1.00 90.81 677 TRP A CA 1
ATOM 5322 C C . TRP A 1 677 ? -3.737 -13.946 16.326 1.00 90.81 677 TRP A C 1
ATOM 5324 O O . TRP A 1 677 ? -3.574 -15.127 16.035 1.00 90.81 677 TRP A O 1
ATOM 5334 N N . VAL A 1 678 ? -4.750 -13.225 15.820 1.00 94.38 678 VAL A N 1
ATOM 5335 C CA . VAL A 1 678 ? -5.756 -13.763 14.880 1.00 94.38 678 VAL A CA 1
ATOM 5336 C C . VAL A 1 678 ? -5.095 -14.172 13.563 1.00 94.38 678 VAL A C 1
ATOM 5338 O O . VAL A 1 678 ? -5.426 -15.208 12.989 1.00 94.38 678 VAL A O 1
ATOM 5341 N N . LEU A 1 679 ? -4.129 -13.376 13.093 1.00 94.62 679 LEU A N 1
ATOM 5342 C CA . LEU A 1 679 ? -3.335 -13.698 11.909 1.00 94.62 679 LEU A CA 1
ATOM 5343 C C . LEU A 1 679 ? -2.473 -14.941 12.142 1.00 94.62 679 LEU A C 1
ATOM 5345 O O . LEU A 1 679 ? -2.475 -15.838 11.310 1.00 94.62 679 LEU A O 1
ATOM 5349 N N . GLU A 1 680 ? -1.749 -15.010 13.258 1.00 93.00 680 GLU A N 1
ATOM 5350 C CA . GLU A 1 680 ? -0.898 -16.163 13.582 1.00 93.00 680 GLU A CA 1
ATOM 5351 C C . GLU A 1 680 ? -1.691 -17.466 13.717 1.00 93.00 680 GLU A C 1
ATOM 5353 O O . GLU A 1 680 ? -1.234 -18.509 13.252 1.00 93.00 680 GLU A O 1
ATOM 5358 N N . GLU A 1 681 ? -2.880 -17.412 14.315 1.00 93.88 681 GLU A N 1
ATOM 5359 C CA . GLU A 1 681 ? -3.751 -18.574 14.469 1.00 93.88 681 GLU A CA 1
ATOM 5360 C C . GLU A 1 681 ? -4.314 -19.040 13.119 1.00 93.88 681 GLU A C 1
ATOM 5362 O O . GLU A 1 681 ? -4.170 -20.212 12.770 1.00 93.88 681 GLU A O 1
ATOM 5367 N N . ILE A 1 682 ? -4.857 -18.127 12.300 1.00 95.19 682 ILE A N 1
ATOM 5368 C CA . ILE A 1 682 ? -5.404 -18.492 10.983 1.00 95.19 682 ILE A CA 1
ATOM 5369 C C . ILE A 1 682 ? -4.314 -18.967 10.013 1.00 95.19 682 ILE A C 1
ATOM 5371 O O . ILE A 1 682 ? -4.570 -19.824 9.172 1.00 95.19 682 ILE A O 1
ATOM 5375 N N . ILE A 1 683 ? -3.084 -18.461 10.148 1.00 94.81 683 ILE A N 1
ATOM 5376 C CA . ILE A 1 683 ? -1.929 -18.922 9.369 1.00 94.81 683 ILE A CA 1
ATOM 5377 C C . ILE A 1 683 ? -1.535 -20.340 9.785 1.00 94.81 683 ILE A C 1
ATOM 5379 O O . ILE A 1 683 ? -1.341 -21.169 8.906 1.00 94.81 683 ILE A O 1
ATOM 5383 N N . LYS A 1 684 ? -1.492 -20.659 11.087 1.00 93.94 684 LYS A N 1
ATOM 5384 C CA . LYS A 1 684 ? -1.230 -22.030 11.568 1.00 93.94 684 LYS A CA 1
ATOM 5385 C C . LYS A 1 684 ? -2.309 -23.019 11.118 1.00 93.94 684 LYS A C 1
ATOM 5387 O O . LYS A 1 684 ? -1.977 -24.117 10.686 1.00 93.94 684 LYS A O 1
ATOM 5392 N N . LEU A 1 685 ? -3.580 -22.617 11.163 1.00 92.56 685 LEU A N 1
ATOM 5393 C CA . LEU A 1 685 ? -4.704 -23.440 10.701 1.00 92.56 685 LEU A CA 1
ATOM 5394 C C . LEU A 1 685 ? -4.622 -23.727 9.192 1.00 92.56 685 LEU A C 1
ATOM 5396 O O . LEU A 1 685 ? -4.785 -24.872 8.780 1.00 92.56 685 LEU A O 1
ATOM 5400 N N . VAL A 1 686 ? -4.302 -22.718 8.372 1.00 92.75 686 VAL A N 1
ATOM 5401 C CA . VAL A 1 686 ? -4.117 -22.888 6.917 1.00 92.75 686 VAL A CA 1
ATOM 5402 C C . VAL A 1 686 ? -2.795 -23.590 6.571 1.00 92.75 686 VAL A C 1
ATOM 5404 O O . VAL A 1 686 ? -2.732 -24.241 5.539 1.00 92.75 686 VAL A O 1
ATOM 5407 N N . GLU A 1 687 ? -1.753 -23.509 7.403 1.00 90.69 687 GLU A N 1
ATOM 5408 C CA . GLU A 1 687 ? -0.511 -24.287 7.234 1.00 90.69 687 GLU A CA 1
ATOM 5409 C C . GLU A 1 687 ? -0.684 -25.773 7.600 1.00 90.69 687 GLU A C 1
ATOM 5411 O O . GLU A 1 687 ? 0.006 -26.610 7.023 1.00 90.69 687 GLU A O 1
ATOM 5416 N N . GLY A 1 688 ? -1.591 -26.109 8.527 1.00 87.31 688 GLY A N 1
ATOM 5417 C CA . GLY A 1 688 ? -1.850 -27.487 8.963 1.00 87.31 688 GLY A CA 1
ATOM 5418 C C . GLY A 1 688 ? -2.886 -28.250 8.126 1.00 87.31 688 GLY A C 1
ATOM 5419 O O . GLY A 1 688 ? -2.686 -29.426 7.835 1.00 87.31 688 GLY A O 1
ATOM 5420 N N . ASP A 1 689 ? -3.987 -27.605 7.726 1.00 85.31 689 ASP A N 1
ATOM 5421 C CA . ASP A 1 689 ? -5.063 -28.224 6.938 1.00 85.31 689 ASP A CA 1
ATOM 5422 C C . ASP A 1 689 ? -5.604 -27.217 5.906 1.00 85.31 689 ASP A C 1
ATOM 5424 O O . ASP A 1 689 ? -6.345 -26.289 6.237 1.00 85.31 689 ASP A O 1
ATOM 5428 N N . HIS A 1 690 ? -5.245 -27.400 4.629 1.00 78.50 690 HIS A N 1
ATOM 5429 C CA . HIS A 1 690 ? -5.695 -26.529 3.536 1.00 78.50 690 HIS A CA 1
ATOM 5430 C C . HIS A 1 690 ? -7.236 -26.494 3.384 1.00 78.50 690 HIS A C 1
ATOM 5432 O O . HIS A 1 690 ? -7.787 -25.450 3.026 1.00 78.50 690 HIS A O 1
ATOM 5438 N N . GLU A 1 691 ? -7.948 -27.600 3.643 1.00 80.06 691 GLU A N 1
ATOM 5439 C CA . GLU A 1 691 ? -9.391 -27.725 3.378 1.00 80.06 691 GLU A CA 1
ATOM 5440 C C . GLU A 1 691 ? -10.261 -27.190 4.524 1.00 80.06 691 GLU A C 1
ATOM 5442 O O . GLU A 1 691 ? -11.296 -26.565 4.265 1.00 80.06 691 GLU A O 1
ATOM 5447 N N . LYS A 1 692 ? -9.842 -27.365 5.784 1.00 83.12 692 LYS A N 1
ATOM 5448 C CA . LYS A 1 692 ? -10.478 -26.704 6.938 1.00 83.12 692 LYS A CA 1
ATOM 5449 C C . LYS A 1 692 ? -10.052 -25.241 7.022 1.00 83.12 692 LYS A C 1
ATOM 5451 O O . LYS A 1 692 ? -10.905 -24.353 7.107 1.00 83.12 692 LYS A O 1
ATOM 5456 N N . GLY A 1 693 ? -8.751 -24.979 6.898 1.00 89.62 693 GLY A N 1
ATOM 5457 C CA . GLY A 1 693 ? -8.158 -23.652 7.019 1.00 89.62 693 GLY A CA 1
ATOM 5458 C C . GLY A 1 693 ? -8.742 -22.643 6.032 1.00 89.62 693 GLY A C 1
ATOM 5459 O O . GLY A 1 693 ? -9.042 -21.520 6.433 1.00 89.62 693 GLY A O 1
ATOM 5460 N N . LYS A 1 694 ? -9.011 -23.019 4.770 1.00 89.56 694 LYS A N 1
ATOM 5461 C CA . LYS A 1 694 ? -9.639 -22.100 3.795 1.00 89.56 694 LYS A CA 1
ATOM 5462 C C . LYS A 1 694 ? -11.038 -21.621 4.220 1.00 89.56 694 LYS A C 1
ATOM 5464 O O . LYS A 1 694 ? -11.387 -20.471 3.956 1.00 89.56 694 LYS A O 1
ATOM 5469 N N . ARG A 1 695 ? -11.824 -22.446 4.930 1.00 91.00 695 ARG A N 1
ATOM 5470 C CA . ARG A 1 695 ? -13.159 -22.066 5.440 1.00 91.00 695 ARG A CA 1
ATOM 5471 C C . ARG A 1 695 ? -13.056 -21.057 6.584 1.00 91.00 695 ARG A C 1
ATOM 5473 O O . ARG A 1 695 ? -13.818 -20.087 6.617 1.00 91.00 695 ARG A O 1
ATOM 5480 N N . GLN A 1 696 ? -12.082 -21.253 7.469 1.00 93.62 696 GLN A N 1
ATOM 5481 C CA . GLN A 1 696 ? -11.795 -20.354 8.588 1.00 93.62 696 GLN A CA 1
ATOM 5482 C C . GLN A 1 696 ? -11.195 -19.033 8.082 1.00 93.62 696 GLN A C 1
ATOM 5484 O O . GLN A 1 696 ? -11.675 -17.958 8.438 1.00 93.62 696 GLN A O 1
ATOM 5489 N N . LEU A 1 697 ? -10.245 -19.092 7.143 1.00 96.19 697 LEU A N 1
ATOM 5490 C CA . LEU A 1 697 ? -9.684 -17.938 6.431 1.00 96.19 697 LEU A CA 1
ATOM 5491 C C . LEU A 1 697 ? -10.766 -17.124 5.706 1.00 96.19 697 LEU A C 1
ATOM 5493 O O . LEU A 1 697 ? -10.765 -15.895 5.780 1.00 96.19 697 LEU A O 1
ATOM 5497 N N . ALA A 1 698 ? -11.724 -17.784 5.048 1.00 94.94 698 ALA A N 1
ATOM 5498 C CA . ALA A 1 698 ? -12.858 -17.114 4.417 1.00 94.94 698 ALA A CA 1
ATOM 5499 C C . ALA A 1 698 ? -13.794 -16.443 5.443 1.00 94.94 698 ALA A C 1
ATOM 5501 O O . ALA A 1 698 ? -14.347 -15.378 5.159 1.00 94.94 698 ALA A O 1
ATOM 5502 N N . LYS A 1 699 ? -13.946 -17.002 6.653 1.00 95.38 699 LYS A N 1
ATOM 5503 C CA . LYS A 1 699 ? -14.738 -16.378 7.727 1.00 95.38 699 LYS A CA 1
ATOM 5504 C C . LYS A 1 699 ? -14.010 -15.195 8.364 1.00 95.38 699 LYS A C 1
ATOM 5506 O O . LYS A 1 699 ? -14.632 -14.150 8.538 1.00 95.38 699 LYS A O 1
ATOM 5511 N N . VAL A 1 700 ? -12.699 -15.290 8.597 1.00 97.44 700 VAL A N 1
ATOM 5512 C CA . VAL A 1 700 ? -11.874 -14.146 9.025 1.00 97.44 700 VAL A CA 1
ATOM 5513 C C . VAL A 1 700 ? -11.878 -13.041 7.964 1.00 97.44 700 VAL A C 1
ATOM 5515 O O . VAL A 1 700 ? -12.040 -11.877 8.316 1.00 97.44 700 VAL A O 1
ATOM 5518 N N . MET A 1 701 ? -11.816 -13.377 6.669 1.00 97.38 701 MET A N 1
ATOM 5519 C CA . MET A 1 701 ? -12.007 -12.413 5.574 1.00 97.38 701 MET A CA 1
ATOM 5520 C C . MET A 1 701 ? -13.392 -11.747 5.633 1.00 97.38 701 MET A C 1
ATOM 5522 O O . MET A 1 701 ? -13.494 -10.529 5.491 1.00 97.38 701 MET A O 1
ATOM 5526 N N . HIS A 1 702 ? -14.461 -12.505 5.892 1.00 96.38 702 HIS A N 1
ATOM 5527 C CA . HIS A 1 702 ? -15.812 -11.953 6.024 1.00 96.38 702 HIS A CA 1
ATOM 5528 C C . HIS A 1 702 ? -15.962 -11.023 7.246 1.00 96.38 702 HIS A C 1
ATOM 5530 O O . HIS A 1 702 ? -16.607 -9.979 7.135 1.00 96.38 702 HIS A O 1
ATOM 5536 N N . MET A 1 703 ? -15.338 -11.349 8.384 1.00 97.38 703 MET A N 1
ATOM 5537 C CA . MET A 1 703 ? -15.312 -10.490 9.579 1.00 97.38 703 MET A CA 1
ATOM 5538 C C . MET A 1 703 ? -14.460 -9.231 9.355 1.00 97.38 703 MET A C 1
ATOM 5540 O O . MET A 1 703 ? -14.910 -8.129 9.661 1.00 97.38 703 MET A O 1
ATOM 5544 N N . ALA A 1 704 ? -13.279 -9.368 8.742 1.00 97.62 704 ALA A N 1
ATOM 5545 C CA . ALA A 1 704 ? -12.406 -8.259 8.348 1.00 97.62 704 ALA A CA 1
ATOM 5546 C C . ALA A 1 704 ? -13.080 -7.307 7.346 1.00 97.62 704 ALA A C 1
ATOM 5548 O O . ALA A 1 704 ? -12.922 -6.094 7.444 1.00 97.62 704 ALA A O 1
ATOM 5549 N N . SER A 1 705 ? -13.872 -7.858 6.424 1.00 96.75 705 SER A N 1
ATOM 5550 C CA . SER A 1 705 ? -14.668 -7.123 5.433 1.00 96.75 705 SER A CA 1
ATOM 5551 C C . SER A 1 705 ? -15.893 -6.410 6.018 1.00 96.75 705 SER A C 1
ATOM 5553 O O . SER A 1 705 ? -16.434 -5.512 5.377 1.00 96.75 705 SER A O 1
ATOM 5555 N N . ASN A 1 706 ? -16.350 -6.807 7.210 1.00 97.00 706 ASN A N 1
ATOM 5556 C CA . ASN A 1 706 ? -17.537 -6.267 7.880 1.00 97.00 706 ASN A CA 1
ATOM 5557 C C . ASN A 1 706 ? -17.242 -5.984 9.372 1.00 97.00 706 ASN A C 1
ATOM 5559 O O . ASN A 1 706 ? -17.933 -6.503 10.256 1.00 97.00 706 ASN A O 1
ATOM 5563 N N . PRO A 1 707 ? -16.221 -5.167 9.698 1.00 97.19 707 PRO A N 1
ATOM 5564 C CA . PRO A 1 707 ? -15.648 -5.114 11.045 1.00 97.19 707 PRO A CA 1
ATOM 5565 C C . PRO A 1 707 ? -16.579 -4.457 12.076 1.00 97.19 707 PRO A C 1
ATOM 5567 O O . PRO A 1 707 ? -16.362 -4.592 13.278 1.00 97.19 707 PRO A O 1
ATOM 5570 N N . TYR A 1 708 ? -17.629 -3.761 11.627 1.00 96.44 708 TYR A N 1
ATOM 5571 C CA . TYR A 1 708 ? -18.599 -3.051 12.467 1.00 96.44 708 TYR A CA 1
ATOM 5572 C C . TYR A 1 708 ? -19.832 -3.885 12.877 1.00 96.44 708 TYR A C 1
ATOM 5574 O O . TYR A 1 708 ? -20.569 -3.433 13.763 1.00 96.44 708 TYR A O 1
ATOM 5582 N N . GLU A 1 709 ? -20.077 -5.053 12.255 1.00 93.75 709 GLU A N 1
ATOM 5583 C CA . GLU A 1 709 ? -21.218 -5.931 12.589 1.00 93.75 709 GLU A CA 1
ATOM 5584 C C . GLU A 1 709 ? -21.132 -6.477 14.034 1.00 93.75 709 GLU A C 1
ATOM 5586 O O . GLU A 1 709 ? -20.104 -6.402 14.706 1.00 93.75 709 GLU A O 1
ATOM 5591 N N . GLU A 1 710 ? -22.254 -6.984 14.549 1.00 91.69 710 GLU A N 1
ATOM 5592 C CA . GLU A 1 710 ? -22.469 -7.323 15.969 1.00 91.69 710 GLU A CA 1
ATOM 5593 C C . GLU A 1 710 ? -21.922 -8.719 16.349 1.00 91.69 710 GLU A C 1
ATOM 5595 O O . GLU A 1 710 ? -22.576 -9.493 17.051 1.00 91.69 710 GLU A O 1
ATOM 5600 N N . TRP A 1 711 ? -20.715 -9.027 15.858 1.00 92.56 711 TRP A N 1
ATOM 5601 C CA . TRP A 1 711 ? -20.005 -10.305 15.994 1.00 92.56 711 TRP A CA 1
ATOM 5602 C C . TRP A 1 711 ? -19.962 -10.835 17.437 1.00 92.56 711 TRP A C 1
ATOM 5604 O O . TRP A 1 711 ? -19.703 -10.081 18.388 1.00 92.56 711 TRP A O 1
ATOM 5614 N N . GLY A 1 712 ? -20.198 -12.143 17.592 1.00 87.31 712 GLY A N 1
ATOM 5615 C CA . GLY A 1 712 ? -20.195 -12.811 18.895 1.00 87.31 712 GLY A CA 1
ATOM 5616 C C . GLY A 1 712 ? -21.331 -12.371 19.828 1.00 87.31 712 GLY A C 1
ATOM 5617 O O . GLY A 1 712 ? -21.111 -12.204 21.030 1.00 87.31 712 GLY A O 1
ATOM 5618 N N . ALA A 1 713 ? -22.523 -12.129 19.265 1.00 83.19 713 ALA A N 1
ATOM 5619 C CA . ALA A 1 713 ? -23.753 -11.736 19.965 1.00 83.19 713 ALA A CA 1
ATOM 5620 C C . ALA A 1 713 ? -23.604 -10.509 20.893 1.00 83.19 713 ALA A C 1
ATOM 5622 O O . ALA A 1 713 ? -24.099 -10.507 22.026 1.00 83.19 713 ALA A O 1
ATOM 5623 N N . GLU A 1 714 ? -22.948 -9.454 20.387 1.00 83.88 714 GLU A N 1
ATOM 5624 C CA . GLU A 1 714 ? -22.560 -8.237 21.124 1.00 83.88 714 GLU A CA 1
ATOM 5625 C C . GLU A 1 714 ? -23.646 -7.695 22.072 1.00 83.88 714 GLU A C 1
ATOM 5627 O O . GLU A 1 714 ? -23.352 -7.353 23.214 1.00 83.88 714 GLU A O 1
ATOM 5632 N N . MET A 1 715 ? -24.906 -7.635 21.633 1.00 73.00 715 MET A N 1
ATOM 5633 C CA . MET A 1 715 ? -25.986 -6.990 22.394 1.00 73.00 715 MET A CA 1
ATOM 5634 C C . MET A 1 715 ? -26.271 -7.628 23.770 1.00 73.00 715 MET A C 1
ATOM 5636 O O . MET A 1 715 ? -26.761 -6.932 24.658 1.00 73.00 715 MET A O 1
ATOM 5640 N N . SER A 1 716 ? -25.913 -8.902 23.980 1.00 65.38 716 SER A N 1
ATOM 5641 C CA . SER A 1 716 ? -26.017 -9.594 25.279 1.00 65.38 716 SER A CA 1
ATOM 5642 C C . SER A 1 716 ? -24.917 -9.220 26.287 1.00 65.38 716 SER A C 1
ATOM 5644 O O . SER A 1 716 ? -25.061 -9.465 27.480 1.00 65.38 716 SER A O 1
ATOM 5646 N N . GLU A 1 717 ? -23.813 -8.615 25.836 1.00 62.34 717 GLU A N 1
ATOM 5647 C CA . GLU A 1 717 ? -22.697 -8.173 26.692 1.00 62.34 717 GLU A CA 1
ATOM 5648 C C . GLU A 1 717 ? -23.008 -6.834 27.389 1.00 62.34 717 GLU A C 1
ATOM 5650 O O . GLU A 1 717 ? -22.507 -6.526 28.475 1.00 62.34 717 GLU A O 1
ATOM 5655 N N . ILE A 1 718 ? -23.846 -6.010 26.759 1.00 61.22 718 ILE A N 1
ATOM 5656 C CA . ILE A 1 718 ? -23.981 -4.588 27.091 1.00 61.22 718 ILE A CA 1
ATOM 5657 C C . ILE A 1 718 ? -25.111 -4.322 28.082 1.00 61.22 718 ILE A C 1
ATOM 5659 O O . ILE A 1 718 ? -24.934 -3.463 28.947 1.00 61.22 718 ILE A O 1
ATOM 5663 N N . SER A 1 719 ? -26.211 -5.081 28.029 1.00 58.81 719 SER A N 1
ATOM 5664 C CA . SER A 1 719 ? -27.361 -4.943 28.936 1.00 58.81 719 SER A CA 1
ATOM 5665 C C . SER A 1 719 ? -26.931 -4.821 30.404 1.00 58.81 719 SER A C 1
ATOM 5667 O O . SER A 1 719 ? -26.282 -5.712 30.951 1.00 58.81 719 SER A O 1
ATOM 5669 N N . VAL A 1 720 ? -27.272 -3.691 31.030 1.00 52.16 720 VAL A N 1
ATOM 5670 C CA . VAL A 1 720 ? -26.951 -3.373 32.439 1.00 52.16 720 VAL A CA 1
ATOM 5671 C C . VAL A 1 720 ? -28.012 -3.946 33.398 1.00 52.16 720 VAL A C 1
ATOM 5673 O O . VAL A 1 720 ? -27.755 -4.131 34.586 1.00 52.16 720 VAL A O 1
ATOM 5676 N N . GLU A 1 721 ? -29.185 -4.278 32.850 1.00 44.78 721 GLU A N 1
ATOM 5677 C CA . GLU A 1 721 ? -30.375 -4.809 33.533 1.00 44.78 721 GLU A CA 1
ATOM 5678 C C . GLU A 1 721 ? -30.363 -6.351 33.677 1.00 44.78 721 GLU A C 1
ATOM 5680 O O . GLU A 1 721 ? -31.235 -6.917 34.325 1.00 44.78 721 GLU A O 1
ATOM 5685 N N . ALA A 1 722 ? -29.386 -7.054 33.089 1.00 42.22 722 ALA A N 1
ATOM 5686 C CA . ALA A 1 722 ? -29.380 -8.522 32.972 1.00 42.22 722 ALA A CA 1
ATOM 5687 C C . ALA A 1 722 ? -28.787 -9.282 34.184 1.00 42.22 722 ALA A C 1
ATOM 5689 O O . ALA A 1 722 ? -28.562 -10.487 34.098 1.00 42.22 722 ALA A O 1
ATOM 5690 N N . GLU A 1 723 ? -28.514 -8.593 35.296 1.00 42.91 723 GLU A N 1
ATOM 5691 C CA . GLU A 1 723 ? -27.866 -9.155 36.498 1.00 42.91 723 GLU A CA 1
ATOM 5692 C C . GLU A 1 723 ? -28.812 -9.318 37.703 1.00 42.91 723 GLU A C 1
ATOM 5694 O O . GLU A 1 723 ? -28.364 -9.681 38.791 1.00 42.91 723 GLU A O 1
ATOM 5699 N N . ASP A 1 724 ? -30.121 -9.104 37.530 1.00 37.06 724 ASP A N 1
ATOM 5700 C CA . ASP A 1 724 ? -31.103 -9.572 38.512 1.00 37.06 724 ASP A CA 1
ATOM 5701 C C . ASP A 1 724 ? -31.043 -11.109 38.558 1.00 37.06 724 ASP A C 1
ATOM 5703 O O . ASP A 1 724 ? -31.422 -11.790 37.605 1.00 37.06 724 ASP A O 1
ATOM 5707 N N . GLY A 1 725 ? -30.525 -11.652 39.668 1.00 39.66 725 GLY A N 1
ATOM 5708 C CA . GLY A 1 725 ? -30.011 -13.026 39.816 1.00 39.66 725 GLY A CA 1
ATOM 5709 C C . GLY A 1 725 ? -31.019 -14.185 39.752 1.00 39.66 725 GLY A C 1
ATOM 5710 O O . GLY A 1 725 ? -30.822 -15.209 40.402 1.00 39.66 725 GLY A O 1
ATOM 5711 N N . ASN A 1 726 ? -32.097 -14.049 38.985 1.00 32.94 726 ASN A N 1
ATOM 5712 C CA . ASN A 1 726 ? -33.070 -15.094 38.693 1.00 32.94 726 ASN A CA 1
ATOM 5713 C C . ASN A 1 726 ? -32.740 -15.725 37.325 1.00 32.94 726 ASN A C 1
ATOM 5715 O O . ASN A 1 726 ? -33.356 -15.397 36.312 1.00 32.94 726 ASN A O 1
ATOM 5719 N N . GLY A 1 727 ? -31.705 -16.573 37.294 1.00 40.19 727 GLY A N 1
ATOM 5720 C CA . GLY A 1 727 ? -31.033 -17.044 36.073 1.00 40.19 727 GLY A CA 1
ATOM 5721 C C . GLY A 1 727 ? -31.898 -17.885 35.129 1.00 40.19 727 GLY A C 1
ATOM 5722 O O . GLY A 1 727 ? -31.834 -19.112 35.155 1.00 40.19 727 GLY A O 1
ATOM 5723 N N . ASN A 1 728 ? -32.699 -17.229 34.285 1.00 37.50 728 ASN A N 1
ATOM 5724 C CA . ASN A 1 728 ? -33.613 -17.880 33.349 1.00 37.50 728 ASN A CA 1
ATOM 5725 C C . ASN A 1 728 ? -33.934 -16.954 32.152 1.00 37.50 728 ASN A C 1
ATOM 5727 O O . ASN A 1 728 ? -34.871 -16.159 32.222 1.00 37.50 728 ASN A O 1
ATOM 5731 N N . GLY A 1 729 ? -33.158 -17.022 31.057 1.00 38.22 729 GLY A N 1
ATOM 5732 C CA . GLY A 1 729 ? -33.462 -16.217 29.858 1.00 38.22 729 GLY A CA 1
ATOM 5733 C C . GLY A 1 729 ? -32.412 -16.103 28.742 1.00 38.22 729 GLY A C 1
ATOM 5734 O O . GLY A 1 729 ? -32.775 -15.690 27.643 1.00 38.22 729 GLY A O 1
ATOM 5735 N N . GLY A 1 730 ? -31.142 -16.455 28.962 1.00 48.09 730 GLY A N 1
ATOM 5736 C CA . GLY A 1 730 ? -30.139 -16.449 27.885 1.00 48.09 730 GLY A CA 1
ATOM 5737 C C . GLY A 1 730 ? -30.272 -17.665 26.959 1.00 48.09 730 GLY A C 1
ATOM 5738 O O . GLY A 1 730 ? -30.175 -18.791 27.442 1.00 48.09 730 GLY A O 1
ATOM 5739 N N . GLU A 1 731 ? -30.451 -17.462 25.642 1.00 58.03 731 GLU A N 1
ATOM 5740 C CA . GLU A 1 731 ? -30.133 -18.517 24.656 1.00 58.03 731 GLU A CA 1
ATOM 5741 C C . GLU A 1 731 ? -28.628 -18.829 24.789 1.00 58.03 731 GLU A C 1
ATOM 5743 O O . GLU A 1 731 ? -27.808 -17.908 24.790 1.00 58.03 731 GLU A O 1
ATOM 5748 N N . GLU A 1 732 ? -28.248 -20.104 24.923 1.00 73.12 732 GLU A N 1
ATOM 5749 C CA . GLU A 1 732 ? -26.829 -20.467 24.962 1.00 73.12 732 GLU A CA 1
ATOM 5750 C C . GLU A 1 732 ? -26.183 -20.152 23.604 1.00 73.12 732 GLU A C 1
ATOM 5752 O O . GLU A 1 732 ? -26.688 -20.567 22.558 1.00 73.12 732 GLU A O 1
ATOM 5757 N N . LEU A 1 733 ? -25.069 -19.414 23.620 1.00 81.00 733 LEU A N 1
ATOM 5758 C CA . LEU A 1 733 ? -24.341 -19.052 22.404 1.00 81.00 733 LEU A CA 1
ATOM 5759 C C . LEU A 1 733 ? -23.892 -20.311 21.651 1.00 81.00 733 LEU A C 1
ATOM 5761 O O . LEU A 1 733 ? -23.297 -21.221 22.241 1.00 81.00 733 LEU A O 1
ATOM 5765 N N . SER A 1 734 ? -24.129 -20.345 20.338 1.00 87.88 734 SER A N 1
ATOM 5766 C CA . SER A 1 734 ? -23.613 -21.421 19.488 1.00 87.88 734 SER A CA 1
ATOM 5767 C C . SER A 1 734 ? -22.079 -21.421 19.464 1.00 87.88 734 SER A C 1
ATOM 5769 O O . SER A 1 734 ? -21.444 -20.412 19.773 1.00 87.88 734 SER A O 1
ATOM 5771 N N . ALA A 1 735 ? -21.463 -22.546 19.089 1.00 87.62 735 ALA A N 1
ATOM 5772 C CA . ALA A 1 735 ? -20.002 -22.659 19.028 1.00 87.62 735 ALA A CA 1
ATOM 5773 C C . ALA A 1 735 ? -19.372 -21.582 18.120 1.00 87.62 735 ALA A C 1
ATOM 5775 O O . ALA A 1 735 ? -18.393 -20.948 18.502 1.00 87.62 735 ALA A O 1
ATOM 5776 N N . GLU A 1 736 ? -19.993 -21.297 16.971 1.00 89.12 736 GLU A N 1
ATOM 5777 C CA . GLU A 1 736 ? -19.565 -20.232 16.056 1.00 89.12 736 GLU A CA 1
ATOM 5778 C C . GLU A 1 736 ? -19.697 -18.831 16.689 1.00 89.12 736 GLU A C 1
ATOM 5780 O O . GLU A 1 736 ? -18.801 -18.012 16.529 1.00 89.12 736 GLU A O 1
ATOM 5785 N N . GLU A 1 737 ? -20.756 -18.545 17.460 1.00 89.56 737 GLU A N 1
ATOM 5786 C CA . GLU A 1 737 ? -20.921 -17.256 18.164 1.00 89.56 737 GLU A CA 1
ATOM 5787 C C . GLU A 1 737 ? -19.949 -17.103 19.348 1.00 89.56 737 GLU A C 1
ATOM 5789 O O . GLU A 1 737 ? -19.459 -16.002 19.603 1.00 89.56 737 GLU A O 1
ATOM 5794 N N . LYS A 1 738 ? -19.637 -18.196 20.061 1.00 87.88 738 LYS A N 1
ATOM 5795 C CA . LYS A 1 738 ? -18.584 -18.232 21.093 1.00 87.88 738 LYS A CA 1
ATOM 5796 C C . LYS A 1 738 ? -17.218 -17.916 20.473 1.00 87.88 738 LYS A C 1
ATOM 5798 O O . LYS A 1 738 ? -16.480 -17.088 21.005 1.00 87.88 738 LYS A O 1
ATOM 5803 N N . GLU A 1 739 ? -16.922 -18.507 19.319 1.00 90.44 739 GLU A N 1
ATOM 5804 C CA . GLU A 1 739 ? -15.637 -18.343 18.638 1.00 90.44 739 GLU A CA 1
ATOM 5805 C C . GLU A 1 739 ? -15.497 -16.978 17.942 1.00 90.44 739 GLU A C 1
ATOM 5807 O O . GLU A 1 739 ? -14.467 -16.320 18.075 1.00 90.44 739 GLU A O 1
ATOM 5812 N N . GLU A 1 740 ? -16.556 -16.457 17.310 1.00 92.38 740 GLU A N 1
ATOM 5813 C CA . GLU A 1 740 ? -16.602 -15.065 16.831 1.00 92.38 740 GLU A CA 1
ATOM 5814 C C . GLU A 1 740 ? -16.279 -14.071 17.953 1.00 92.38 740 GLU A C 1
ATOM 5816 O O . GLU A 1 740 ? -15.555 -13.095 17.741 1.00 92.38 740 GLU A O 1
ATOM 5821 N N . ARG A 1 741 ? -16.802 -14.323 19.161 1.00 89.75 741 ARG A N 1
ATOM 5822 C CA . ARG A 1 741 ? -16.557 -13.485 20.337 1.00 89.75 741 ARG A CA 1
ATOM 5823 C C . ARG A 1 741 ? -15.084 -13.542 20.759 1.00 89.75 741 ARG A C 1
ATOM 5825 O O . ARG A 1 741 ? -14.492 -12.479 20.971 1.00 89.75 741 ARG A O 1
ATOM 5832 N N . ARG A 1 742 ? -14.466 -14.734 20.761 1.00 90.12 742 ARG A N 1
ATOM 5833 C CA . ARG A 1 742 ? -13.020 -14.903 21.001 1.00 90.12 742 ARG A CA 1
ATOM 5834 C C . ARG A 1 742 ? -12.191 -14.145 19.963 1.00 90.12 742 ARG A C 1
ATOM 5836 O O . ARG A 1 742 ? -11.285 -13.412 20.351 1.00 90.12 742 ARG A O 1
ATOM 5843 N N . PHE A 1 743 ? -12.539 -14.232 18.677 1.00 92.25 743 PHE A N 1
ATOM 5844 C CA . PHE A 1 743 ? -11.883 -13.504 17.576 1.00 92.25 743 PHE A CA 1
ATOM 5845 C C . PHE A 1 743 ? -12.058 -11.974 17.657 1.00 92.25 743 PHE A C 1
ATOM 5847 O O . PHE A 1 743 ? -11.186 -11.229 17.212 1.00 92.25 743 PHE A O 1
ATOM 5854 N N . CYS A 1 744 ? -13.120 -11.477 18.297 1.00 90.88 744 CYS A N 1
ATOM 5855 C CA . CYS A 1 744 ? -13.253 -10.067 18.689 1.00 90.88 744 CYS A CA 1
ATOM 5856 C C . CYS A 1 744 ? -12.389 -9.662 19.905 1.00 90.88 744 CYS A C 1
ATOM 5858 O O . CYS A 1 744 ? -12.343 -8.480 20.252 1.00 90.88 744 CYS A O 1
ATOM 5860 N N . GLY A 1 745 ? -11.689 -10.608 20.540 1.00 82.25 745 GLY A N 1
ATOM 5861 C CA . GLY A 1 745 ? -10.883 -10.393 21.744 1.00 82.25 745 GLY A CA 1
ATOM 5862 C C . GLY A 1 745 ? -11.694 -10.424 23.042 1.00 82.25 745 GLY A C 1
ATOM 5863 O O . GLY A 1 745 ? -11.357 -9.700 23.974 1.00 82.25 745 GLY A O 1
ATOM 5864 N N . ILE A 1 746 ? -12.790 -11.195 23.099 1.00 76.06 746 ILE A N 1
ATOM 5865 C CA . ILE A 1 746 ? -13.727 -11.211 24.237 1.00 76.06 746 ILE A CA 1
ATOM 5866 C C . ILE A 1 746 ? -14.130 -12.649 24.613 1.00 76.06 746 ILE A C 1
ATOM 5868 O O . ILE A 1 746 ? -14.530 -13.427 23.754 1.00 76.06 746 ILE A O 1
ATOM 5872 N N . GLY A 1 747 ? -14.106 -12.985 25.907 1.00 64.75 747 GLY A N 1
ATOM 5873 C CA . GLY A 1 747 ? -14.526 -14.293 26.436 1.00 64.75 747 GLY A CA 1
ATOM 5874 C C . GLY A 1 747 ? -13.384 -15.087 27.075 1.00 64.75 747 GLY A C 1
ATOM 5875 O O . GLY A 1 747 ? -12.297 -14.561 27.298 1.00 64.75 747 GLY A O 1
ATOM 5876 N N . GLU A 1 748 ? -13.630 -16.356 27.391 1.00 49.75 748 GLU A N 1
ATOM 5877 C CA . GLU A 1 748 ? -12.575 -17.262 27.856 1.00 49.75 748 GLU A CA 1
ATOM 5878 C C . GLU A 1 748 ? -11.622 -17.630 26.705 1.00 49.75 748 GLU A C 1
ATOM 5880 O O . GLU A 1 748 ? -11.979 -17.572 25.528 1.00 49.75 748 GLU A O 1
ATOM 5885 N N . GLY A 1 749 ? -10.369 -17.957 27.030 1.00 51.41 749 GLY A N 1
ATOM 5886 C CA . GLY A 1 749 ? -9.349 -18.289 26.028 1.00 51.41 749 GLY A CA 1
ATOM 5887 C C . GLY A 1 749 ? -8.836 -17.108 25.186 1.00 51.41 749 GLY A C 1
ATOM 5888 O O . GLY A 1 749 ? -7.993 -17.315 24.311 1.00 51.41 749 GLY A O 1
ATOM 5889 N N . THR A 1 750 ? -9.273 -15.866 25.434 1.00 54.34 750 THR A N 1
ATOM 5890 C CA . THR A 1 750 ? -8.741 -14.683 24.737 1.00 54.34 750 THR A CA 1
ATOM 5891 C C . THR A 1 750 ? -7.261 -14.487 25.039 1.00 54.34 750 THR A C 1
ATOM 5893 O O . THR A 1 750 ? -6.880 -14.057 26.134 1.00 54.34 750 THR A O 1
ATOM 5896 N N . ARG A 1 751 ? -6.410 -14.757 24.046 1.00 52.25 751 ARG A N 1
ATOM 5897 C CA . ARG A 1 751 ? -4.969 -14.515 24.132 1.00 52.25 751 ARG A CA 1
ATOM 5898 C C . ARG A 1 751 ? -4.671 -13.025 24.005 1.00 52.25 751 ARG A C 1
ATOM 5900 O O . ARG A 1 751 ? -4.196 -12.554 22.978 1.00 52.25 751 ARG A O 1
ATOM 5907 N N . TYR A 1 752 ? -4.860 -12.300 25.104 1.00 45.00 752 TYR A N 1
ATOM 5908 C CA . TYR A 1 752 ? -4.147 -11.049 25.324 1.00 45.00 752 TYR A CA 1
ATOM 5909 C C . TYR A 1 752 ? -2.642 -11.348 25.430 1.00 45.00 752 TYR A C 1
ATOM 5911 O O . TYR A 1 752 ? -2.080 -11.590 26.505 1.00 45.00 752 TYR A O 1
ATOM 5919 N N . MET A 1 753 ? -1.969 -11.376 24.284 1.00 32.38 753 MET A N 1
ATOM 5920 C CA . MET A 1 753 ? -0.546 -11.094 24.225 1.00 32.38 753 MET A CA 1
ATOM 5921 C C . MET A 1 753 ? -0.376 -9.584 24.336 1.00 32.38 753 MET A C 1
ATOM 5923 O O . MET A 1 753 ? -0.568 -8.858 23.370 1.00 32.38 753 MET A O 1
ATOM 5927 N N . ALA A 1 754 ? 0.065 -9.131 25.508 1.00 33.50 754 ALA A N 1
ATOM 5928 C CA . ALA A 1 754 ? 1.089 -8.104 25.489 1.00 33.50 754 ALA A CA 1
ATOM 5929 C C . ALA A 1 754 ? 2.230 -8.654 24.618 1.00 33.50 754 ALA A C 1
ATOM 5931 O O . ALA A 1 754 ? 2.790 -9.708 24.944 1.00 33.50 754 ALA A O 1
ATOM 5932 N N . LEU A 1 755 ? 2.516 -8.001 23.490 1.00 36.34 755 LEU A N 1
ATOM 5933 C CA . LEU A 1 755 ? 3.795 -8.195 22.809 1.00 36.34 755 LEU A CA 1
ATOM 5934 C C . LEU A 1 755 ? 4.871 -7.802 23.832 1.00 36.34 755 LEU A C 1
ATOM 5936 O O . LEU A 1 755 ? 4.737 -6.742 24.447 1.00 36.34 755 LEU A O 1
ATOM 5940 N N . PRO A 1 756 ? 5.845 -8.680 24.126 1.00 23.62 756 PRO A N 1
ATOM 5941 C CA . PRO A 1 756 ? 6.547 -8.632 25.401 1.00 23.62 756 PRO A CA 1
ATOM 5942 C C . PRO A 1 756 ? 7.292 -7.301 25.585 1.00 23.62 756 PRO A C 1
ATOM 5944 O O . PRO A 1 756 ? 8.129 -6.960 24.742 1.00 23.62 756 PRO A O 1
ATOM 5947 N N . PRO A 1 757 ? 7.048 -6.548 26.681 1.00 29.11 757 PRO A N 1
ATOM 5948 C CA . PRO A 1 757 ? 7.915 -5.429 27.031 1.00 29.11 757 PRO A CA 1
ATOM 5949 C C . PRO A 1 757 ? 9.339 -5.968 27.212 1.00 29.11 757 PRO A C 1
ATOM 5951 O O . PRO A 1 757 ? 9.511 -7.058 27.755 1.00 29.11 757 PRO A O 1
ATOM 5954 N N . ARG A 1 758 ? 10.350 -5.231 26.723 1.00 37.78 758 ARG A N 1
ATOM 5955 C CA . ARG A 1 758 ? 11.746 -5.694 26.565 1.00 37.78 758 ARG A CA 1
ATOM 5956 C C . ARG A 1 758 ? 12.381 -6.201 27.878 1.00 37.78 758 ARG A C 1
ATOM 5958 O O . ARG A 1 758 ? 13.129 -5.487 28.540 1.00 37.78 758 ARG A O 1
ATOM 5965 N N . VAL A 1 759 ? 12.143 -7.473 28.192 1.00 30.67 759 VAL A N 1
ATOM 5966 C CA . VAL A 1 759 ? 12.809 -8.284 29.217 1.00 30.67 759 VAL A CA 1
ATOM 5967 C C . VAL A 1 759 ? 13.110 -9.638 28.576 1.00 30.67 759 VAL A C 1
ATOM 5969 O O . VAL A 1 759 ? 12.205 -10.313 28.094 1.00 30.67 759 VAL A O 1
ATOM 5972 N N . ALA A 1 760 ? 14.384 -10.028 28.533 1.00 34.72 760 ALA A N 1
ATOM 5973 C CA . ALA A 1 760 ? 14.845 -11.221 27.820 1.00 34.72 760 ALA A CA 1
ATOM 5974 C C . ALA A 1 760 ? 14.630 -12.518 28.629 1.00 34.72 760 ALA A C 1
ATOM 5976 O O . ALA A 1 760 ? 15.587 -13.237 28.931 1.00 34.72 760 ALA A O 1
ATOM 5977 N N . ASP A 1 761 ? 13.380 -12.809 28.997 1.00 30.92 761 ASP A N 1
ATOM 5978 C CA . ASP A 1 761 ? 13.011 -13.984 29.796 1.00 30.92 761 ASP A CA 1
ATOM 5979 C C . ASP A 1 761 ? 12.951 -15.275 28.955 1.00 30.92 761 ASP A C 1
ATOM 5981 O O . ASP A 1 761 ? 11.916 -15.918 28.775 1.00 30.92 761 ASP A O 1
ATOM 5985 N N . ASN A 1 762 ? 14.124 -15.674 28.458 1.00 35.03 762 ASN A N 1
ATOM 5986 C CA . ASN A 1 762 ? 14.366 -16.904 27.697 1.00 35.03 762 ASN A CA 1
ATOM 5987 C C . ASN A 1 762 ? 14.131 -18.201 28.513 1.00 35.03 762 ASN A C 1
ATOM 5989 O O . ASN A 1 762 ? 14.526 -19.278 28.064 1.00 35.03 762 ASN A O 1
ATOM 5993 N N . SER A 1 763 ? 13.576 -18.122 29.728 1.00 33.47 763 SER A N 1
ATOM 5994 C CA . SER A 1 763 ? 13.310 -19.287 30.579 1.00 33.47 763 SER A CA 1
ATOM 5995 C C . SER A 1 763 ? 12.014 -20.011 30.204 1.00 33.47 763 SER A C 1
ATOM 5997 O O . SER A 1 763 ? 11.929 -21.229 30.351 1.00 33.47 763 SER A O 1
ATOM 5999 N N . ARG A 1 764 ? 11.014 -19.281 29.689 1.00 32.78 764 ARG A N 1
ATOM 6000 C CA . ARG A 1 764 ? 9.648 -19.801 29.532 1.00 32.78 764 ARG A CA 1
ATOM 6001 C C . ARG A 1 764 ? 9.443 -20.608 28.251 1.00 32.78 764 ARG A C 1
ATOM 6003 O O . ARG A 1 764 ? 8.890 -21.699 28.311 1.00 32.78 764 ARG A O 1
ATOM 6010 N N . GLU A 1 765 ? 9.987 -20.142 27.127 1.00 33.81 765 GLU A N 1
ATOM 6011 C CA . GLU A 1 765 ? 9.967 -20.889 25.854 1.00 33.81 765 GLU A CA 1
ATOM 6012 C C . GLU A 1 765 ? 10.761 -22.207 25.931 1.00 33.81 765 GLU A C 1
ATOM 6014 O O . GLU A 1 765 ? 10.493 -23.139 25.181 1.00 33.81 765 GLU A O 1
ATOM 6019 N N . LEU A 1 766 ? 11.711 -22.315 26.867 1.00 32.91 766 LEU A N 1
ATOM 6020 C CA . LEU A 1 766 ? 12.498 -23.530 27.103 1.00 32.91 766 LEU A CA 1
ATOM 6021 C C . LEU A 1 766 ? 11.766 -24.578 27.962 1.00 32.91 766 LEU A C 1
ATOM 6023 O O . LEU A 1 766 ? 12.122 -25.752 27.904 1.00 32.91 766 LEU A O 1
ATOM 6027 N N . ALA A 1 767 ? 10.750 -24.174 28.732 1.00 34.31 767 ALA A N 1
ATOM 6028 C CA . ALA A 1 767 ? 9.879 -25.093 29.464 1.00 34.31 767 ALA A CA 1
ATOM 6029 C C . ALA A 1 767 ? 8.800 -25.677 28.539 1.00 34.31 767 ALA A C 1
ATOM 6031 O O . ALA A 1 767 ? 8.633 -26.895 28.475 1.00 34.31 767 ALA A O 1
ATOM 6032 N N . ASP A 1 768 ? 8.147 -24.818 27.751 1.00 35.09 768 ASP A N 1
ATOM 6033 C CA . ASP A 1 768 ? 7.112 -25.222 26.789 1.00 35.09 768 ASP A CA 1
ATOM 6034 C C . ASP A 1 768 ? 7.687 -26.076 25.630 1.00 35.09 768 ASP A C 1
ATOM 6036 O O . ASP A 1 768 ? 6.949 -26.803 24.973 1.00 35.09 768 ASP A O 1
ATOM 6040 N N . ALA A 1 769 ? 9.011 -26.059 25.410 1.00 33.59 769 ALA A N 1
ATOM 6041 C CA . ALA A 1 769 ? 9.712 -26.904 24.431 1.00 33.59 769 ALA A CA 1
ATOM 6042 C C . ALA A 1 769 ? 10.035 -28.340 24.908 1.00 33.59 769 ALA A C 1
ATOM 6044 O O . ALA A 1 769 ? 10.537 -29.137 24.117 1.00 33.59 769 ALA A O 1
ATOM 6045 N N . PHE A 1 770 ? 9.777 -28.681 26.177 1.00 31.48 770 PHE A N 1
ATOM 6046 C CA . PHE A 1 770 ? 9.999 -30.026 26.740 1.00 31.48 770 PHE A CA 1
ATOM 6047 C C . PHE A 1 770 ? 8.782 -30.571 27.520 1.00 31.48 770 PHE A C 1
ATOM 6049 O O . PHE A 1 770 ? 8.887 -31.574 28.228 1.00 31.48 770 PHE A O 1
ATOM 6056 N N . GLY A 1 771 ? 7.617 -29.927 27.387 1.00 26.33 771 GLY A N 1
ATOM 6057 C CA . GLY A 1 771 ? 6.368 -30.298 28.054 1.00 26.33 771 GLY A CA 1
ATOM 6058 C C . GLY A 1 771 ? 5.434 -31.154 27.195 1.00 26.33 771 GLY A C 1
ATOM 6059 O O . GLY A 1 771 ? 4.498 -30.619 26.618 1.00 26.33 771 GLY A O 1
ATOM 6060 N N . SER A 1 772 ? 5.668 -32.471 27.182 1.00 25.80 772 SER A N 1
ATOM 6061 C CA . SER A 1 772 ? 4.733 -33.541 26.764 1.00 25.80 772 SER A CA 1
ATOM 6062 C C . SER A 1 772 ? 3.992 -33.406 25.416 1.00 25.80 772 SER A C 1
ATOM 6064 O O . SER A 1 772 ? 2.895 -32.858 25.369 1.00 25.80 772 SER A O 1
ATOM 6066 N N . ASP A 1 773 ? 4.487 -34.118 24.399 1.00 26.38 773 ASP A N 1
ATOM 6067 C CA . ASP A 1 773 ? 3.630 -35.016 23.605 1.00 26.38 773 ASP A CA 1
ATOM 6068 C C . ASP A 1 773 ? 3.827 -36.427 24.177 1.00 26.38 773 ASP A C 1
ATOM 6070 O O . ASP A 1 773 ? 4.974 -36.862 24.324 1.00 26.38 773 ASP A O 1
ATOM 6074 N N . ASN A 1 774 ? 2.749 -37.113 24.579 1.00 29.42 774 ASN A N 1
ATOM 6075 C CA . ASN A 1 774 ? 2.829 -38.467 25.146 1.00 29.42 774 ASN A CA 1
ATOM 6076 C C . ASN A 1 774 ? 1.450 -39.173 25.155 1.00 29.42 774 ASN A C 1
ATOM 6078 O O . ASN A 1 774 ? 0.947 -39.539 26.217 1.00 29.42 774 ASN A O 1
ATOM 6082 N N . GLU A 1 775 ? 0.833 -39.339 23.981 1.00 27.20 775 GLU A N 1
ATOM 6083 C CA . GLU A 1 775 ? -0.397 -40.127 23.798 1.00 27.20 775 GLU A CA 1
ATOM 6084 C C . GLU A 1 775 ? -0.207 -41.174 22.688 1.00 27.20 775 GLU A C 1
ATOM 6086 O O . GLU A 1 775 ? -0.201 -40.839 21.508 1.00 27.20 775 GLU A O 1
ATOM 6091 N N . ASP A 1 776 ? -0.089 -42.442 23.091 1.00 26.95 776 ASP A N 1
ATOM 6092 C CA . ASP A 1 776 ? -0.413 -43.621 22.280 1.00 26.95 776 ASP A CA 1
ATOM 6093 C C . ASP A 1 776 ? -1.546 -44.362 23.022 1.00 26.95 776 ASP A C 1
ATOM 6095 O O . ASP A 1 776 ? -1.406 -44.617 24.217 1.00 26.95 776 ASP A O 1
ATOM 6099 N N . GLU A 1 777 ? -2.645 -44.635 22.305 1.00 28.67 777 GLU A N 1
ATOM 6100 C CA . GLU A 1 777 ? -3.685 -45.688 22.447 1.00 28.67 777 GLU A CA 1
ATOM 6101 C C . GLU A 1 777 ? -3.967 -46.276 23.867 1.00 28.67 777 GLU A C 1
ATOM 6103 O O . GLU A 1 777 ? -3.088 -46.745 24.583 1.00 28.67 777 GLU A O 1
ATOM 6108 N N . ASP A 1 778 ? -5.217 -46.373 24.346 1.00 27.81 778 ASP A N 1
ATOM 6109 C CA . ASP A 1 778 ? -6.281 -47.190 23.729 1.00 27.81 778 ASP A CA 1
ATOM 6110 C C . ASP A 1 778 ? -7.690 -46.929 24.350 1.00 27.81 778 ASP A C 1
ATOM 6112 O O . ASP A 1 778 ? -7.815 -46.336 25.427 1.00 27.81 778 ASP A O 1
ATOM 6116 N N . GLU A 1 779 ? -8.773 -47.410 23.722 1.00 27.16 779 GLU A N 1
ATOM 6117 C CA . GLU A 1 779 ? -10.156 -47.260 24.231 1.00 27.16 779 GLU A CA 1
ATOM 6118 C C . GLU A 1 779 ? -10.518 -48.232 25.381 1.00 27.16 779 GLU A C 1
ATOM 6120 O O . GLU A 1 779 ? -10.251 -49.430 25.302 1.00 27.16 779 GLU A O 1
ATOM 6125 N N . THR A 1 780 ? -11.293 -47.786 26.389 1.00 27.58 780 THR A N 1
ATOM 6126 C CA . THR A 1 780 ? -12.424 -48.572 26.963 1.00 27.58 780 THR A CA 1
ATOM 6127 C C . THR A 1 780 ? -13.319 -47.768 27.929 1.00 27.58 780 THR A C 1
ATOM 6129 O O . THR A 1 780 ? -12.929 -46.755 28.499 1.00 27.58 780 THR A O 1
ATOM 6132 N N . THR A 1 781 ? -14.557 -48.237 28.132 1.00 25.98 781 THR A N 1
ATOM 6133 C CA . THR A 1 781 ? -15.610 -47.648 28.997 1.00 25.98 781 THR A CA 1
ATOM 6134 C C . THR A 1 781 ? -16.059 -48.647 30.087 1.00 25.98 781 THR A C 1
ATOM 6136 O O . THR A 1 781 ? -15.722 -49.827 29.981 1.00 25.98 781 THR A O 1
ATOM 6139 N N . PRO A 1 782 ? -16.957 -48.300 31.041 1.00 44.34 782 PRO A N 1
ATOM 6140 C CA . PRO A 1 782 ? -17.089 -47.081 31.871 1.00 44.34 782 PRO A CA 1
ATOM 6141 C C . PRO A 1 782 ? -17.274 -47.407 33.392 1.00 44.34 782 PRO A C 1
ATOM 6143 O O . PRO A 1 782 ? -17.424 -48.578 33.729 1.00 44.34 782 PRO A O 1
ATOM 6146 N N . LEU A 1 783 ? -17.365 -46.396 34.293 1.00 22.92 783 LEU A N 1
ATOM 6147 C CA . LEU A 1 783 ? -18.349 -46.254 35.421 1.00 22.92 783 LEU A CA 1
ATOM 6148 C C . LEU A 1 783 ? -17.883 -45.405 36.645 1.00 22.92 783 LEU A C 1
ATOM 6150 O O . LEU A 1 783 ? -16.819 -45.630 37.202 1.00 22.92 783 LEU A O 1
ATOM 6154 N N . GLN A 1 784 ? -18.787 -44.513 37.085 1.00 24.31 784 GLN A N 1
ATOM 6155 C CA . GLN A 1 784 ? -19.176 -44.076 38.454 1.00 24.31 784 GLN A CA 1
ATOM 6156 C C . GLN A 1 784 ? -18.198 -43.779 39.634 1.00 24.31 784 GLN A C 1
ATOM 6158 O O . GLN A 1 784 ? -17.408 -44.603 40.070 1.00 24.31 784 GLN A O 1
ATOM 6163 N N . ASP A 1 785 ? -18.523 -42.645 40.282 1.00 25.16 785 ASP A N 1
ATOM 6164 C CA . ASP A 1 785 ? -18.639 -42.361 41.733 1.00 25.16 785 ASP A CA 1
ATOM 6165 C C . ASP A 1 785 ? -17.420 -42.179 42.685 1.00 25.16 785 ASP A C 1
ATOM 6167 O O . ASP A 1 785 ? -16.845 -43.116 43.222 1.00 25.16 785 ASP A O 1
ATOM 6171 N N . HIS A 1 786 ? -17.266 -40.906 43.094 1.00 25.88 786 HIS A N 1
ATOM 6172 C CA . HIS A 1 786 ? -17.155 -40.395 44.483 1.00 25.88 786 HIS A CA 1
ATOM 6173 C C . HIS A 1 786 ? -15.893 -40.544 45.387 1.00 25.88 786 HIS A C 1
ATOM 6175 O O . HIS A 1 786 ? -15.384 -41.615 45.672 1.00 25.88 786 HIS A O 1
ATOM 6181 N N . GLN A 1 787 ? -15.604 -39.403 46.048 1.00 25.03 787 GLN A N 1
ATOM 6182 C CA . GLN A 1 787 ? -15.102 -39.207 47.431 1.00 25.03 787 GLN A CA 1
ATOM 6183 C C . GLN A 1 787 ? -13.612 -39.435 47.810 1.00 25.03 787 GLN A C 1
ATOM 6185 O O . GLN A 1 787 ? -13.211 -40.484 48.287 1.00 25.03 787 GLN A O 1
ATOM 6190 N N . ALA A 1 788 ? -12.876 -38.314 47.810 1.00 26.92 788 ALA A N 1
ATOM 6191 C CA . ALA A 1 788 ? -12.373 -37.605 49.008 1.00 26.92 788 ALA A CA 1
ATOM 6192 C C . ALA A 1 788 ? -11.350 -38.228 50.007 1.00 26.92 788 ALA A C 1
ATOM 6194 O O . ALA A 1 788 ? -11.639 -39.183 50.716 1.00 26.92 788 ALA A O 1
ATOM 6195 N N . ASN A 1 789 ? -10.315 -37.406 50.274 1.00 26.00 789 ASN A N 1
ATOM 6196 C CA . ASN A 1 789 ? -9.649 -37.139 51.570 1.00 26.00 789 ASN A CA 1
ATOM 6197 C C . ASN A 1 789 ? -8.567 -38.083 52.164 1.00 26.00 789 ASN A C 1
ATOM 6199 O O . ASN A 1 789 ? -8.612 -39.297 52.056 1.00 26.00 789 ASN A O 1
ATOM 6203 N N . LEU A 1 790 ? -7.677 -37.427 52.938 1.00 26.97 790 LEU A N 1
ATOM 6204 C CA . LEU A 1 790 ? -6.855 -37.914 54.072 1.00 26.97 790 LEU A CA 1
ATOM 6205 C C . LEU A 1 790 ? -5.661 -38.867 53.815 1.00 26.97 790 LEU A C 1
ATOM 6207 O O . LEU A 1 790 ? -5.757 -40.079 53.935 1.00 26.97 790 LEU A O 1
ATOM 6211 N N . ALA A 1 791 ? -4.501 -38.253 53.557 1.00 26.66 791 ALA A N 1
ATOM 6212 C CA . ALA A 1 791 ? -3.367 -38.089 54.492 1.00 26.66 791 ALA A CA 1
ATOM 6213 C C . ALA A 1 791 ? -2.921 -39.207 55.484 1.00 26.66 791 ALA A C 1
ATOM 6215 O O . ALA A 1 791 ? -3.729 -39.858 56.134 1.00 26.66 791 ALA A O 1
ATOM 6216 N N . GLN A 1 792 ? -1.598 -39.188 55.741 1.00 27.53 792 GLN A N 1
ATOM 6217 C CA . GLN A 1 792 ? -0.841 -39.665 56.924 1.00 27.53 792 GLN A CA 1
ATOM 6218 C C . GLN A 1 792 ? -0.439 -41.162 57.076 1.00 27.53 792 GLN A C 1
ATOM 6220 O O . GLN A 1 792 ? -1.228 -42.015 57.461 1.00 27.53 792 GLN A O 1
ATOM 6225 N N . ASP A 1 793 ? 0.883 -41.375 56.942 1.00 25.97 793 ASP A N 1
ATOM 6226 C CA . ASP A 1 793 ? 1.810 -41.783 58.028 1.00 25.97 793 ASP A CA 1
ATOM 6227 C C . ASP A 1 793 ? 2.230 -43.249 58.341 1.00 25.97 793 ASP A C 1
ATOM 6229 O O . ASP A 1 793 ? 1.434 -44.146 58.588 1.00 25.97 793 ASP A O 1
ATOM 6233 N N . ILE A 1 794 ? 3.562 -43.352 58.540 1.00 25.72 794 ILE A N 1
ATOM 6234 C CA . ILE A 1 794 ? 4.318 -44.089 59.587 1.00 25.72 794 ILE A CA 1
ATOM 6235 C C . ILE A 1 794 ? 4.761 -45.570 59.380 1.00 25.72 794 ILE A C 1
ATOM 6237 O O . ILE A 1 794 ? 4.067 -46.528 59.692 1.00 25.72 794 ILE A O 1
ATOM 6241 N N . GLU A 1 795 ? 6.032 -45.680 58.948 1.00 25.39 795 GLU A N 1
ATOM 6242 C CA . GLU A 1 795 ? 7.191 -46.395 59.553 1.00 25.39 795 GLU A CA 1
ATOM 6243 C C . GLU A 1 795 ? 7.241 -47.924 59.852 1.00 25.39 795 GLU A C 1
ATOM 6245 O O . GLU A 1 795 ? 6.259 -48.624 60.063 1.00 25.39 795 GLU A O 1
ATOM 6250 N N . THR A 1 796 ? 8.500 -48.368 60.059 1.00 25.45 796 THR A N 1
ATOM 6251 C CA . THR A 1 796 ? 9.007 -49.566 60.781 1.00 25.45 796 THR A CA 1
ATOM 6252 C C . THR A 1 796 ? 9.109 -50.907 60.018 1.00 25.45 796 THR A C 1
ATOM 6254 O O . THR A 1 796 ? 8.203 -51.293 59.298 1.00 25.45 796 THR A O 1
ATOM 6257 N N . SER A 1 797 ? 10.187 -51.711 60.157 1.00 26.39 797 SER A N 1
ATOM 6258 C CA . SER A 1 797 ? 11.511 -51.475 60.795 1.00 26.39 797 SER A CA 1
ATOM 6259 C C . SER A 1 797 ? 12.586 -52.543 60.454 1.00 26.39 797 SER A C 1
ATOM 6261 O O . SER A 1 797 ? 12.252 -53.653 60.057 1.00 26.39 797 SER A O 1
ATOM 6263 N N . ALA A 1 798 ? 13.855 -52.204 60.761 1.00 26.84 798 ALA A N 1
ATOM 6264 C CA . ALA A 1 798 ? 15.024 -53.074 61.046 1.00 26.84 798 ALA A CA 1
ATOM 6265 C C . ALA A 1 798 ? 15.707 -53.869 59.896 1.00 26.84 798 ALA A C 1
ATOM 6267 O O . ALA A 1 798 ? 15.048 -54.427 59.029 1.00 26.84 798 ALA A O 1
ATOM 6268 N N . GLY A 1 799 ? 17.056 -53.970 59.919 1.00 27.27 799 GLY A N 1
ATOM 6269 C CA . GLY A 1 799 ? 17.809 -54.713 58.877 1.00 27.27 799 GLY A CA 1
ATOM 6270 C C . GLY A 1 799 ? 19.334 -54.959 59.015 1.00 27.27 799 GLY A C 1
ATOM 6271 O O . GLY A 1 799 ? 19.816 -55.916 58.422 1.00 27.27 799 GLY A O 1
ATOM 6272 N N . PHE A 1 800 ? 20.087 -54.197 59.826 1.00 26.64 800 PHE A N 1
ATOM 6273 C CA . PHE A 1 800 ? 21.552 -54.352 60.048 1.00 26.64 800 PHE A CA 1
ATOM 6274 C C . PHE A 1 800 ? 22.510 -54.021 58.868 1.00 26.64 800 PHE A C 1
ATOM 6276 O O . PHE A 1 800 ? 22.094 -53.734 57.753 1.00 26.64 800 PHE A O 1
ATOM 6283 N N . SER A 1 801 ? 23.816 -53.956 59.172 1.00 24.42 801 SER A N 1
ATOM 6284 C CA . SER A 1 801 ? 24.898 -53.351 58.364 1.00 24.42 801 SER A CA 1
ATOM 6285 C C . SER A 1 801 ? 26.060 -54.325 58.121 1.00 24.42 801 SER A C 1
ATOM 6287 O O . SER A 1 801 ? 26.344 -55.098 59.032 1.00 24.42 801 SER A O 1
ATOM 6289 N N . THR A 1 802 ? 26.746 -54.225 56.962 1.00 26.73 802 THR A N 1
ATOM 6290 C CA . THR A 1 802 ? 28.213 -53.964 56.865 1.00 26.73 802 THR A CA 1
ATOM 6291 C C . THR A 1 802 ? 28.735 -53.814 55.418 1.00 26.73 802 THR A C 1
ATOM 6293 O O . THR A 1 802 ? 28.661 -54.757 54.641 1.00 26.73 802 THR A O 1
ATOM 6296 N N . THR A 1 803 ? 29.342 -52.650 55.137 1.00 26.59 803 THR A N 1
ATOM 6297 C CA . THR A 1 803 ? 30.490 -52.360 54.228 1.00 26.59 803 THR A CA 1
ATOM 6298 C C . THR A 1 803 ? 30.543 -52.860 52.765 1.00 26.59 803 THR A C 1
ATOM 6300 O O . THR A 1 803 ? 30.811 -54.028 52.505 1.00 26.59 803 THR A O 1
ATOM 6303 N N . ASP A 1 804 ? 30.498 -51.884 51.847 1.00 26.41 804 ASP A N 1
ATOM 6304 C CA . ASP A 1 804 ? 31.271 -51.714 50.596 1.00 26.41 804 ASP A CA 1
ATOM 6305 C C . ASP A 1 804 ? 31.411 -52.845 49.551 1.00 26.41 804 ASP A C 1
ATOM 6307 O O . ASP A 1 804 ? 32.298 -53.697 49.613 1.00 26.41 804 ASP A O 1
ATOM 6311 N N . SER A 1 805 ? 30.689 -52.700 48.430 1.00 27.81 805 SER A N 1
ATOM 6312 C CA . SER A 1 805 ? 31.291 -52.631 47.075 1.00 27.81 805 SER A CA 1
ATOM 6313 C C . SER A 1 805 ? 30.288 -52.096 46.032 1.00 27.81 805 SER A C 1
ATOM 6315 O O . SER A 1 805 ? 29.080 -52.150 46.240 1.00 27.81 805 SER A O 1
ATOM 6317 N N . GLY A 1 806 ? 30.803 -51.519 44.938 1.00 27.73 806 GLY A N 1
ATOM 6318 C CA . GLY A 1 806 ? 30.089 -50.625 44.011 1.00 27.73 806 GLY A CA 1
ATOM 6319 C C . GLY A 1 806 ? 28.716 -51.071 43.476 1.00 27.73 806 GLY A C 1
ATOM 6320 O O . GLY A 1 806 ? 28.537 -52.174 42.964 1.00 27.73 806 GLY A O 1
ATOM 6321 N N . SER A 1 807 ? 27.760 -50.141 43.521 1.00 29.53 807 SER A N 1
ATOM 6322 C CA . SER A 1 807 ? 26.412 -50.277 42.962 1.00 29.53 807 SER A CA 1
ATOM 6323 C C . SER A 1 807 ? 26.377 -49.970 41.457 1.00 29.53 807 SER A C 1
ATOM 6325 O O . SER A 1 807 ? 26.433 -48.805 41.059 1.00 29.53 807 SER A O 1
ATOM 6327 N N . ASN A 1 808 ? 26.226 -51.001 40.620 1.00 28.62 808 ASN A N 1
ATOM 6328 C CA . ASN A 1 808 ? 26.011 -50.836 39.178 1.00 28.62 808 ASN A CA 1
ATOM 6329 C C . ASN A 1 808 ? 24.598 -50.304 38.886 1.00 28.62 808 ASN A C 1
ATOM 6331 O O . ASN A 1 808 ? 23.612 -51.009 39.101 1.00 28.62 808 ASN A O 1
ATOM 6335 N N . VAL A 1 809 ? 24.509 -49.093 38.331 1.00 34.88 809 VAL A N 1
ATOM 6336 C CA . VAL A 1 809 ? 23.275 -48.554 37.738 1.00 34.88 809 VAL A CA 1
ATOM 6337 C C . VAL A 1 809 ? 23.233 -48.945 36.253 1.00 34.88 809 VAL A C 1
ATOM 6339 O O . VAL A 1 809 ? 24.166 -48.602 35.522 1.00 34.88 809 VAL A O 1
ATOM 6342 N N . PRO A 1 810 ? 22.189 -49.644 35.768 1.00 33.59 810 PRO A N 1
ATOM 6343 C CA . PRO A 1 810 ? 22.075 -49.989 34.354 1.00 33.59 810 PRO A CA 1
ATOM 6344 C C . PRO A 1 810 ? 21.754 -48.733 33.529 1.00 33.59 810 PRO A C 1
ATOM 6346 O O . PRO A 1 810 ? 20.630 -48.243 33.552 1.00 33.59 810 PRO A O 1
ATOM 6349 N N . GLY A 1 811 ? 22.751 -48.204 32.813 1.00 44.09 811 GLY A N 1
ATOM 6350 C CA . GLY A 1 811 ? 22.598 -47.019 31.956 1.00 44.09 811 GLY A CA 1
ATOM 6351 C C . GLY A 1 811 ? 23.851 -46.147 31.807 1.00 44.09 811 GLY A C 1
ATOM 6352 O O . GLY A 1 811 ? 23.907 -45.327 30.895 1.00 44.09 811 GLY A O 1
ATOM 6353 N N . ALA A 1 812 ? 24.870 -46.323 32.654 1.00 36.25 812 ALA A N 1
ATOM 6354 C CA . ALA A 1 812 ? 26.155 -45.640 32.498 1.00 36.25 812 ALA A CA 1
ATOM 6355 C C . ALA A 1 812 ? 27.093 -46.409 31.547 1.00 36.25 812 ALA A C 1
ATOM 6357 O O . ALA A 1 812 ? 27.246 -47.625 31.672 1.00 36.25 812 ALA A O 1
ATOM 6358 N N . TYR A 1 813 ? 27.751 -45.697 30.627 1.00 44.44 813 TYR A N 1
ATOM 6359 C CA . TYR A 1 813 ? 28.823 -46.258 29.799 1.00 44.44 813 TYR A CA 1
ATOM 6360 C C . TYR A 1 813 ? 30.113 -46.397 30.616 1.00 44.44 813 TYR A C 1
ATOM 6362 O O . TYR A 1 813 ? 30.675 -45.404 31.077 1.00 44.44 813 TYR A O 1
ATOM 6370 N N . ASP A 1 814 ? 30.591 -47.631 30.759 1.00 45.66 814 ASP A N 1
ATOM 6371 C CA . ASP A 1 814 ? 31.927 -47.939 31.273 1.00 45.66 814 ASP A CA 1
ATOM 6372 C C . ASP A 1 814 ? 32.948 -47.854 30.126 1.00 45.66 814 ASP A C 1
ATOM 6374 O O . ASP A 1 814 ? 32.862 -48.617 29.161 1.00 45.66 814 ASP A O 1
ATOM 6378 N N . PHE A 1 815 ? 33.878 -46.899 30.226 1.00 39.03 815 PHE A N 1
ATOM 6379 C CA . PHE A 1 815 ? 34.905 -46.610 29.217 1.00 39.03 815 PHE A CA 1
ATOM 6380 C C . PHE A 1 815 ? 36.230 -47.359 29.448 1.00 39.03 815 PHE A C 1
ATOM 6382 O O . PHE A 1 815 ? 37.094 -47.316 28.576 1.00 39.03 815 PHE A O 1
ATOM 6389 N N . GLU A 1 816 ? 36.399 -48.049 30.582 1.00 40.66 816 GLU A N 1
ATOM 6390 C CA . GLU A 1 816 ? 37.602 -48.841 30.908 1.00 40.66 816 GLU A CA 1
ATOM 6391 C C . GLU A 1 816 ? 37.424 -50.333 30.546 1.00 40.66 816 GLU A C 1
ATOM 6393 O O . GLU A 1 816 ? 38.271 -51.171 30.863 1.00 40.66 816 GLU A O 1
ATOM 6398 N N . ARG A 1 817 ? 36.313 -50.687 29.883 1.00 41.41 817 ARG A N 1
ATOM 6399 C CA . ARG A 1 817 ? 35.934 -52.067 29.572 1.00 41.41 817 ARG A CA 1
ATOM 6400 C C . ARG A 1 817 ? 35.866 -52.325 28.069 1.00 41.41 817 ARG A C 1
ATOM 6402 O O . ARG A 1 817 ? 35.043 -51.741 27.370 1.00 41.41 817 ARG A O 1
ATOM 6409 N N . ASP A 1 818 ? 36.669 -53.274 27.593 1.00 44.50 818 ASP A N 1
ATOM 6410 C CA . ASP A 1 818 ? 36.538 -53.825 26.242 1.00 44.50 818 ASP A CA 1
ATOM 6411 C C . ASP A 1 818 ? 35.238 -54.644 26.107 1.00 44.50 818 ASP A C 1
ATOM 6413 O O . ASP A 1 818 ? 34.905 -55.462 26.971 1.00 44.50 818 ASP A O 1
ATOM 6417 N N . TYR A 1 819 ? 34.510 -54.439 25.004 1.00 46.50 819 TYR A N 1
ATOM 6418 C CA . TYR A 1 819 ? 33.292 -55.178 24.653 1.00 46.50 819 TYR A CA 1
ATOM 6419 C C . TYR A 1 819 ? 33.548 -56.041 23.409 1.00 46.50 819 TYR A C 1
ATOM 6421 O O . TYR A 1 819 ? 33.920 -55.516 22.361 1.00 46.50 819 TYR A O 1
ATOM 6429 N N . ASP A 1 820 ? 33.283 -57.350 23.494 1.00 48.88 820 ASP A N 1
ATOM 6430 C CA . ASP A 1 820 ? 33.519 -58.311 22.396 1.00 48.88 820 ASP A CA 1
ATOM 6431 C C . ASP A 1 820 ? 32.660 -58.061 21.134 1.00 48.88 820 ASP A C 1
ATOM 6433 O O . ASP A 1 820 ? 32.943 -58.598 20.063 1.00 48.88 820 ASP A O 1
ATOM 6437 N N . VAL A 1 821 ? 31.602 -57.251 21.247 1.00 48.91 821 VAL A N 1
ATOM 6438 C CA . VAL A 1 821 ? 30.754 -56.767 20.144 1.00 48.91 821 VAL A CA 1
ATOM 6439 C C . VAL A 1 821 ? 30.215 -55.367 20.472 1.00 48.91 821 VAL A C 1
ATOM 6441 O O . VAL A 1 821 ? 29.955 -55.078 21.642 1.00 48.91 821 VAL A O 1
ATOM 6444 N N . PRO A 1 822 ? 30.033 -54.484 19.470 1.00 42.50 822 PRO A N 1
ATOM 6445 C CA . PRO A 1 822 ? 29.642 -53.097 19.703 1.00 42.50 822 PRO A CA 1
ATOM 6446 C C . PRO A 1 822 ? 28.170 -52.964 20.147 1.00 42.50 822 PRO A C 1
ATOM 6448 O O . PRO A 1 822 ? 27.319 -53.730 19.686 1.00 42.50 822 PRO A O 1
ATOM 6451 N N . PRO A 1 823 ? 27.840 -51.978 21.004 1.00 42.31 823 PRO A N 1
ATOM 6452 C CA . PRO A 1 823 ? 26.479 -51.767 21.490 1.00 42.31 823 PRO A CA 1
ATOM 6453 C C . PRO A 1 823 ? 25.525 -51.218 20.404 1.00 42.31 823 PRO A C 1
ATOM 6455 O O . PRO A 1 823 ? 25.982 -50.662 19.392 1.00 42.31 823 PRO A O 1
ATOM 6458 N N . PRO A 1 824 ? 24.194 -51.340 20.613 1.00 38.59 824 PRO A N 1
ATOM 6459 C CA . PRO A 1 824 ? 23.179 -50.844 19.682 1.00 38.59 824 PRO A CA 1
ATOM 6460 C C . PRO A 1 824 ? 23.344 -49.349 19.377 1.00 38.59 824 PRO A C 1
ATOM 6462 O O . PRO A 1 824 ? 23.615 -48.556 20.275 1.00 38.59 824 PRO A O 1
ATOM 6465 N N . GLY A 1 825 ? 23.176 -48.970 18.106 1.00 48.72 825 GLY A N 1
ATOM 6466 C CA . GLY A 1 825 ? 23.390 -47.600 17.612 1.00 48.72 825 GLY A CA 1
ATOM 6467 C C . GLY A 1 825 ? 24.700 -47.393 16.836 1.00 48.72 825 GLY A C 1
ATOM 6468 O O . GLY A 1 825 ? 24.885 -46.348 16.218 1.00 48.72 825 GLY A O 1
ATOM 6469 N N . SER A 1 826 ? 25.592 -48.389 16.804 1.00 40.31 826 SER A N 1
ATOM 6470 C CA . SER A 1 826 ? 26.810 -48.345 15.979 1.00 40.31 826 SER A CA 1
ATOM 6471 C C . SER A 1 826 ? 26.493 -48.512 14.475 1.00 40.31 826 SER A C 1
ATOM 6473 O O . SER A 1 826 ? 25.693 -49.384 14.130 1.00 40.31 826 SER A O 1
ATOM 6475 N N . PRO A 1 827 ? 27.111 -47.732 13.560 1.00 40.06 827 PRO A N 1
ATOM 6476 C CA . PRO A 1 827 ? 26.863 -47.835 12.118 1.00 40.06 827 PRO A CA 1
ATOM 6477 C C . PRO A 1 827 ? 27.436 -49.133 11.504 1.00 40.06 827 PRO A C 1
ATOM 6479 O O . PRO A 1 827 ? 28.394 -49.698 12.039 1.00 40.06 827 PRO A O 1
ATOM 6482 N N . PRO A 1 828 ? 26.890 -49.613 10.367 1.00 42.06 828 PRO A N 1
ATOM 6483 C CA . PRO A 1 828 ? 27.323 -50.860 9.734 1.00 42.06 828 PRO A CA 1
ATOM 6484 C C . PRO A 1 828 ? 28.742 -50.775 9.144 1.00 42.06 828 PRO A C 1
ATOM 6486 O O . PRO A 1 828 ? 29.177 -49.734 8.653 1.00 42.06 828 PRO A O 1
ATOM 6489 N N . GLY A 1 829 ? 29.455 -51.905 9.166 1.00 44.84 829 GLY A N 1
ATOM 6490 C CA . GLY A 1 829 ? 30.830 -52.012 8.668 1.00 44.84 829 GLY A CA 1
ATOM 6491 C C . GLY A 1 829 ? 30.960 -51.992 7.132 1.00 44.84 829 GLY A C 1
ATOM 6492 O O . GLY A 1 829 ? 30.007 -52.324 6.423 1.00 44.84 829 GLY A O 1
ATOM 6493 N N . PRO A 1 830 ? 32.144 -51.633 6.597 1.00 41.41 830 PRO A N 1
ATOM 6494 C CA . PRO A 1 830 ? 32.390 -51.541 5.156 1.00 41.41 830 PRO A CA 1
ATOM 6495 C C . PRO A 1 830 ? 32.397 -52.914 4.463 1.00 41.41 830 PRO A C 1
ATOM 6497 O O . PRO A 1 830 ? 32.882 -53.904 5.011 1.00 41.41 830 PRO A O 1
ATOM 6500 N N . SER A 1 831 ? 31.891 -52.966 3.226 1.00 38.28 831 SER A N 1
ATOM 6501 C CA . SER A 1 831 ? 31.782 -54.197 2.435 1.00 38.28 831 SER A CA 1
ATOM 6502 C C . SER A 1 831 ? 33.057 -54.542 1.645 1.00 38.28 831 SER A C 1
ATOM 6504 O O . SER A 1 831 ? 33.977 -53.741 1.477 1.00 38.28 831 SER A O 1
ATOM 6506 N N . SER A 1 832 ? 33.131 -55.788 1.173 1.00 38.19 832 SER A N 1
ATOM 6507 C CA . SER A 1 832 ? 34.363 -56.495 0.796 1.00 38.19 832 SER A CA 1
ATOM 6508 C C . SER A 1 832 ? 34.946 -56.167 -0.593 1.00 38.19 832 SER A C 1
ATOM 6510 O O . SER A 1 832 ? 35.361 -57.081 -1.305 1.00 38.19 832 SER A O 1
ATOM 6512 N N . VAL A 1 833 ? 34.974 -54.894 -1.010 1.00 41.25 833 VAL A N 1
ATOM 6513 C CA . VAL A 1 833 ? 35.473 -54.473 -2.345 1.00 41.25 833 VAL A CA 1
ATOM 6514 C C . VAL A 1 833 ? 36.538 -53.365 -2.259 1.00 41.25 833 VAL A C 1
ATOM 6516 O O . VAL A 1 833 ? 36.573 -52.435 -3.058 1.00 41.25 833 VAL A O 1
ATOM 6519 N N . ALA A 1 834 ? 37.449 -53.478 -1.290 1.00 33.69 834 ALA A N 1
ATOM 6520 C CA . ALA A 1 834 ? 38.679 -52.687 -1.230 1.00 33.69 83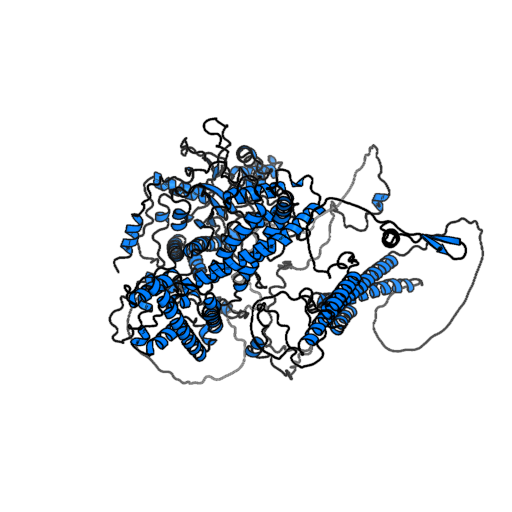4 ALA A CA 1
ATOM 6521 C C . ALA A 1 834 ? 39.853 -53.578 -0.789 1.00 33.69 834 ALA A C 1
ATOM 6523 O O . ALA A 1 834 ? 39.811 -54.171 0.288 1.00 33.69 834 ALA A O 1
ATOM 6524 N N . LEU A 1 835 ? 40.895 -53.683 -1.621 1.00 33.66 835 LEU A N 1
ATOM 6525 C CA . LEU A 1 835 ? 42.134 -54.402 -1.292 1.00 33.66 835 LEU A CA 1
ATOM 6526 C C . LEU A 1 835 ? 43.243 -53.420 -0.861 1.00 33.66 835 LEU A C 1
ATOM 6528 O O . LEU A 1 835 ? 43.266 -52.290 -1.353 1.00 33.66 835 LEU A O 1
ATOM 6532 N N . PRO A 1 836 ? 44.169 -53.813 0.039 1.00 33.78 836 PRO A N 1
ATOM 6533 C CA . PRO A 1 836 ? 45.152 -52.896 0.612 1.00 33.78 836 PRO A CA 1
ATOM 6534 C C . PRO A 1 836 ? 46.382 -52.740 -0.288 1.00 33.78 836 PRO A C 1
ATOM 6536 O O . PRO A 1 836 ? 46.864 -53.716 -0.861 1.00 33.78 836 PRO A O 1
ATOM 6539 N N . ASN A 1 837 ? 46.945 -51.531 -0.346 1.00 33.66 837 ASN A N 1
ATOM 6540 C CA . ASN A 1 837 ? 48.143 -51.234 -1.131 1.00 33.66 837 ASN A CA 1
ATOM 6541 C C . ASN A 1 837 ? 49.362 -51.008 -0.215 1.00 33.66 837 ASN A C 1
ATOM 6543 O O . ASN A 1 837 ? 49.524 -49.927 0.348 1.00 33.66 837 ASN A O 1
ATOM 6547 N N . ASN A 1 838 ? 50.209 -52.031 -0.061 1.00 29.91 838 ASN A N 1
ATOM 6548 C CA . ASN A 1 838 ? 51.405 -52.001 0.789 1.00 29.91 838 ASN A CA 1
ATOM 6549 C C . ASN A 1 838 ? 52.689 -52.106 -0.056 1.00 29.91 838 ASN A C 1
ATOM 6551 O O . ASN A 1 838 ? 53.119 -53.213 -0.359 1.00 29.91 838 ASN A O 1
ATOM 6555 N N . PHE A 1 839 ? 53.313 -50.955 -0.335 1.00 30.27 839 PHE A N 1
ATOM 6556 C CA . PHE A 1 839 ? 54.669 -50.763 -0.891 1.00 30.27 839 PHE A CA 1
ATOM 6557 C C . PHE A 1 839 ? 54.994 -51.416 -2.255 1.00 30.27 839 PHE A C 1
ATOM 6559 O O . PHE A 1 839 ? 55.048 -52.632 -2.407 1.00 30.27 839 PHE A O 1
ATOM 6566 N N . GLY A 1 840 ? 55.304 -50.571 -3.246 1.00 35.19 840 GLY A N 1
ATOM 6567 C CA . GLY A 1 840 ? 55.689 -50.980 -4.605 1.00 35.19 840 GLY A CA 1
ATOM 6568 C C . GLY A 1 840 ? 57.175 -50.789 -4.946 1.00 35.19 840 GLY A C 1
ATOM 6569 O O . GLY A 1 840 ? 58.021 -50.561 -4.083 1.00 35.19 840 GLY A O 1
ATOM 6570 N N . ASN A 1 841 ? 57.477 -50.871 -6.243 1.00 28.70 841 ASN A N 1
ATOM 6571 C CA . ASN A 1 841 ? 58.783 -50.658 -6.877 1.00 28.70 841 ASN A CA 1
ATOM 6572 C C . ASN A 1 841 ? 58.572 -50.250 -8.364 1.00 28.70 841 ASN A C 1
ATOM 6574 O O . ASN A 1 841 ? 57.485 -50.448 -8.896 1.00 28.70 841 ASN A O 1
ATOM 6578 N N . SER A 1 842 ? 59.520 -49.678 -9.116 1.00 33.78 842 SER A N 1
ATOM 6579 C CA . SER A 1 842 ? 60.673 -48.832 -8.756 1.00 33.78 842 SER A CA 1
ATOM 6580 C C . SER A 1 842 ? 61.231 -48.123 -10.006 1.00 33.78 842 SER A C 1
ATOM 6582 O O . SER A 1 842 ? 61.458 -48.781 -11.014 1.00 33.78 842 SER A O 1
ATOM 6584 N N . ASN A 1 843 ? 61.520 -46.824 -9.885 1.00 28.39 843 ASN A N 1
ATOM 6585 C CA . ASN A 1 843 ? 62.547 -46.007 -10.563 1.00 28.39 843 ASN A CA 1
ATOM 6586 C C . ASN A 1 843 ? 63.081 -46.399 -11.969 1.00 28.39 843 ASN A C 1
ATOM 6588 O O . ASN A 1 843 ? 63.792 -47.394 -12.100 1.00 28.39 843 ASN A O 1
ATOM 6592 N N . GLY A 1 844 ? 63.031 -45.451 -12.926 1.00 27.36 844 GLY A N 1
ATOM 6593 C CA . GLY A 1 844 ? 64.211 -45.176 -13.772 1.00 27.36 844 GLY A CA 1
ATOM 6594 C C . GLY A 1 844 ? 64.022 -44.674 -15.216 1.00 27.36 844 GLY A C 1
ATOM 6595 O O . GLY A 1 844 ? 63.723 -45.482 -16.083 1.00 27.36 844 GLY A O 1
ATOM 6596 N N . LEU A 1 845 ? 64.443 -43.413 -15.463 1.00 28.33 845 LEU A N 1
ATOM 6597 C CA . LEU A 1 845 ? 65.151 -42.915 -16.677 1.00 28.33 845 LEU A CA 1
ATOM 6598 C C . LEU A 1 845 ? 64.382 -42.921 -18.034 1.00 28.33 845 LEU A C 1
ATOM 6600 O O . LEU A 1 845 ? 63.567 -43.790 -18.290 1.00 28.33 845 LEU A O 1
ATOM 6604 N N . LEU A 1 846 ? 64.561 -42.002 -19.002 1.00 26.69 846 LEU A N 1
ATOM 6605 C CA . LEU A 1 846 ? 65.444 -40.834 -19.246 1.00 26.69 846 LEU A CA 1
ATOM 6606 C C . LEU A 1 846 ? 64.643 -39.756 -20.040 1.00 26.69 846 LEU A C 1
ATOM 6608 O O . LEU A 1 846 ? 63.649 -40.105 -20.676 1.00 26.69 846 LEU A O 1
ATOM 6612 N N . PRO A 1 847 ? 65.068 -38.474 -20.090 1.00 39.53 847 PRO A N 1
ATOM 6613 C CA . PRO A 1 847 ? 64.393 -37.424 -20.861 1.00 39.53 847 PRO A CA 1
ATOM 6614 C C . PRO A 1 847 ? 64.967 -37.240 -22.280 1.00 39.53 847 PRO A C 1
ATOM 6616 O O . PRO A 1 847 ? 66.158 -37.454 -22.512 1.00 39.53 847 PRO A O 1
ATOM 6619 N N . THR A 1 848 ? 64.160 -36.709 -23.207 1.00 30.47 848 THR A N 1
ATOM 6620 C CA . THR A 1 848 ? 64.639 -36.201 -24.509 1.00 30.47 848 THR A CA 1
ATOM 6621 C C . THR A 1 848 ? 64.026 -34.852 -24.884 1.00 30.47 848 THR A C 1
ATOM 6623 O O . THR A 1 848 ? 62.811 -34.692 -24.943 1.00 30.47 848 THR A O 1
ATOM 6626 N N . SER A 1 849 ? 64.899 -33.912 -25.234 1.00 35.81 849 SER A N 1
ATOM 6627 C CA . SER A 1 849 ? 64.638 -32.704 -26.031 1.00 35.81 849 SER A CA 1
ATOM 6628 C C . SER A 1 849 ? 65.702 -32.675 -27.159 1.00 35.81 849 SER A C 1
ATOM 6630 O O . SER A 1 849 ? 66.590 -33.535 -27.111 1.00 35.81 849 SER A O 1
ATOM 6632 N N . PRO A 1 850 ? 65.709 -31.751 -28.149 1.00 52.44 850 PRO A N 1
ATOM 6633 C CA . PRO A 1 850 ? 64.886 -30.543 -28.310 1.00 52.44 850 PRO A CA 1
ATOM 6634 C C . PRO A 1 850 ? 64.326 -30.355 -29.744 1.00 52.44 850 PRO A C 1
ATOM 6636 O O . PRO A 1 850 ? 64.485 -31.226 -30.590 1.00 52.44 850 PRO A O 1
ATOM 6639 N N . ILE A 1 851 ? 63.759 -29.173 -30.044 1.00 26.98 851 ILE A N 1
ATOM 6640 C CA . ILE A 1 851 ? 64.142 -28.314 -31.196 1.00 26.98 851 ILE A CA 1
ATOM 6641 C C . ILE A 1 851 ? 63.462 -26.926 -31.090 1.00 26.98 851 ILE A C 1
ATOM 6643 O O . ILE A 1 851 ? 62.402 -26.785 -30.487 1.00 26.98 851 ILE A O 1
ATOM 6647 N N . ARG A 1 852 ? 64.102 -25.880 -31.638 1.00 28.25 852 ARG A N 1
ATOM 6648 C CA . ARG A 1 852 ? 63.629 -24.476 -31.703 1.00 28.25 852 ARG A CA 1
ATOM 6649 C C . ARG A 1 852 ? 63.393 -24.038 -33.154 1.00 28.25 852 ARG A C 1
ATOM 6651 O O . ARG A 1 852 ? 64.157 -24.457 -34.016 1.00 28.25 852 ARG A O 1
ATOM 6658 N N . THR A 1 853 ? 62.496 -23.068 -33.369 1.00 26.30 853 THR A N 1
ATOM 6659 C CA . THR A 1 853 ? 62.628 -21.870 -34.259 1.00 26.30 853 THR A CA 1
ATOM 6660 C C . THR A 1 853 ? 61.319 -21.045 -34.127 1.00 26.30 853 THR A C 1
ATOM 6662 O O . THR A 1 853 ? 60.252 -21.632 -34.215 1.00 26.30 853 THR A O 1
ATOM 6665 N N . THR A 1 854 ? 61.251 -19.788 -33.641 1.00 29.72 854 THR A N 1
ATOM 6666 C CA . THR A 1 854 ? 61.733 -18.467 -34.156 1.00 29.72 854 THR A CA 1
ATOM 6667 C C . THR A 1 854 ? 61.118 -18.063 -35.506 1.00 29.72 854 THR A C 1
ATOM 6669 O O . THR A 1 854 ? 61.142 -18.895 -36.401 1.00 29.72 854 THR A O 1
ATOM 6672 N N . PHE A 1 855 ? 60.635 -16.842 -35.795 1.00 29.02 855 PHE A N 1
ATOM 6673 C CA . PHE A 1 855 ? 60.592 -15.494 -35.153 1.00 29.02 855 PHE A CA 1
ATOM 6674 C C . PHE A 1 855 ? 59.215 -14.822 -35.542 1.00 29.02 855 PHE A C 1
ATOM 6676 O O . PHE A 1 855 ? 58.426 -15.492 -36.194 1.00 29.02 855 PHE A O 1
ATOM 6683 N N . ASP A 1 856 ? 58.775 -13.587 -35.213 1.00 26.34 856 ASP A N 1
ATOM 6684 C CA . ASP A 1 856 ? 59.491 -12.306 -35.055 1.00 26.34 856 ASP A CA 1
ATOM 6685 C C . ASP A 1 856 ? 58.694 -11.162 -34.337 1.00 26.34 856 ASP A C 1
ATOM 6687 O O . ASP A 1 856 ? 57.470 -11.151 -34.320 1.00 26.34 856 ASP A O 1
ATOM 6691 N N . ARG A 1 857 ? 59.443 -10.180 -33.792 1.00 29.19 857 ARG A N 1
ATOM 6692 C CA . ARG A 1 857 ? 59.170 -8.720 -33.548 1.00 29.19 857 ARG A CA 1
ATOM 6693 C C . ARG A 1 857 ? 57.741 -8.180 -33.228 1.00 29.19 857 ARG A C 1
ATOM 6695 O O . ARG A 1 857 ? 56.894 -8.146 -34.103 1.00 29.19 857 ARG A O 1
ATOM 6702 N N . ARG A 1 858 ? 57.477 -7.627 -32.017 1.00 31.16 858 ARG A N 1
ATOM 6703 C CA . ARG A 1 858 ? 57.777 -6.243 -31.469 1.00 31.16 858 ARG A CA 1
ATOM 6704 C C . ARG A 1 858 ? 56.607 -5.228 -31.656 1.00 31.16 858 ARG A C 1
ATOM 6706 O O . ARG A 1 858 ? 55.802 -5.485 -32.537 1.00 31.16 858 ARG A O 1
ATOM 6713 N N . PRO A 1 859 ? 56.474 -4.106 -30.882 1.00 37.00 859 PRO A N 1
ATOM 6714 C CA . PRO A 1 859 ? 57.499 -3.332 -30.146 1.00 37.00 859 PRO A CA 1
ATOM 6715 C C . PRO A 1 859 ? 57.256 -3.113 -28.624 1.00 37.00 859 PRO A C 1
ATOM 6717 O O . PRO A 1 859 ? 56.455 -3.793 -27.998 1.00 37.00 859 PRO A O 1
ATOM 6720 N N . ARG A 1 860 ? 58.036 -2.200 -28.013 1.00 35.72 860 ARG A N 1
ATOM 6721 C CA . ARG A 1 860 ? 58.074 -1.861 -26.569 1.00 35.72 860 ARG A CA 1
ATOM 6722 C C . ARG A 1 860 ? 57.159 -0.676 -26.207 1.00 35.72 860 ARG A C 1
ATOM 6724 O O . ARG A 1 860 ? 56.979 0.217 -27.026 1.00 35.72 860 ARG A O 1
ATOM 6731 N N . GLN A 1 861 ? 56.721 -0.608 -24.944 1.00 34.81 861 GLN A N 1
ATOM 6732 C CA . GLN A 1 861 ? 56.178 0.602 -24.293 1.00 34.81 861 GLN A CA 1
ATOM 6733 C C . GLN A 1 861 ? 57.114 1.120 -23.174 1.00 34.81 861 GLN A C 1
ATOM 6735 O O . GLN A 1 861 ? 58.132 0.492 -22.874 1.00 34.81 861 GLN A O 1
ATOM 6740 N N . THR A 1 862 ? 56.820 2.305 -22.627 1.00 47.19 862 THR A N 1
ATOM 6741 C CA . THR A 1 862 ? 57.798 3.223 -22.004 1.00 47.19 862 THR A CA 1
ATOM 6742 C C . THR A 1 862 ? 57.618 3.475 -20.493 1.00 47.19 862 THR A C 1
ATOM 6744 O O . THR A 1 862 ? 56.701 2.977 -19.841 1.00 47.19 862 THR A O 1
ATOM 6747 N N . PHE A 1 863 ? 58.554 4.254 -19.933 1.00 42.91 863 PHE A N 1
ATOM 6748 C CA . PHE A 1 863 ? 58.830 4.469 -18.504 1.00 42.91 863 PHE A CA 1
ATOM 6749 C C . PHE A 1 863 ? 57.629 4.842 -17.616 1.00 42.91 863 PHE A C 1
ATOM 6751 O O . PHE A 1 863 ? 57.566 4.382 -16.479 1.00 42.91 863 PHE A O 1
ATOM 6758 N N . PHE A 1 864 ? 56.649 5.613 -18.102 1.00 36.16 864 PHE A N 1
ATOM 6759 C CA . PHE A 1 864 ? 55.541 6.088 -17.256 1.00 36.16 864 PHE A CA 1
ATOM 6760 C C . PHE A 1 864 ? 54.674 4.960 -16.667 1.00 36.16 864 PHE A C 1
ATOM 6762 O O . PHE A 1 864 ? 54.143 5.102 -15.566 1.00 36.16 864 PHE A O 1
ATOM 6769 N N . ARG A 1 865 ? 54.612 3.791 -17.324 1.00 44.94 865 ARG A N 1
ATOM 6770 C CA . ARG A 1 865 ? 53.906 2.607 -16.799 1.00 44.94 865 ARG A CA 1
ATOM 6771 C C . ARG A 1 865 ? 54.676 1.859 -15.692 1.00 44.94 865 ARG A C 1
ATOM 6773 O O . ARG A 1 865 ? 54.206 0.833 -15.219 1.00 44.94 865 ARG A O 1
ATOM 6780 N N . ARG A 1 866 ? 55.850 2.361 -15.278 1.00 47.00 866 ARG A N 1
ATOM 6781 C CA . ARG A 1 866 ? 56.652 1.853 -14.147 1.00 47.00 866 ARG A CA 1
ATOM 6782 C C . ARG A 1 866 ? 56.475 2.650 -12.850 1.00 47.00 866 ARG A C 1
ATOM 6784 O O . ARG A 1 866 ? 56.819 2.126 -11.801 1.00 47.00 866 ARG A O 1
ATOM 6791 N N . ALA A 1 867 ? 55.965 3.883 -1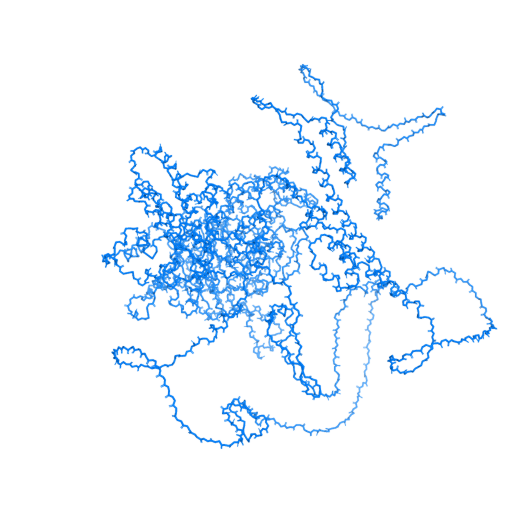2.916 1.00 43.31 867 ALA A N 1
ATOM 6792 C CA . ALA A 1 867 ? 55.811 4.759 -11.748 1.00 43.31 867 ALA A CA 1
ATOM 6793 C C . ALA A 1 867 ? 54.442 4.595 -11.060 1.00 43.31 867 ALA A C 1
ATOM 6795 O O . ALA A 1 867 ? 54.371 4.452 -9.844 1.00 43.31 867 ALA A O 1
ATOM 6796 N N . MET A 1 868 ? 53.353 4.520 -11.833 1.00 40.41 868 MET A N 1
ATOM 6797 C CA . MET A 1 868 ? 51.980 4.366 -11.315 1.00 40.41 868 MET A CA 1
ATOM 6798 C C . MET A 1 868 ? 51.590 2.899 -11.038 1.00 40.41 868 MET A C 1
ATOM 6800 O O . MET A 1 868 ? 50.458 2.493 -11.280 1.00 40.41 868 MET A O 1
ATOM 6804 N N . GLY A 1 869 ? 52.541 2.085 -10.567 1.00 43.69 869 GLY A N 1
ATOM 6805 C CA . GLY A 1 869 ? 52.354 0.653 -10.285 1.00 43.69 869 GLY A CA 1
ATOM 6806 C C . GLY A 1 869 ? 52.444 0.264 -8.805 1.00 43.69 869 GLY A C 1
ATOM 6807 O O . GLY A 1 869 ? 52.449 -0.923 -8.507 1.00 43.69 869 GLY A O 1
ATOM 6808 N N . ALA A 1 870 ? 52.565 1.235 -7.891 1.00 43.09 870 ALA A N 1
ATOM 6809 C CA . ALA A 1 870 ? 52.990 0.999 -6.504 1.00 43.09 870 ALA A CA 1
ATOM 6810 C C . ALA A 1 870 ? 51.958 1.368 -5.413 1.00 43.09 870 ALA A C 1
ATOM 6812 O O . ALA A 1 870 ? 52.281 1.283 -4.233 1.00 43.09 870 ALA A O 1
ATOM 6813 N N . VAL A 1 871 ? 50.740 1.796 -5.780 1.00 41.12 871 VAL A N 1
ATOM 6814 C CA . VAL A 1 871 ? 49.711 2.284 -4.822 1.00 41.12 871 VAL A CA 1
ATOM 6815 C C . VAL A 1 871 ? 48.337 1.606 -5.016 1.00 41.12 871 VAL A C 1
ATOM 6817 O O . VAL A 1 871 ? 47.381 1.925 -4.322 1.00 41.12 871 VAL A O 1
ATOM 6820 N N . LEU A 1 872 ? 48.215 0.629 -5.926 1.00 38.03 872 LEU A N 1
ATOM 6821 C CA . LEU A 1 872 ? 46.982 -0.147 -6.132 1.00 38.03 872 LEU A CA 1
ATOM 6822 C C . LEU A 1 872 ? 47.292 -1.646 -6.304 1.00 38.03 872 LEU A C 1
ATOM 6824 O O . LEU A 1 872 ? 47.971 -2.001 -7.273 1.00 38.03 872 LEU A O 1
ATOM 6828 N N . PRO A 1 873 ? 46.772 -2.532 -5.429 1.00 31.06 873 PRO A N 1
ATOM 6829 C CA . PRO A 1 873 ? 46.862 -3.984 -5.589 1.00 31.06 873 PRO A CA 1
ATOM 6830 C C . PRO A 1 873 ? 46.030 -4.518 -6.768 1.00 31.06 873 PRO A C 1
ATOM 6832 O O . PRO A 1 873 ? 44.958 -5.097 -6.617 1.00 31.06 873 PRO A O 1
ATOM 6835 N N . THR A 1 874 ? 46.577 -4.377 -7.972 1.00 31.64 874 THR A N 1
ATOM 6836 C CA . THR A 1 874 ? 46.482 -5.461 -8.962 1.00 31.64 874 THR A CA 1
ATOM 6837 C C . THR A 1 874 ? 47.464 -6.573 -8.535 1.00 31.64 874 THR A C 1
ATOM 6839 O O . THR A 1 874 ? 48.419 -6.286 -7.819 1.00 31.64 874 THR A O 1
ATOM 6842 N N . HIS A 1 875 ? 47.319 -7.852 -8.879 1.00 32.72 875 HIS A N 1
ATOM 6843 C CA . HIS A 1 875 ? 46.596 -8.480 -9.988 1.00 32.72 875 HIS A CA 1
ATOM 6844 C C . HIS A 1 875 ? 46.229 -9.939 -9.616 1.00 32.72 875 HIS A C 1
ATOM 6846 O O . HIS A 1 875 ? 46.681 -10.458 -8.598 1.00 32.72 875 HIS A O 1
ATOM 6852 N N . TYR A 1 876 ? 45.497 -10.634 -10.495 1.00 29.61 876 TYR A N 1
ATOM 6853 C CA . TYR A 1 876 ? 45.521 -12.106 -10.570 1.00 29.61 876 TYR A CA 1
ATOM 6854 C C . TYR A 1 876 ? 46.960 -12.657 -10.616 1.00 29.61 876 TYR A C 1
ATOM 6856 O O . TYR A 1 876 ? 47.818 -12.087 -11.293 1.00 29.61 876 TYR A O 1
ATOM 6864 N N . SER A 1 877 ? 47.176 -13.846 -10.054 1.00 24.97 877 SER A N 1
ATOM 6865 C CA . SER A 1 877 ? 48.239 -14.759 -10.488 1.00 24.97 877 SER A CA 1
ATOM 6866 C C . SER A 1 877 ? 47.640 -16.131 -10.813 1.00 24.97 877 SER A C 1
ATOM 6868 O O . SER A 1 877 ? 46.628 -16.533 -10.242 1.00 24.97 877 SER A O 1
ATOM 6870 N N . GLN A 1 878 ? 48.232 -16.830 -11.782 1.00 25.75 878 GLN A N 1
ATOM 6871 C CA . GLN A 1 878 ? 47.810 -18.160 -12.220 1.00 25.75 878 GLN A CA 1
ATOM 6872 C C . GLN A 1 878 ? 49.065 -19.034 -12.312 1.00 25.75 878 GLN A C 1
ATOM 6874 O O . GLN A 1 878 ? 50.008 -18.681 -13.020 1.00 25.75 878 GLN A O 1
ATOM 6879 N N . LEU A 1 879 ? 49.092 -20.138 -11.564 1.00 26.86 879 LEU A N 1
ATOM 6880 C CA . LEU A 1 879 ? 50.229 -21.058 -11.456 1.00 26.86 879 LEU A CA 1
ATOM 6881 C C . LEU A 1 879 ? 49.788 -22.479 -11.846 1.00 26.86 879 LEU A C 1
ATOM 6883 O O . LEU A 1 879 ? 48.838 -22.979 -11.243 1.00 26.86 879 LEU A O 1
ATOM 6887 N N . PRO A 1 880 ? 50.448 -23.132 -12.820 1.00 30.08 880 PRO A N 1
ATOM 6888 C CA . PRO A 1 880 ? 50.238 -24.548 -13.122 1.00 30.08 880 PRO A CA 1
ATOM 6889 C C . PRO A 1 880 ? 51.294 -25.469 -12.476 1.00 30.08 880 PRO A C 1
ATOM 6891 O O . PRO A 1 880 ? 52.479 -25.153 -12.513 1.00 30.08 880 PRO A O 1
ATOM 6894 N N . MET A 1 881 ? 50.833 -26.645 -12.035 1.00 24.31 881 MET A N 1
ATOM 6895 C CA . MET A 1 881 ? 51.569 -27.900 -11.766 1.00 24.31 881 MET A CA 1
ATOM 6896 C C . MET A 1 881 ? 52.611 -27.944 -10.624 1.00 24.31 881 MET A C 1
ATOM 6898 O O . MET A 1 881 ? 53.765 -27.555 -10.772 1.00 24.31 881 MET A O 1
ATOM 6902 N N . GLU A 1 882 ? 52.140 -28.467 -9.487 1.00 29.91 882 GLU A N 1
ATOM 6903 C CA . GLU A 1 882 ? 52.625 -29.661 -8.753 1.00 29.91 882 GLU A CA 1
ATOM 6904 C C . GLU A 1 882 ? 54.068 -30.187 -8.935 1.00 29.91 882 GLU A C 1
ATOM 6906 O O . GLU A 1 882 ? 54.538 -30.401 -10.047 1.00 29.91 882 GLU A O 1
ATOM 6911 N N . ASP A 1 883 ? 54.680 -30.580 -7.806 1.00 21.83 883 ASP A N 1
ATOM 6912 C CA . ASP A 1 883 ? 54.856 -32.013 -7.483 1.00 21.83 883 ASP A CA 1
ATOM 6913 C C . ASP A 1 883 ? 54.934 -32.241 -5.948 1.00 21.83 883 ASP A C 1
ATOM 6915 O O . ASP A 1 883 ? 55.228 -31.315 -5.184 1.00 21.83 883 ASP A O 1
ATOM 6919 N N . SER A 1 884 ? 54.617 -33.457 -5.484 1.00 33.06 884 SER A N 1
ATOM 6920 C CA . SER A 1 884 ? 54.565 -33.889 -4.063 1.00 33.06 884 SER A CA 1
ATOM 6921 C C . SER A 1 884 ? 55.871 -34.605 -3.611 1.00 33.06 884 SER A C 1
ATOM 6923 O O . SER A 1 884 ? 56.788 -34.744 -4.409 1.00 33.06 884 SER A O 1
ATOM 6925 N N . GLU A 1 885 ? 56.123 -35.066 -2.373 1.00 24.27 885 GLU A N 1
ATOM 6926 C CA . GLU A 1 885 ? 55.295 -35.410 -1.199 1.00 24.27 885 GLU A CA 1
ATOM 6927 C C . GLU A 1 885 ? 56.034 -35.156 0.141 1.00 24.27 885 GLU A C 1
ATOM 6929 O O . GLU A 1 885 ? 57.263 -35.150 0.201 1.00 24.27 885 GLU A O 1
ATOM 6934 N N . SER A 1 886 ? 55.300 -35.093 1.262 1.00 27.98 886 SER A N 1
ATOM 6935 C CA . SER A 1 886 ? 55.442 -36.061 2.381 1.00 27.98 886 SER A CA 1
ATOM 6936 C C . SER A 1 886 ? 54.499 -35.722 3.549 1.00 27.98 886 SER A C 1
ATOM 6938 O O . SER A 1 886 ? 54.184 -34.564 3.812 1.00 27.98 886 SER A O 1
ATOM 6940 N N . SER A 1 887 ? 53.978 -36.748 4.231 1.00 31.59 887 SER A N 1
ATOM 6941 C CA . SER A 1 887 ? 52.805 -36.620 5.113 1.00 31.59 887 SER A CA 1
ATOM 6942 C C . SER A 1 887 ? 53.115 -36.651 6.613 1.00 31.59 887 SER A C 1
ATOM 6944 O O . SER A 1 887 ? 53.897 -37.486 7.065 1.00 31.59 887 SER A O 1
ATOM 6946 N N . SER A 1 888 ? 52.341 -35.911 7.415 1.00 27.62 888 SER A N 1
ATOM 6947 C CA . SER A 1 888 ? 52.045 -36.309 8.800 1.00 27.62 888 SER A CA 1
ATOM 6948 C C . SER A 1 888 ? 50.567 -36.068 9.140 1.00 27.62 888 SER A C 1
ATOM 6950 O O . SER A 1 888 ? 49.955 -35.110 8.672 1.00 27.62 888 SER A O 1
ATOM 6952 N N . ARG A 1 889 ? 49.957 -36.978 9.911 1.00 27.09 889 ARG A N 1
ATOM 6953 C CA . ARG A 1 889 ? 48.526 -36.933 10.263 1.00 27.09 889 ARG A CA 1
ATOM 6954 C C . ARG A 1 889 ? 48.292 -36.051 11.492 1.00 27.09 889 ARG A C 1
ATOM 6956 O O . ARG A 1 889 ? 48.828 -36.371 12.552 1.00 27.09 889 ARG A O 1
ATOM 6963 N N . ARG A 1 890 ? 47.377 -35.075 11.426 1.00 26.14 890 ARG A N 1
ATOM 6964 C CA . ARG A 1 890 ? 46.696 -34.548 12.627 1.00 26.14 890 ARG A CA 1
ATOM 6965 C C . ARG A 1 890 ? 45.255 -34.092 12.361 1.00 26.14 890 ARG A C 1
ATOM 6967 O O . ARG A 1 890 ? 45.025 -33.166 11.605 1.00 26.14 890 ARG A O 1
ATOM 6974 N N . ARG A 1 891 ? 44.344 -34.777 13.063 1.00 26.36 891 ARG A N 1
ATOM 6975 C CA . ARG A 1 891 ? 43.022 -34.373 13.587 1.00 26.36 891 ARG A CA 1
ATOM 6976 C C . ARG A 1 891 ? 42.115 -33.462 12.740 1.00 26.36 891 ARG A C 1
ATOM 6978 O O . ARG A 1 891 ? 42.339 -32.267 12.619 1.00 26.36 891 ARG A O 1
ATOM 6985 N N . ILE A 1 892 ? 40.999 -34.076 12.339 1.00 27.03 892 ILE A N 1
ATOM 6986 C CA . ILE A 1 892 ? 39.607 -33.597 12.461 1.00 27.03 892 ILE A CA 1
ATOM 6987 C C . ILE A 1 892 ? 39.456 -32.198 13.084 1.00 27.03 892 ILE A C 1
ATOM 6989 O O . ILE A 1 892 ? 39.818 -31.980 14.240 1.00 27.03 892 ILE A O 1
ATOM 6993 N N . GLY A 1 893 ? 38.778 -31.325 12.340 1.00 25.47 893 GLY A N 1
ATOM 6994 C CA . GLY A 1 893 ? 38.246 -30.044 12.792 1.00 25.47 893 GLY A CA 1
ATOM 6995 C C . GLY A 1 893 ? 37.206 -29.549 11.790 1.00 25.47 893 GLY A C 1
ATOM 6996 O O . GLY A 1 893 ? 37.491 -28.653 11.004 1.00 25.47 893 GLY A O 1
ATOM 6997 N N . SER A 1 894 ? 36.025 -30.180 11.762 1.00 33.50 894 SER A N 1
ATOM 6998 C CA . SER A 1 894 ? 34.910 -29.772 10.891 1.00 33.50 894 SER A CA 1
ATOM 6999 C C . SER A 1 894 ? 34.233 -28.522 11.461 1.00 33.50 894 SER A C 1
ATOM 7001 O O . SER A 1 894 ? 33.137 -28.598 12.011 1.00 33.50 894 SER A O 1
ATOM 7003 N N . GLY A 1 895 ? 34.935 -27.391 11.396 1.00 25.83 895 GLY A N 1
ATOM 7004 C CA . GLY A 1 895 ? 34.502 -26.127 11.977 1.00 25.83 895 GLY A CA 1
ATOM 7005 C C . GLY A 1 895 ? 33.302 -25.531 11.250 1.00 25.83 895 GLY A C 1
ATOM 7006 O O . GLY A 1 895 ? 33.457 -24.858 10.233 1.00 25.83 895 GLY A O 1
ATOM 7007 N N . THR A 1 896 ? 32.116 -25.711 11.826 1.00 36.06 896 THR A N 1
ATOM 7008 C CA . THR A 1 896 ? 30.970 -24.814 11.640 1.00 36.06 896 THR A CA 1
ATOM 7009 C C . THR A 1 896 ? 31.251 -23.478 12.334 1.00 36.06 896 THR A C 1
ATOM 7011 O O . THR A 1 896 ? 30.626 -23.166 13.338 1.00 36.06 896 THR A O 1
ATOM 7014 N N . ASP A 1 897 ? 32.234 -22.728 11.831 1.00 34.69 897 ASP A N 1
ATOM 7015 C CA . ASP A 1 897 ? 32.598 -21.390 12.316 1.00 34.69 897 ASP A CA 1
ATOM 7016 C C . ASP A 1 897 ? 33.326 -20.606 11.212 1.00 34.69 897 ASP A C 1
ATOM 7018 O O . ASP A 1 897 ? 34.553 -20.513 11.161 1.00 34.69 897 ASP A O 1
ATOM 7022 N N . ASN A 1 898 ? 32.548 -20.047 10.282 1.00 34.94 898 ASN A N 1
ATOM 7023 C CA . ASN A 1 898 ? 32.979 -18.895 9.484 1.00 34.94 898 ASN A CA 1
ATOM 7024 C C . ASN A 1 898 ? 31.779 -18.024 9.062 1.00 34.94 898 ASN A C 1
ATOM 7026 O O . ASN A 1 898 ? 31.721 -17.504 7.947 1.00 34.94 898 ASN A O 1
ATOM 7030 N N . ASP A 1 899 ? 30.794 -17.897 9.957 1.00 33.38 899 ASP A N 1
ATOM 7031 C CA . ASP A 1 899 ? 29.688 -16.952 9.810 1.00 33.38 899 ASP A CA 1
ATOM 7032 C C . ASP A 1 899 ? 30.086 -15.606 10.432 1.00 33.38 899 ASP A C 1
ATOM 7034 O O . ASP A 1 899 ? 29.859 -15.319 11.610 1.00 33.38 899 ASP A O 1
ATOM 7038 N N . GLY A 1 900 ? 30.729 -14.775 9.611 1.00 35.06 900 GLY A N 1
ATOM 7039 C CA . GLY A 1 900 ? 31.229 -13.458 10.006 1.00 35.06 900 GLY A CA 1
ATOM 7040 C C . GLY A 1 900 ? 30.154 -12.397 10.278 1.00 35.06 900 GLY A C 1
ATOM 7041 O O . GLY A 1 900 ? 30.515 -11.229 10.412 1.00 35.06 900 GLY A O 1
ATOM 7042 N N . VAL A 1 901 ? 28.864 -12.758 10.322 1.00 34.44 901 VAL A N 1
ATOM 7043 C CA . VAL A 1 901 ? 27.754 -11.823 10.579 1.00 34.44 901 VAL A CA 1
ATOM 7044 C C . VAL A 1 901 ? 27.005 -12.164 11.872 1.00 34.44 901 VAL A C 1
ATOM 7046 O O . VAL A 1 901 ? 26.627 -11.246 12.599 1.00 34.44 901 VAL A O 1
ATOM 7049 N N . PHE A 1 902 ? 26.842 -13.447 12.216 1.00 30.42 902 PHE A N 1
ATOM 7050 C CA . PHE A 1 902 ? 26.019 -13.853 13.369 1.00 30.42 902 PHE A CA 1
ATOM 7051 C C . PHE A 1 902 ? 26.782 -14.155 14.674 1.00 30.42 902 PHE A C 1
ATOM 7053 O O . PHE A 1 902 ? 26.165 -14.176 15.741 1.00 30.42 902 PHE A O 1
ATOM 7060 N N . ALA A 1 903 ? 28.113 -14.297 14.648 1.00 36.84 903 ALA A N 1
ATOM 7061 C CA . ALA A 1 903 ? 28.908 -14.686 15.826 1.00 36.84 903 ALA A CA 1
ATOM 7062 C C . ALA A 1 903 ? 28.787 -13.748 17.056 1.00 36.84 903 ALA A C 1
ATOM 7064 O O . ALA A 1 903 ? 28.900 -14.208 18.190 1.00 36.84 903 ALA A O 1
ATOM 7065 N N . ASN A 1 904 ? 28.506 -12.452 16.861 1.00 35.34 904 ASN A N 1
ATOM 7066 C CA . ASN A 1 904 ? 28.304 -11.487 17.959 1.00 35.34 904 ASN A CA 1
ATOM 7067 C C . ASN A 1 904 ? 26.837 -11.355 18.426 1.00 35.34 904 ASN A C 1
ATOM 7069 O O . ASN A 1 904 ? 26.567 -10.597 19.354 1.00 35.34 904 ASN A O 1
ATOM 7073 N N . VAL A 1 905 ? 25.888 -12.062 17.802 1.00 35.94 905 VAL A N 1
ATOM 7074 C CA . VAL A 1 905 ? 24.440 -11.908 18.063 1.00 35.94 905 VAL A CA 1
ATOM 7075 C C . VAL A 1 905 ? 23.923 -12.912 19.111 1.00 35.94 905 VAL A C 1
ATOM 7077 O O . VAL A 1 905 ? 22.876 -12.695 19.710 1.00 35.94 905 VAL A O 1
ATOM 7080 N N . MET A 1 906 ? 24.677 -13.982 19.396 1.00 32.03 906 MET A N 1
ATOM 7081 C CA . MET A 1 906 ? 24.254 -15.094 20.272 1.00 32.03 906 MET A CA 1
ATOM 7082 C C . MET A 1 906 ? 24.940 -15.133 21.654 1.00 32.03 906 MET A C 1
ATOM 7084 O O . MET A 1 906 ? 24.836 -16.124 22.381 1.00 32.03 906 MET A O 1
ATOM 7088 N N . ALA A 1 907 ? 25.632 -14.064 22.054 1.00 30.73 907 ALA A N 1
ATOM 7089 C CA . ALA A 1 907 ? 26.315 -13.981 23.346 1.00 30.73 907 ALA A CA 1
ATOM 7090 C C . ALA A 1 907 ? 25.329 -13.758 24.516 1.00 30.73 907 ALA A C 1
ATOM 7092 O O . ALA A 1 907 ? 25.098 -12.627 24.946 1.00 30.73 907 ALA A O 1
ATOM 7093 N N . LYS A 1 908 ? 24.755 -14.842 25.062 1.00 31.98 908 LYS A N 1
ATOM 7094 C CA . LYS A 1 908 ? 23.965 -14.783 26.307 1.00 31.98 908 LYS A CA 1
ATOM 7095 C C . LYS A 1 908 ? 24.819 -14.237 27.469 1.00 31.98 908 LYS A C 1
ATOM 7097 O O . LYS A 1 908 ? 25.915 -14.757 27.689 1.00 31.98 908 LYS A O 1
ATOM 7102 N N . PRO A 1 909 ? 24.318 -13.288 28.284 1.00 31.45 909 PRO A N 1
ATOM 7103 C CA . PRO A 1 909 ? 24.911 -13.019 29.588 1.00 31.45 909 PRO A CA 1
ATOM 7104 C C . PRO A 1 909 ? 24.691 -14.235 30.500 1.00 31.45 909 PRO A C 1
ATOM 7106 O O . PRO A 1 909 ? 23.567 -14.718 30.643 1.00 31.45 909 PRO A O 1
ATOM 7109 N N . ALA A 1 910 ? 25.758 -14.740 31.118 1.00 32.88 910 ALA A N 1
ATOM 7110 C CA . ALA A 1 910 ? 25.645 -15.786 32.130 1.00 32.88 910 ALA A CA 1
ATOM 7111 C C . ALA A 1 910 ? 25.121 -15.190 33.455 1.00 32.88 910 ALA A C 1
ATOM 7113 O O . ALA A 1 910 ? 25.579 -14.111 33.844 1.00 32.88 910 ALA A O 1
ATOM 7114 N N . PRO A 1 911 ? 24.195 -15.858 34.169 1.00 31.81 911 PRO A N 1
ATOM 7115 C CA . PRO A 1 911 ? 23.754 -15.406 35.484 1.00 31.81 911 PRO A CA 1
ATOM 7116 C C . PRO A 1 911 ? 24.896 -15.517 36.505 1.00 31.81 911 PRO A C 1
ATOM 7118 O O . PRO A 1 911 ? 25.627 -16.506 36.544 1.00 31.81 911 PRO A O 1
ATOM 7121 N N . ALA A 1 912 ? 25.042 -14.501 37.354 1.00 38.81 912 ALA A N 1
ATOM 7122 C CA . ALA A 1 912 ? 26.094 -14.438 38.364 1.00 38.81 912 ALA A CA 1
ATOM 7123 C C . ALA A 1 912 ? 25.736 -15.268 39.614 1.00 38.81 912 ALA A C 1
ATOM 7125 O O . ALA A 1 912 ? 25.325 -14.708 40.627 1.00 38.81 912 ALA A O 1
ATOM 7126 N N . ALA A 1 913 ? 25.875 -16.597 39.537 1.00 38.12 913 ALA A N 1
ATOM 7127 C CA . ALA A 1 913 ? 25.723 -17.488 40.693 1.00 38.12 913 ALA A CA 1
ATOM 7128 C C . ALA A 1 913 ? 26.397 -18.868 40.510 1.00 38.12 913 ALA A C 1
ATOM 7130 O O . ALA A 1 913 ? 25.705 -19.871 40.382 1.00 38.12 913 ALA A O 1
ATOM 7131 N N . GLU A 1 914 ? 27.735 -18.952 40.548 1.00 32.50 914 GLU A N 1
ATOM 7132 C CA . GLU A 1 914 ? 28.421 -20.208 40.920 1.00 32.50 914 GLU A CA 1
ATOM 7133 C C . GLU A 1 914 ? 29.871 -19.968 41.385 1.00 32.50 914 GLU A C 1
ATOM 7135 O O . GLU A 1 914 ? 30.659 -19.289 40.721 1.00 32.50 914 GLU A O 1
ATOM 7140 N N . SER A 1 915 ? 30.241 -20.508 42.551 1.00 36.47 915 SER A N 1
ATOM 7141 C CA . SER A 1 915 ? 31.540 -20.263 43.188 1.00 36.47 915 SER A CA 1
ATOM 7142 C C . SER A 1 915 ? 32.629 -21.189 42.632 1.00 36.47 915 SER A C 1
ATOM 7144 O O . SER A 1 915 ? 32.701 -22.385 42.919 1.00 36.47 915 SER A O 1
ATOM 7146 N N . ARG A 1 916 ? 33.517 -20.623 41.809 1.00 36.12 916 ARG A N 1
ATOM 7147 C CA . ARG A 1 916 ? 34.519 -21.382 41.048 1.00 36.12 916 ARG A CA 1
ATOM 7148 C C . ARG A 1 916 ? 35.653 -21.918 41.932 1.00 36.12 916 ARG A C 1
ATOM 7150 O O . ARG A 1 916 ? 36.647 -21.235 42.170 1.00 36.12 916 ARG A O 1
ATOM 7157 N N . ILE A 1 917 ? 35.521 -23.169 42.372 1.00 42.38 917 ILE A N 1
ATOM 7158 C CA . ILE A 1 917 ? 36.556 -23.896 43.121 1.00 42.38 917 ILE A CA 1
ATOM 7159 C C . ILE A 1 917 ? 37.835 -24.033 42.280 1.00 42.38 917 ILE A C 1
ATOM 7161 O O . ILE A 1 917 ? 37.807 -24.556 41.165 1.00 42.38 917 ILE A O 1
ATOM 7165 N N . LEU A 1 918 ? 38.972 -23.626 42.849 1.00 42.75 918 LEU A N 1
ATOM 7166 C CA . LEU A 1 918 ? 40.305 -23.876 42.299 1.00 42.75 918 LEU A CA 1
ATOM 7167 C C . LEU A 1 918 ? 41.054 -24.897 43.167 1.00 42.75 918 LEU A C 1
ATOM 7169 O O . LEU A 1 918 ? 41.075 -24.794 44.397 1.00 42.75 918 LEU A O 1
ATOM 7173 N N . ARG A 1 919 ? 41.688 -25.870 42.502 1.00 40.72 919 ARG A N 1
ATOM 7174 C CA . ARG A 1 919 ? 42.686 -26.774 43.088 1.00 40.72 919 ARG A CA 1
ATOM 7175 C C . ARG A 1 919 ? 44.083 -26.379 42.636 1.00 40.72 919 ARG A C 1
ATOM 7177 O O . ARG A 1 919 ? 44.277 -26.054 41.466 1.00 40.72 919 ARG A O 1
ATOM 7184 N N . ASP A 1 920 ? 45.047 -26.463 43.544 1.00 49.19 920 ASP A N 1
ATOM 7185 C CA . ASP A 1 920 ? 46.467 -26.391 43.195 1.00 49.19 920 ASP A CA 1
ATOM 7186 C C . ASP A 1 920 ? 46.991 -27.758 42.678 1.00 49.19 920 ASP A C 1
ATOM 7188 O O . ASP A 1 920 ? 46.318 -28.782 42.851 1.00 49.19 920 ASP A O 1
ATOM 7192 N N . PRO A 1 921 ? 48.189 -27.819 42.060 1.00 43.19 921 PRO A N 1
ATOM 7193 C CA . PRO A 1 921 ? 48.781 -29.072 41.574 1.00 43.19 921 PRO A CA 1
ATOM 7194 C C . PRO A 1 921 ? 49.046 -30.137 42.652 1.00 43.19 921 PRO A C 1
ATOM 7196 O O . PRO A 1 921 ? 49.237 -31.301 42.308 1.00 43.19 921 PRO A O 1
ATOM 7199 N N . ASN A 1 922 ? 49.050 -29.766 43.937 1.00 45.50 922 ASN A N 1
ATOM 7200 C CA . ASN A 1 922 ? 49.197 -30.682 45.072 1.00 45.50 922 ASN A CA 1
ATOM 7201 C C . ASN A 1 922 ? 47.841 -31.157 45.643 1.00 45.50 922 ASN A C 1
ATOM 7203 O O . ASN A 1 922 ? 47.810 -31.930 46.600 1.00 45.50 922 ASN A O 1
ATOM 7207 N N . GLY A 1 923 ? 46.720 -30.738 45.043 1.00 45.00 923 GLY A N 1
ATOM 7208 C CA . GLY A 1 923 ? 45.371 -31.241 45.318 1.00 45.00 923 GLY A CA 1
ATOM 7209 C C . GLY A 1 923 ? 44.568 -30.465 46.366 1.00 45.00 923 GLY A C 1
ATOM 7210 O O . GLY A 1 923 ? 43.405 -30.812 46.598 1.00 45.00 923 GLY A O 1
ATOM 7211 N N . ASN A 1 924 ? 45.130 -29.412 46.970 1.00 43.75 924 ASN A N 1
ATOM 7212 C CA . ASN A 1 924 ? 44.422 -28.616 47.974 1.00 43.75 924 ASN A CA 1
ATOM 7213 C C . ASN A 1 924 ? 43.400 -27.668 47.331 1.00 43.75 924 ASN A C 1
ATOM 7215 O O . ASN A 1 924 ? 43.620 -27.131 46.247 1.00 43.75 924 ASN A O 1
ATOM 7219 N N . ILE A 1 925 ? 42.272 -27.468 48.020 1.00 46.91 925 ILE A N 1
ATOM 7220 C CA . ILE A 1 925 ? 41.169 -26.589 47.610 1.00 46.91 925 ILE A CA 1
ATOM 7221 C C . ILE A 1 925 ? 41.226 -25.295 48.422 1.00 46.91 925 ILE A C 1
ATOM 7223 O O . ILE A 1 925 ? 41.278 -25.344 49.651 1.00 46.91 925 ILE A O 1
ATOM 7227 N N . HIS A 1 926 ? 41.123 -24.150 47.746 1.00 40.34 926 HIS A N 1
ATOM 7228 C CA . HIS A 1 926 ? 40.923 -22.852 48.390 1.00 40.34 926 HIS A CA 1
ATOM 7229 C C . HIS A 1 926 ? 39.577 -22.242 47.977 1.00 40.34 926 HIS A C 1
ATOM 7231 O O . HIS A 1 926 ? 39.289 -22.114 46.787 1.00 40.34 926 HIS A O 1
ATOM 7237 N N . LEU A 1 927 ? 38.771 -21.835 48.965 1.00 41.41 927 LEU A N 1
ATOM 7238 C CA . LEU A 1 927 ? 37.672 -20.884 48.770 1.00 41.41 927 LEU A CA 1
ATOM 7239 C C . LEU A 1 927 ? 38.177 -19.463 49.043 1.00 41.41 927 LEU A C 1
ATOM 7241 O O . LEU A 1 927 ? 38.964 -19.246 49.965 1.00 41.41 927 LEU A O 1
ATOM 7245 N N . VAL A 1 928 ? 37.674 -18.502 48.271 1.00 36.91 928 VAL A N 1
ATOM 7246 C CA . VAL A 1 928 ? 37.877 -17.062 48.481 1.00 36.91 928 VAL A CA 1
ATOM 7247 C C . VAL A 1 928 ? 36.548 -16.465 48.968 1.00 36.91 928 VAL A C 1
ATOM 7249 O O . VAL A 1 928 ? 35.543 -16.676 48.290 1.00 36.91 928 VAL A O 1
ATOM 7252 N N . PRO A 1 929 ? 36.495 -15.769 50.120 1.00 38.12 929 PRO A N 1
ATOM 7253 C CA . PRO A 1 929 ? 35.274 -15.103 50.588 1.00 38.12 929 PRO A CA 1
ATOM 7254 C C . PRO A 1 929 ? 34.930 -13.846 49.773 1.00 38.12 929 PRO A C 1
ATOM 7256 O O . PRO A 1 929 ? 35.830 -13.121 49.351 1.00 38.12 929 PRO A O 1
ATOM 7259 N N . GLU A 1 930 ? 33.636 -13.548 49.625 1.00 39.03 930 GLU A N 1
ATOM 7260 C CA . GLU A 1 930 ? 33.149 -12.265 49.101 1.00 39.03 930 GLU A CA 1
ATOM 7261 C C . GLU A 1 930 ? 32.881 -11.253 50.224 1.00 39.03 930 GLU A C 1
ATOM 7263 O O . GLU A 1 930 ? 32.067 -11.497 51.111 1.00 39.03 930 GLU A O 1
ATOM 7268 N N . GLU A 1 931 ? 33.497 -10.075 50.119 1.00 32.75 931 GLU A N 1
ATOM 7269 C CA . GLU A 1 931 ? 33.118 -8.841 50.817 1.00 32.75 931 GLU A CA 1
ATOM 7270 C C . GLU A 1 931 ? 33.491 -7.641 49.921 1.00 32.75 931 GLU A C 1
ATOM 7272 O O . GLU A 1 931 ? 34.585 -7.624 49.363 1.00 32.75 931 GLU A O 1
ATOM 7277 N N . ILE A 1 932 ? 32.702 -6.579 49.719 1.00 33.75 932 ILE A N 1
ATOM 7278 C CA . ILE A 1 932 ? 31.280 -6.291 49.982 1.00 33.75 932 ILE A CA 1
ATOM 7279 C C . ILE A 1 932 ? 30.813 -5.424 48.797 1.00 33.75 932 ILE A C 1
ATOM 7281 O O . ILE A 1 932 ? 31.443 -4.403 48.511 1.00 33.75 932 ILE A O 1
ATOM 7285 N N . GLN A 1 933 ? 29.689 -5.751 48.154 1.00 32.50 933 GLN A N 1
ATOM 7286 C CA . GLN A 1 933 ? 29.069 -4.858 47.168 1.00 32.50 933 GLN A CA 1
ATOM 7287 C C . GLN A 1 933 ? 28.128 -3.878 47.890 1.00 32.50 933 GLN A C 1
ATOM 7289 O O . GLN A 1 933 ? 27.088 -4.272 48.417 1.00 32.50 933 GLN A O 1
ATOM 7294 N N . LYS A 1 934 ? 28.510 -2.597 47.964 1.00 37.06 934 LYS A N 1
ATOM 7295 C CA . LYS A 1 934 ? 27.620 -1.517 48.419 1.00 37.06 934 LYS A CA 1
ATOM 7296 C C . LYS A 1 934 ? 26.963 -0.856 47.214 1.00 37.06 934 LYS A C 1
ATOM 7298 O O . LYS A 1 934 ? 27.651 -0.555 46.249 1.00 37.06 934 LYS A O 1
ATOM 7303 N N . GLU A 1 935 ? 25.668 -0.588 47.376 1.00 36.78 935 GLU A N 1
ATOM 7304 C CA . GLU A 1 935 ? 24.728 -0.028 46.394 1.00 36.78 935 GLU A CA 1
ATOM 7305 C C . GLU A 1 935 ? 24.224 -1.051 45.360 1.00 36.78 935 GLU A C 1
ATOM 7307 O O . GLU A 1 935 ? 24.939 -1.527 44.484 1.00 36.78 935 GLU A O 1
ATOM 7312 N N . ALA A 1 936 ? 22.941 -1.397 45.507 1.00 40.91 936 ALA A N 1
ATOM 7313 C CA . ALA A 1 936 ? 22.160 -2.112 44.505 1.00 40.91 936 ALA A CA 1
ATOM 7314 C C . ALA A 1 936 ? 21.691 -1.123 43.417 1.00 40.91 936 ALA A C 1
ATOM 7316 O O . ALA A 1 936 ? 21.531 0.065 43.718 1.00 40.91 936 ALA A O 1
ATOM 7317 N N . PRO A 1 937 ? 21.435 -1.578 42.176 1.00 39.09 937 PRO A N 1
ATOM 7318 C CA . PRO A 1 937 ? 20.908 -0.711 41.126 1.00 39.09 937 PRO A CA 1
ATOM 7319 C C . PRO A 1 937 ? 19.549 -0.098 41.519 1.00 39.09 937 PRO A C 1
ATOM 7321 O O . PRO A 1 937 ? 18.797 -0.703 42.292 1.00 39.09 937 PRO A O 1
ATOM 7324 N N . PRO A 1 938 ? 19.213 1.096 40.993 1.00 38.00 938 PRO A N 1
ATOM 7325 C CA . PRO A 1 938 ? 17.964 1.780 41.310 1.00 38.00 938 PRO A CA 1
ATOM 7326 C C . PRO A 1 938 ? 16.737 0.949 40.916 1.00 38.00 938 PRO A C 1
ATOM 7328 O O . PRO A 1 938 ? 16.759 0.184 39.951 1.00 38.00 938 PRO A O 1
ATOM 7331 N N . SER A 1 939 ? 15.640 1.125 41.657 1.00 45.94 939 SER A N 1
ATOM 7332 C CA . SER A 1 939 ? 14.383 0.431 41.360 1.00 45.94 939 SER A CA 1
ATOM 7333 C C . SER A 1 939 ? 13.818 0.850 39.998 1.00 45.94 939 SER A C 1
ATOM 7335 O O . SER A 1 939 ? 14.041 1.976 39.548 1.00 45.94 939 SER A O 1
ATOM 7337 N N . TYR A 1 940 ? 13.029 -0.024 39.368 1.00 35.00 940 TYR A N 1
ATOM 7338 C CA . TYR A 1 940 ? 12.443 0.231 38.045 1.00 35.00 940 TYR A CA 1
ATOM 7339 C C . TYR A 1 940 ? 11.645 1.549 37.993 1.00 35.00 940 TYR A C 1
ATOM 7341 O O . TYR A 1 940 ? 11.782 2.316 37.046 1.00 35.00 940 TYR A O 1
ATOM 7349 N N . ALA A 1 941 ? 10.906 1.876 39.060 1.00 37.06 941 ALA A N 1
ATOM 7350 C CA . ALA A 1 941 ? 10.178 3.142 39.189 1.00 37.06 941 ALA A CA 1
ATOM 7351 C C . ALA A 1 941 ? 11.101 4.378 39.230 1.00 37.06 941 ALA A C 1
ATOM 7353 O O . ALA A 1 941 ? 10.722 5.451 38.770 1.00 37.06 941 ALA A O 1
ATOM 7354 N N . THR A 1 942 ? 12.321 4.239 39.755 1.00 42.00 942 THR A N 1
ATOM 7355 C CA . THR A 1 942 ? 13.324 5.315 39.782 1.00 42.00 942 THR A CA 1
ATOM 7356 C C . THR A 1 942 ? 13.943 5.531 38.399 1.00 42.00 942 THR A C 1
ATOM 7358 O O . THR A 1 942 ? 14.130 6.672 38.000 1.00 42.00 942 THR A O 1
ATOM 7361 N N . ALA A 1 943 ? 14.193 4.457 37.641 1.00 39.38 943 ALA A N 1
ATOM 7362 C CA . ALA A 1 943 ? 14.640 4.551 36.248 1.00 39.38 943 ALA A CA 1
ATOM 7363 C C . ALA A 1 943 ? 13.536 5.092 35.316 1.00 39.38 943 ALA A C 1
ATOM 7365 O O . ALA A 1 943 ? 13.813 5.842 34.387 1.00 39.38 943 ALA A O 1
ATOM 7366 N N . GLN A 1 944 ? 12.270 4.769 35.593 1.00 35.53 944 GLN A N 1
ATOM 7367 C CA . GLN A 1 944 ? 11.116 5.282 34.849 1.00 35.53 944 GLN A CA 1
ATOM 7368 C C . GLN A 1 944 ? 10.865 6.784 35.096 1.00 35.53 944 GLN A C 1
ATOM 7370 O O . GLN A 1 944 ? 10.301 7.455 34.235 1.00 35.53 944 GLN A O 1
ATOM 7375 N N . ALA A 1 945 ? 11.325 7.325 36.230 1.00 38.44 945 ALA A N 1
ATOM 7376 C CA . ALA A 1 945 ? 11.329 8.761 36.518 1.00 38.44 945 ALA A CA 1
ATOM 7377 C C . ALA A 1 945 ? 12.491 9.531 35.846 1.00 38.44 945 ALA A C 1
ATOM 7379 O O . ALA A 1 945 ? 12.455 10.757 35.816 1.00 38.44 945 ALA A O 1
ATOM 7380 N N . ASP A 1 946 ? 13.485 8.826 35.293 1.00 36.72 946 ASP A N 1
ATOM 7381 C CA . ASP A 1 946 ? 14.620 9.381 34.528 1.00 36.72 946 ASP A CA 1
ATOM 7382 C C . ASP A 1 946 ? 14.371 9.316 33.000 1.00 36.72 946 ASP A C 1
ATOM 7384 O O . ASP A 1 946 ? 15.276 9.444 32.175 1.00 36.72 946 ASP A O 1
ATOM 7388 N N . ALA A 1 947 ? 13.115 9.094 32.595 1.00 34.56 947 ALA A N 1
ATOM 7389 C CA . ALA A 1 947 ? 12.704 9.114 31.197 1.00 34.56 947 ALA A CA 1
ATOM 7390 C C . ALA A 1 947 ? 12.730 10.549 30.638 1.00 34.56 947 ALA A C 1
ATOM 7392 O O . ALA A 1 947 ? 12.058 11.446 31.150 1.00 34.56 947 ALA A O 1
ATOM 7393 N N . ALA A 1 948 ? 13.480 10.761 29.552 1.00 31.23 948 ALA A N 1
ATOM 7394 C CA . ALA A 1 948 ? 13.575 12.063 28.895 1.00 31.23 948 ALA A CA 1
ATOM 7395 C C . ALA A 1 948 ? 12.192 12.567 28.409 1.00 31.23 948 ALA A C 1
ATOM 7397 O O . ALA A 1 948 ? 11.418 11.780 27.852 1.00 31.23 948 ALA A O 1
ATOM 7398 N N . PRO A 1 949 ? 11.867 13.864 28.586 1.00 26.89 949 PRO A N 1
ATOM 7399 C CA . PRO A 1 949 ? 10.541 14.400 28.282 1.00 26.89 949 PRO A CA 1
ATOM 7400 C C . PRO A 1 949 ? 10.223 14.395 26.771 1.00 26.89 949 PRO A C 1
ATOM 7402 O O . PRO A 1 949 ? 11.131 14.513 25.944 1.00 26.89 949 PRO A O 1
ATOM 7405 N N . PRO A 1 950 ? 8.936 14.284 26.386 1.00 32.06 950 PRO A N 1
ATOM 7406 C CA . PRO A 1 950 ? 8.525 14.122 24.993 1.00 32.06 950 PRO A CA 1
ATOM 7407 C C . PRO A 1 950 ? 8.750 15.382 24.141 1.00 32.06 950 PRO A C 1
ATOM 7409 O O . PRO A 1 950 ? 8.331 16.485 24.481 1.00 32.06 950 PRO A O 1
ATOM 7412 N N . TYR A 1 951 ? 9.362 15.196 22.972 1.00 28.64 951 TYR A N 1
ATOM 7413 C CA . TYR A 1 951 ? 9.752 16.275 22.060 1.00 28.64 951 TYR A CA 1
ATOM 7414 C C . TYR A 1 951 ? 8.606 16.785 21.159 1.00 28.64 951 TYR A C 1
ATOM 7416 O O . TYR A 1 951 ? 8.667 16.603 19.943 1.00 28.64 951 TYR A O 1
ATOM 7424 N N . TRP A 1 952 ? 7.577 17.434 21.721 1.00 31.91 952 TRP A N 1
ATOM 7425 C CA . TRP A 1 952 ? 6.683 18.323 20.950 1.00 31.91 952 TRP A CA 1
ATOM 7426 C C . TRP A 1 952 ? 5.901 19.339 21.808 1.00 31.91 952 TRP A C 1
ATOM 7428 O O . TRP A 1 952 ? 4.736 19.145 22.116 1.00 31.91 952 TRP A O 1
ATOM 7438 N N . GLU A 1 953 ? 6.485 20.509 22.072 1.00 26.58 953 GLU A N 1
ATOM 7439 C CA . GLU A 1 953 ? 5.702 21.739 22.292 1.00 26.58 953 GLU A CA 1
ATOM 7440 C C . GLU A 1 953 ? 6.334 22.894 21.505 1.00 26.58 953 GLU A C 1
ATOM 7442 O O . GLU A 1 953 ? 7.288 23.530 21.946 1.00 26.58 953 GLU A O 1
ATOM 7447 N N . THR A 1 954 ? 5.815 23.190 20.311 1.00 30.83 954 THR A N 1
ATOM 7448 C CA . THR A 1 954 ? 6.289 24.323 19.495 1.00 30.83 954 THR A CA 1
ATOM 7449 C C . THR A 1 954 ? 5.592 25.632 19.873 1.00 30.83 954 THR A C 1
ATOM 7451 O O . THR A 1 954 ? 5.009 26.306 19.026 1.00 30.83 954 THR A O 1
ATOM 7454 N N . THR A 1 955 ? 5.690 26.013 21.149 1.00 30.27 955 THR A N 1
ATOM 7455 C CA . THR A 1 955 ? 5.598 27.418 21.579 1.00 30.27 955 THR A CA 1
ATOM 7456 C C . THR A 1 955 ? 6.967 27.812 22.117 1.00 30.27 955 THR A C 1
ATOM 7458 O O . THR A 1 955 ? 7.478 27.179 23.036 1.00 30.27 955 THR A O 1
ATOM 7461 N N . VAL A 1 956 ? 7.603 28.827 21.526 1.00 30.72 956 VAL A N 1
ATOM 7462 C CA . VAL A 1 956 ? 8.996 29.169 21.854 1.00 30.72 956 VAL A CA 1
ATOM 7463 C C . VAL A 1 956 ? 9.076 29.883 23.206 1.00 30.72 956 VAL A C 1
ATOM 7465 O O . VAL A 1 956 ? 8.985 31.107 23.294 1.00 30.72 956 VAL A O 1
ATOM 7468 N N . HIS A 1 957 ? 9.319 29.104 24.256 1.00 27.20 957 HIS A N 1
ATOM 7469 C CA . HIS A 1 957 ? 9.794 29.585 25.547 1.00 27.20 957 HIS A CA 1
ATOM 7470 C C . HIS A 1 957 ? 11.148 28.943 25.860 1.00 27.20 957 HIS A C 1
ATOM 7472 O O . HIS A 1 957 ? 11.287 27.722 25.871 1.00 27.20 957 HIS A O 1
ATOM 7478 N N . ALA A 1 958 ? 12.167 29.775 26.085 1.00 28.94 958 ALA A N 1
ATOM 7479 C CA . ALA A 1 958 ? 13.484 29.298 26.491 1.00 28.94 958 ALA A CA 1
ATOM 7480 C C . ALA A 1 958 ? 13.411 28.694 27.912 1.00 28.94 958 ALA A C 1
ATOM 7482 O O . ALA A 1 958 ? 12.735 29.275 28.767 1.00 28.94 958 ALA A O 1
ATOM 7483 N N . PRO A 1 959 ? 14.094 27.568 28.200 1.00 33.28 959 PRO A N 1
ATOM 7484 C CA . PRO A 1 959 ? 14.071 26.969 29.531 1.00 33.28 959 PRO A CA 1
ATOM 7485 C C . PRO A 1 959 ? 14.616 27.920 30.602 1.00 33.28 959 PRO A C 1
ATOM 7487 O O . PRO A 1 959 ? 15.742 28.409 30.502 1.00 33.28 959 PRO A O 1
ATOM 7490 N N . ALA A 1 960 ? 13.828 28.153 31.653 1.00 29.23 960 ALA A N 1
ATOM 7491 C CA . ALA A 1 960 ? 14.273 28.919 32.809 1.00 29.23 960 ALA A CA 1
ATOM 7492 C C . ALA A 1 960 ? 15.367 28.161 33.584 1.00 29.23 960 ALA A C 1
ATOM 7494 O O . ALA A 1 960 ? 15.290 26.948 33.777 1.00 29.23 960 ALA A O 1
ATOM 7495 N N . LEU A 1 961 ? 16.376 28.891 34.062 1.00 43.47 961 LEU A N 1
ATOM 7496 C CA . LEU A 1 961 ? 17.508 28.340 34.811 1.00 43.47 961 LEU A CA 1
ATOM 7497 C C . LEU A 1 961 ? 17.070 27.730 36.155 1.00 43.47 961 LEU A C 1
ATOM 7499 O O . LEU A 1 961 ? 16.772 28.450 37.109 1.00 43.47 961 LEU A O 1
ATOM 7503 N N . SER A 1 962 ? 17.130 26.403 36.277 1.00 31.75 962 SER A N 1
ATOM 7504 C CA . SER A 1 962 ? 17.151 25.726 37.578 1.00 31.75 962 SER A CA 1
ATOM 7505 C C . SER A 1 962 ? 18.542 25.875 38.212 1.00 31.75 962 SER A C 1
ATOM 7507 O O . SER A 1 962 ? 19.526 25.352 37.688 1.00 31.75 962 SER A O 1
ATOM 7509 N N . ASN A 1 963 ? 18.631 26.617 39.320 1.00 30.98 963 ASN A N 1
ATOM 7510 C CA . ASN A 1 963 ? 19.884 26.982 40.000 1.00 30.98 963 ASN A CA 1
ATOM 7511 C C . ASN A 1 963 ? 20.808 25.779 40.289 1.00 30.98 963 ASN A C 1
ATOM 7513 O O . ASN A 1 963 ? 20.361 24.835 40.938 1.00 30.98 963 ASN A O 1
ATOM 7517 N N . GLY A 1 964 ? 22.102 25.837 39.925 1.00 29.91 964 GLY A N 1
ATOM 7518 C CA . GLY A 1 964 ? 23.015 24.739 40.299 1.00 29.91 964 GLY A CA 1
ATOM 7519 C C . GLY A 1 964 ? 24.475 24.691 39.818 1.00 29.91 964 GLY A C 1
ATOM 7520 O O . GLY A 1 964 ? 25.161 23.764 40.223 1.00 29.91 964 GLY A O 1
ATOM 7521 N N . GLY A 1 965 ? 24.992 25.645 39.032 1.00 36.19 965 GLY A N 1
ATOM 7522 C CA . GLY A 1 965 ? 26.431 25.721 38.694 1.00 36.19 965 GLY A CA 1
ATOM 7523 C C . GLY A 1 965 ? 26.876 25.101 37.351 1.00 36.19 965 GLY A C 1
ATOM 7524 O O . GLY A 1 965 ? 26.292 24.153 36.846 1.00 36.19 965 GLY A O 1
ATOM 7525 N N . GLU A 1 966 ? 27.924 25.702 36.773 1.00 41.47 966 GLU A N 1
ATOM 7526 C CA . GLU A 1 966 ? 28.824 25.182 35.714 1.00 41.47 966 GLU A CA 1
ATOM 7527 C C . GLU A 1 966 ? 28.222 24.518 34.450 1.00 41.47 966 GLU A C 1
ATOM 7529 O O . GLU A 1 966 ? 28.760 23.555 33.906 1.00 41.47 966 GLU A O 1
ATOM 7534 N N . GLY A 1 967 ? 27.158 25.097 33.884 1.00 51.72 967 GLY A N 1
ATOM 7535 C CA . GLY A 1 967 ? 26.607 24.680 32.585 1.00 51.72 967 GLY A CA 1
ATOM 7536 C C . GLY A 1 967 ? 27.433 25.097 31.350 1.00 51.72 967 GLY A C 1
ATOM 7537 O O . GLY A 1 967 ? 26.989 25.967 30.594 1.00 51.72 967 GLY A O 1
ATOM 7538 N N . ASP A 1 968 ? 28.586 24.467 31.091 1.00 54.00 968 ASP A N 1
ATOM 7539 C CA . ASP A 1 968 ? 29.358 24.583 29.832 1.00 54.00 968 ASP A CA 1
ATOM 7540 C C . ASP A 1 968 ? 29.444 23.241 29.073 1.00 54.00 968 ASP A C 1
ATOM 7542 O O . ASP A 1 968 ? 30.042 22.279 29.552 1.00 54.00 968 ASP A O 1
ATOM 7546 N N . GLY A 1 969 ? 28.889 23.173 27.853 1.00 57.94 969 GLY A N 1
ATOM 7547 C CA . GLY A 1 969 ? 28.938 21.973 27.002 1.00 57.94 969 GLY A CA 1
ATOM 7548 C C . GLY A 1 969 ? 27.662 21.126 26.903 1.00 57.94 969 GLY A C 1
ATOM 7549 O O . GLY A 1 969 ? 27.681 20.106 26.218 1.00 57.94 969 GLY A O 1
ATOM 7550 N N . THR A 1 970 ? 26.560 21.519 27.547 1.00 65.69 970 THR A N 1
ATOM 7551 C CA . THR A 1 970 ? 25.254 20.829 27.448 1.00 65.69 970 THR A CA 1
ATOM 7552 C C . THR A 1 970 ? 24.437 21.216 26.211 1.00 65.69 970 THR A C 1
ATOM 7554 O O . THR A 1 970 ? 23.405 20.608 25.942 1.00 65.69 970 THR A O 1
ATOM 7557 N N . MET A 1 971 ? 24.871 22.224 25.450 1.00 70.88 971 MET A N 1
ATOM 7558 C CA . MET A 1 971 ? 24.138 22.713 24.285 1.00 70.88 971 MET A CA 1
ATOM 7559 C C . MET A 1 971 ? 24.239 21.742 23.099 1.00 70.88 971 MET A C 1
ATOM 7561 O O . MET A 1 971 ? 25.339 21.354 22.709 1.00 70.88 971 MET A O 1
ATOM 7565 N N . LEU A 1 972 ? 23.099 21.398 22.494 1.00 72.19 972 LEU A N 1
ATOM 7566 C CA . LEU A 1 972 ? 23.037 20.588 21.274 1.00 72.19 972 LEU A CA 1
ATOM 7567 C C . LEU A 1 972 ? 23.400 21.424 20.035 1.00 72.19 972 LEU A C 1
ATOM 7569 O O . LEU A 1 972 ? 22.882 22.525 19.849 1.00 72.19 972 LEU A O 1
ATOM 7573 N N . ILE A 1 973 ? 24.280 20.882 19.192 1.00 67.88 973 ILE A N 1
ATOM 7574 C CA . ILE A 1 973 ? 24.686 21.404 17.878 1.00 67.88 973 ILE A CA 1
ATOM 7575 C C . ILE A 1 973 ? 24.846 20.184 16.961 1.00 67.88 973 ILE A C 1
ATOM 7577 O O . ILE A 1 973 ? 25.479 19.216 17.368 1.00 67.88 973 ILE A O 1
ATOM 7581 N N . ASP A 1 974 ? 24.298 20.197 15.744 1.00 69.06 974 ASP A N 1
ATOM 7582 C CA . ASP A 1 974 ? 24.329 19.057 14.803 1.00 69.06 974 ASP A CA 1
ATOM 7583 C C . ASP A 1 974 ? 23.993 17.704 15.484 1.00 69.06 974 ASP A C 1
ATOM 7585 O O . ASP A 1 974 ? 24.798 16.768 15.481 1.00 69.06 974 ASP A O 1
ATOM 7589 N N . ASP A 1 975 ? 22.833 17.655 16.152 1.00 59.97 975 ASP A N 1
ATOM 7590 C CA . ASP A 1 975 ? 22.255 16.507 16.880 1.00 59.97 975 ASP A CA 1
ATOM 7591 C C . ASP A 1 975 ? 23.125 15.874 17.991 1.00 59.97 975 ASP A C 1
ATOM 7593 O O . ASP A 1 975 ? 22.806 14.806 18.514 1.00 59.97 975 ASP A O 1
ATOM 7597 N N . LEU A 1 976 ? 24.201 16.546 18.420 1.00 74.38 976 LEU A N 1
ATOM 7598 C CA . LEU A 1 976 ? 25.068 16.114 19.520 1.00 74.38 976 LEU A CA 1
ATOM 7599 C C . LEU A 1 976 ? 25.327 17.255 20.520 1.00 74.38 976 LEU A C 1
ATOM 7601 O O . LEU A 1 976 ? 25.488 18.408 20.116 1.00 74.38 976 LEU A O 1
ATOM 7605 N N . PRO A 1 977 ? 25.472 16.965 21.826 1.00 85.12 977 PRO A N 1
ATOM 7606 C CA . PRO A 1 977 ? 26.036 17.915 22.779 1.00 85.12 977 PRO A CA 1
ATOM 7607 C C . PRO A 1 977 ? 27.401 18.428 22.307 1.00 85.12 977 PRO A C 1
ATOM 7609 O O . PRO A 1 977 ? 28.257 17.647 21.873 1.00 85.12 977 PRO A O 1
ATOM 7612 N N . SER A 1 978 ? 27.644 19.733 22.428 1.00 85.31 978 SER A N 1
ATOM 7613 C CA . SER A 1 978 ? 28.951 20.329 22.138 1.00 85.31 978 SER A CA 1
ATOM 7614 C C . SER A 1 978 ? 30.047 19.714 23.018 1.00 85.31 978 SER A C 1
ATOM 7616 O O . SER A 1 978 ? 31.137 19.411 22.529 1.00 85.31 978 SER A O 1
ATOM 7618 N N . GLY A 1 979 ? 29.725 19.443 24.287 1.00 84.19 979 GLY A N 1
ATOM 7619 C CA . GLY A 1 979 ? 30.620 18.904 25.305 1.00 84.19 979 GLY A CA 1
ATOM 7620 C C . GLY A 1 979 ? 31.622 19.938 25.828 1.00 84.19 979 GLY A C 1
ATOM 7621 O O . GLY A 1 979 ? 31.809 21.014 25.259 1.00 84.19 979 GLY A O 1
ATOM 7622 N N . SER A 1 980 ? 32.271 19.639 26.951 1.00 88.69 980 SER A N 1
ATOM 7623 C CA . SER A 1 980 ? 33.265 20.532 27.560 1.00 88.69 980 SER A CA 1
ATOM 7624 C C . SER A 1 980 ? 34.675 20.288 27.002 1.00 88.69 980 SER A C 1
ATOM 7626 O O . SER A 1 980 ? 34.992 19.217 26.476 1.00 88.69 980 SER A O 1
ATOM 7628 N N . VAL A 1 981 ? 35.571 21.270 27.162 1.00 86.94 981 VAL A N 1
ATOM 7629 C CA . VAL A 1 981 ? 37.000 21.130 26.797 1.00 86.94 981 VAL A CA 1
ATOM 7630 C C . VAL A 1 981 ? 37.679 20.000 27.592 1.00 86.94 981 VAL A C 1
ATOM 7632 O O . VAL A 1 981 ? 38.615 19.361 27.107 1.00 86.94 981 VAL A O 1
ATOM 7635 N N . TRP A 1 982 ? 37.162 19.693 28.784 1.00 88.19 982 TRP A N 1
ATOM 7636 C CA . TRP A 1 982 ? 37.584 18.558 29.605 1.00 88.19 982 TRP A CA 1
ATOM 7637 C C . TRP A 1 982 ? 37.244 17.206 28.958 1.00 88.19 982 TRP A C 1
ATOM 7639 O O . TRP A 1 982 ? 38.118 16.349 28.846 1.00 88.19 982 TRP A O 1
ATOM 7649 N N . ILE A 1 983 ? 36.023 17.038 28.431 1.00 87.06 983 ILE A N 1
ATOM 7650 C CA . ILE A 1 983 ? 35.611 15.818 27.709 1.00 87.06 983 ILE A CA 1
ATOM 7651 C C . ILE A 1 983 ? 36.455 15.621 26.440 1.00 87.06 983 ILE A C 1
ATOM 7653 O O . ILE A 1 983 ? 36.889 14.500 26.161 1.00 87.06 983 ILE A O 1
ATOM 7657 N N . PHE A 1 984 ? 36.749 16.698 25.702 1.00 93.69 984 PHE A N 1
ATOM 7658 C CA . PHE A 1 984 ? 37.657 16.652 24.548 1.00 93.69 984 PHE A CA 1
ATOM 7659 C C . PHE A 1 984 ? 39.058 16.180 24.959 1.00 93.69 984 PHE A C 1
ATOM 7661 O O . PHE A 1 984 ? 39.618 15.278 24.337 1.00 93.69 984 PHE A O 1
ATOM 7668 N N . SER A 1 985 ? 39.590 16.736 26.051 1.00 92.75 985 SER A N 1
ATOM 7669 C CA . SER A 1 985 ? 40.920 16.402 26.574 1.00 92.75 985 SER A CA 1
ATOM 7670 C C . SER A 1 985 ? 41.016 14.953 27.064 1.00 92.75 985 SER A C 1
ATOM 7672 O O . SER A 1 985 ? 42.001 14.280 26.773 1.00 92.75 985 SER A O 1
ATOM 7674 N N . ILE A 1 986 ? 39.989 14.433 27.748 1.00 90.75 986 ILE A N 1
ATOM 7675 C CA . ILE A 1 986 ? 39.945 13.030 28.192 1.00 90.75 986 ILE A CA 1
ATOM 7676 C C . ILE A 1 986 ? 39.920 12.068 26.998 1.00 90.75 986 ILE A C 1
ATOM 7678 O O . ILE A 1 986 ? 40.709 11.126 26.969 1.00 90.75 986 ILE A O 1
ATOM 7682 N N . ASN A 1 987 ? 39.074 12.307 25.991 1.00 93.25 987 ASN A N 1
ATOM 7683 C CA . ASN A 1 987 ? 38.987 11.418 24.825 1.00 93.25 987 ASN A CA 1
ATOM 7684 C C . ASN A 1 987 ? 40.253 11.478 23.951 1.00 93.25 987 ASN A C 1
ATOM 7686 O O . ASN A 1 987 ? 40.698 10.446 23.446 1.00 93.25 987 ASN A O 1
ATOM 7690 N N . LEU A 1 988 ? 40.892 12.650 23.856 1.00 95.69 988 LEU A N 1
ATOM 7691 C CA . LEU A 1 988 ? 42.225 12.811 23.270 1.00 95.69 988 LEU A CA 1
ATOM 7692 C C . LEU A 1 988 ? 43.269 11.981 24.028 1.00 95.69 988 LEU A C 1
ATOM 7694 O O . LEU A 1 988 ? 44.002 11.219 23.401 1.00 95.69 988 LEU A O 1
ATOM 7698 N N . CYS A 1 989 ? 43.310 12.066 25.360 1.00 93.12 989 CYS A N 1
ATOM 7699 C CA . CYS A 1 989 ? 44.236 11.288 26.184 1.00 93.12 989 CYS A CA 1
ATOM 7700 C C . CYS A 1 989 ? 44.002 9.775 26.062 1.00 93.12 989 CYS A C 1
ATOM 7702 O O . CYS A 1 989 ? 44.960 9.039 25.841 1.00 93.12 989 CYS A O 1
ATOM 7704 N N . ILE A 1 990 ? 42.757 9.294 26.148 1.00 89.69 990 ILE A N 1
ATOM 7705 C CA . ILE A 1 990 ? 42.441 7.860 26.008 1.00 89.69 990 ILE A CA 1
ATOM 7706 C C . ILE A 1 990 ? 42.849 7.358 24.617 1.00 89.69 990 ILE A C 1
ATOM 7708 O O . ILE A 1 990 ? 43.542 6.347 24.505 1.00 89.69 990 ILE A O 1
ATOM 7712 N N . SER A 1 991 ? 42.496 8.091 23.557 1.00 95.19 991 SER A N 1
ATOM 7713 C CA . SER A 1 991 ? 42.884 7.743 22.187 1.00 95.19 991 SER A CA 1
ATOM 7714 C C . SER A 1 991 ? 44.385 7.879 21.908 1.00 95.19 991 SER A C 1
ATOM 7716 O O . SER A 1 991 ? 44.859 7.305 20.929 1.00 95.19 991 SER A O 1
ATOM 7718 N N . PHE A 1 992 ? 45.133 8.623 22.724 1.00 94.31 992 PHE A N 1
ATOM 7719 C CA . PHE A 1 992 ? 46.586 8.713 22.626 1.00 94.31 992 PHE A CA 1
ATOM 7720 C C . PHE A 1 992 ? 47.273 7.559 23.371 1.00 94.31 992 PHE A C 1
ATOM 7722 O O . PHE A 1 992 ? 48.019 6.790 22.766 1.00 94.31 992 PHE A O 1
ATOM 7729 N N . PHE A 1 993 ? 46.980 7.381 24.663 1.00 91.56 993 PHE A N 1
ATOM 7730 C CA . PHE A 1 993 ? 47.656 6.393 25.511 1.00 91.56 993 PHE A CA 1
ATOM 7731 C C . PHE A 1 993 ? 47.285 4.941 25.182 1.00 91.56 993 PHE A C 1
ATOM 7733 O O . PHE A 1 993 ? 48.162 4.082 25.196 1.00 91.56 993 PHE A O 1
ATOM 7740 N N . PHE A 1 994 ? 46.027 4.662 24.822 1.00 88.12 994 PHE A N 1
ATOM 7741 C CA . PHE A 1 994 ? 45.586 3.326 24.388 1.00 88.12 994 PHE A CA 1
ATOM 7742 C C . PHE A 1 994 ? 45.646 3.144 22.858 1.00 88.12 994 PHE A C 1
ATOM 7744 O O . PHE A 1 994 ? 45.108 2.173 22.318 1.00 88.12 994 PHE A O 1
ATOM 7751 N N . GLN A 1 995 ? 46.312 4.065 22.151 1.00 91.31 995 GLN A N 1
ATOM 7752 C CA . GLN A 1 995 ? 46.601 3.996 20.716 1.00 91.31 995 GLN A CA 1
ATOM 7753 C C . GLN A 1 995 ? 45.343 3.685 19.874 1.00 91.31 995 GLN A C 1
ATOM 7755 O O . GLN A 1 995 ? 44.268 4.236 20.120 1.00 91.31 995 GLN A O 1
ATOM 7760 N N . PHE A 1 996 ? 45.445 2.799 18.876 1.00 83.88 996 PHE A N 1
ATOM 7761 C CA . PHE A 1 996 ? 44.329 2.457 17.988 1.00 83.88 996 PHE A CA 1
ATOM 7762 C C . PHE A 1 996 ? 43.118 1.856 18.728 1.00 83.88 996 PHE A C 1
ATOM 7764 O O . PHE A 1 996 ? 41.983 2.105 18.332 1.00 83.88 996 PHE A O 1
ATOM 7771 N N . VAL A 1 997 ? 43.336 1.125 19.829 1.00 85.56 997 VAL A N 1
ATOM 7772 C CA . VAL A 1 997 ? 42.249 0.558 20.650 1.00 85.56 997 VAL A CA 1
ATOM 7773 C C . VAL A 1 997 ? 41.502 1.668 21.396 1.00 85.56 997 VAL A C 1
ATOM 7775 O O . VAL A 1 997 ? 40.274 1.698 21.388 1.00 85.56 997 VAL A O 1
ATOM 7778 N N . GLY A 1 998 ? 42.232 2.630 21.969 1.00 85.94 998 GLY A N 1
ATOM 7779 C CA . GLY A 1 998 ? 41.657 3.820 22.603 1.00 85.94 998 GLY A CA 1
ATOM 7780 C C . GLY A 1 998 ? 40.893 4.708 21.627 1.00 85.94 998 GLY A C 1
ATOM 7781 O O . GLY A 1 998 ? 39.815 5.205 21.962 1.00 85.94 998 GLY A O 1
ATOM 7782 N N . PHE A 1 999 ? 41.425 4.877 20.412 1.00 94.19 999 PHE A N 1
ATOM 7783 C CA . PHE A 1 999 ? 40.720 5.555 19.327 1.00 94.19 999 PHE A CA 1
ATOM 7784 C C . PHE A 1 999 ? 39.406 4.844 19.006 1.00 94.19 999 PHE A C 1
ATOM 7786 O O . PHE A 1 999 ? 38.355 5.474 19.056 1.00 94.19 999 PHE A O 1
ATOM 7793 N N . LEU A 1 1000 ? 39.454 3.540 18.718 1.00 88.69 1000 LEU A N 1
ATOM 7794 C CA . LEU A 1 1000 ? 38.287 2.761 18.307 1.00 88.69 1000 LEU A CA 1
ATOM 7795 C C . LEU A 1 1000 ? 37.183 2.787 19.375 1.00 88.69 1000 LEU A C 1
ATOM 7797 O O . LEU A 1 1000 ? 36.031 3.068 19.053 1.00 88.69 1000 LEU A O 1
ATOM 7801 N N . LEU A 1 1001 ? 37.549 2.577 20.644 1.00 84.88 1001 LEU A N 1
ATOM 7802 C CA . LEU A 1 1001 ? 36.628 2.610 21.781 1.00 84.88 1001 LEU A CA 1
ATOM 7803 C C . LEU A 1 1001 ? 35.926 3.971 21.908 1.00 84.88 1001 LEU A C 1
ATOM 7805 O O . LEU A 1 1001 ? 34.699 4.042 21.921 1.00 84.88 1001 LEU A O 1
ATOM 7809 N N . THR A 1 1002 ? 36.697 5.060 21.974 1.00 88.44 1002 THR A N 1
ATOM 7810 C CA . THR A 1 1002 ? 36.143 6.405 22.215 1.00 88.44 1002 THR A CA 1
ATOM 7811 C C . THR A 1 1002 ? 35.458 7.009 20.989 1.00 88.44 1002 THR A C 1
ATOM 7813 O O . THR A 1 1002 ? 34.515 7.780 21.136 1.00 88.44 1002 THR A O 1
ATOM 7816 N N . PHE A 1 1003 ? 35.883 6.642 19.775 1.00 88.19 1003 PHE A N 1
ATOM 7817 C CA . PHE A 1 1003 ? 35.278 7.130 18.537 1.00 88.19 1003 PHE A CA 1
ATOM 7818 C C . PHE A 1 1003 ? 33.978 6.399 18.176 1.00 88.19 1003 PHE A C 1
ATOM 7820 O O . PHE A 1 1003 ? 33.101 7.016 17.576 1.00 88.19 1003 PHE A O 1
ATOM 7827 N N . ILE A 1 1004 ? 33.808 5.126 18.553 1.00 86.50 1004 ILE A N 1
ATOM 7828 C CA . ILE A 1 1004 ? 32.519 4.428 18.397 1.00 86.50 1004 ILE A CA 1
ATOM 7829 C C . ILE A 1 1004 ? 31.523 4.883 19.474 1.00 86.50 1004 ILE A C 1
ATOM 7831 O O . ILE A 1 1004 ? 30.372 5.161 19.154 1.00 86.50 1004 ILE A O 1
ATOM 7835 N N . LEU A 1 1005 ? 31.964 5.039 20.726 1.00 79.00 1005 LEU A N 1
ATOM 7836 C CA . LEU A 1 1005 ? 31.103 5.385 21.869 1.00 79.00 1005 LEU A CA 1
ATOM 7837 C C . LEU A 1 1005 ? 30.948 6.907 22.102 1.00 79.00 1005 LEU A C 1
ATOM 7839 O O . LEU A 1 1005 ? 30.709 7.342 23.229 1.00 79.00 1005 LEU A O 1
ATOM 7843 N N . HIS A 1 1006 ? 31.109 7.745 21.070 1.00 86.75 1006 HIS A N 1
ATOM 7844 C CA . HIS A 1 1006 ? 31.067 9.202 21.243 1.00 86.75 1006 HIS A CA 1
ATOM 7845 C C . HIS A 1 1006 ? 29.633 9.735 21.415 1.00 86.75 1006 HIS A C 1
ATOM 7847 O O . HIS A 1 1006 ? 28.811 9.663 20.509 1.00 86.75 1006 HIS A O 1
ATOM 7853 N N . THR A 1 1007 ? 29.359 10.367 22.558 1.00 80.75 1007 THR A N 1
ATOM 7854 C CA . THR A 1 1007 ? 28.062 11.003 22.877 1.00 80.75 1007 THR A CA 1
ATOM 7855 C C . THR A 1 1007 ? 28.091 12.534 22.787 1.00 80.75 1007 THR A C 1
ATOM 7857 O O . THR A 1 1007 ? 27.159 13.205 23.217 1.00 80.75 1007 THR A O 1
ATOM 7860 N N . SER A 1 1008 ? 29.170 13.122 22.258 1.00 89.06 1008 SER A N 1
ATOM 7861 C CA . SER A 1 1008 ? 29.334 14.576 22.095 1.00 89.06 1008 SER A CA 1
ATOM 7862 C C . SER A 1 1008 ? 30.350 14.918 21.003 1.00 89.06 1008 SER A C 1
ATOM 7864 O O . SER A 1 1008 ? 31.224 14.106 20.677 1.00 89.06 1008 SER A O 1
ATOM 7866 N N . HIS A 1 1009 ? 30.298 16.148 20.478 1.00 88.81 1009 HIS A N 1
ATOM 7867 C CA . HIS A 1 1009 ? 31.336 16.679 19.581 1.00 88.81 1009 HIS A CA 1
ATOM 7868 C C . HIS A 1 1009 ? 32.707 16.730 20.261 1.00 88.81 1009 HIS A C 1
ATOM 7870 O O . HIS A 1 1009 ? 33.706 16.365 19.642 1.00 88.81 1009 HIS A O 1
ATOM 7876 N N . ALA A 1 1010 ? 32.761 17.113 21.541 1.00 91.12 1010 ALA A N 1
ATOM 7877 C CA . ALA A 1 1010 ? 33.979 17.066 22.347 1.00 91.12 1010 ALA A CA 1
ATOM 7878 C C . ALA A 1 1010 ? 34.636 15.676 22.314 1.00 91.12 1010 ALA A C 1
ATOM 7880 O O . ALA A 1 1010 ? 35.819 15.576 21.993 1.00 91.12 1010 ALA A O 1
ATOM 7881 N N . ALA A 1 1011 ? 33.878 14.602 22.567 1.00 89.56 1011 ALA A N 1
ATOM 7882 C CA . ALA A 1 1011 ? 34.399 13.238 22.479 1.00 89.56 1011 ALA A CA 1
ATOM 7883 C C . ALA A 1 1011 ? 34.852 12.892 21.047 1.00 89.56 1011 ALA A C 1
ATOM 7885 O O . ALA A 1 1011 ? 36.008 12.528 20.835 1.00 89.56 1011 ALA A O 1
ATOM 7886 N N . LYS A 1 1012 ? 33.982 13.116 20.052 1.00 93.06 1012 LYS A N 1
ATOM 7887 C CA . LYS A 1 1012 ? 34.204 12.829 18.622 1.00 93.06 1012 LYS A CA 1
ATOM 7888 C C . LYS A 1 1012 ? 35.498 13.431 18.067 1.00 93.06 1012 LYS A C 1
ATOM 7890 O O . LYS A 1 1012 ? 36.264 12.755 17.376 1.00 93.06 1012 LYS A O 1
ATOM 7895 N N . TYR A 1 1013 ? 35.738 14.711 18.349 1.00 96.19 1013 TYR A N 1
ATOM 7896 C CA . TYR A 1 1013 ? 36.939 15.417 17.906 1.00 96.19 1013 TYR A CA 1
ATOM 7897 C C . TYR A 1 1013 ? 38.139 15.153 18.822 1.00 96.19 1013 TYR A C 1
ATOM 7899 O O . TYR A 1 1013 ? 39.263 15.124 18.322 1.00 96.19 1013 TYR A O 1
ATOM 7907 N N . GLY A 1 1014 ? 37.917 14.888 20.115 1.00 93.81 1014 GLY A N 1
ATOM 7908 C CA . GLY A 1 1014 ? 38.953 14.462 21.056 1.00 93.81 1014 GLY A CA 1
ATOM 7909 C C . GLY A 1 1014 ? 39.626 13.168 20.601 1.00 93.81 1014 GLY A C 1
ATOM 7910 O O . GLY A 1 1014 ? 40.837 13.153 20.388 1.00 93.81 1014 GLY A O 1
ATOM 7911 N N . SER A 1 1015 ? 38.851 12.115 20.321 1.00 95.00 1015 SER A N 1
ATOM 7912 C CA . SER A 1 1015 ? 39.371 10.841 19.799 1.00 95.00 1015 SER A CA 1
ATOM 7913 C C . SER A 1 1015 ? 40.163 11.024 18.502 1.00 95.00 1015 SER A C 1
ATOM 7915 O O . SER A 1 1015 ? 41.272 10.517 18.360 1.00 95.00 1015 SER A O 1
ATOM 7917 N N . ARG A 1 1016 ? 39.646 11.813 17.551 1.00 95.94 1016 ARG A N 1
ATOM 7918 C CA . ARG A 1 1016 ? 40.351 12.087 16.285 1.00 95.94 1016 ARG A CA 1
ATOM 7919 C C . ARG A 1 1016 ? 41.654 12.874 16.483 1.00 95.94 1016 ARG A C 1
ATOM 7921 O O . ARG A 1 1016 ? 42.621 12.628 15.762 1.00 95.94 1016 ARG A O 1
ATOM 7928 N N . ALA A 1 1017 ? 41.705 13.781 17.459 1.00 96.00 1017 ALA A N 1
ATOM 7929 C CA . ALA A 1 1017 ? 42.925 14.491 17.839 1.00 96.00 1017 ALA A CA 1
ATOM 7930 C C . ALA A 1 1017 ? 43.947 13.563 18.524 1.00 96.00 1017 ALA A C 1
ATOM 7932 O O . ALA A 1 1017 ? 45.137 13.631 18.209 1.00 96.00 1017 ALA A O 1
ATOM 7933 N N . GLY A 1 1018 ? 43.488 12.652 19.391 1.00 93.88 1018 GLY A N 1
ATOM 7934 C CA . GLY A 1 1018 ? 44.320 11.622 20.020 1.00 93.88 1018 GLY A CA 1
ATOM 7935 C C . GLY A 1 1018 ? 44.959 10.687 18.992 1.00 93.88 1018 GLY A C 1
ATOM 7936 O O . GLY A 1 1018 ? 46.179 10.528 18.988 1.00 93.88 1018 GLY A O 1
ATOM 7937 N N . LEU A 1 1019 ? 44.176 10.171 18.036 1.00 95.75 1019 LEU A N 1
ATOM 7938 C CA . LEU A 1 1019 ? 44.700 9.408 16.896 1.00 95.75 1019 LEU A CA 1
ATOM 7939 C C . LEU A 1 1019 ? 45.752 10.212 16.113 1.00 95.75 1019 LEU A C 1
ATOM 7941 O O . LEU A 1 1019 ? 46.814 9.676 15.793 1.00 95.75 1019 LEU A O 1
ATOM 7945 N N . GLY A 1 1020 ? 45.508 11.504 15.869 1.00 94.75 1020 GLY A N 1
ATOM 7946 C CA . GLY A 1 1020 ? 46.481 12.405 15.245 1.00 94.75 1020 GLY A CA 1
ATOM 7947 C C . GLY A 1 1020 ? 47.832 12.435 15.973 1.00 94.75 1020 GLY A C 1
ATOM 7948 O O . GLY A 1 1020 ? 48.879 12.289 15.340 1.00 94.75 1020 GLY A O 1
ATOM 7949 N N . LEU A 1 1021 ? 47.816 12.523 17.308 1.00 94.81 1021 LEU A N 1
ATOM 7950 C CA . LEU A 1 1021 ? 49.022 12.452 18.140 1.00 94.81 1021 LEU A CA 1
ATOM 7951 C C . LEU A 1 1021 ? 49.717 11.082 18.070 1.00 94.81 1021 LEU A C 1
ATOM 7953 O O . LEU A 1 1021 ? 50.945 11.047 17.991 1.00 94.81 1021 LEU A O 1
ATOM 7957 N N . THR A 1 1022 ? 48.977 9.965 18.029 1.00 94.00 1022 THR A N 1
ATOM 7958 C CA . THR A 1 1022 ? 49.600 8.630 17.881 1.00 94.00 1022 THR A CA 1
ATOM 7959 C C . THR A 1 1022 ? 50.355 8.500 16.558 1.00 94.00 1022 THR A C 1
ATOM 7961 O O . THR A 1 1022 ? 51.467 7.981 16.533 1.00 94.00 1022 THR A O 1
ATOM 7964 N N . LEU A 1 1023 ? 49.809 9.030 15.459 1.00 92.62 1023 LEU A N 1
ATOM 7965 C CA . LEU A 1 1023 ? 50.443 8.978 14.138 1.00 92.62 1023 LEU A CA 1
ATOM 7966 C C . LEU A 1 1023 ? 51.698 9.864 14.071 1.00 92.62 1023 LEU A C 1
ATOM 7968 O O . LEU A 1 1023 ? 52.714 9.446 13.514 1.00 92.62 1023 LEU A O 1
ATOM 7972 N N . ILE A 1 1024 ? 51.678 11.035 14.722 1.00 94.00 1024 ILE A N 1
ATOM 7973 C CA . ILE A 1 1024 ? 52.879 11.862 14.928 1.00 94.00 1024 ILE A CA 1
ATOM 7974 C C . ILE A 1 1024 ? 53.936 11.081 15.729 1.00 94.00 1024 ILE A C 1
ATOM 7976 O O . ILE A 1 1024 ? 55.104 11.050 15.338 1.00 94.00 1024 ILE A O 1
ATOM 7980 N N . GLN A 1 1025 ? 53.535 10.413 16.816 1.00 90.56 1025 GLN A N 1
ATOM 7981 C CA . GLN A 1 1025 ? 54.426 9.628 17.675 1.00 90.56 1025 GLN A CA 1
ATOM 7982 C C . GLN A 1 1025 ? 55.047 8.431 16.931 1.00 90.56 1025 GLN A C 1
ATOM 7984 O O . GLN A 1 1025 ? 56.263 8.247 16.992 1.00 90.56 1025 GLN A O 1
ATOM 7989 N N . TYR A 1 1026 ? 54.260 7.656 16.175 1.00 87.12 1026 TYR A N 1
ATOM 7990 C CA . TYR A 1 1026 ? 54.770 6.572 15.325 1.00 87.12 1026 TYR A CA 1
ATOM 7991 C C . TYR A 1 1026 ? 55.716 7.085 14.234 1.00 87.12 1026 TYR A C 1
ATOM 7993 O O . TYR A 1 1026 ? 56.736 6.448 13.969 1.00 87.12 1026 TYR A O 1
ATOM 8001 N N . GLY A 1 1027 ? 55.433 8.249 13.642 1.00 87.19 1027 GLY A N 1
ATOM 8002 C CA . GLY A 1 1027 ? 56.348 8.909 12.714 1.00 87.19 1027 GLY A CA 1
ATOM 8003 C C . GLY A 1 1027 ? 57.699 9.230 13.364 1.00 87.19 1027 GLY A C 1
ATOM 8004 O O . GLY A 1 1027 ? 58.744 8.825 12.852 1.00 87.19 1027 GLY A O 1
ATOM 8005 N N . PHE A 1 1028 ? 57.697 9.860 14.544 1.00 84.62 1028 PHE A N 1
ATOM 8006 C CA . PHE A 1 1028 ? 58.930 10.122 15.292 1.00 84.62 1028 PHE A CA 1
ATOM 8007 C C . PHE A 1 1028 ? 59.671 8.840 15.706 1.00 84.62 1028 PHE A C 1
ATOM 8009 O O . PHE A 1 1028 ? 60.891 8.797 15.561 1.00 84.62 1028 PHE A O 1
ATOM 8016 N N . TYR A 1 1029 ? 58.985 7.775 16.140 1.00 80.12 1029 TYR A N 1
ATOM 8017 C CA . TYR A 1 1029 ? 59.635 6.484 16.420 1.00 80.12 1029 TYR A CA 1
ATOM 8018 C C . TYR A 1 1029 ? 60.253 5.854 15.166 1.00 80.12 1029 TYR A C 1
ATOM 8020 O O . TYR A 1 1029 ? 61.404 5.418 15.210 1.00 80.12 1029 TYR A O 1
ATOM 8028 N N . SER A 1 1030 ? 59.540 5.863 14.033 1.00 75.94 1030 SER A N 1
ATOM 8029 C CA . SER A 1 1030 ? 60.047 5.348 12.754 1.00 75.94 1030 SER A CA 1
ATOM 8030 C C . SER A 1 1030 ? 61.304 6.085 12.283 1.00 75.94 1030 SER A C 1
ATOM 8032 O O . SER A 1 1030 ? 62.139 5.482 11.613 1.00 75.94 1030 SER A O 1
ATOM 8034 N N . ARG A 1 1031 ? 61.450 7.366 12.647 1.00 70.44 1031 ARG A N 1
ATOM 8035 C CA . ARG A 1 1031 ? 62.627 8.194 12.353 1.00 70.44 1031 ARG A CA 1
ATOM 8036 C C . ARG A 1 1031 ? 63.740 8.062 13.401 1.00 70.44 1031 ARG A C 1
ATOM 8038 O O . ARG A 1 1031 ? 64.912 8.109 13.047 1.00 70.44 1031 ARG A O 1
ATOM 8045 N N . SER A 1 1032 ? 63.395 7.858 14.673 1.00 58.91 1032 SER A N 1
ATOM 8046 C CA . SER A 1 1032 ? 64.361 7.602 15.754 1.00 58.91 1032 SER A CA 1
ATOM 8047 C C . SER A 1 1032 ? 65.099 6.274 15.545 1.00 58.91 1032 SER A C 1
ATOM 8049 O O . SER A 1 1032 ? 66.312 6.205 15.719 1.00 58.91 1032 SER A O 1
ATOM 8051 N N . ALA A 1 1033 ? 64.402 5.248 15.043 1.00 56.47 1033 ALA A N 1
ATOM 8052 C CA . ALA A 1 1033 ? 65.008 3.972 14.658 1.00 56.47 1033 ALA A CA 1
ATOM 8053 C C . ALA A 1 1033 ? 66.033 4.087 13.505 1.00 56.47 1033 ALA A C 1
ATOM 8055 O O . ALA A 1 1033 ? 66.926 3.249 13.403 1.00 56.47 1033 ALA A O 1
ATOM 8056 N N . SER A 1 1034 ? 65.957 5.125 12.659 1.00 48.66 1034 SER A N 1
ATOM 8057 C CA . SER A 1 1034 ? 66.989 5.399 11.643 1.00 48.66 1034 SER A CA 1
ATOM 8058 C C . SER A 1 1034 ? 68.310 5.886 12.266 1.00 48.66 1034 SER A C 1
ATOM 8060 O O . SER A 1 1034 ? 69.363 5.721 11.656 1.00 48.66 1034 SER A O 1
ATOM 8062 N N . ALA A 1 1035 ? 68.281 6.469 13.472 1.00 46.75 1035 ALA A N 1
ATOM 8063 C CA . ALA A 1 1035 ? 69.457 7.055 14.127 1.00 46.75 1035 ALA A CA 1
ATOM 8064 C C . ALA A 1 1035 ? 70.336 6.034 14.878 1.00 46.75 1035 ALA A C 1
ATOM 8066 O O . ALA A 1 1035 ? 71.475 6.350 15.212 1.00 46.75 1035 ALA A O 1
ATOM 8067 N N . SER A 1 1036 ? 69.836 4.820 15.129 1.00 44.44 1036 SER A N 1
ATOM 8068 C CA . SER A 1 1036 ? 70.554 3.743 15.830 1.00 44.44 1036 SER A CA 1
ATOM 8069 C C . SER A 1 1036 ? 71.069 2.624 14.912 1.00 44.44 1036 SER A C 1
ATOM 8071 O O . SER A 1 1036 ? 71.629 1.650 15.401 1.00 44.44 1036 SER A O 1
ATOM 8073 N N . SER A 1 1037 ? 70.901 2.749 13.589 1.00 38.31 1037 SER A N 1
ATOM 8074 C CA . SER A 1 1037 ? 71.196 1.692 12.604 1.00 38.31 1037 SER A CA 1
ATOM 8075 C C . SER A 1 1037 ? 72.488 1.923 11.790 1.00 38.31 1037 SER A C 1
ATOM 8077 O O . SER A 1 1037 ? 72.588 1.452 10.658 1.00 38.31 1037 SER A O 1
ATOM 8079 N N . TRP A 1 1038 ? 73.462 2.660 12.337 1.00 35.38 1038 TRP A N 1
ATOM 8080 C CA . TRP A 1 1038 ? 74.787 2.890 11.733 1.00 35.38 1038 TRP A CA 1
ATOM 8081 C C . TRP A 1 1038 ? 75.902 2.625 12.759 1.00 35.38 1038 TRP A C 1
ATOM 8083 O O . TRP A 1 1038 ? 76.435 3.541 13.381 1.00 35.38 1038 TRP A O 1
ATOM 8093 N N . GLY A 1 1039 ? 76.229 1.345 12.932 1.00 30.64 1039 GLY A N 1
ATOM 8094 C CA . GLY A 1 1039 ? 77.290 0.816 13.793 1.00 30.64 1039 GLY A CA 1
ATOM 8095 C C . GLY A 1 1039 ? 77.235 -0.711 13.733 1.00 30.64 1039 GLY A C 1
ATOM 8096 O O . GLY A 1 1039 ? 76.177 -1.274 13.998 1.00 30.64 1039 GLY A O 1
ATOM 8097 N N . ASP A 1 1040 ? 78.316 -1.349 13.292 1.00 34.72 1040 ASP A N 1
ATOM 8098 C CA . ASP A 1 1040 ? 78.341 -2.760 12.869 1.00 34.72 1040 ASP A CA 1
ATOM 8099 C C . ASP A 1 1040 ? 79.093 -3.669 13.869 1.00 34.72 1040 ASP A C 1
ATOM 8101 O O . ASP A 1 1040 ? 79.720 -3.172 14.805 1.00 34.72 1040 ASP A O 1
ATOM 8105 N N . ASP A 1 1041 ? 79.044 -4.974 13.582 1.00 36.50 1041 ASP A N 1
ATOM 8106 C CA . ASP A 1 1041 ? 79.789 -6.136 14.101 1.00 36.50 1041 ASP A CA 1
ATOM 8107 C C . ASP A 1 1041 ? 79.079 -7.095 15.086 1.00 36.50 1041 ASP A C 1
ATOM 8109 O O . ASP A 1 1041 ? 78.890 -6.827 16.269 1.00 36.50 1041 ASP A O 1
ATOM 8113 N N . GLY A 1 1042 ? 78.880 -8.334 14.611 1.00 31.22 1042 GLY A N 1
ATOM 8114 C CA . GLY A 1 1042 ? 79.605 -9.460 15.222 1.00 31.22 1042 GLY A CA 1
ATOM 8115 C C . GLY A 1 1042 ? 78.923 -10.379 16.254 1.00 31.22 1042 GLY A C 1
ATOM 8116 O O . GLY A 1 1042 ? 79.303 -10.372 17.417 1.00 31.22 1042 GLY A O 1
ATOM 8117 N N . ASN A 1 1043 ? 78.163 -11.361 15.744 1.00 29.03 1043 ASN A N 1
ATOM 8118 C CA . ASN A 1 1043 ? 78.241 -12.793 16.129 1.00 29.03 1043 ASN A CA 1
ATOM 8119 C C . ASN A 1 1043 ? 77.481 -13.375 17.367 1.00 29.03 1043 ASN A C 1
ATOM 8121 O O . ASN A 1 1043 ? 77.725 -13.014 18.509 1.00 29.03 1043 ASN A O 1
ATOM 8125 N N . SER A 1 1044 ? 76.697 -14.430 17.071 1.00 36.59 1044 SER A N 1
ATOM 8126 C CA . SER A 1 1044 ? 76.266 -15.609 17.876 1.00 36.59 1044 SER A CA 1
ATOM 8127 C C . SER A 1 1044 ? 75.559 -15.495 19.247 1.00 36.59 1044 SER A C 1
ATOM 8129 O O . SER A 1 1044 ? 76.141 -15.031 20.220 1.00 36.59 1044 SER A O 1
ATOM 8131 N N . ASP A 1 1045 ? 74.420 -16.203 19.313 1.00 31.03 1045 ASP A N 1
ATOM 8132 C CA . ASP A 1 1045 ? 73.840 -16.953 20.449 1.00 31.03 1045 ASP A CA 1
ATOM 8133 C C . ASP A 1 1045 ? 73.282 -16.232 21.698 1.00 31.03 1045 ASP A C 1
ATOM 8135 O O . ASP A 1 1045 ? 73.757 -15.195 22.142 1.00 31.03 1045 ASP A O 1
ATOM 8139 N N . GLY A 1 1046 ? 72.287 -16.886 22.323 1.00 28.22 1046 GLY A N 1
ATOM 8140 C CA . GLY A 1 1046 ? 71.914 -16.683 23.731 1.00 28.22 1046 GLY A CA 1
ATOM 8141 C C . GLY A 1 1046 ? 70.572 -15.985 23.995 1.00 28.22 1046 GLY A C 1
ATOM 8142 O O . GLY A 1 1046 ? 70.428 -14.782 23.809 1.00 28.22 1046 GLY A O 1
ATOM 8143 N N . ILE A 1 1047 ? 69.605 -16.737 24.532 1.00 33.06 1047 ILE A N 1
ATOM 8144 C CA . ILE A 1 1047 ? 68.460 -16.198 25.287 1.00 33.06 1047 ILE A CA 1
ATOM 8145 C C . ILE A 1 1047 ? 68.804 -16.331 26.775 1.00 33.06 1047 ILE A C 1
ATOM 8147 O O . ILE A 1 1047 ? 69.248 -17.409 27.151 1.00 33.06 1047 ILE A O 1
ATOM 8151 N N . GLU A 1 1048 ? 68.573 -15.291 27.589 1.00 25.22 1048 GLU A N 1
ATOM 8152 C CA . GLU A 1 1048 ? 67.921 -15.323 28.926 1.00 25.22 1048 GLU A CA 1
ATOM 8153 C C . GLU A 1 1048 ? 67.975 -13.920 29.591 1.00 25.22 1048 GLU A C 1
ATOM 8155 O O . GLU A 1 1048 ? 68.924 -13.171 29.388 1.00 25.22 1048 GLU A O 1
ATOM 8160 N N . ILE A 1 1049 ? 66.845 -13.373 30.066 1.00 27.78 1049 ILE A N 1
ATOM 8161 C CA . ILE A 1 1049 ? 66.292 -13.388 31.447 1.00 27.78 1049 ILE A CA 1
ATOM 8162 C C . ILE A 1 1049 ? 67.033 -12.467 32.446 1.00 27.78 1049 ILE A C 1
ATOM 8164 O O . ILE A 1 1049 ? 68.244 -12.293 32.427 1.00 27.78 1049 ILE A O 1
ATOM 8168 N N . ILE A 1 1050 ? 66.250 -11.826 33.323 1.00 26.95 1050 ILE A N 1
ATOM 8169 C CA . ILE A 1 1050 ? 66.708 -10.878 34.346 1.00 26.95 1050 ILE A CA 1
ATOM 8170 C C . ILE A 1 1050 ? 67.395 -11.606 35.512 1.00 26.95 1050 ILE A C 1
ATOM 8172 O O . ILE A 1 1050 ? 66.719 -12.279 36.288 1.00 26.95 1050 ILE A O 1
ATOM 8176 N N . THR A 1 1051 ? 68.673 -11.302 35.755 1.00 24.72 1051 THR A N 1
ATOM 8177 C CA . THR A 1 1051 ? 69.251 -11.271 37.114 1.00 24.72 1051 THR A CA 1
ATOM 8178 C C . THR A 1 1051 ? 70.141 -10.037 37.313 1.00 24.72 1051 THR A C 1
ATOM 8180 O O . THR A 1 1051 ? 71.208 -9.936 36.721 1.00 24.72 1051 THR A O 1
ATOM 8183 N N . THR A 1 1052 ? 69.647 -9.110 38.138 1.00 34.06 1052 THR A N 1
ATOM 8184 C CA . THR A 1 1052 ? 70.323 -8.101 38.995 1.00 34.06 1052 THR A CA 1
ATOM 8185 C C . THR A 1 1052 ? 71.795 -7.670 38.788 1.00 34.06 1052 THR A C 1
ATOM 8187 O O . THR A 1 1052 ? 72.709 -8.484 38.786 1.00 34.06 1052 THR A O 1
ATOM 8190 N N . ASP A 1 1053 ? 71.978 -6.344 38.918 1.00 28.25 1053 ASP A N 1
ATOM 8191 C CA . ASP A 1 1053 ? 73.149 -5.590 39.429 1.00 28.25 1053 ASP A CA 1
ATOM 8192 C C . ASP A 1 1053 ? 74.405 -5.295 38.555 1.00 28.25 1053 ASP A C 1
ATOM 8194 O O . ASP A 1 1053 ? 75.393 -6.016 38.554 1.00 28.25 1053 ASP A O 1
ATOM 8198 N N . ARG A 1 1054 ? 74.394 -4.080 37.968 1.00 28.19 1054 ARG A N 1
ATOM 8199 C CA . ARG A 1 1054 ? 75.198 -2.888 38.378 1.00 28.19 1054 ARG A CA 1
ATOM 8200 C C . ARG A 1 1054 ? 76.745 -2.846 38.202 1.00 28.19 1054 ARG A C 1
ATOM 8202 O O . ARG A 1 1054 ? 77.472 -3.639 38.779 1.00 28.19 1054 ARG A O 1
ATOM 8209 N N . ALA A 1 1055 ? 77.191 -1.709 37.627 1.00 29.55 1055 ALA A N 1
ATOM 8210 C CA . ALA A 1 1055 ? 78.491 -0.999 37.765 1.00 29.55 1055 ALA A CA 1
ATOM 8211 C C . ALA A 1 1055 ? 79.614 -1.153 36.692 1.00 29.55 1055 ALA A C 1
ATOM 8213 O O . ALA A 1 1055 ? 80.522 -1.961 36.838 1.00 29.55 1055 ALA A O 1
ATOM 8214 N N . ASP A 1 1056 ? 79.611 -0.193 35.750 1.00 25.61 1056 ASP A N 1
ATOM 8215 C CA . ASP A 1 1056 ? 80.725 0.718 35.376 1.00 25.61 1056 ASP A CA 1
ATOM 8216 C C . ASP A 1 1056 ? 81.990 0.251 34.567 1.00 25.61 1056 ASP A C 1
ATOM 8218 O O . ASP A 1 1056 ? 82.290 -0.937 34.496 1.00 25.61 1056 ASP A O 1
ATOM 8222 N N . PRO A 1 1057 ? 82.691 1.180 33.845 1.00 51.78 1057 PRO A N 1
ATOM 8223 C CA . PRO A 1 1057 ? 83.536 0.910 32.648 1.00 51.78 1057 PRO A CA 1
ATOM 8224 C C . PRO A 1 1057 ? 85.065 1.174 32.945 1.00 51.78 1057 PRO A C 1
ATOM 8226 O O . PRO A 1 1057 ? 85.433 0.813 34.063 1.00 51.78 1057 PRO A O 1
ATOM 8229 N N . PRO A 1 1058 ? 86.007 1.776 32.134 1.00 48.16 1058 PRO A N 1
ATOM 8230 C CA . PRO A 1 1058 ? 85.964 2.346 30.755 1.00 48.16 1058 PRO A CA 1
ATOM 8231 C C . PRO A 1 1058 ? 87.265 2.367 29.849 1.00 48.16 1058 PRO A C 1
ATOM 8233 O O . PRO A 1 1058 ? 88.363 2.144 30.338 1.00 48.16 1058 PRO A O 1
ATOM 8236 N N . ILE A 1 1059 ? 87.134 2.836 28.573 1.00 29.23 1059 ILE A N 1
ATOM 8237 C CA . ILE A 1 1059 ? 88.059 3.764 27.806 1.00 29.23 1059 ILE A CA 1
ATOM 8238 C C . ILE A 1 1059 ? 89.509 3.280 27.402 1.00 29.23 1059 ILE A C 1
ATOM 8240 O O . ILE A 1 1059 ? 90.152 2.631 28.217 1.00 29.23 1059 ILE A O 1
ATOM 8244 N N . PRO A 1 1060 ? 90.172 3.693 26.267 1.00 47.75 1060 PRO A N 1
ATOM 8245 C CA . PRO A 1 1060 ? 89.751 4.081 24.886 1.00 47.75 1060 PRO A CA 1
ATOM 8246 C C . PRO A 1 1060 ? 90.760 3.710 23.713 1.00 47.75 1060 PRO A C 1
ATOM 8248 O O . PRO A 1 1060 ? 91.831 3.160 23.945 1.00 47.75 1060 PRO A O 1
ATOM 8251 N N . SER A 1 1061 ? 90.534 4.236 22.483 1.00 34.09 1061 SER A N 1
ATOM 8252 C CA . SER A 1 1061 ? 91.568 4.682 21.479 1.00 34.09 1061 SER A CA 1
ATOM 8253 C C . SER A 1 1061 ? 92.387 3.619 20.673 1.00 34.09 1061 SER A C 1
ATOM 8255 O O . SER A 1 1061 ? 92.429 2.467 21.075 1.00 34.09 1061 SER A O 1
ATOM 8257 N N . SER A 1 1062 ? 93.052 3.877 19.519 1.00 29.14 1062 SER A N 1
ATOM 8258 C CA . SER A 1 1062 ? 93.262 5.094 18.688 1.00 29.14 1062 SER A CA 1
ATOM 8259 C C . SER A 1 1062 ? 93.558 4.798 17.184 1.00 29.14 1062 SER A C 1
ATOM 8261 O O . SER A 1 1062 ? 94.068 3.735 16.854 1.00 29.14 1062 SER A O 1
ATOM 8263 N N . LEU A 1 1063 ? 93.265 5.785 16.315 1.00 31.53 1063 LEU A N 1
ATOM 8264 C CA . LEU A 1 1063 ? 93.875 6.181 15.013 1.00 31.53 1063 LEU A CA 1
ATOM 8265 C C . LEU A 1 1063 ? 94.817 5.241 14.209 1.00 31.53 1063 LEU A C 1
ATOM 8267 O O . LEU A 1 1063 ? 95.858 4.834 14.714 1.00 31.53 1063 LEU A O 1
ATOM 8271 N N . LEU A 1 1064 ? 94.635 5.211 12.872 1.00 31.94 1064 LEU A N 1
ATOM 8272 C CA . LEU A 1 1064 ? 95.705 5.553 11.899 1.00 31.94 1064 LEU A CA 1
ATOM 8273 C C . LEU A 1 1064 ? 95.175 5.874 10.478 1.00 31.94 1064 LEU A C 1
ATOM 8275 O O . LEU A 1 1064 ? 94.043 5.549 10.139 1.00 31.94 1064 LEU A O 1
ATOM 8279 N N . ASN A 1 1065 ? 95.986 6.571 9.670 1.00 28.38 1065 ASN A N 1
ATOM 8280 C CA . ASN A 1 1065 ? 95.698 7.067 8.307 1.00 28.38 1065 ASN A CA 1
ATOM 8281 C C . ASN A 1 1065 ? 97.058 7.423 7.630 1.00 28.38 1065 ASN A C 1
ATOM 8283 O O . ASN A 1 1065 ? 98.040 7.573 8.353 1.00 28.38 1065 ASN A O 1
ATOM 8287 N N . SER A 1 1066 ? 97.274 7.608 6.318 1.00 29.52 1066 SER A N 1
ATOM 8288 C CA . SER A 1 1066 ? 96.427 7.668 5.105 1.00 29.52 1066 SER A CA 1
ATOM 8289 C C . SER A 1 1066 ? 97.285 7.371 3.851 1.00 29.52 1066 SER A C 1
ATOM 8291 O O . SER A 1 1066 ? 98.512 7.358 3.964 1.00 29.52 1066 SER A O 1
ATOM 8293 N N . THR A 1 1067 ? 96.703 7.222 2.648 1.00 28.77 1067 THR A N 1
ATOM 8294 C CA . THR A 1 1067 ? 97.342 7.681 1.380 1.00 28.77 1067 THR A CA 1
ATOM 8295 C C . THR A 1 1067 ? 96.349 7.790 0.203 1.00 28.77 1067 THR A C 1
ATOM 8297 O O . THR A 1 1067 ? 95.265 7.219 0.250 1.00 28.77 1067 THR A O 1
ATOM 8300 N N . ASN A 1 1068 ? 96.700 8.573 -0.832 1.00 31.22 1068 ASN A N 1
ATOM 8301 C CA . ASN A 1 1068 ? 95.767 9.172 -1.814 1.00 31.22 1068 ASN A CA 1
ATOM 8302 C C . ASN A 1 1068 ? 95.903 8.651 -3.266 1.00 31.22 1068 ASN A C 1
ATOM 8304 O O . ASN A 1 1068 ? 96.953 8.134 -3.640 1.00 31.22 1068 ASN A O 1
ATOM 8308 N N . GLY A 1 1069 ? 94.890 8.922 -4.115 1.00 26.22 1069 GLY A N 1
ATOM 8309 C CA . GLY A 1 1069 ? 94.906 8.606 -5.558 1.00 26.22 1069 GLY A CA 1
ATOM 8310 C C . GLY A 1 1069 ? 93.907 9.365 -6.468 1.00 26.22 1069 GLY A C 1
ATOM 8311 O O . GLY A 1 1069 ? 92.984 8.754 -6.978 1.00 26.22 1069 GLY A O 1
ATOM 8312 N N . VAL A 1 1070 ? 94.145 10.665 -6.710 1.00 30.28 1070 VAL A N 1
ATOM 8313 C CA . VAL A 1 1070 ? 93.793 11.458 -7.932 1.00 30.28 1070 VAL A CA 1
ATOM 8314 C C . VAL A 1 1070 ? 92.326 11.515 -8.455 1.00 30.28 1070 VAL A C 1
ATOM 8316 O O . VAL A 1 1070 ? 91.914 10.724 -9.292 1.00 30.28 1070 VAL A O 1
ATOM 8319 N N . VAL A 1 1071 ? 91.594 12.557 -8.025 1.00 34.69 1071 VAL A N 1
ATOM 8320 C CA . VAL A 1 1071 ? 91.004 13.679 -8.826 1.00 34.69 1071 VAL A CA 1
ATOM 8321 C C . VAL A 1 1071 ? 90.527 13.445 -10.284 1.00 34.69 1071 VAL A C 1
ATOM 8323 O O . VAL A 1 1071 ? 91.359 13.201 -11.150 1.00 34.69 1071 VAL A O 1
ATOM 8326 N N . ASP A 1 1072 ? 89.244 13.744 -10.580 1.00 29.06 1072 ASP A N 1
ATOM 8327 C CA . ASP A 1 1072 ? 88.820 14.937 -11.375 1.00 29.06 1072 ASP A CA 1
ATOM 8328 C C . ASP A 1 1072 ? 87.308 15.282 -11.173 1.00 29.06 1072 ASP A C 1
ATOM 8330 O O . ASP A 1 1072 ? 86.542 14.354 -10.893 1.00 29.06 1072 ASP A O 1
ATOM 8334 N N . PRO A 1 1073 ? 86.837 16.558 -11.239 1.00 48.81 1073 PRO A N 1
ATOM 8335 C CA . PRO A 1 1073 ? 85.487 16.927 -10.779 1.00 48.81 1073 PRO A CA 1
ATOM 8336 C C . PRO A 1 1073 ? 84.512 17.490 -11.841 1.00 48.81 1073 PRO A C 1
ATOM 8338 O O . PRO A 1 1073 ? 84.768 18.499 -12.493 1.00 48.81 1073 PRO A O 1
ATOM 8341 N N . SER A 1 1074 ? 83.297 16.935 -11.882 1.00 29.16 1074 SER A N 1
ATOM 8342 C CA . SER A 1 1074 ? 82.043 17.639 -12.227 1.00 29.16 1074 SER A CA 1
ATOM 8343 C C . SER A 1 1074 ? 80.840 16.810 -11.727 1.00 29.16 1074 SER A C 1
ATOM 8345 O O . SER A 1 1074 ? 80.941 15.592 -11.637 1.00 29.16 1074 SER A O 1
ATOM 8347 N N . GLY A 1 1075 ? 79.695 17.382 -11.345 1.00 33.41 1075 GLY A N 1
ATOM 8348 C CA . GLY A 1 1075 ? 79.368 18.810 -11.289 1.00 33.41 1075 GLY A CA 1
ATOM 8349 C C . GLY A 1 1075 ? 77.867 19.088 -11.129 1.00 33.41 1075 GLY A C 1
ATOM 8350 O O . GLY A 1 1075 ? 77.336 19.879 -11.897 1.00 33.41 1075 GLY A O 1
ATOM 8351 N N . GLU A 1 1076 ? 77.184 18.442 -10.177 1.00 30.80 1076 GLU A N 1
ATOM 8352 C CA . GLU A 1 1076 ? 75.755 18.670 -9.889 1.00 30.80 1076 GLU A CA 1
ATOM 8353 C C . GLU A 1 1076 ? 75.446 18.421 -8.397 1.00 30.80 1076 GLU A C 1
ATOM 8355 O O . GLU A 1 1076 ? 75.956 17.468 -7.804 1.00 30.80 1076 GLU A O 1
ATOM 8360 N N . GLU A 1 1077 ? 74.624 19.275 -7.774 1.00 45.62 1077 GLU A N 1
ATOM 8361 C CA . GLU A 1 1077 ? 74.243 19.150 -6.357 1.00 45.62 1077 GLU A CA 1
ATOM 8362 C C . GLU A 1 1077 ? 73.107 18.128 -6.175 1.00 45.62 1077 GLU A C 1
ATOM 8364 O O . GLU A 1 1077 ? 71.919 18.445 -6.252 1.00 45.62 1077 GLU A O 1
ATOM 8369 N N . GLY A 1 1078 ? 73.477 16.872 -5.920 1.00 32.88 1078 GLY A N 1
ATOM 8370 C CA . GLY A 1 1078 ? 72.526 15.804 -5.619 1.00 32.88 1078 GLY A CA 1
ATOM 8371 C C . GLY A 1 1078 ? 71.837 15.993 -4.262 1.00 32.88 1078 GLY A C 1
ATOM 8372 O O . GLY A 1 1078 ? 72.455 15.800 -3.216 1.00 32.88 1078 GLY A O 1
ATOM 8373 N N . ILE A 1 1079 ? 70.537 16.308 -4.282 1.00 42.75 1079 ILE A N 1
ATOM 8374 C CA . ILE A 1 1079 ? 69.665 16.332 -3.093 1.00 42.75 1079 ILE A CA 1
ATOM 8375 C C . ILE A 1 1079 ? 69.759 14.970 -2.368 1.00 42.75 1079 ILE A C 1
ATOM 8377 O O . ILE A 1 1079 ? 69.627 13.934 -3.028 1.00 42.75 1079 ILE A O 1
ATOM 8381 N N . PRO A 1 1080 ? 69.960 14.924 -1.034 1.00 42.59 1080 PRO A N 1
ATOM 8382 C CA . PRO A 1 1080 ? 70.132 13.666 -0.312 1.00 42.59 1080 PRO A CA 1
ATOM 8383 C C . PRO A 1 1080 ? 68.885 12.776 -0.413 1.00 42.59 1080 PRO A C 1
ATOM 8385 O O . PRO A 1 1080 ? 67.767 13.200 -0.116 1.00 42.59 1080 PRO A O 1
ATOM 8388 N N . GLY A 1 1081 ? 69.091 11.522 -0.825 1.00 46.69 1081 GLY A N 1
ATOM 8389 C CA . GLY A 1 1081 ? 68.022 10.545 -1.022 1.00 46.69 1081 GLY A CA 1
ATOM 8390 C C . GLY A 1 1081 ? 67.339 10.153 0.289 1.00 46.69 1081 GLY A C 1
ATOM 8391 O O . GLY A 1 1081 ? 67.935 9.488 1.132 1.00 46.69 1081 GLY A O 1
ATOM 8392 N N . VAL A 1 1082 ? 66.073 10.542 0.437 1.00 53.69 1082 VAL A N 1
ATOM 8393 C CA . VAL A 1 1082 ? 65.213 10.205 1.583 1.00 53.69 1082 VAL A CA 1
ATOM 8394 C C . VAL A 1 1082 ? 64.898 8.703 1.578 1.00 53.69 1082 VAL A C 1
ATOM 8396 O O . VAL A 1 1082 ? 64.460 8.172 0.555 1.00 53.69 1082 VAL A O 1
ATOM 8399 N N . SER A 1 1083 ? 65.088 8.007 2.706 1.00 66.69 1083 SER A N 1
ATOM 8400 C CA . SER A 1 1083 ? 64.780 6.573 2.801 1.00 66.69 1083 SER A CA 1
ATOM 8401 C C . SER A 1 1083 ? 63.274 6.314 2.689 1.00 66.69 1083 SER A C 1
ATOM 8403 O O . SER A 1 1083 ? 62.452 7.138 3.094 1.00 66.69 1083 SER A O 1
ATOM 8405 N N . SER A 1 1084 ? 62.875 5.129 2.222 1.00 60.97 1084 SER A N 1
ATOM 8406 C CA . SER A 1 1084 ? 61.459 4.730 2.178 1.00 60.97 1084 SER A CA 1
ATOM 8407 C C . SER A 1 1084 ? 60.803 4.717 3.568 1.00 60.97 1084 SER A C 1
ATOM 8409 O O . SER A 1 1084 ? 59.613 5.011 3.691 1.00 60.97 1084 SER A O 1
ATOM 8411 N N . ARG A 1 1085 ? 61.584 4.458 4.628 1.00 61.59 1085 ARG A N 1
ATOM 8412 C CA . ARG A 1 1085 ? 61.137 4.566 6.030 1.00 61.59 1085 ARG A CA 1
ATOM 8413 C C . ARG A 1 1085 ? 61.009 6.017 6.499 1.00 61.59 1085 ARG A C 1
ATOM 8415 O O . ARG A 1 1085 ? 60.096 6.326 7.262 1.00 61.59 1085 ARG A O 1
ATOM 8422 N N . ASP A 1 1086 ? 61.866 6.910 6.009 1.00 71.00 1086 ASP A N 1
ATOM 8423 C CA . ASP A 1 1086 ? 61.769 8.341 6.307 1.00 71.00 1086 ASP A CA 1
ATOM 8424 C C . ASP A 1 1086 ? 60.537 8.940 5.614 1.00 71.00 1086 ASP A C 1
ATOM 8426 O O . ASP A 1 1086 ? 59.778 9.671 6.246 1.00 71.00 1086 ASP A O 1
ATOM 8430 N N . TRP A 1 1087 ? 60.268 8.567 4.355 1.00 76.81 1087 TRP A N 1
ATOM 8431 C CA . TRP A 1 1087 ? 59.056 8.969 3.628 1.00 76.81 1087 TRP A CA 1
ATOM 8432 C C . TRP A 1 1087 ? 57.780 8.513 4.350 1.00 76.81 1087 TRP A C 1
ATOM 8434 O O . TRP A 1 1087 ? 56.866 9.314 4.544 1.00 76.81 1087 TRP A O 1
ATOM 8444 N N . LEU A 1 1088 ? 57.749 7.270 4.849 1.00 77.56 1088 LEU A N 1
ATOM 8445 C CA . LEU A 1 1088 ? 56.660 6.785 5.702 1.00 77.56 1088 LEU A CA 1
ATOM 8446 C C . LEU A 1 1088 ? 56.549 7.584 7.015 1.00 77.56 1088 LEU A C 1
ATOM 8448 O O . LEU A 1 1088 ? 55.439 7.901 7.438 1.00 77.56 1088 LEU A O 1
ATOM 8452 N N . SER A 1 1089 ? 57.672 7.969 7.636 1.00 83.38 1089 SER A N 1
ATOM 8453 C CA . SER A 1 1089 ? 57.661 8.819 8.837 1.00 83.38 1089 SER A CA 1
ATOM 8454 C C . SER A 1 1089 ? 57.047 10.198 8.563 1.00 83.38 1089 SER A C 1
ATOM 8456 O O . SER A 1 1089 ? 56.188 10.644 9.322 1.00 83.38 1089 SER A O 1
ATOM 8458 N N . PHE A 1 1090 ? 57.392 10.835 7.436 1.00 84.25 1090 PHE A N 1
ATOM 8459 C CA . PHE A 1 1090 ? 56.798 12.104 7.015 1.00 84.25 1090 PHE A CA 1
ATOM 8460 C C . PHE A 1 1090 ? 55.310 11.960 6.670 1.00 84.25 1090 PHE A C 1
ATOM 8462 O O . PHE A 1 1090 ? 54.524 12.841 7.020 1.00 84.25 1090 PHE A O 1
ATOM 8469 N N . LEU A 1 1091 ? 54.893 10.851 6.050 1.00 85.94 1091 LEU A N 1
ATOM 8470 C CA . LEU A 1 1091 ? 53.483 10.568 5.765 1.00 85.94 1091 LEU A CA 1
ATOM 8471 C C . LEU A 1 1091 ? 52.659 10.422 7.057 1.00 85.94 1091 LEU A C 1
ATOM 8473 O O . LEU A 1 1091 ? 51.622 11.065 7.206 1.00 85.94 1091 LEU A O 1
ATOM 8477 N N . LEU A 1 1092 ? 53.142 9.639 8.026 1.00 88.38 1092 LEU A N 1
ATOM 8478 C CA . LEU A 1 1092 ? 52.476 9.463 9.322 1.00 88.38 1092 LEU A CA 1
ATOM 8479 C C . LEU A 1 1092 ? 52.414 10.778 10.116 1.00 88.38 1092 LEU A C 1
ATOM 8481 O O . LEU A 1 1092 ? 51.361 11.124 10.651 1.00 88.38 1092 LEU A O 1
ATOM 8485 N N . MET A 1 1093 ? 53.501 11.560 10.126 1.00 90.75 1093 MET A N 1
ATOM 8486 C CA . MET A 1 1093 ? 53.520 12.879 10.768 1.00 90.75 1093 MET A CA 1
ATOM 8487 C C . MET A 1 1093 ? 52.562 13.871 10.098 1.00 90.75 1093 MET A C 1
ATOM 8489 O O . MET A 1 1093 ? 51.862 14.590 10.804 1.00 90.75 1093 MET A O 1
ATOM 8493 N N . THR A 1 1094 ? 52.502 13.929 8.764 1.00 90.88 1094 THR A N 1
ATOM 8494 C CA . THR A 1 1094 ? 51.627 14.881 8.048 1.00 90.88 1094 THR A CA 1
ATOM 8495 C C . THR A 1 1094 ? 50.147 14.535 8.197 1.00 90.88 1094 THR A C 1
ATOM 8497 O O . THR A 1 1094 ? 49.356 15.429 8.499 1.00 90.88 1094 THR A O 1
ATOM 8500 N N . ILE A 1 1095 ? 49.770 13.255 8.094 1.00 90.25 1095 ILE A N 1
ATOM 8501 C CA . ILE A 1 1095 ? 48.397 12.800 8.377 1.00 90.25 1095 ILE A CA 1
ATOM 8502 C C . ILE A 1 1095 ? 48.038 13.059 9.848 1.00 90.25 1095 ILE A C 1
ATOM 8504 O O . ILE A 1 1095 ? 46.953 13.565 10.139 1.00 90.25 1095 ILE A O 1
ATOM 8508 N N . GLY A 1 1096 ? 48.952 12.771 10.779 1.00 93.25 1096 GLY A N 1
ATOM 8509 C CA . GLY A 1 1096 ? 48.738 12.995 12.207 1.00 93.25 1096 GLY A CA 1
ATOM 8510 C C . GLY A 1 1096 ? 48.536 14.472 12.569 1.00 93.25 1096 GLY A C 1
ATOM 8511 O O . GLY A 1 1096 ? 47.570 14.810 13.253 1.00 93.25 1096 GLY A O 1
ATOM 8512 N N . TRP A 1 1097 ? 49.374 15.370 12.035 1.00 93.56 1097 TRP A N 1
ATOM 8513 C CA . TRP A 1 1097 ? 49.205 16.821 12.186 1.00 93.56 1097 TRP A CA 1
ATOM 8514 C C . TRP A 1 1097 ? 47.910 17.326 11.549 1.00 93.56 1097 TRP A C 1
ATOM 8516 O O . TRP A 1 1097 ? 47.214 18.136 12.162 1.00 93.56 1097 TRP A O 1
ATOM 8526 N N . PHE A 1 1098 ? 47.541 16.828 10.365 1.00 93.38 1098 PHE A N 1
ATOM 8527 C CA . PHE A 1 1098 ? 46.274 17.182 9.726 1.00 93.38 1098 PHE A CA 1
ATOM 8528 C C . PHE A 1 1098 ? 45.068 16.773 10.584 1.00 93.38 1098 PHE A C 1
ATOM 8530 O O . PHE A 1 1098 ? 44.165 17.585 10.796 1.00 93.38 1098 PHE A O 1
ATOM 8537 N N . LEU A 1 1099 ? 45.052 15.553 11.133 1.00 91.69 1099 LEU A N 1
ATOM 8538 C CA . LEU A 1 1099 ? 43.975 15.075 12.009 1.00 91.69 1099 LEU A CA 1
ATOM 8539 C C . LEU A 1 1099 ? 43.902 15.852 13.329 1.00 91.69 1099 LEU A C 1
ATOM 8541 O O . LEU A 1 1099 ? 42.804 16.228 13.746 1.00 91.69 1099 LEU A O 1
ATOM 8545 N N . LEU A 1 1100 ? 45.047 16.150 13.948 1.00 94.25 1100 LEU A N 1
ATOM 8546 C CA . LEU A 1 1100 ? 45.132 16.945 15.174 1.00 94.25 1100 LEU A CA 1
ATOM 8547 C C . LEU A 1 1100 ? 44.601 18.373 14.966 1.00 94.25 1100 LEU A C 1
ATOM 8549 O O . LEU A 1 1100 ? 43.719 18.823 15.702 1.00 94.25 1100 LEU A O 1
ATOM 8553 N N . ILE A 1 1101 ? 45.087 19.070 13.935 1.00 91.81 1101 ILE A N 1
ATOM 8554 C CA . ILE A 1 1101 ? 44.706 20.459 13.641 1.00 91.81 1101 ILE A CA 1
ATOM 8555 C C . ILE A 1 1101 ? 43.240 20.540 13.197 1.00 91.81 1101 ILE A C 1
ATOM 8557 O O . ILE A 1 1101 ? 42.482 21.338 13.749 1.00 91.81 1101 ILE A O 1
ATOM 8561 N N . SER A 1 1102 ? 42.804 19.697 12.253 1.00 88.88 1102 SER A N 1
ATOM 8562 C CA . SER A 1 1102 ? 41.420 19.724 11.749 1.00 88.88 1102 SER A CA 1
ATOM 8563 C C . SER A 1 1102 ? 40.392 19.411 12.838 1.00 88.88 1102 SER A C 1
ATOM 8565 O O . SER A 1 1102 ? 39.366 20.089 12.913 1.00 88.88 1102 SER A O 1
ATOM 8567 N N . SER A 1 1103 ? 40.668 18.450 13.725 1.00 92.00 1103 SER A N 1
ATOM 8568 C CA . SER A 1 1103 ? 39.755 18.100 14.823 1.00 92.00 1103 SER A CA 1
ATOM 8569 C C . SER A 1 1103 ? 39.702 19.201 15.888 1.00 92.00 1103 SER A C 1
ATOM 8571 O O . SER A 1 1103 ? 38.616 19.558 16.341 1.00 92.00 1103 SER A O 1
ATOM 8573 N N . THR A 1 1104 ? 40.843 19.822 16.213 1.00 91.31 1104 THR A N 1
ATOM 8574 C CA . THR A 1 1104 ? 40.906 20.958 17.152 1.00 91.31 1104 THR A CA 1
ATOM 8575 C C . THR A 1 1104 ? 40.161 22.185 16.611 1.00 91.31 1104 THR A C 1
ATOM 8577 O O . THR A 1 1104 ? 39.362 22.786 17.327 1.00 91.31 1104 THR A O 1
ATOM 8580 N N . ILE A 1 1105 ? 40.346 22.530 15.329 1.00 90.25 1105 ILE A N 1
ATOM 8581 C CA . ILE A 1 1105 ? 39.616 23.631 14.675 1.00 90.25 1105 ILE A CA 1
ATOM 8582 C C . ILE A 1 1105 ? 38.112 23.333 14.607 1.00 90.25 1105 ILE A C 1
ATOM 8584 O O . ILE A 1 1105 ? 37.306 24.235 14.826 1.00 90.25 1105 ILE A O 1
ATOM 8588 N N . SER A 1 1106 ? 37.721 22.084 14.334 1.00 87.00 1106 SER A N 1
ATOM 8589 C CA . SER A 1 1106 ? 36.306 21.691 14.267 1.00 87.00 1106 SER A CA 1
ATOM 8590 C C . SER A 1 1106 ? 35.621 21.823 15.629 1.00 87.00 1106 SER A C 1
ATOM 8592 O O . SER A 1 1106 ? 34.577 22.463 15.724 1.00 87.00 1106 SER A O 1
ATOM 8594 N N . PHE A 1 1107 ? 36.248 21.333 16.703 1.00 92.44 1107 PHE A N 1
ATOM 8595 C CA . PHE A 1 1107 ? 35.736 21.517 18.064 1.00 92.44 1107 PHE A CA 1
ATOM 8596 C C . PHE A 1 1107 ? 35.689 23.000 18.479 1.00 92.44 1107 PHE A C 1
ATOM 8598 O O . PHE A 1 1107 ? 34.698 23.451 19.054 1.00 92.44 1107 PHE A O 1
ATOM 8605 N N . TRP A 1 1108 ? 36.702 23.797 18.118 1.00 89.12 1108 TRP A N 1
ATOM 8606 C CA . TRP A 1 1108 ? 36.698 25.240 18.381 1.00 89.12 1108 TRP A CA 1
ATOM 8607 C C . TRP A 1 1108 ? 35.578 25.983 17.635 1.00 89.12 1108 TRP A C 1
ATOM 8609 O O . TRP A 1 1108 ? 34.974 26.893 18.200 1.00 89.12 1108 TRP A O 1
ATOM 8619 N N . ARG A 1 1109 ? 35.243 25.578 16.399 1.00 85.38 1109 ARG A N 1
ATOM 8620 C CA . ARG A 1 1109 ? 34.078 26.110 15.668 1.00 85.38 1109 ARG A CA 1
ATOM 8621 C C . ARG A 1 1109 ? 32.770 25.815 16.405 1.00 85.38 1109 ARG A C 1
ATOM 8623 O O . ARG A 1 1109 ? 31.993 26.743 16.601 1.00 85.38 1109 ARG A O 1
ATOM 8630 N N . VAL A 1 1110 ? 32.570 24.580 16.877 1.00 85.94 1110 VAL A N 1
ATOM 8631 C CA . VAL A 1 1110 ? 31.392 24.195 17.682 1.00 85.94 1110 VAL A CA 1
ATOM 8632 C C . VAL A 1 1110 ? 31.298 25.050 18.955 1.00 85.94 1110 VAL A C 1
ATOM 8634 O O . VAL A 1 1110 ? 30.256 25.650 19.212 1.00 85.94 1110 VAL A O 1
ATOM 8637 N N . LYS A 1 1111 ? 32.397 25.217 19.707 1.00 85.94 1111 LYS A N 1
ATOM 8638 C CA . LYS A 1 1111 ? 32.415 26.075 20.909 1.00 85.94 1111 LYS A CA 1
ATOM 8639 C C . LYS A 1 1111 ? 32.189 27.561 20.616 1.00 85.94 1111 LYS A C 1
ATOM 8641 O O . LYS A 1 1111 ? 31.510 28.239 21.386 1.00 85.94 1111 LYS A O 1
ATOM 8646 N N . ARG A 1 1112 ? 32.707 28.081 19.499 1.00 81.88 1112 ARG A N 1
ATOM 8647 C CA . ARG A 1 1112 ? 32.445 29.463 19.061 1.00 81.88 1112 ARG A CA 1
ATOM 8648 C C . ARG A 1 1112 ? 30.975 29.668 18.678 1.00 81.88 1112 ARG A C 1
ATOM 8650 O O . ARG A 1 1112 ? 30.434 30.738 18.944 1.00 81.88 1112 ARG A O 1
ATOM 8657 N N . TRP A 1 1113 ? 30.329 28.657 18.097 1.00 77.12 1113 TRP A N 1
ATOM 8658 C CA . TRP A 1 1113 ? 28.908 28.696 17.747 1.00 77.12 1113 TRP A CA 1
ATOM 8659 C C . TRP A 1 1113 ? 28.013 28.647 18.998 1.00 77.12 1113 TRP A C 1
ATOM 8661 O O . TRP A 1 1113 ? 27.154 29.514 19.149 1.00 77.12 1113 TRP A O 1
ATOM 8671 N N . GLU A 1 1114 ? 28.300 27.751 19.953 1.00 80.94 1114 GLU A N 1
ATOM 8672 C CA . GLU A 1 1114 ? 27.660 27.729 21.283 1.00 80.94 1114 GLU A CA 1
ATOM 8673 C C . GLU A 1 1114 ? 27.778 29.093 21.985 1.00 80.94 1114 GLU A C 1
ATOM 8675 O O . GLU A 1 1114 ? 26.786 29.647 22.461 1.00 80.94 1114 GLU A O 1
ATOM 8680 N N . SER A 1 1115 ? 28.978 29.682 21.994 1.00 75.38 1115 SER A N 1
ATOM 8681 C CA . SER A 1 1115 ? 29.205 31.004 22.584 1.00 75.38 1115 SER A CA 1
ATOM 8682 C C . SER A 1 1115 ? 28.405 32.111 21.888 1.00 75.38 1115 SER A C 1
ATOM 8684 O O . SER A 1 1115 ? 27.935 33.017 22.573 1.00 75.38 1115 SER A O 1
ATOM 8686 N N . SER A 1 1116 ? 28.234 32.041 20.562 1.00 70.50 1116 SER A N 1
ATOM 8687 C CA . SER A 1 1116 ? 27.469 33.026 19.786 1.00 70.50 1116 SER A CA 1
ATOM 8688 C C . SER A 1 1116 ? 25.962 32.940 20.020 1.00 70.50 1116 SER A C 1
ATOM 8690 O O . SER A 1 1116 ? 25.285 33.959 19.927 1.00 70.50 1116 SER A O 1
ATOM 8692 N N . ILE A 1 1117 ? 25.430 31.747 20.301 1.00 69.88 1117 ILE A N 1
ATOM 8693 C CA . ILE A 1 1117 ? 23.999 31.571 20.577 1.00 69.88 1117 ILE A CA 1
ATOM 8694 C C . ILE A 1 1117 ? 23.691 32.003 22.017 1.00 69.88 1117 ILE A C 1
ATOM 8696 O O . ILE A 1 1117 ? 22.750 32.767 22.236 1.00 69.88 1117 ILE A O 1
ATOM 8700 N N . ARG A 1 1118 ? 24.561 31.654 22.978 1.00 68.25 1118 ARG A N 1
ATOM 8701 C CA . ARG A 1 1118 ? 24.486 32.157 24.363 1.00 68.25 1118 ARG A CA 1
ATOM 8702 C C . ARG A 1 1118 ? 24.521 33.691 24.436 1.00 68.25 1118 ARG A C 1
ATOM 8704 O O . ARG A 1 1118 ? 23.748 34.273 25.195 1.00 68.25 1118 ARG A O 1
ATOM 8711 N N . SER A 1 1119 ? 25.372 34.358 23.647 1.00 64.06 1119 SER A N 1
ATOM 8712 C CA . SER A 1 1119 ? 25.450 35.828 23.648 1.00 64.06 1119 SER A CA 1
ATOM 8713 C C . SER A 1 1119 ? 24.233 36.505 23.011 1.00 64.06 1119 SER A C 1
ATOM 8715 O O . SER A 1 1119 ? 23.831 37.561 23.492 1.00 64.06 1119 SER A O 1
ATOM 8717 N N . SER A 1 1120 ? 23.603 35.904 21.993 1.00 55.09 1120 SER A N 1
ATOM 8718 C CA . SER A 1 1120 ? 22.325 36.404 21.463 1.00 55.09 1120 SER A CA 1
ATOM 8719 C C . SER A 1 1120 ? 21.152 36.210 22.430 1.00 55.09 1120 SER A C 1
ATOM 8721 O O . SER A 1 1120 ? 20.298 37.085 22.516 1.00 55.09 1120 SER A O 1
ATOM 8723 N N . THR A 1 1121 ? 21.118 35.122 23.211 1.00 52.84 1121 THR A N 1
ATOM 8724 C CA . THR A 1 1121 ? 20.072 34.919 24.230 1.00 52.84 1121 THR A CA 1
ATOM 8725 C C . THR A 1 1121 ? 20.165 35.966 25.344 1.00 52.84 1121 THR A C 1
ATOM 8727 O O . THR A 1 1121 ? 19.168 36.608 25.664 1.00 52.84 1121 THR A O 1
ATOM 8730 N N . ALA A 1 1122 ? 21.370 36.212 25.871 1.00 45.78 1122 ALA A N 1
ATOM 8731 C CA . ALA A 1 1122 ? 21.594 37.168 26.960 1.00 45.78 1122 ALA A CA 1
ATOM 8732 C C . ALA A 1 1122 ? 21.267 38.635 26.600 1.00 45.78 1122 ALA A C 1
ATOM 8734 O O . ALA A 1 1122 ? 21.072 39.456 27.496 1.00 45.78 1122 ALA A O 1
ATOM 8735 N N . ALA A 1 1123 ? 21.192 38.976 25.308 1.00 46.06 1123 ALA A N 1
ATOM 8736 C CA . ALA A 1 1123 ? 20.790 40.307 24.857 1.00 46.06 1123 ALA A CA 1
ATOM 8737 C C . ALA A 1 1123 ? 19.278 40.562 25.037 1.00 46.06 1123 ALA A C 1
ATOM 8739 O O . ALA A 1 1123 ? 18.894 41.672 25.405 1.00 46.06 1123 ALA A O 1
ATOM 8740 N N . ASN A 1 1124 ? 18.434 39.536 24.860 1.00 44.56 1124 ASN A N 1
ATOM 8741 C CA . ASN A 1 1124 ? 16.971 39.665 24.918 1.00 44.56 1124 ASN A CA 1
ATOM 8742 C C . ASN A 1 1124 ? 16.425 39.795 26.352 1.00 44.56 1124 ASN A C 1
ATOM 8744 O O . ASN A 1 1124 ? 15.460 40.526 26.578 1.00 44.56 1124 ASN A O 1
ATOM 8748 N N . ASP A 1 1125 ? 17.039 39.131 27.338 1.00 38.81 1125 ASP A N 1
ATOM 8749 C CA . ASP A 1 1125 ? 16.563 39.189 28.732 1.00 38.81 1125 ASP A CA 1
ATOM 8750 C C . ASP A 1 1125 ? 16.643 40.612 29.310 1.00 38.81 1125 ASP A C 1
ATOM 8752 O O . ASP A 1 1125 ? 15.771 41.030 30.076 1.00 38.81 1125 ASP A O 1
ATOM 8756 N N . SER A 1 1126 ? 17.649 41.390 28.895 1.00 40.25 1126 SER A N 1
ATOM 8757 C CA . SER A 1 1126 ? 17.868 42.766 29.360 1.00 40.25 1126 SER A CA 1
ATOM 8758 C C . SER A 1 1126 ? 16.739 43.737 28.983 1.00 40.25 1126 SER A C 1
ATOM 8760 O O . SER A 1 1126 ? 16.482 44.698 29.708 1.00 40.25 1126 SER A O 1
ATOM 8762 N N . THR A 1 1127 ? 16.014 43.462 27.895 1.00 43.00 1127 THR A N 1
ATOM 8763 C CA . THR A 1 1127 ? 14.911 44.296 27.395 1.00 43.00 1127 THR A CA 1
ATOM 8764 C C . THR A 1 1127 ? 13.592 44.041 28.139 1.00 43.00 1127 THR A C 1
ATOM 8766 O O . THR A 1 1127 ? 12.668 44.850 28.064 1.00 43.00 1127 THR A O 1
ATOM 8769 N N . SER A 1 1128 ? 13.485 42.931 28.880 1.00 35.69 1128 SER A N 1
ATOM 8770 C CA . SER A 1 1128 ? 12.215 42.415 29.422 1.00 35.69 1128 SER A CA 1
ATOM 8771 C C . SER A 1 1128 ? 11.697 43.106 30.697 1.00 35.69 1128 SER A C 1
ATOM 8773 O O . SER A 1 1128 ? 10.543 42.915 31.079 1.00 35.69 1128 SER A O 1
ATOM 8775 N N . ILE A 1 1129 ? 12.531 43.902 31.377 1.00 35.34 1129 ILE A N 1
ATOM 8776 C CA . ILE A 1 1129 ? 12.287 44.323 32.772 1.00 35.34 1129 ILE A CA 1
ATOM 8777 C C . ILE A 1 1129 ? 11.511 45.655 32.893 1.00 35.34 1129 ILE A C 1
ATOM 8779 O O . ILE A 1 1129 ? 10.913 45.929 33.934 1.00 35.34 1129 ILE A O 1
ATOM 8783 N N . THR A 1 1130 ? 11.472 46.484 31.845 1.00 33.09 1130 THR A N 1
ATOM 8784 C CA . THR A 1 1130 ? 11.103 47.914 31.971 1.00 33.09 1130 THR A CA 1
ATOM 8785 C C . THR A 1 1130 ? 9.629 48.243 31.658 1.00 33.09 1130 THR A C 1
ATOM 8787 O O . THR A 1 1130 ? 9.173 49.348 31.946 1.00 33.09 1130 THR A O 1
ATOM 8790 N N . THR A 1 1131 ? 8.841 47.319 31.096 1.00 33.78 1131 THR A N 1
ATOM 8791 C CA . THR A 1 1131 ? 7.509 47.610 30.516 1.00 33.78 1131 THR A CA 1
ATOM 8792 C C . THR A 1 1131 ? 6.352 46.869 31.200 1.00 33.78 1131 THR A C 1
ATOM 8794 O O . THR A 1 1131 ? 5.724 45.979 30.628 1.00 33.78 1131 THR A O 1
ATOM 8797 N N . ARG A 1 1132 ? 6.005 47.263 32.438 1.00 31.72 1132 ARG A N 1
ATOM 8798 C CA . ARG A 1 1132 ? 4.844 46.692 33.157 1.00 31.72 1132 ARG A CA 1
ATOM 8799 C C . ARG A 1 1132 ? 3.986 47.710 33.931 1.00 31.72 1132 ARG A C 1
ATOM 8801 O O . ARG A 1 1132 ? 3.854 47.628 35.150 1.00 31.72 1132 ARG A O 1
ATOM 8808 N N . SER A 1 1133 ? 3.341 48.633 33.211 1.00 30.84 1133 SER A N 1
ATOM 8809 C CA . SER A 1 1133 ? 2.274 49.503 33.745 1.00 30.84 1133 SER A CA 1
ATOM 8810 C C . SER A 1 1133 ? 1.308 50.030 32.661 1.00 30.84 1133 SER A C 1
ATOM 8812 O O . SER A 1 1133 ? 1.677 50.139 31.497 1.00 30.84 1133 SER A O 1
ATOM 8814 N N . THR A 1 1134 ? 0.081 50.384 33.084 1.00 28.28 1134 THR A N 1
ATOM 8815 C CA . THR A 1 1134 ? -0.961 51.178 32.371 1.00 28.28 1134 THR A CA 1
ATOM 8816 C C . THR A 1 1134 ? -1.562 50.653 31.048 1.00 28.28 1134 THR A C 1
ATOM 8818 O O . THR A 1 1134 ? -1.159 51.044 29.962 1.00 28.28 1134 THR A O 1
ATOM 8821 N N . GLU A 1 1135 ? -2.595 49.815 31.195 1.00 31.77 1135 GLU A N 1
ATOM 8822 C CA . GLU A 1 1135 ? -3.992 49.975 30.714 1.00 31.77 1135 GLU A CA 1
ATOM 8823 C C . GLU A 1 1135 ? -4.396 50.557 29.323 1.00 31.77 1135 GLU A C 1
ATOM 8825 O O . GLU A 1 1135 ? -3.956 51.608 28.873 1.00 31.77 1135 GLU A O 1
ATOM 8830 N N . THR A 1 1136 ? -5.487 49.958 28.805 1.00 30.05 1136 THR A N 1
ATOM 8831 C CA . THR A 1 1136 ? -6.568 50.495 27.928 1.00 30.05 1136 THR A CA 1
ATOM 8832 C C . THR A 1 1136 ? -6.408 50.674 26.399 1.00 30.05 1136 THR A C 1
ATOM 8834 O O . THR A 1 1136 ? -5.829 51.628 25.902 1.00 30.05 1136 THR A O 1
ATOM 8837 N N . SER A 1 1137 ? -7.170 49.828 25.679 1.00 31.27 1137 SER A N 1
ATOM 8838 C CA . SER A 1 1137 ? -7.975 50.087 24.457 1.00 31.27 1137 SER A CA 1
ATOM 8839 C C . SER A 1 1137 ? -7.356 50.621 23.146 1.00 31.27 1137 SER A C 1
ATOM 8841 O O . SER A 1 1137 ? -6.963 51.778 23.066 1.00 31.27 1137 SER A O 1
ATOM 8843 N N . GLY A 1 1138 ? -7.587 49.875 22.049 1.00 28.14 1138 GLY A N 1
ATOM 8844 C CA . GLY A 1 1138 ? -8.071 50.466 20.783 1.00 28.14 1138 GLY A CA 1
ATOM 8845 C C . GLY A 1 1138 ? -7.234 50.281 19.503 1.00 28.14 1138 GLY A C 1
ATOM 8846 O O . GLY A 1 1138 ? -6.377 51.103 19.221 1.00 28.14 1138 GLY A O 1
ATOM 8847 N N . GLN A 1 1139 ? -7.643 49.318 18.658 1.00 25.70 1139 GLN A N 1
ATOM 8848 C CA . GLN A 1 1139 ? -7.287 49.144 17.227 1.00 25.70 1139 GLN A CA 1
ATOM 8849 C C . GLN A 1 1139 ? -5.795 48.918 16.846 1.00 25.70 1139 GLN A C 1
ATOM 8851 O O . GLN A 1 1139 ? -4.889 49.246 17.605 1.00 25.70 1139 GLN A O 1
ATOM 8856 N N . PRO A 1 1140 ? -5.516 48.290 15.678 1.00 35.44 1140 PRO A N 1
ATOM 8857 C CA . PRO A 1 1140 ? -4.153 47.960 15.254 1.00 35.44 1140 PRO A CA 1
ATOM 8858 C C . PRO A 1 1140 ? -3.475 49.089 14.459 1.00 35.44 1140 PRO A C 1
ATOM 8860 O O . PRO A 1 1140 ? -4.091 49.718 13.598 1.00 35.44 1140 PRO A O 1
ATOM 8863 N N . GLY A 1 1141 ? -2.173 49.279 14.685 1.00 27.27 1141 GLY A N 1
ATOM 8864 C CA . GLY A 1 1141 ? -1.312 50.196 13.934 1.00 27.27 1141 GLY A CA 1
ATOM 8865 C C . GLY A 1 1141 ? 0.139 49.704 13.901 1.00 27.27 1141 GLY A C 1
ATOM 8866 O O . GLY A 1 1141 ? 0.582 49.004 14.808 1.00 27.27 1141 GLY A O 1
ATOM 8867 N N . SER A 1 1142 ? 0.871 50.037 12.837 1.00 35.97 1142 SER A N 1
ATOM 8868 C CA . SER A 1 1142 ? 2.247 49.579 12.592 1.00 35.97 1142 SER A CA 1
ATOM 8869 C C . SER A 1 1142 ? 3.271 50.206 13.545 1.00 35.97 1142 SER A C 1
ATOM 8871 O O . SER A 1 1142 ? 3.284 51.427 13.705 1.00 35.97 1142 SER A O 1
ATOM 8873 N N . GLN A 1 1143 ? 4.195 49.402 14.075 1.00 32.22 1143 GLN A N 1
ATOM 8874 C CA . GLN A 1 1143 ? 5.389 49.890 14.773 1.00 32.22 1143 GLN A CA 1
ATOM 8875 C C . GLN A 1 1143 ? 6.603 49.941 13.834 1.00 32.22 1143 GLN A C 1
ATOM 8877 O O . GLN A 1 1143 ? 6.794 49.062 12.995 1.00 32.22 1143 GLN A O 1
ATOM 8882 N N . PHE A 1 1144 ? 7.418 50.985 13.992 1.00 34.84 1144 PHE A N 1
ATOM 8883 C CA . PHE A 1 1144 ? 8.754 51.098 13.405 1.00 34.84 1144 PHE A CA 1
ATOM 8884 C C . PHE A 1 1144 ? 9.795 50.640 14.433 1.00 34.84 1144 PHE A C 1
ATOM 8886 O O . PHE A 1 1144 ? 9.602 50.853 15.630 1.00 34.84 1144 PHE A O 1
ATOM 8893 N N . LEU A 1 1145 ? 10.903 50.068 13.956 1.00 41.91 1145 LEU A N 1
ATOM 8894 C CA . LEU A 1 1145 ? 12.040 49.678 14.795 1.00 41.91 1145 LEU A CA 1
ATOM 8895 C C . LEU A 1 1145 ? 12.632 50.891 15.524 1.00 41.91 1145 LEU A C 1
ATOM 8897 O O . LEU A 1 1145 ? 12.782 51.978 14.957 1.00 41.91 1145 LEU A O 1
ATOM 8901 N N . THR A 1 1146 ? 12.987 50.684 16.785 1.00 49.94 1146 THR A N 1
ATOM 8902 C CA . THR A 1 1146 ? 13.656 51.666 17.635 1.00 49.94 1146 THR A CA 1
ATOM 8903 C C . THR A 1 1146 ? 15.139 51.801 17.285 1.00 49.94 1146 THR A C 1
ATOM 8905 O O . THR A 1 1146 ? 15.728 51.013 16.541 1.00 49.94 1146 THR A O 1
ATOM 8908 N N . ARG A 1 1147 ? 15.778 52.832 17.845 1.00 38.31 1147 ARG A N 1
ATOM 8909 C CA . ARG A 1 1147 ? 17.192 53.124 17.595 1.00 38.31 1147 ARG A CA 1
ATOM 8910 C C . ARG A 1 1147 ? 18.133 52.014 18.079 1.00 38.31 1147 ARG A C 1
ATOM 8912 O O . ARG A 1 1147 ? 19.117 51.735 17.403 1.00 38.31 1147 ARG A O 1
ATOM 8919 N N . GLU A 1 1148 ? 17.834 51.380 19.210 1.00 43.47 1148 GLU A N 1
ATOM 8920 C CA . GLU A 1 1148 ? 18.662 50.298 19.761 1.00 43.47 1148 GLU A CA 1
ATOM 8921 C C . GLU A 1 1148 ? 18.516 49.007 18.939 1.00 43.47 1148 GLU A C 1
ATOM 8923 O O . GLU A 1 1148 ? 19.498 48.304 18.714 1.00 43.47 1148 GLU A O 1
ATOM 8928 N N . GLU A 1 1149 ? 17.330 48.735 18.386 1.00 45.75 1149 GLU A N 1
ATOM 8929 C CA . GLU A 1 1149 ? 17.123 47.636 17.431 1.00 45.75 1149 GLU A CA 1
ATOM 8930 C C . GLU A 1 1149 ? 17.894 47.869 16.119 1.00 45.75 1149 GLU A C 1
ATOM 8932 O O . GLU A 1 1149 ? 18.500 46.937 15.592 1.00 45.75 1149 GLU A O 1
ATOM 8937 N N . TYR A 1 1150 ? 17.952 49.112 15.625 1.00 47.12 1150 TYR A N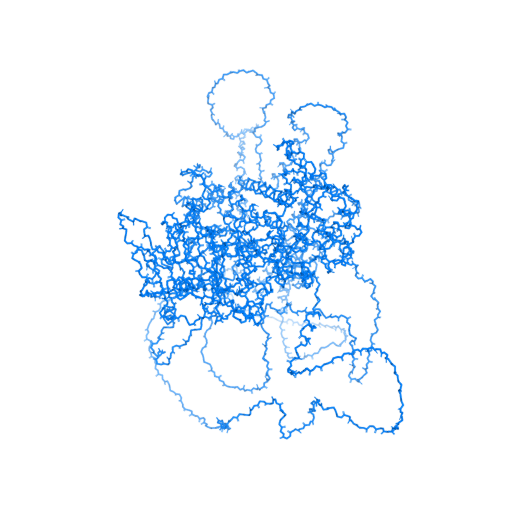 1
ATOM 8938 C CA . TYR A 1 1150 ? 18.770 49.472 14.459 1.00 47.12 1150 TYR A CA 1
ATOM 8939 C C . TYR A 1 1150 ? 20.278 49.326 14.729 1.00 47.12 1150 TYR A C 1
ATOM 8941 O O . TYR A 1 1150 ? 21.004 48.753 13.917 1.00 47.12 1150 TYR A O 1
ATOM 8949 N N . GLU A 1 1151 ? 20.765 49.809 15.877 1.00 44.88 1151 GLU A N 1
ATOM 8950 C CA . GLU A 1 1151 ? 22.181 49.684 16.253 1.00 44.88 1151 GLU A CA 1
ATOM 8951 C C . GLU A 1 1151 ? 22.581 48.202 16.482 1.00 44.88 1151 GLU A C 1
ATOM 8953 O O . GLU A 1 1151 ? 23.703 47.812 16.141 1.00 44.88 1151 GLU A O 1
ATOM 8958 N N . ASN A 1 1152 ? 21.648 47.343 16.921 1.00 48.44 1152 ASN A N 1
ATOM 8959 C CA . ASN A 1 1152 ? 21.822 45.885 16.989 1.00 48.44 1152 ASN A CA 1
ATOM 8960 C C . ASN A 1 1152 ? 21.809 45.185 15.612 1.00 48.44 1152 ASN A C 1
ATOM 8962 O O . ASN A 1 1152 ? 22.659 44.326 15.373 1.00 48.44 1152 ASN A O 1
ATOM 8966 N N . ASP A 1 1153 ? 20.914 45.551 14.686 1.00 49.31 1153 ASP A N 1
ATOM 8967 C CA . ASP A 1 1153 ? 20.887 45.014 13.308 1.00 49.31 1153 ASP A CA 1
ATOM 8968 C C . ASP A 1 1153 ? 22.199 45.333 12.562 1.00 49.31 1153 ASP A C 1
ATOM 8970 O O . ASP A 1 1153 ? 22.835 44.451 11.978 1.00 49.31 1153 ASP A O 1
ATOM 8974 N N . VAL A 1 1154 ? 22.702 46.567 12.687 1.00 50.78 1154 VAL A N 1
ATOM 8975 C CA . VAL A 1 1154 ? 24.014 46.970 12.144 1.00 50.78 1154 VAL A CA 1
ATOM 8976 C C . VAL A 1 1154 ? 25.160 46.136 12.742 1.00 50.78 1154 VAL A C 1
ATOM 8978 O O . VAL A 1 1154 ? 26.061 45.706 12.014 1.00 50.78 1154 VAL A O 1
ATOM 8981 N N . LEU A 1 1155 ? 25.127 45.846 14.048 1.00 47.75 1155 LEU A N 1
ATOM 8982 C CA . LEU A 1 1155 ? 26.088 44.946 14.700 1.00 47.75 1155 LEU A CA 1
ATOM 8983 C C . LEU A 1 1155 ? 25.987 43.504 14.179 1.00 47.75 1155 LEU A C 1
ATOM 8985 O O . LEU A 1 1155 ? 27.015 42.873 13.916 1.00 47.75 1155 LEU A O 1
ATOM 8989 N N . MET A 1 1156 ? 24.772 42.990 13.982 1.00 45.91 1156 MET A N 1
ATOM 8990 C CA . MET A 1 1156 ? 24.524 41.642 13.467 1.00 45.91 1156 MET A CA 1
ATOM 8991 C C . MET A 1 1156 ? 25.038 41.484 12.029 1.00 45.91 1156 MET A C 1
ATOM 8993 O O . MET A 1 1156 ? 25.795 40.552 11.751 1.00 45.91 1156 MET A O 1
ATOM 8997 N N . ARG A 1 1157 ? 24.736 42.437 11.138 1.00 47.16 1157 ARG A N 1
ATOM 8998 C CA . ARG A 1 1157 ? 25.244 42.475 9.752 1.00 47.16 1157 ARG A CA 1
ATOM 8999 C C . ARG A 1 1157 ? 26.763 42.570 9.695 1.00 47.16 1157 ARG A C 1
ATOM 9001 O O . ARG A 1 1157 ? 27.401 41.817 8.962 1.00 47.16 1157 ARG A O 1
ATOM 9008 N N . ARG A 1 1158 ? 27.365 43.431 10.521 1.00 45.38 1158 ARG A N 1
ATOM 9009 C CA . ARG A 1 1158 ? 28.826 43.556 10.633 1.00 45.38 1158 ARG A CA 1
ATOM 9010 C C . ARG A 1 1158 ? 29.481 42.262 11.128 1.00 45.38 1158 ARG A C 1
ATOM 9012 O O . ARG A 1 1158 ? 30.585 41.939 10.690 1.00 45.38 1158 ARG A O 1
ATOM 9019 N N . ASN A 1 1159 ? 28.827 41.506 12.006 1.00 45.69 1159 ASN A N 1
ATOM 9020 C CA . ASN A 1 1159 ? 29.314 40.194 12.435 1.00 45.69 1159 ASN A CA 1
ATOM 9021 C C . ASN A 1 1159 ? 29.168 39.136 11.328 1.00 45.69 1159 ASN A C 1
ATOM 9023 O O . ASN A 1 1159 ? 30.109 38.378 11.106 1.00 45.69 1159 ASN A O 1
ATOM 9027 N N . LEU A 1 1160 ? 28.058 39.129 10.579 1.00 44.06 1160 LEU A N 1
ATOM 9028 C CA . LEU A 1 1160 ? 27.865 38.253 9.413 1.00 44.06 1160 LEU A CA 1
ATOM 9029 C C . LEU A 1 1160 ? 28.925 38.501 8.327 1.00 44.06 1160 LEU A C 1
ATOM 9031 O O . LEU A 1 1160 ? 29.554 37.547 7.867 1.00 44.06 1160 LEU A O 1
ATOM 9035 N N . ALA A 1 1161 ? 29.205 39.763 7.991 1.00 45.53 1161 ALA A N 1
ATOM 9036 C CA . ALA A 1 1161 ? 30.241 40.132 7.025 1.00 45.53 1161 ALA A CA 1
ATOM 9037 C C . ALA A 1 1161 ? 31.635 39.609 7.426 1.00 45.53 1161 ALA A C 1
ATOM 9039 O O . ALA A 1 1161 ? 32.347 39.033 6.607 1.00 45.53 1161 ALA A O 1
ATOM 9040 N N . ASN A 1 1162 ? 31.998 39.716 8.711 1.00 39.88 1162 ASN A N 1
ATOM 9041 C CA . ASN A 1 1162 ? 33.271 39.204 9.242 1.00 39.88 1162 ASN A CA 1
ATOM 9042 C C . ASN A 1 1162 ? 33.347 37.665 9.360 1.00 39.88 1162 ASN A C 1
ATOM 9044 O O . ASN A 1 1162 ? 34.431 37.134 9.604 1.00 39.88 1162 ASN A O 1
ATOM 9048 N N . VAL A 1 1163 ? 32.227 36.943 9.234 1.00 39.34 1163 VAL A N 1
ATOM 9049 C CA . VAL A 1 1163 ? 32.175 35.470 9.330 1.00 39.34 1163 VAL A CA 1
ATOM 9050 C C . VAL A 1 1163 ? 32.061 34.807 7.956 1.00 39.34 1163 VAL A C 1
ATOM 9052 O O . VAL A 1 1163 ? 32.665 33.756 7.748 1.00 39.34 1163 VAL A O 1
ATOM 9055 N N . PHE A 1 1164 ? 31.331 35.420 7.020 1.00 36.88 1164 PHE A N 1
ATOM 9056 C CA . PHE A 1 1164 ? 31.044 34.851 5.697 1.00 36.88 1164 PHE A CA 1
ATOM 9057 C C . PHE A 1 1164 ? 31.712 35.589 4.526 1.00 36.88 1164 PHE A C 1
ATOM 9059 O O . PHE A 1 1164 ? 31.647 35.103 3.402 1.00 36.88 1164 PHE A O 1
ATOM 9066 N N . GLY A 1 1165 ? 32.348 36.743 4.760 1.00 32.38 1165 GLY A N 1
ATOM 9067 C CA . GLY A 1 1165 ? 32.969 37.555 3.703 1.00 32.38 1165 GLY A CA 1
ATOM 9068 C C . GLY A 1 1165 ? 31.974 38.316 2.819 1.00 32.38 1165 GLY A C 1
ATOM 9069 O O . GLY A 1 1165 ? 32.373 38.885 1.810 1.00 32.38 1165 GLY A O 1
ATOM 9070 N N . ILE A 1 1166 ? 30.689 38.326 3.187 1.00 39.59 1166 ILE A N 1
ATOM 9071 C CA . ILE A 1 1166 ? 29.614 38.988 2.441 1.00 39.59 1166 ILE A CA 1
ATOM 9072 C C . ILE A 1 1166 ? 29.530 40.451 2.884 1.00 39.59 1166 ILE A C 1
ATOM 9074 O O . ILE A 1 1166 ? 29.117 40.739 4.009 1.00 39.59 1166 ILE A O 1
ATOM 9078 N N . THR A 1 1167 ? 29.910 41.375 2.007 1.00 34.81 1167 THR A N 1
ATOM 9079 C CA . THR A 1 1167 ? 29.574 42.796 2.140 1.00 34.81 1167 THR A CA 1
ATOM 9080 C C . THR A 1 1167 ? 28.091 43.023 1.839 1.00 34.81 1167 THR A C 1
ATOM 9082 O O . THR A 1 1167 ? 27.494 42.340 1.008 1.00 34.81 1167 THR A O 1
ATOM 9085 N N . PHE A 1 1168 ? 27.491 43.991 2.530 1.00 42.94 1168 PHE A N 1
ATOM 9086 C CA . PHE A 1 1168 ? 26.164 44.517 2.219 1.00 42.94 1168 PHE A CA 1
ATOM 9087 C C . PHE A 1 1168 ? 26.343 45.987 1.833 1.00 42.94 1168 PHE A C 1
ATOM 9089 O O . PHE A 1 1168 ? 26.866 46.757 2.638 1.00 42.94 1168 PHE A O 1
ATOM 9096 N N . ASP A 1 1169 ? 25.945 46.365 0.619 1.00 37.47 1169 ASP A N 1
ATOM 9097 C CA . ASP A 1 1169 ? 26.097 47.739 0.131 1.00 37.47 1169 ASP A CA 1
ATOM 9098 C C . ASP A 1 1169 ? 24.988 48.645 0.689 1.00 37.47 1169 ASP A C 1
ATOM 9100 O O . ASP A 1 1169 ? 23.825 48.560 0.289 1.00 37.47 1169 ASP A O 1
ATOM 9104 N N . ASP A 1 1170 ? 25.348 49.540 1.612 1.00 42.72 1170 ASP A N 1
ATOM 9105 C CA . ASP A 1 1170 ? 24.441 50.519 2.232 1.00 42.72 1170 ASP A CA 1
ATOM 9106 C C . ASP A 1 1170 ? 24.187 51.758 1.330 1.00 42.72 1170 ASP A C 1
ATOM 9108 O O . ASP A 1 1170 ? 24.302 52.906 1.764 1.00 42.72 1170 ASP A O 1
ATOM 9112 N N . GLU A 1 1171 ? 23.782 51.544 0.071 1.00 34.91 1171 GLU A N 1
ATOM 9113 C CA . GLU A 1 1171 ? 23.289 52.595 -0.844 1.00 34.91 1171 GLU A CA 1
ATOM 9114 C C . GLU A 1 1171 ? 21.806 52.399 -1.243 1.00 34.91 1171 GLU A C 1
ATOM 9116 O O . GLU A 1 1171 ? 21.509 52.285 -2.424 1.00 34.91 1171 GLU A O 1
ATOM 9121 N N . ASP A 1 1172 ? 20.863 52.379 -0.277 1.00 37.75 1172 ASP A N 1
ATOM 9122 C CA . ASP A 1 1172 ? 19.512 52.991 -0.456 1.00 37.75 1172 ASP A CA 1
ATOM 9123 C C . ASP A 1 1172 ? 18.600 52.996 0.805 1.00 37.75 1172 ASP A C 1
ATOM 9125 O O . ASP A 1 1172 ? 17.449 52.553 0.799 1.00 37.75 1172 ASP A O 1
ATOM 9129 N N . ARG A 1 1173 ? 19.073 53.547 1.936 1.00 35.50 1173 ARG A N 1
ATOM 9130 C CA . ARG A 1 1173 ? 18.192 53.944 3.073 1.00 35.50 1173 ARG A CA 1
ATOM 9131 C C . ARG A 1 1173 ? 18.414 55.378 3.571 1.00 35.50 1173 ARG A C 1
ATOM 9133 O O . ARG A 1 1173 ? 18.036 55.739 4.680 1.00 35.50 1173 ARG A O 1
ATOM 9140 N N . GLY A 1 1174 ? 19.000 56.220 2.720 1.00 35.62 1174 GLY A N 1
ATOM 9141 C CA . GLY A 1 1174 ? 19.386 57.600 3.037 1.00 35.62 1174 GLY A CA 1
ATOM 9142 C C . GLY A 1 1174 ? 18.372 58.688 2.665 1.00 35.62 1174 GLY A C 1
ATOM 9143 O O . GLY A 1 1174 ? 18.775 59.852 2.573 1.00 35.62 1174 GLY A O 1
ATOM 9144 N N . ARG A 1 1175 ? 17.100 58.362 2.368 1.00 32.59 1175 ARG A N 1
ATOM 9145 C CA . ARG A 1 1175 ? 16.113 59.379 1.955 1.00 32.59 1175 ARG A CA 1
ATOM 9146 C C . ARG A 1 1175 ? 14.638 58.952 2.066 1.00 32.59 1175 ARG A C 1
ATOM 9148 O O . ARG A 1 1175 ? 14.010 58.693 1.052 1.00 32.59 1175 ARG A O 1
ATOM 9155 N N . ASP A 1 1176 ? 14.064 58.993 3.271 1.00 30.41 1176 ASP A N 1
ATOM 9156 C CA . ASP A 1 1176 ? 12.621 59.267 3.409 1.00 30.41 1176 ASP A CA 1
ATOM 9157 C C . ASP A 1 1176 ? 12.262 59.857 4.786 1.00 30.41 1176 ASP A C 1
ATOM 9159 O O . ASP A 1 1176 ? 12.048 59.159 5.774 1.00 30.41 1176 ASP A O 1
ATOM 9163 N N . ALA A 1 1177 ? 12.249 61.191 4.856 1.00 33.72 1177 ALA A N 1
ATOM 9164 C CA . ALA A 1 1177 ? 11.884 61.964 6.046 1.00 33.72 1177 ALA A CA 1
ATOM 9165 C C . ALA A 1 1177 ? 11.235 63.311 5.660 1.00 33.72 1177 ALA A C 1
ATOM 9167 O O . ALA A 1 1177 ? 11.540 64.353 6.239 1.00 33.72 1177 ALA A O 1
ATOM 9168 N N . ALA A 1 1178 ? 10.371 63.309 4.636 1.00 27.91 1178 ALA A N 1
ATOM 9169 C CA . ALA A 1 1178 ? 9.673 64.507 4.168 1.00 27.91 1178 ALA A CA 1
ATOM 9170 C C . ALA A 1 1178 ? 8.299 64.182 3.554 1.00 27.91 1178 ALA A C 1
ATOM 9172 O O . ALA A 1 1178 ? 8.192 63.783 2.398 1.00 27.91 1178 ALA A O 1
ATOM 9173 N N . VAL A 1 1179 ? 7.223 64.427 4.304 1.00 30.55 1179 VAL A N 1
ATOM 9174 C CA . VAL A 1 1179 ? 5.859 64.444 3.752 1.00 30.55 1179 VAL A CA 1
ATOM 9175 C C . VAL A 1 1179 ? 5.573 65.829 3.169 1.00 30.55 1179 VAL A C 1
ATOM 9177 O O . VAL A 1 1179 ? 5.620 66.802 3.917 1.00 30.55 1179 VAL A O 1
ATOM 9180 N N . THR A 1 1180 ? 5.218 65.933 1.880 1.00 28.88 1180 THR A N 1
ATOM 9181 C CA . THR A 1 1180 ? 4.046 66.706 1.382 1.00 28.88 1180 THR A CA 1
ATOM 9182 C C . THR A 1 1180 ? 3.917 66.726 -0.153 1.00 28.88 1180 THR A C 1
ATOM 9184 O O . THR A 1 1180 ? 4.889 66.891 -0.873 1.00 28.88 1180 THR A O 1
ATOM 9187 N N . ASN A 1 1181 ? 2.662 66.674 -0.618 1.00 27.55 1181 ASN A N 1
ATOM 9188 C CA . ASN A 1 1181 ? 2.123 67.280 -1.849 1.00 27.55 1181 ASN A CA 1
ATOM 9189 C C . ASN A 1 1181 ? 2.774 67.005 -3.231 1.00 27.55 1181 ASN A C 1
ATOM 9191 O O . ASN A 1 1181 ? 3.658 67.729 -3.671 1.00 27.55 1181 ASN A O 1
ATOM 9195 N N . GLY A 1 1182 ? 2.076 66.191 -4.037 1.00 26.47 1182 GLY A N 1
ATOM 9196 C CA . GLY A 1 1182 ? 1.411 66.746 -5.232 1.00 26.47 1182 GLY A CA 1
ATOM 9197 C C . GLY A 1 1182 ? 2.021 66.527 -6.628 1.00 26.47 1182 GLY A C 1
ATOM 9198 O O . GLY A 1 1182 ? 2.710 67.398 -7.133 1.00 26.47 1182 GLY A O 1
ATOM 9199 N N . GLY A 1 1183 ? 1.555 65.473 -7.315 1.00 26.45 1183 GLY A N 1
ATOM 9200 C CA . GLY A 1 1183 ? 1.109 65.507 -8.725 1.00 26.45 1183 GLY A CA 1
ATOM 9201 C C . GLY A 1 1183 ? 2.122 65.672 -9.880 1.00 26.45 1183 GLY A C 1
ATOM 9202 O O . GLY A 1 1183 ? 2.872 66.635 -9.950 1.00 26.45 1183 GLY A O 1
ATOM 9203 N N . GLY A 1 1184 ? 1.986 64.814 -10.903 1.00 25.84 1184 GLY A N 1
ATOM 9204 C CA . GLY A 1 1184 ? 2.587 64.993 -12.239 1.00 25.84 1184 GLY A CA 1
ATOM 9205 C C . GLY A 1 1184 ? 3.632 63.930 -12.603 1.00 25.84 1184 GLY A C 1
ATOM 9206 O O . GLY A 1 1184 ? 4.563 63.689 -11.847 1.00 25.84 1184 GLY A O 1
ATOM 9207 N N . GLY A 1 1185 ? 3.466 63.267 -13.755 1.00 27.86 1185 GLY A N 1
ATOM 9208 C CA . GLY A 1 1185 ? 4.355 62.184 -14.210 1.00 27.86 1185 GLY A CA 1
ATOM 9209 C C . GLY A 1 1185 ? 5.521 62.637 -15.105 1.00 27.86 1185 GLY A C 1
ATOM 9210 O O . GLY A 1 1185 ? 5.527 63.758 -15.609 1.00 27.86 1185 GLY A O 1
ATOM 9211 N N . GLY A 1 1186 ? 6.480 61.736 -15.357 1.00 25.67 1186 GLY A N 1
ATOM 9212 C CA . GLY A 1 1186 ? 7.634 61.964 -16.242 1.00 25.67 1186 GLY A CA 1
ATOM 9213 C C . GLY A 1 1186 ? 8.513 60.714 -16.434 1.00 25.67 1186 GLY A C 1
ATOM 9214 O O . GLY A 1 1186 ? 8.492 59.816 -15.601 1.00 25.67 1186 GLY A O 1
ATOM 9215 N N . ILE A 1 1187 ? 9.246 60.645 -17.553 1.00 37.69 1187 ILE A N 1
ATOM 9216 C CA . ILE A 1 1187 ? 10.045 59.489 -18.038 1.00 37.69 1187 ILE A CA 1
ATOM 9217 C C . ILE A 1 1187 ? 11.568 59.759 -17.836 1.00 37.69 1187 ILE A C 1
ATOM 9219 O O . ILE A 1 1187 ? 11.938 60.919 -17.670 1.00 37.69 1187 ILE A O 1
ATOM 9223 N N . PHE A 1 1188 ? 12.433 58.728 -17.966 1.00 30.73 1188 PHE A N 1
ATOM 9224 C CA . PHE A 1 1188 ? 13.932 58.718 -17.948 1.00 30.73 1188 PHE A CA 1
ATOM 9225 C C . PHE A 1 1188 ? 14.593 58.668 -16.540 1.00 30.73 1188 PHE A C 1
ATOM 9227 O O . PHE A 1 1188 ? 13.944 59.019 -15.566 1.00 30.73 1188 PHE A O 1
ATOM 9234 N N . GLY A 1 1189 ? 15.845 58.204 -16.318 1.00 27.66 1189 GLY A N 1
ATOM 9235 C CA . GLY A 1 1189 ? 16.966 57.785 -17.203 1.00 27.66 1189 GLY A CA 1
ATOM 9236 C C . GLY A 1 1189 ? 18.003 56.844 -16.505 1.00 27.66 1189 GLY A C 1
ATOM 9237 O O . GLY A 1 1189 ? 17.624 56.140 -15.577 1.00 27.66 1189 GLY A O 1
ATOM 9238 N N . ARG A 1 1190 ? 19.283 56.765 -16.949 1.00 39.06 1190 ARG A N 1
ATOM 9239 C CA . ARG A 1 1190 ? 20.265 55.688 -16.584 1.00 39.06 1190 ARG A CA 1
ATOM 9240 C C . ARG A 1 1190 ? 21.739 56.167 -16.428 1.00 39.06 1190 ARG A C 1
ATOM 9242 O O . ARG A 1 1190 ? 22.144 57.026 -17.202 1.00 39.06 1190 ARG A O 1
ATOM 9249 N N . ALA A 1 1191 ? 22.539 55.470 -15.588 1.00 39.78 1191 ALA A N 1
ATOM 9250 C CA . ALA A 1 1191 ? 24.034 55.465 -15.486 1.00 39.78 1191 ALA A CA 1
ATOM 9251 C C . ALA A 1 1191 ? 24.732 56.727 -14.885 1.00 39.78 1191 ALA A C 1
ATOM 9253 O O . ALA A 1 1191 ? 24.119 57.787 -14.859 1.00 39.78 1191 ALA A O 1
ATOM 9254 N N . SER A 1 1192 ? 25.988 56.715 -14.375 1.00 42.16 1192 SER A N 1
ATOM 9255 C CA . SER A 1 1192 ? 27.033 55.666 -14.129 1.00 42.16 1192 SER A CA 1
ATOM 9256 C C . SER A 1 1192 ? 28.153 56.185 -13.174 1.00 42.16 1192 SER A C 1
ATOM 9258 O O . SER A 1 1192 ? 28.233 57.395 -12.977 1.00 42.16 1192 SER A O 1
ATOM 9260 N N . ASN A 1 1193 ? 29.048 55.322 -12.643 1.00 36.50 1193 ASN A N 1
ATOM 9261 C CA . ASN A 1 1193 ? 30.075 55.653 -11.618 1.00 36.50 1193 ASN A CA 1
ATOM 9262 C C . ASN A 1 1193 ? 31.548 55.418 -12.079 1.00 36.50 1193 ASN A C 1
ATOM 9264 O O . ASN A 1 1193 ? 31.775 54.555 -12.926 1.00 36.50 1193 ASN A O 1
ATOM 9268 N N . ALA A 1 1194 ? 32.543 56.166 -11.554 1.00 39.62 1194 ALA A N 1
ATOM 9269 C CA . ALA A 1 1194 ? 33.986 56.027 -11.883 1.00 39.62 1194 ALA A CA 1
ATOM 9270 C C . ALA A 1 1194 ? 34.948 56.676 -10.843 1.00 39.62 1194 ALA A C 1
ATOM 9272 O O . ALA A 1 1194 ? 34.568 57.600 -10.127 1.00 39.62 1194 ALA A O 1
ATOM 9273 N N . GLY A 1 1195 ? 36.208 56.209 -10.774 1.00 42.59 1195 GLY A N 1
ATOM 9274 C CA . GLY A 1 1195 ? 37.195 56.551 -9.723 1.00 42.59 1195 GLY A CA 1
ATOM 9275 C C . GLY A 1 1195 ? 37.850 57.950 -9.772 1.00 42.59 1195 GLY A C 1
ATOM 9276 O O . GLY A 1 1195 ? 37.774 58.667 -10.769 1.00 42.59 1195 GLY A O 1
ATOM 9277 N N . ARG A 1 1196 ? 38.527 58.340 -8.674 1.00 45.59 1196 ARG A N 1
ATOM 9278 C CA . ARG A 1 1196 ? 39.107 59.686 -8.444 1.00 45.59 1196 ARG A CA 1
ATOM 9279 C C . ARG A 1 1196 ? 40.639 59.704 -8.336 1.00 45.59 1196 ARG A C 1
ATOM 9281 O O . ARG A 1 1196 ? 41.259 58.785 -7.814 1.00 45.59 1196 ARG A O 1
ATOM 9288 N N . VAL A 1 1197 ? 41.231 60.828 -8.747 1.00 47.38 1197 VAL A N 1
ATOM 9289 C CA . VAL A 1 1197 ? 42.664 61.151 -8.613 1.00 47.38 1197 VAL A CA 1
ATOM 9290 C C . VAL A 1 1197 ? 42.831 62.353 -7.678 1.00 47.38 1197 VAL A C 1
ATOM 9292 O O . VAL A 1 1197 ? 41.986 63.251 -7.665 1.00 47.38 1197 VAL A O 1
ATOM 9295 N N . HIS A 1 1198 ? 43.920 62.388 -6.909 1.00 50.69 1198 HIS A N 1
ATOM 9296 C CA . HIS A 1 1198 ? 44.316 63.536 -6.090 1.00 50.69 1198 HIS A CA 1
ATOM 9297 C C . HIS A 1 1198 ? 45.734 64.004 -6.442 1.00 50.69 1198 HIS A C 1
ATOM 9299 O O . HIS A 1 1198 ? 46.470 63.298 -7.126 1.00 50.69 1198 HIS A O 1
ATOM 9305 N N . VAL A 1 1199 ? 46.114 65.208 -6.013 1.00 49.59 1199 VAL A N 1
ATOM 9306 C CA . VAL A 1 1199 ? 47.444 65.792 -6.257 1.00 49.59 1199 VAL A CA 1
ATOM 9307 C C . VAL A 1 1199 ? 47.937 66.414 -4.953 1.00 49.59 1199 VAL A C 1
ATOM 9309 O O . VAL A 1 1199 ? 47.146 67.059 -4.266 1.00 49.59 1199 VAL A O 1
ATOM 9312 N N . ASP A 1 1200 ? 49.202 66.190 -4.594 1.00 58.91 1200 ASP A N 1
ATOM 9313 C CA . ASP A 1 1200 ? 49.796 66.749 -3.373 1.00 58.91 1200 ASP A CA 1
ATOM 9314 C C . ASP A 1 1200 ? 50.271 68.207 -3.541 1.00 58.91 1200 ASP A C 1
ATOM 9316 O O . ASP A 1 1200 ? 50.321 68.752 -4.645 1.00 58.91 1200 ASP A O 1
ATOM 9320 N N . GLU A 1 1201 ? 50.643 68.854 -2.432 1.00 50.47 1201 GLU A N 1
ATOM 9321 C CA . GLU A 1 1201 ? 51.098 70.256 -2.420 1.00 50.47 1201 GLU A CA 1
ATOM 9322 C C . GLU A 1 1201 ? 52.435 70.484 -3.160 1.00 50.47 1201 GLU A C 1
ATOM 9324 O O . GLU A 1 1201 ? 52.808 71.629 -3.410 1.00 50.47 1201 GLU A O 1
ATOM 9329 N N . ASN A 1 1202 ? 53.135 69.414 -3.561 1.00 56.91 1202 ASN A N 1
ATOM 9330 C CA . ASN A 1 1202 ? 54.343 69.461 -4.389 1.00 56.91 1202 ASN A CA 1
ATOM 9331 C C . ASN A 1 1202 ? 54.073 69.114 -5.870 1.00 56.91 1202 ASN A C 1
ATOM 9333 O O . ASN A 1 1202 ? 55.008 69.087 -6.671 1.00 56.91 1202 ASN A O 1
ATOM 9337 N N . GLY A 1 1203 ? 52.812 68.880 -6.253 1.00 44.97 1203 GLY A N 1
ATOM 9338 C CA . GLY A 1 1203 ? 52.384 68.661 -7.636 1.00 44.97 1203 GLY A CA 1
ATOM 9339 C C . GLY A 1 1203 ? 52.403 67.208 -8.122 1.00 44.97 1203 GLY A C 1
ATOM 9340 O O . GLY A 1 1203 ? 52.235 66.983 -9.322 1.00 44.97 1203 GLY A O 1
ATOM 9341 N N . HIS A 1 1204 ? 52.579 66.213 -7.247 1.00 49.41 1204 HIS A N 1
ATOM 9342 C CA . HIS A 1 1204 ? 52.548 64.801 -7.642 1.00 49.41 1204 HIS A CA 1
ATOM 9343 C C . HIS A 1 1204 ? 51.125 64.236 -7.620 1.00 49.41 1204 HIS A C 1
ATOM 9345 O O . HIS A 1 1204 ? 50.416 64.328 -6.619 1.00 49.41 1204 HIS A O 1
ATOM 9351 N N . ALA A 1 1205 ? 50.709 63.615 -8.728 1.00 44.28 1205 ALA A N 1
ATOM 9352 C CA . ALA A 1 1205 ? 49.393 62.998 -8.856 1.00 44.28 1205 ALA A CA 1
ATOM 9353 C C . ALA A 1 1205 ? 49.352 61.605 -8.204 1.00 44.28 1205 ALA A C 1
ATOM 9355 O O . ALA A 1 1205 ? 49.987 60.661 -8.675 1.00 44.28 1205 ALA A O 1
ATOM 9356 N N . ILE A 1 1206 ? 48.556 61.475 -7.146 1.00 47.12 1206 ILE A N 1
ATOM 9357 C CA . ILE A 1 1206 ? 48.253 60.224 -6.453 1.00 47.12 1206 ILE A CA 1
ATOM 9358 C C . ILE A 1 1206 ? 46.937 59.682 -7.022 1.00 47.12 1206 ILE A C 1
ATOM 9360 O O . ILE A 1 1206 ? 45.845 60.165 -6.712 1.00 47.12 1206 ILE A O 1
ATOM 9364 N N . VAL A 1 1207 ? 47.042 58.669 -7.882 1.00 54.38 1207 VAL A N 1
ATOM 9365 C CA . VAL A 1 1207 ? 45.889 57.900 -8.366 1.00 54.38 1207 VAL A CA 1
ATOM 9366 C C . VAL A 1 1207 ? 45.507 56.886 -7.292 1.00 54.38 1207 VAL A C 1
ATOM 9368 O O . VAL A 1 1207 ? 46.304 56.010 -6.962 1.00 54.38 1207 VAL A O 1
ATOM 9371 N N . ILE A 1 1208 ? 44.291 56.993 -6.757 1.00 52.12 1208 ILE A N 1
ATOM 9372 C CA . ILE A 1 1208 ? 43.728 56.004 -5.834 1.00 52.12 1208 ILE A CA 1
ATOM 9373 C C . ILE A 1 1208 ? 42.899 55.024 -6.682 1.00 52.12 1208 ILE A C 1
ATOM 9375 O O . ILE A 1 1208 ? 41.961 55.470 -7.347 1.00 52.12 1208 ILE A O 1
ATOM 9379 N N . PRO A 1 1209 ? 43.231 53.718 -6.721 1.00 52.31 1209 PRO A N 1
ATOM 9380 C CA . PRO A 1 1209 ? 42.428 52.735 -7.445 1.00 52.31 1209 PRO A CA 1
ATOM 9381 C C . PRO A 1 1209 ? 40.989 52.678 -6.923 1.00 52.31 1209 PRO A C 1
ATOM 9383 O O . PRO A 1 1209 ? 40.747 52.884 -5.733 1.00 52.31 1209 PRO A O 1
ATOM 9386 N N . GLY A 1 1210 ? 40.041 52.356 -7.808 1.00 54.75 1210 GLY A N 1
ATOM 9387 C CA . GLY A 1 1210 ? 38.685 51.985 -7.394 1.00 54.75 1210 GLY A CA 1
ATOM 9388 C C . GLY A 1 1210 ? 38.709 50.751 -6.487 1.00 54.75 1210 GLY A C 1
ATOM 9389 O O . GLY A 1 1210 ? 39.632 49.936 -6.574 1.00 54.75 1210 GLY A O 1
ATOM 9390 N N . GLN A 1 1211 ? 37.710 50.630 -5.613 1.00 50.06 1211 GLN A N 1
ATOM 9391 C CA . GLN A 1 1211 ? 37.674 49.595 -4.578 1.00 50.06 1211 GLN A CA 1
ATOM 9392 C C . GLN A 1 1211 ? 37.702 48.185 -5.193 1.00 50.06 1211 GLN A C 1
ATOM 9394 O O . GLN A 1 1211 ? 38.524 47.361 -4.798 1.00 50.06 1211 GLN A O 1
ATOM 9399 N N . ASP A 1 1212 ? 36.946 47.989 -6.272 1.00 50.25 1212 ASP A N 1
ATOM 9400 C CA . ASP A 1 1212 ? 36.870 46.778 -7.093 1.00 50.25 1212 ASP A CA 1
ATOM 9401 C C . ASP A 1 1212 ? 38.264 46.301 -7.547 1.00 50.25 1212 ASP A C 1
ATOM 9403 O O . ASP A 1 1212 ? 38.610 45.132 -7.410 1.00 50.25 1212 ASP A O 1
ATOM 9407 N N . ALA A 1 1213 ? 39.123 47.218 -8.014 1.00 54.53 1213 ALA A N 1
ATOM 9408 C CA . ALA A 1 1213 ? 40.476 46.898 -8.483 1.00 54.53 1213 ALA A CA 1
ATOM 9409 C C . ALA A 1 1213 ? 41.444 46.548 -7.333 1.00 54.53 1213 ALA A C 1
ATOM 9411 O O . ALA A 1 1213 ? 42.446 45.858 -7.536 1.00 54.53 1213 ALA A O 1
ATOM 9412 N N . LEU A 1 1214 ? 41.156 47.017 -6.116 1.00 54.59 1214 LEU A N 1
ATOM 9413 C CA . LEU A 1 1214 ? 41.855 46.626 -4.888 1.00 54.59 1214 LEU A CA 1
ATOM 9414 C C . LEU A 1 1214 ? 41.383 45.258 -4.370 1.00 54.59 1214 LEU A C 1
ATOM 9416 O O . LEU A 1 1214 ? 42.168 44.537 -3.748 1.00 54.59 1214 LEU A O 1
ATOM 9420 N N . GLU A 1 1215 ? 40.137 44.884 -4.651 1.00 58.31 1215 GLU A N 1
ATOM 9421 C CA . GLU A 1 1215 ? 39.551 43.592 -4.294 1.00 58.31 1215 GLU A CA 1
ATOM 9422 C C . GLU A 1 1215 ? 39.921 42.494 -5.303 1.00 58.31 1215 GLU A C 1
ATOM 9424 O O . GLU A 1 1215 ? 40.382 41.437 -4.873 1.00 58.31 1215 GLU A O 1
ATOM 9429 N N . GLU A 1 1216 ? 39.912 42.761 -6.616 1.00 63.22 1216 GLU A N 1
ATOM 9430 C CA . GLU A 1 1216 ? 40.507 41.870 -7.630 1.00 63.22 1216 GLU A CA 1
ATOM 9431 C C . GLU A 1 1216 ? 41.989 41.586 -7.332 1.00 63.22 1216 GLU A C 1
ATOM 9433 O O . GLU A 1 1216 ? 42.435 40.439 -7.393 1.00 63.22 1216 GLU A O 1
ATOM 9438 N N . ALA A 1 1217 ? 42.763 42.610 -6.948 1.00 62.69 1217 ALA A N 1
ATOM 9439 C CA . ALA A 1 1217 ? 44.176 42.453 -6.603 1.00 62.69 1217 ALA A CA 1
ATOM 9440 C C . ALA A 1 1217 ? 44.408 41.623 -5.323 1.00 62.69 1217 ALA A C 1
ATOM 9442 O O . ALA A 1 1217 ? 45.460 40.989 -5.188 1.00 62.69 1217 ALA A O 1
ATOM 9443 N N . ARG A 1 1218 ? 43.444 41.597 -4.391 1.00 61.44 1218 ARG A N 1
ATOM 9444 C CA . ARG A 1 1218 ? 43.449 40.685 -3.233 1.00 61.44 1218 ARG A CA 1
ATOM 9445 C C . ARG A 1 1218 ? 43.051 39.274 -3.648 1.00 61.44 1218 ARG A C 1
ATOM 9447 O O . ARG A 1 1218 ? 43.820 38.349 -3.413 1.00 61.44 1218 ARG A O 1
ATOM 9454 N N . LEU A 1 1219 ? 41.931 39.118 -4.350 1.00 60.56 1219 LEU A N 1
ATOM 9455 C CA . LEU A 1 1219 ? 41.433 37.826 -4.819 1.00 60.56 1219 LEU A CA 1
ATOM 9456 C C . LEU A 1 1219 ? 42.479 37.092 -5.674 1.00 60.56 1219 LEU A C 1
ATOM 9458 O O . LEU A 1 1219 ? 42.773 35.926 -5.425 1.00 60.56 1219 LEU A O 1
ATOM 9462 N N . ALA A 1 1220 ? 43.127 37.783 -6.615 1.00 63.41 1220 ALA A N 1
ATOM 9463 C CA . ALA A 1 1220 ? 44.197 37.216 -7.437 1.00 63.41 1220 ALA A CA 1
ATOM 9464 C C . ALA A 1 1220 ? 45.459 36.848 -6.630 1.00 63.41 1220 ALA A C 1
ATOM 9466 O O . ALA A 1 1220 ? 46.176 35.914 -6.997 1.00 63.41 1220 ALA A O 1
ATOM 9467 N N . ARG A 1 1221 ? 45.743 37.554 -5.527 1.00 63.81 1221 ARG A N 1
ATOM 9468 C CA . ARG A 1 1221 ? 46.843 37.223 -4.608 1.00 63.81 1221 ARG A CA 1
ATOM 9469 C C . ARG A 1 1221 ? 46.518 35.982 -3.781 1.00 63.81 1221 ARG A C 1
ATOM 9471 O O . ARG A 1 1221 ? 47.379 35.115 -3.652 1.00 63.81 1221 ARG A O 1
ATOM 9478 N N . ASP A 1 1222 ? 45.300 35.890 -3.264 1.00 58.47 1222 ASP A N 1
ATOM 9479 C CA . ASP A 1 1222 ? 44.873 34.802 -2.385 1.00 58.47 1222 ASP A CA 1
ATOM 9480 C C . ASP A 1 1222 ? 44.635 33.504 -3.176 1.00 58.47 1222 ASP A C 1
ATOM 9482 O O . ASP A 1 1222 ? 45.067 32.437 -2.743 1.00 58.47 1222 ASP A O 1
ATOM 9486 N N . LEU A 1 1223 ? 44.097 33.587 -4.399 1.00 54.06 1223 LEU A N 1
ATOM 9487 C CA . LEU A 1 1223 ? 44.028 32.459 -5.339 1.00 54.06 1223 LEU A CA 1
ATOM 9488 C C . LEU A 1 1223 ? 45.421 31.942 -5.735 1.00 54.06 1223 LEU A C 1
ATOM 9490 O O . LEU A 1 1223 ? 45.638 30.731 -5.771 1.00 54.06 1223 LEU A O 1
ATOM 9494 N N . ARG A 1 1224 ? 46.393 32.835 -5.973 1.00 58.09 1224 ARG A N 1
ATOM 9495 C CA . ARG A 1 1224 ? 47.786 32.443 -6.259 1.00 58.09 1224 ARG A CA 1
ATOM 9496 C C . ARG A 1 1224 ? 48.493 31.873 -5.022 1.00 58.09 1224 ARG A C 1
ATOM 9498 O O . ARG A 1 1224 ? 49.305 30.963 -5.153 1.00 58.09 1224 ARG A O 1
ATOM 9505 N N . ALA A 1 1225 ? 48.157 32.339 -3.817 1.00 50.28 1225 ALA A N 1
ATOM 9506 C CA . ALA A 1 1225 ? 48.618 31.736 -2.563 1.00 50.28 1225 ALA A CA 1
ATOM 9507 C C . ALA A 1 1225 ? 47.984 30.355 -2.298 1.00 50.28 1225 ALA A C 1
ATOM 9509 O O . ALA A 1 1225 ? 48.623 29.497 -1.692 1.00 50.28 1225 ALA A O 1
ATOM 9510 N N . ALA A 1 1226 ? 46.765 30.119 -2.793 1.00 56.88 1226 ALA A N 1
ATOM 9511 C CA . ALA A 1 1226 ? 46.090 28.821 -2.782 1.00 56.88 1226 ALA A CA 1
ATOM 9512 C C . ALA A 1 1226 ? 46.534 27.870 -3.917 1.00 56.88 1226 ALA A C 1
ATOM 9514 O O . ALA A 1 1226 ? 46.082 26.728 -3.958 1.00 56.88 1226 ALA A O 1
ATOM 9515 N N . GLY A 1 1227 ? 47.405 28.314 -4.835 1.00 38.22 1227 GLY A N 1
ATOM 9516 C CA . GLY A 1 1227 ? 47.874 27.514 -5.975 1.00 38.22 1227 GLY A CA 1
ATOM 9517 C C . GLY A 1 1227 ? 46.838 27.316 -7.091 1.00 38.22 1227 GLY A C 1
ATOM 9518 O O . GLY A 1 1227 ? 46.939 26.352 -7.846 1.00 38.22 1227 GLY A O 1
ATOM 9519 N N . LEU A 1 1228 ? 45.840 28.202 -7.183 1.00 41.56 1228 LEU A N 1
ATOM 9520 C CA . LEU A 1 1228 ? 44.752 28.166 -8.172 1.00 41.56 1228 LEU A CA 1
ATOM 9521 C C . LEU A 1 1228 ? 44.969 29.131 -9.363 1.00 41.56 1228 LEU A C 1
ATOM 9523 O O . LEU A 1 1228 ? 44.105 29.210 -10.236 1.00 41.56 1228 LEU A O 1
ATOM 9527 N N . LEU A 1 1229 ? 46.100 29.854 -9.394 1.00 44.06 1229 LEU A N 1
ATOM 9528 C CA . LEU A 1 1229 ? 46.548 30.792 -10.441 1.00 44.06 1229 LEU A CA 1
ATOM 9529 C C . LEU A 1 1229 ? 48.073 30.759 -10.609 1.00 44.06 1229 LEU A C 1
ATOM 9531 O O . LEU A 1 1229 ? 48.754 30.568 -9.577 1.00 44.06 1229 LEU A O 1
#

Secondary structure (DSSP, 8-state):
--SHHHHHHHHTT-----PPPB-GGGSPPPPGGG-GGGTSPBPGGGTTT-HHHIIIIIHHH-GGGGTS-----TT--EEE-------SS---PPPPHHHHTT---HHHHHHHHHHTTSS-EE-TT---SS-S-EEEE-SS------EEEEE-HHHHHHH-TTB--TTHHHHT----S---TT-TTT------S-HHHHHHHHHHHHHHTTSSEEEBPPPPPBTTBTT---B--EEE--EEEETTEEEEE---TTEEEEEEEE-TTSTT-EEEEEEET----TT-TTS-S--BHHHHHHHHHHHHHHHHTT--B-EEEEEEEEEEEEEESSSEEEEEEEEEEES---BHHHHHTTSPPTT-B---TTPPPPPP-HHHHHHHHHHIIIIII-----TTS--HHHHHHHHHHHHHHHHHHHHHTTEE-S---GGGSBTT--B---SS-EE-SB--TT----TT-TT-TT-GGGHHHHHHHHHHHHHHHHHHHHHHHHHHTSPPPTTTTTT--HHHHHHHHHHHHHHHHHHHHHHHHHHHHHHHHHHHHHHHT-SS--TTHIIIIIHHHHHHHHHTT-BHHHHHHHHTT--TTGGGG-TTHHHHHHHHHHTTS-TTGGGG--HHHHHHHHHHHHHHHHHHHHHHHHHHHHHH-TTS-HHHHHHHHHHHHHHHS-SS---HHHHHHHHHHHHH-HHHHHHHHHHHHHHHHSTTS-TTTTHHHH-SSTTSS----PPPPPHHHHHHHHHTT-STT----PPPPS---TTSHHHHTSS--------------------------------------TT---SS---SSPPTTPPPPPPS------------------------------GGGGTTTSSS---------------------------TTTTTT--PPPPS-----EE-TT--EE---------PPPPHHHHHTTPPPPS---S--PPP--S-S---S--EETTEE---HHHHHHHHHHHHHTHHHHHHHHHHS--SHHHHHHHHHHHHHHHHHHHHHHHHTTTT-----------------------------------------------HHHHHHHHHHHHHHHHHHHHHHHHHHHHHHHHHHHHHHHHHHTTTTS-----------PPPPPHHHHHHHHHHHHHHHHHH-------S-S----------------------EEE-TTS-EEEPPPHHHHHHHHHHHHHHHTT--

Organism: NCBI:txid2823264

Sequence (1229 aa):
MRLSSRKWQKVRMVANSSAKKFRISLLPIPPSSQLLIHNLVPDHATGGTSVSTFIDKVLVSNPSIQRRARLVSPETHFSHVTPLPLAFPYNIEPPSPDESEKTEDKGAFIERWLSQREPRILKAGFTSAECGLKLRYSEIPSEDERVLIGLSENGLKDCIPHLDVGDAFASLGVPSLVVDSDSEGNGTNHQSDIEAVVVAREELIQVLSGGAVLMSQEYPKSDSSPERAGFAPWSHRYSGFQFGTFAGQLGDGRAVSILVTPHPSIPNETYELQLKGAGRTPYSRSADGLAVLRSSIREYLCSEAMAALGIPTTRSLSLVSLPSITVQRERFETACILTRMAPSFIRLGSFEALSPPKGQSMVFFGGGQQQPHWESLRILGEWVGKKVLRLDLAEGQPWGKQLVFEVARRNAKMVAGWQAYGFMHGVINTDNVSILGLTIDYGPYAFMDVFDSAHICNHTDDGGRYAYKYQPTMIMFALRALLNALAPLIGAEMEIGKAVSKDWAEAATAEQMDEWRKKATETIMPEMEAIFQEICSAENGTLMSKRLGLCQRKPTDESQFVQPLLDMLENHRMDFHRTLRLLSFFDPFQLSKGEFYIDKFIQKLLGNIPPKELVMVNLDSAVKDWERWLGNFKERIEQDWEHAKKIAGDTIELSDVYQLRIKTAKQANPRFVLRQWVLEEIIKLVEGDHEKGKRQLAKVMHMASNPYEEWGAEMSEISVEAEDGNGNGGEELSAEEKEERRFCGIGEGTRYMALPPRVADNSRELADAFGSDNEDEDETTPLQDHQANLAQDIETSAGFSTTDSGSNVPGAYDFERDYDVPPPGSPPGPSSVALPNNFGNSNGLLPTSPIRTTFDRRPRQTFFRRAMGAVLPTHYSQLPMEDSESSSRRRIGSGTDNDGVFANVMAKPAPAAESRILRDPNGNIHLVPEEIQKEAPPSYATAQADAAPPYWETTVHAPALSNGGEGDGTMLIDDLPSGSVWIFSINLCISFFFQFVGFLLTFILHTSHAAKYGSRAGLGLTLIQYGFYSRSASASSWGDDGNSDGIEIITTDRADPPIPSSLLNSTNGVVDPSGEEGIPGVSSRDWLSFLLMTIGWFLLISSTISFWRVKRWESSIRSSTAANDSTSITTRSTETSGQPGSQFLTREEYENDVLMRRNLANVFGITFDDEDRGRDAAVTNGGGGGIFGRASNAGRVHVDENGHAIVIPGQDALEEARLARDLRAAGLL

pLDDT: mean 71.05, std 26.79, range [21.83, 98.88]